Protein 2BYP (pdb70)

Nearest PDB structures (foldseek):
  1g2g-assembly1_A  TM=9.652E-01  e=1.091E+00  unclassified
  7egr-assembly1_K  TM=9.848E-01  e=2.115E+00  Conus regius
  1e75-assembly1_A  TM=7.649E-01  e=1.005E+00  Conus imperialis
  1imi-assembly1_A  TM=6.834E-01  e=6.645E-01  Conus imperialis
  3peo-assembly1_E  TM=9.871E-01  e=4.254E-42  Aplysia californica

Structure (mmCIF, N/CA/C/O backbone):
data_2BYP
#
_entry.id   2BYP
#
_cell.length_a   130.284
_cell.length_b   140.036
_cell.length_c   153.386
_cell.angle_alpha   90.00
_cell.angle_beta   90.00
_cell.angle_gamma   90.00
#
_symmetry.space_group_name_H-M   'I 2 2 2'
#
loop_
_entity.id
_entity.type
_entity.pdbx_description
1 polymer 'SOLUBLE ACETYLCHOLINE RECEPTOR'
2 polymer 'ALPHA-CONOTOXIN IMI'
3 non-polymer 2-acetamido-2-deoxy-beta-D-glucopyranose
4 water water
#
loop_
_atom_site.group_PDB
_atom_site.id
_atom_site.type_symbol
_atom_site.label_atom_id
_atom_site.label_alt_id
_atom_site.label_comp_id
_atom_site.label_asym_id
_atom_site.label_entity_id
_atom_site.label_seq_id
_atom_site.pdbx_PDB_ins_code
_atom_site.Cartn_x
_atom_site.Cartn_y
_atom_site.Cartn_z
_atom_site.occupancy
_atom_site.B_iso_or_equiv
_atom_site.auth_seq_id
_atom_site.auth_comp_id
_atom_site.auth_asym_id
_atom_site.auth_atom_id
_atom_site.pdbx_PDB_model_num
ATOM 1 N N . ASP A 1 2 ? 11.209 2.476 52.188 1.00 102.81 -4 ASP A N 1
ATOM 2 C CA . ASP A 1 2 ? 11.107 3.887 51.682 1.00 101.73 -4 ASP A CA 1
ATOM 3 C C . ASP A 1 2 ? 10.085 4.711 52.462 1.00 102.02 -4 ASP A C 1
ATOM 4 O O . ASP A 1 2 ? 10.363 5.857 52.830 1.00 100.01 -4 ASP A O 1
ATOM 9 N N . ASP A 1 3 ? 8.909 4.120 52.698 1.00 104.28 -3 ASP A N 1
ATOM 10 C CA . ASP A 1 3 ? 7.817 4.772 53.439 1.00 104.93 -3 ASP A CA 1
ATOM 11 C C . ASP A 1 3 ? 8.218 5.214 54.854 1.00 102.35 -3 ASP A C 1
ATOM 12 O O . ASP A 1 3 ? 7.765 6.258 55.325 1.00 101.81 -3 ASP A O 1
ATOM 17 N N . ASP A 1 4 ? 9.045 4.411 55.525 1.00 100.70 -2 ASP A N 1
ATOM 18 C CA . ASP A 1 4 ? 9.475 4.694 56.906 1.00 98.59 -2 ASP A CA 1
ATOM 19 C C . ASP A 1 4 ? 10.589 5.735 57.005 1.00 94.91 -2 ASP A C 1
ATOM 20 O O . ASP A 1 4 ? 10.737 6.387 58.046 1.00 93.65 -2 ASP A O 1
ATOM 25 N N . LYS A 1 5 ? 11.382 5.867 55.939 1.00 93.20 -1 LYS A N 1
ATOM 26 C CA . LYS A 1 5 ? 12.370 6.945 55.833 1.00 89.89 -1 LYS A CA 1
ATOM 27 C C . LYS A 1 5 ? 11.693 8.262 55.447 1.00 89.17 -1 LYS A C 1
ATOM 28 O O . LYS A 1 5 ? 12.159 9.333 55.827 1.00 86.96 -1 LYS A O 1
ATOM 34 N N . LEU A 1 6 ? 10.592 8.161 54.699 1.00 90.58 0 LEU A N 1
ATOM 35 C CA . LEU A 1 6 ? 9.821 9.325 54.244 1.00 90.47 0 LEU A CA 1
ATOM 36 C C . LEU A 1 6 ? 9.006 9.929 55.401 1.00 89.81 0 LEU A C 1
ATOM 37 O O . LEU A 1 6 ? 8.894 11.150 55.518 1.00 88.75 0 LEU A O 1
ATOM 42 N N . HIS A 1 7 ? 8.435 9.064 56.242 1.00 89.94 1 HIS A N 1
ATOM 43 C CA . HIS A 1 7 ? 7.772 9.492 57.475 1.00 89.42 1 HIS A CA 1
ATOM 44 C C . HIS A 1 7 ? 8.774 10.055 58.483 1.00 85.62 1 HIS A C 1
ATOM 45 O O . HIS A 1 7 ? 8.452 10.996 59.203 1.00 85.36 1 HIS A O 1
ATOM 52 N N . SER A 1 8 ? 9.977 9.485 58.542 1.00 82.52 2 SER A N 1
ATOM 53 C CA . SER A 1 8 ? 11.017 9.995 59.450 1.00 78.99 2 SER A CA 1
ATOM 54 C C . SER A 1 8 ? 11.442 11.420 59.061 1.00 76.17 2 SER A C 1
ATOM 55 O O . SER A 1 8 ? 11.638 12.269 59.930 1.00 74.64 2 SER A O 1
ATOM 58 N N . GLN A 1 9 ? 11.581 11.668 57.757 1.00 75.07 3 GLN A N 1
ATOM 59 C CA . GLN A 1 9 ? 11.827 13.016 57.239 1.00 73.22 3 GLN A CA 1
ATOM 60 C C . GLN A 1 9 ? 10.673 13.957 57.563 1.00 73.31 3 GLN A C 1
ATOM 61 O O . GLN A 1 9 ? 10.898 15.088 58.006 1.00 71.39 3 GLN A O 1
ATOM 67 N N . ALA A 1 10 ? 9.445 13.490 57.333 1.00 74.75 4 ALA A N 1
ATOM 68 C CA . ALA A 1 10 ? 8.252 14.281 57.627 1.00 75.68 4 ALA A CA 1
ATOM 69 C C . ALA A 1 10 ? 8.146 14.620 59.118 1.00 74.01 4 ALA A C 1
ATOM 70 O O . ALA A 1 10 ? 7.713 15.714 59.470 1.00 73.96 4 ALA A O 1
ATOM 72 N N . ASN A 1 11 ? 8.556 13.688 59.977 1.00 72.40 5 ASN A N 1
ATOM 73 C CA . ASN A 1 11 ? 8.538 13.896 61.435 1.00 71.40 5 ASN A CA 1
ATOM 74 C C . ASN A 1 11 ? 9.546 14.954 61.919 1.00 68.21 5 ASN A C 1
ATOM 75 O O . ASN A 1 11 ? 9.267 15.715 62.858 1.00 67.82 5 ASN A O 1
ATOM 80 N N . LEU A 1 12 ? 10.715 14.983 61.281 1.00 65.70 6 LEU A N 1
ATOM 81 C CA . LEU A 1 12 ? 11.762 15.982 61.568 1.00 62.98 6 LEU A CA 1
ATOM 82 C C . LEU A 1 12 ? 11.387 17.369 61.030 1.00 62.86 6 LEU A C 1
ATOM 83 O O . LEU A 1 12 ? 11.478 18.372 61.752 1.00 61.76 6 LEU A O 1
ATOM 88 N N . MET A 1 13 ? 10.980 17.413 59.758 1.00 63.92 7 MET A N 1
ATOM 89 C CA . MET A 1 13 ? 10.464 18.637 59.136 1.00 64.95 7 MET A CA 1
ATOM 90 C C . MET A 1 13 ? 9.339 19.255 59.996 1.00 65.98 7 MET A C 1
ATOM 91 O O . MET A 1 13 ? 9.255 20.477 60.120 1.00 65.40 7 MET A O 1
ATOM 96 N N . ARG A 1 14 ? 8.503 18.400 60.603 1.00 67.44 8 ARG A N 1
ATOM 97 C CA . ARG A 1 14 ? 7.358 18.833 61.441 1.00 69.14 8 ARG A CA 1
ATOM 98 C C . ARG A 1 14 ? 7.771 19.338 62.835 1.00 67.32 8 ARG A C 1
ATOM 99 O O . ARG A 1 14 ? 7.215 20.318 63.330 1.00 67.66 8 ARG A O 1
ATOM 107 N N . LEU A 1 15 ? 8.735 18.659 63.458 1.00 65.19 9 LEU A N 1
ATOM 108 C CA . LEU A 1 15 ? 9.347 19.122 64.712 1.00 63.61 9 LEU A CA 1
ATOM 109 C C . LEU A 1 15 ? 9.938 20.528 64.595 1.00 61.94 9 LEU A C 1
ATOM 110 O O . LEU A 1 15 ? 9.660 21.395 65.431 1.00 61.48 9 LEU A O 1
ATOM 115 N N . LYS A 1 16 ? 10.740 20.740 63.553 1.00 60.86 10 LYS A N 1
ATOM 116 C CA . LYS A 1 16 ? 11.463 21.997 63.365 1.00 59.89 10 LYS A CA 1
ATOM 117 C C . LYS A 1 16 ? 10.505 23.134 63.087 1.00 61.55 10 LYS A C 1
ATOM 118 O O . LYS A 1 16 ? 10.698 24.240 63.569 1.00 61.15 10 LYS A O 1
ATOM 124 N N . SER A 1 17 ? 9.488 22.854 62.282 1.00 64.44 11 SER A N 1
ATOM 125 C CA . SER A 1 17 ? 8.418 23.816 61.989 1.00 66.86 11 SER A CA 1
ATOM 126 C C . SER A 1 17 ? 7.667 24.260 63.252 1.00 67.94 11 SER A C 1
ATOM 127 O O . SER A 1 17 ? 7.476 25.456 63.478 1.00 68.15 11 SER A O 1
ATOM 130 N N . ASP A 1 18 ? 7.259 23.291 64.069 1.00 69.07 12 ASP A N 1
ATOM 131 C CA . ASP A 1 18 ? 6.554 23.564 65.329 1.00 70.56 12 ASP A CA 1
ATOM 132 C C . ASP A 1 18 ? 7.390 24.345 66.325 1.00 69.24 12 ASP A C 1
ATOM 133 O O . ASP A 1 18 ? 6.892 25.262 66.980 1.00 70.10 12 ASP A O 1
ATOM 138 N N . LEU A 1 19 ? 8.654 23.949 66.457 1.00 67.54 13 LEU A N 1
ATOM 139 C CA . LEU A 1 19 ? 9.561 24.589 67.388 1.00 66.23 13 LEU A CA 1
ATOM 140 C C . LEU A 1 19 ? 9.857 26.028 66.979 1.00 66.46 13 LEU A C 1
ATOM 141 O O . LEU A 1 19 ? 9.914 26.911 67.835 1.00 65.87 13 LEU A O 1
ATOM 146 N N . PHE A 1 20 ? 10.025 26.260 65.677 1.00 67.76 14 PHE A N 1
ATOM 147 C CA . PHE A 1 20 ? 10.549 27.535 65.163 1.00 68.06 14 PHE A CA 1
ATOM 148 C C . PHE A 1 20 ? 9.496 28.572 64.758 1.00 71.38 14 PHE A C 1
ATOM 149 O O . PHE A 1 20 ? 9.365 29.609 65.418 1.00 71.60 14 PHE A O 1
ATOM 157 N N . ASN A 1 21 ? 8.761 28.308 63.674 1.00 74.53 15 ASN A N 1
ATOM 158 C CA . ASN A 1 21 ? 7.804 29.302 63.135 1.00 77.47 15 ASN A CA 1
ATOM 159 C C . ASN A 1 21 ? 6.476 29.354 63.886 1.00 80.79 15 ASN A C 1
ATOM 160 O O . ASN A 1 21 ? 5.497 29.895 63.374 1.00 83.71 15 ASN A O 1
ATOM 165 N N . ARG A 1 22 ? 6.451 28.813 65.105 1.00 81.30 16 ARG A N 1
ATOM 166 C CA . ARG A 1 22 ? 5.311 28.973 66.012 1.00 84.05 16 ARG A CA 1
ATOM 167 C C . ARG A 1 22 ? 5.811 29.374 67.402 1.00 83.01 16 ARG A C 1
ATOM 168 O O . ARG A 1 22 ? 7.018 29.527 67.616 1.00 80.31 16 ARG A O 1
ATOM 176 N N . TYR A 1 26 ? 12.063 33.570 71.186 1.00 54.25 20 TYR A N 1
ATOM 177 C CA . TYR A 1 26 ? 12.746 33.681 72.478 1.00 52.71 20 TYR A CA 1
ATOM 178 C C . TYR A 1 26 ? 13.537 34.976 72.508 1.00 51.92 20 TYR A C 1
ATOM 179 O O . TYR A 1 26 ? 14.562 35.105 71.808 1.00 51.00 20 TYR A O 1
ATOM 188 N N . PRO A 1 27 ? 13.110 35.928 73.358 1.00 52.24 21 PRO A N 1
ATOM 189 C CA . PRO A 1 27 ? 13.669 37.279 73.313 1.00 51.13 21 PRO A CA 1
ATOM 190 C C . PRO A 1 27 ? 15.061 37.439 73.918 1.00 48.46 21 PRO A C 1
ATOM 191 O O . PRO A 1 27 ? 15.556 38.563 73.990 1.00 49.03 21 PRO A O 1
ATOM 195 N N . GLY A 1 28 ? 15.686 36.352 74.366 1.00 46.32 22 GLY A N 1
ATOM 196 C CA . GLY A 1 28 ? 16.910 36.437 75.156 1.00 44.35 22 GLY A CA 1
ATOM 197 C C . GLY A 1 28 ? 16.598 36.369 76.643 1.00 44.65 22 GLY A C 1
ATOM 198 O O . GLY A 1 28 ? 15.442 36.459 77.036 1.00 46.37 22 GLY A O 1
ATOM 199 N N . PRO A 1 29 ? 17.624 36.171 77.482 1.00 43.36 23 PRO A N 1
ATOM 200 C CA . PRO A 1 29 ? 17.413 36.111 78.937 1.00 44.48 23 PRO A CA 1
ATOM 201 C C . PRO A 1 29 ? 17.096 37.448 79.587 1.00 45.68 23 PRO A C 1
ATOM 202 O O . PRO A 1 29 ? 17.357 38.511 79.003 1.00 45.28 23 PRO A O 1
ATOM 206 N N . THR A 1 30 ? 16.525 37.362 80.787 1.00 47.20 24 THR A N 1
ATOM 207 C CA . THR A 1 30 ? 16.266 38.503 81.650 1.00 48.76 24 THR A CA 1
ATOM 208 C C . THR A 1 30 ? 16.576 38.079 83.081 1.00 49.26 24 THR A C 1
ATOM 209 O O . THR A 1 30 ? 16.890 36.918 83.324 1.00 47.83 24 THR A O 1
ATOM 213 N N . LYS A 1 31 ? 16.473 39.014 84.028 1.00 51.23 25 LYS A N 1
ATOM 214 C CA . LYS A 1 31 ? 16.697 38.694 85.444 1.00 52.33 25 LYS A CA 1
ATOM 215 C C . LYS A 1 31 ? 15.591 37.803 85.987 1.00 53.82 25 LYS A C 1
ATOM 216 O O . LYS A 1 31 ? 15.807 37.092 86.957 1.00 54.07 25 LYS A O 1
ATOM 222 N N . ASP A 1 32 ? 14.419 37.841 85.359 1.00 55.05 26 ASP A N 1
ATOM 223 C CA . ASP A 1 32 ? 13.304 36.972 85.735 1.00 57.18 26 ASP A CA 1
ATOM 224 C C . ASP A 1 32 ? 13.365 35.598 85.076 1.00 55.92 26 ASP A C 1
ATOM 225 O O . ASP A 1 32 ? 12.796 34.643 85.610 1.00 57.22 26 ASP A O 1
ATOM 230 N N . ASP A 1 33 ? 14.032 35.517 83.922 1.00 53.37 27 ASP A N 1
ATOM 231 C CA . ASP A 1 33 ? 14.231 34.266 83.186 1.00 51.79 27 ASP A CA 1
ATOM 232 C C . ASP A 1 33 ? 15.711 34.139 82.775 1.00 48.60 27 ASP A C 1
ATOM 233 O O . ASP A 1 33 ? 16.052 34.258 81.586 1.00 47.27 27 ASP A O 1
ATOM 238 N N . PRO A 1 34 ? 16.597 33.916 83.765 1.00 47.21 28 PRO A N 1
ATOM 239 C CA . PRO A 1 34 ? 18.042 33.869 83.546 1.00 44.95 28 PRO A CA 1
ATOM 240 C C . PRO A 1 34 ? 18.546 32.609 82.823 1.00 43.37 28 PRO A C 1
ATOM 241 O O . PRO A 1 34 ? 17.871 31.584 82.810 1.00 43.24 28 PRO A O 1
ATOM 245 N N . LEU A 1 35 ? 19.719 32.708 82.203 1.00 40.88 29 LEU A N 1
ATOM 246 C CA . LEU A 1 35 ? 20.278 31.594 81.447 1.00 39.83 29 LEU A CA 1
ATOM 247 C C . LEU A 1 35 ? 21.710 31.282 81.888 1.00 38.00 29 LEU A C 1
ATOM 248 O O . LEU A 1 35 ? 22.499 32.190 82.088 1.00 37.76 29 LEU A O 1
ATOM 253 N N . THR A 1 36 ? 22.038 30.001 82.036 1.00 37.45 30 THR A N 1
ATOM 254 C CA . THR A 1 36 ? 23.419 29.577 82.257 1.00 36.03 30 THR A CA 1
ATOM 255 C C . THR A 1 36 ? 24.019 29.099 80.938 1.00 34.52 30 THR A C 1
ATOM 256 O O . THR A 1 36 ? 23.412 28.304 80.204 1.00 33.80 30 THR A O 1
ATOM 260 N N . VAL A 1 37 ? 25.208 29.622 80.627 1.00 33.24 31 VAL A N 1
ATOM 261 C CA . VAL A 1 37 ? 25.942 29.241 79.443 1.00 31.86 31 VAL A CA 1
ATOM 262 C C . VAL A 1 37 ? 27.277 28.665 79.923 1.00 31.49 31 VAL A C 1
ATOM 263 O O . VAL A 1 37 ? 28.012 29.293 80.693 1.00 30.14 31 VAL A O 1
ATOM 267 N N . THR A 1 38 ? 27.567 27.448 79.472 1.00 31.22 32 THR A N 1
ATOM 268 C CA . THR A 1 38 ? 28.793 26.756 79.822 1.00 30.73 32 THR A CA 1
ATOM 269 C C . THR A 1 38 ? 29.739 26.795 78.641 1.00 29.33 32 THR A C 1
ATOM 270 O O . THR A 1 38 ? 29.372 26.380 77.524 1.00 28.60 32 THR A O 1
ATOM 274 N N . LEU A 1 39 ? 30.955 27.293 78.894 1.00 29.03 33 LEU A N 1
ATOM 275 C CA . LEU A 1 39 ? 32.018 27.339 77.907 1.00 28.63 33 LEU A CA 1
ATOM 276 C C . LEU A 1 39 ? 33.147 26.342 78.166 1.00 28.56 33 LEU A C 1
ATOM 277 O O . LEU A 1 39 ? 33.532 26.096 79.295 1.00 27.75 33 LEU A O 1
ATOM 282 N N . GLY A 1 40 ? 33.701 25.836 77.076 1.00 27.77 34 GLY A N 1
ATOM 283 C CA . GLY A 1 40 ? 34.904 25.014 77.084 1.00 28.19 34 GLY A CA 1
ATOM 284 C C . GLY A 1 40 ? 35.733 25.281 75.843 1.00 26.99 34 GLY A C 1
ATOM 285 O O . GLY A 1 40 ? 35.171 25.436 74.774 1.00 27.54 34 GLY A O 1
ATOM 286 N N . PHE A 1 41 ? 37.059 25.334 75.992 1.00 26.43 35 PHE A N 1
ATOM 287 C CA . PHE A 1 41 ? 37.984 25.551 74.873 1.00 25.89 35 PHE A CA 1
ATOM 288 C C . PHE A 1 41 ? 38.809 24.302 74.596 1.00 25.99 35 PHE A C 1
ATOM 289 O O . PHE A 1 41 ? 39.298 23.625 75.535 1.00 25.85 35 PHE A O 1
ATOM 297 N N . THR A 1 42 ? 38.954 24.023 73.300 1.00 24.63 36 THR A N 1
ATOM 298 C CA . THR A 1 42 ? 39.869 22.989 72.767 1.00 25.44 36 THR A CA 1
ATOM 299 C C . THR A 1 42 ? 40.879 23.800 71.970 1.00 24.95 36 THR A C 1
ATOM 300 O O . THR A 1 42 ? 40.570 24.246 70.874 1.00 24.08 36 THR A O 1
ATOM 304 N N . LEU A 1 43 ? 42.056 24.050 72.562 1.00 25.55 37 LEU A N 1
ATOM 305 C CA . LEU A 1 43 ? 43.120 24.826 71.897 1.00 25.20 37 LEU A CA 1
ATOM 306 C C . LEU A 1 43 ? 43.842 23.949 70.874 1.00 25.03 37 LEU A C 1
ATOM 307 O O . LEU A 1 43 ? 44.358 22.905 71.223 1.00 24.29 37 LEU A O 1
ATOM 312 N N . GLN A 1 44 ? 43.846 24.359 69.601 1.00 24.75 38 GLN A N 1
ATOM 313 C CA . GLN A 1 44 ? 44.506 23.605 68.547 1.00 25.25 38 GLN A CA 1
ATOM 314 C C . GLN A 1 44 ? 45.885 24.131 68.207 1.00 25.04 38 GLN A C 1
ATOM 315 O O . GLN A 1 44 ? 46.714 23.356 67.800 1.00 24.85 38 GLN A O 1
ATOM 326 N N . ASP A 1 45 ? 46.099 25.448 68.264 1.00 24.35 39 ASP A N 1
ATOM 327 C CA . ASP A 1 45 ? 47.398 26.028 67.847 1.00 25.42 39 ASP A CA 1
ATOM 328 C C . ASP A 1 45 ? 47.514 27.487 68.295 1.00 25.01 39 ASP A C 1
ATOM 329 O O . ASP A 1 45 ? 46.556 28.245 68.228 1.00 24.35 39 ASP A O 1
ATOM 334 N N . ILE A 1 46 ? 48.697 27.850 68.753 1.00 26.18 40 ILE A N 1
ATOM 335 C CA . ILE A 1 46 ? 49.159 29.220 68.767 1.00 26.50 40 ILE A CA 1
ATOM 336 C C . ILE A 1 46 ? 49.901 29.389 67.429 1.00 26.91 40 ILE A C 1
ATOM 337 O O . ILE A 1 46 ? 51.010 28.834 67.222 1.00 27.65 40 ILE A O 1
ATOM 342 N N . VAL A 1 47 ? 49.269 30.125 66.510 1.00 26.52 41 VAL A N 1
ATOM 343 C CA . VAL A 1 47 ? 49.763 30.202 65.160 1.00 27.99 41 VAL A CA 1
ATOM 344 C C . VAL A 1 47 ? 50.868 31.276 65.021 1.00 30.16 41 VAL A C 1
ATOM 345 O O . VAL A 1 47 ? 51.895 31.030 64.369 1.00 33.28 41 VAL A O 1
ATOM 352 N N . LYS A 1 48 ? 50.719 32.397 65.708 1.00 31.03 42 LYS A N 1
ATOM 353 C CA . LYS A 1 48 ? 51.612 33.531 65.557 1.00 32.36 42 LYS A CA 1
ATOM 354 C C . LYS A 1 48 ? 51.752 34.295 66.879 1.00 32.49 42 LYS A C 1
ATOM 355 O O . LYS A 1 48 ? 50.762 34.498 67.604 1.00 30.64 42 LYS A O 1
ATOM 361 N N . ALA A 1 49 ? 52.974 34.734 67.184 1.00 33.25 43 ALA A N 1
ATOM 362 C CA . ALA A 1 49 ? 53.183 35.661 68.293 1.00 34.12 43 ALA A CA 1
ATOM 363 C C . ALA A 1 49 ? 54.001 36.826 67.774 1.00 35.30 43 ALA A C 1
ATOM 364 O O . ALA A 1 49 ? 55.113 36.629 67.296 1.00 37.72 43 ALA A O 1
ATOM 366 N N . ASP A 1 50 ? 53.437 38.031 67.837 1.00 34.99 44 ASP A N 1
ATOM 367 C CA . ASP A 1 50 ? 54.028 39.211 67.190 1.00 35.12 44 ASP A CA 1
ATOM 368 C C . ASP A 1 50 ? 54.499 40.165 68.277 1.00 35.35 44 ASP A C 1
ATOM 369 O O . ASP A 1 50 ? 53.709 40.875 68.899 1.00 34.01 44 ASP A O 1
ATOM 374 N N . SER A 1 51 ? 55.816 40.169 68.489 1.00 36.93 45 SER A N 1
ATOM 375 C CA . SER A 1 51 ? 56.463 41.048 69.457 1.00 37.79 45 SER A CA 1
ATOM 376 C C . SER A 1 51 ? 56.658 42.468 68.938 1.00 38.13 45 SER A C 1
ATOM 377 O O . SER A 1 51 ? 57.056 43.330 69.712 1.00 39.04 45 SER A O 1
ATOM 380 N N . SER A 1 52 ? 56.390 42.737 67.655 1.00 37.31 46 SER A N 1
ATOM 381 C CA . SER A 1 52 ? 56.392 44.144 67.195 1.00 37.45 46 SER A CA 1
ATOM 382 C C . SER A 1 52 ? 55.099 44.889 67.589 1.00 35.74 46 SER A C 1
ATOM 383 O O . SER A 1 52 ? 55.120 46.102 67.786 1.00 36.74 46 SER A O 1
ATOM 386 N N . THR A 1 53 ? 53.993 44.160 67.748 1.00 33.10 47 THR A N 1
ATOM 387 C CA . THR A 1 53 ? 52.693 44.764 68.075 1.00 31.90 47 THR A CA 1
ATOM 388 C C . THR A 1 53 ? 52.045 44.234 69.351 1.00 29.96 47 THR A C 1
ATOM 389 O O . THR A 1 53 ? 50.989 44.722 69.766 1.00 27.73 47 THR A O 1
ATOM 393 N N . ASN A 1 54 ? 52.666 43.232 69.967 1.00 30.02 48 ASN A N 1
ATOM 394 C CA . ASN A 1 54 ? 52.063 42.486 71.074 1.00 29.38 48 ASN A CA 1
ATOM 395 C C . ASN A 1 54 ? 50.633 42.001 70.748 1.00 27.86 48 ASN A C 1
ATOM 396 O O . ASN A 1 54 ? 49.667 42.336 71.430 1.00 27.50 48 ASN A O 1
ATOM 401 N N . GLU A 1 55 ? 50.553 41.206 69.681 1.00 27.05 49 GLU A N 1
ATOM 402 C CA . GLU A 1 55 ? 49.367 40.455 69.294 1.00 27.02 49 GLU A CA 1
ATOM 403 C C . GLU A 1 55 ? 49.760 38.993 69.142 1.00 26.57 49 GLU A C 1
ATOM 404 O O . GLU A 1 55 ? 50.773 38.685 68.506 1.00 27.62 49 GLU A O 1
ATOM 410 N N . VAL A 1 56 ? 48.974 38.107 69.740 1.00 26.26 50 VAL A N 1
ATOM 411 C CA . VAL A 1 56 ? 49.131 36.652 69.581 1.00 26.11 50 VAL A CA 1
ATOM 412 C C . VAL A 1 56 ? 47.854 36.073 68.945 1.00 24.85 50 VAL A C 1
ATOM 413 O O . VAL A 1 56 ? 46.760 36.516 69.258 1.00 24.14 50 VAL A O 1
ATOM 417 N N . ASP A 1 57 ? 48.022 35.134 68.004 1.00 24.48 51 ASP A N 1
ATOM 418 C CA . ASP A 1 57 ? 46.912 34.496 67.295 1.00 24.10 51 ASP A CA 1
ATOM 419 C C . ASP A 1 57 ? 46.707 33.039 67.772 1.00 23.06 51 ASP A C 1
ATOM 420 O O . ASP A 1 57 ? 47.632 32.217 67.746 1.00 23.19 51 ASP A O 1
ATOM 425 N N . LEU A 1 58 ? 45.504 32.741 68.212 1.00 21.80 52 LEU A N 1
ATOM 426 C CA . LEU A 1 58 ? 45.100 31.386 68.567 1.00 22.45 52 LEU A CA 1
ATOM 427 C C . LEU A 1 58 ? 44.066 30.806 67.598 1.00 22.56 52 LEU A C 1
ATOM 428 O O . LEU A 1 58 ? 43.230 31.547 67.061 1.00 21.48 52 LEU A O 1
ATOM 433 N N . VAL A 1 59 ? 44.121 29.475 67.425 1.00 22.86 53 VAL A N 1
ATOM 434 C CA . VAL A 1 59 ? 43.072 28.693 66.780 1.00 22.36 53 VAL A CA 1
ATOM 435 C C . VAL A 1 59 ? 42.497 27.703 67.809 1.00 22.76 53 VAL A C 1
ATOM 436 O O . VAL A 1 59 ? 43.236 26.930 68.463 1.00 22.00 53 VAL A O 1
ATOM 440 N N . TYR A 1 60 ? 41.166 27.756 67.974 1.00 23.10 54 TYR A N 1
ATOM 441 C CA . TYR A 1 60 ? 40.476 26.931 68.943 1.00 23.23 54 TYR A CA 1
ATOM 442 C C . TYR A 1 60 ? 39.026 26.582 68.523 1.00 23.34 54 TYR A C 1
ATOM 443 O O . TYR A 1 60 ? 38.415 27.248 67.683 1.00 22.66 54 TYR A O 1
ATOM 452 N N . TYR A 1 61 ? 38.509 25.511 69.127 1.00 23.58 55 TYR A N 1
ATOM 453 C CA . TYR A 1 61 ? 37.063 25.215 69.130 1.00 23.83 55 TYR A CA 1
ATOM 454 C C . TYR A 1 61 ? 36.526 25.712 70.454 1.00 23.53 55 TYR A C 1
ATOM 455 O O . TYR A 1 61 ? 37.081 25.410 71.532 1.00 23.55 55 TYR A O 1
ATOM 464 N N . GLU A 1 62 ? 35.471 26.503 70.372 1.00 24.35 56 GLU A N 1
ATOM 465 C CA . GLU A 1 62 ? 34.765 26.999 71.553 1.00 25.33 56 GLU A CA 1
ATOM 466 C C . GLU A 1 62 ? 33.430 26.273 71.719 1.00 25.19 56 GLU A C 1
ATOM 467 O O . GLU A 1 62 ? 32.486 26.532 70.988 1.00 26.21 56 GLU A O 1
ATOM 473 N N . GLN A 1 63 ? 33.338 25.365 72.674 1.00 26.30 57 GLN A N 1
ATOM 474 C CA . GLN A 1 63 ? 32.066 24.702 72.971 1.00 26.90 57 GLN A CA 1
ATOM 475 C C . GLN A 1 63 ? 31.186 25.586 73.861 1.00 27.94 57 GLN A C 1
ATOM 476 O O . GLN A 1 63 ? 31.600 25.995 74.955 1.00 27.45 57 GLN A O 1
ATOM 482 N N . GLN A 1 64 ? 29.987 25.895 73.360 1.00 28.22 58 GLN A N 1
ATOM 483 C CA . GLN A 1 64 ? 28.953 26.617 74.085 1.00 29.37 58 GLN A CA 1
ATOM 484 C C . GLN A 1 64 ? 27.710 25.743 74.299 1.00 30.13 58 GLN A C 1
ATOM 485 O O . GLN A 1 64 ? 27.156 25.171 73.342 1.00 30.55 58 GLN A O 1
ATOM 491 N N . ARG A 1 65 ? 27.273 25.646 75.554 1.00 30.95 59 ARG A N 1
ATOM 492 C CA . ARG A 1 65 ? 26.068 24.874 75.915 1.00 32.24 59 ARG A CA 1
ATOM 493 C C . ARG A 1 65 ? 25.121 25.693 76.762 1.00 32.69 59 ARG A C 1
ATOM 494 O O . ARG A 1 65 ? 25.537 26.367 77.710 1.00 31.46 59 ARG A O 1
ATOM 509 N N . TRP A 1 66 ? 23.834 25.599 76.431 1.00 33.78 60 TRP A N 1
ATOM 510 C CA . TRP A 1 66 ? 22.775 26.173 77.245 1.00 34.59 60 TRP A CA 1
ATOM 511 C C . TRP A 1 66 ? 21.476 25.404 77.023 1.00 36.20 60 TRP A C 1
ATOM 512 O O . TRP A 1 66 ? 21.389 24.566 76.142 1.00 35.04 60 TRP A O 1
ATOM 523 N N . LYS A 1 67 ? 20.471 25.699 77.837 1.00 38.16 61 LYS A N 1
ATOM 524 C CA . LYS A 1 67 ? 19.232 24.936 77.850 1.00 40.49 61 LYS A CA 1
ATOM 525 C C . LYS A 1 67 ? 18.040 25.885 77.904 1.00 42.29 61 LYS A C 1
ATOM 526 O O . LYS A 1 67 ? 18.004 26.770 78.749 1.00 42.25 61 LYS A O 1
ATOM 532 N N . LEU A 1 68 ? 17.082 25.701 76.990 1.00 43.79 62 LEU A N 1
ATOM 533 C CA . LEU A 1 68 ? 15.879 26.540 76.923 1.00 45.65 62 LEU A CA 1
ATOM 534 C C . LEU A 1 68 ? 14.658 25.668 77.028 1.00 48.07 62 LEU A C 1
ATOM 535 O O . LEU A 1 68 ? 14.548 24.680 76.310 1.00 47.97 62 LEU A O 1
ATOM 540 N N . ASN A 1 69 ? 13.717 26.055 77.880 1.00 50.91 63 ASN A N 1
ATOM 541 C CA . ASN A 1 69 ? 12.447 25.354 77.953 1.00 53.52 63 ASN A CA 1
ATOM 542 C C . ASN A 1 69 ? 11.654 25.402 76.651 1.00 54.30 63 ASN A C 1
ATOM 543 O O . ASN A 1 69 ? 11.009 24.429 76.286 1.00 55.28 63 ASN A O 1
ATOM 548 N N . SER A 1 70 ? 11.731 26.519 75.939 1.00 53.86 64 SER A N 1
ATOM 549 C CA . SER A 1 70 ? 11.024 26.668 74.673 1.00 55.13 64 SER A CA 1
ATOM 550 C C . SER A 1 70 ? 11.520 25.743 73.550 1.00 54.34 64 SER A C 1
ATOM 551 O O . SER A 1 70 ? 10.899 25.694 72.491 1.00 55.19 64 SER A O 1
ATOM 554 N N . LEU A 1 71 ? 12.639 25.037 73.768 1.00 53.15 65 LEU A N 1
ATOM 555 C CA . LEU A 1 71 ? 13.172 24.070 72.798 1.00 52.44 65 LEU A CA 1
ATOM 556 C C . LEU A 1 71 ? 12.877 22.608 73.179 1.00 53.65 65 LEU A C 1
ATOM 557 O O . LEU A 1 71 ? 13.305 21.692 72.478 1.00 53.08 65 LEU A O 1
ATOM 562 N N . MET A 1 72 ? 12.132 22.389 74.267 1.00 55.52 66 MET A N 1
ATOM 563 C CA . MET A 1 72 ? 11.790 21.035 74.710 1.00 57.07 66 MET A CA 1
ATOM 564 C C . MET A 1 72 ? 10.681 20.409 73.845 1.00 58.36 66 MET A C 1
ATOM 565 O O . MET A 1 72 ? 9.782 21.112 73.369 1.00 59.06 66 MET A O 1
ATOM 570 N N . TRP A 1 73 ? 10.748 19.088 73.665 1.00 58.04 67 TRP A N 1
ATOM 571 C CA . TRP A 1 73 ? 9.655 18.323 73.074 1.00 59.71 67 TRP A CA 1
ATOM 572 C C . TRP A 1 73 ? 9.659 16.897 73.606 1.00 60.45 67 TRP A C 1
ATOM 573 O O . TRP A 1 73 ? 10.681 16.413 74.100 1.00 58.80 67 TRP A O 1
ATOM 584 N N . ASP A 1 74 ? 8.505 16.238 73.513 1.00 62.83 68 ASP A N 1
ATOM 585 C CA . ASP A 1 74 ? 8.377 14.826 73.852 1.00 64.06 68 ASP A CA 1
ATOM 586 C C . ASP A 1 74 ? 8.675 14.021 72.583 1.00 63.64 68 ASP A C 1
ATOM 587 O O . ASP A 1 74 ? 8.015 14.224 71.559 1.00 64.38 68 ASP A O 1
ATOM 592 N N . PRO A 1 75 ? 9.693 13.133 72.622 1.00 62.29 69 PRO A N 1
ATOM 593 C CA . PRO A 1 75 ? 9.985 12.303 71.448 1.00 62.27 69 PRO A CA 1
ATOM 594 C C . PRO A 1 75 ? 8.793 11.485 70.949 1.00 65.10 69 PRO A C 1
ATOM 595 O O . PRO A 1 75 ? 8.698 11.209 69.759 1.00 65.37 69 PRO A O 1
ATOM 599 N N . ASN A 1 76 ? 7.898 11.106 71.858 1.00 67.68 70 ASN A N 1
ATOM 600 C CA . ASN A 1 76 ? 6.722 10.316 71.501 1.00 70.75 70 ASN A CA 1
ATOM 601 C C . ASN A 1 76 ? 5.777 11.046 70.551 1.00 71.76 70 ASN A C 1
ATOM 602 O O . ASN A 1 76 ? 5.057 10.409 69.779 1.00 73.12 70 ASN A O 1
ATOM 607 N N . GLU A 1 77 ? 5.787 12.377 70.607 1.00 70.62 71 GLU A N 1
ATOM 608 C CA . GLU A 1 77 ? 4.967 13.181 69.704 1.00 71.96 71 GLU A CA 1
ATOM 609 C C . GLU A 1 77 ? 5.553 13.304 68.303 1.00 70.28 71 GLU A C 1
ATOM 610 O O . GLU A 1 77 ? 4.825 13.654 67.373 1.00 71.52 71 GLU A O 1
ATOM 616 N N . TYR A 1 78 ? 6.853 13.017 68.156 1.00 67.54 72 TYR A N 1
ATOM 617 C CA . TYR A 1 78 ? 7.578 13.259 66.907 1.00 65.70 72 TYR A CA 1
ATOM 618 C C . TYR A 1 78 ? 8.433 12.078 66.453 1.00 64.86 72 TYR A C 1
ATOM 619 O O . TYR A 1 78 ? 9.603 12.253 66.110 1.00 62.92 72 TYR A O 1
ATOM 628 N N . GLY A 1 79 ? 7.849 10.886 66.453 1.00 66.80 73 GLY A N 1
ATOM 629 C CA . GLY A 1 79 ? 8.505 9.695 65.917 1.00 66.50 73 GLY A CA 1
ATOM 630 C C . GLY A 1 79 ? 9.728 9.209 66.679 1.00 64.46 73 GLY A C 1
ATOM 631 O O . GLY A 1 79 ? 10.618 8.604 66.084 1.00 63.45 73 GLY A O 1
ATOM 632 N N . ASN A 1 80 ? 9.745 9.441 67.995 1.00 64.23 74 ASN A N 1
ATOM 633 C CA . ASN A 1 80 ? 10.927 9.217 68.868 1.00 62.15 74 ASN A CA 1
ATOM 634 C C . ASN A 1 80 ? 12.202 9.930 68.416 1.00 58.53 74 ASN A C 1
ATOM 635 O O . ASN A 1 80 ? 13.295 9.407 68.589 1.00 56.95 74 ASN A O 1
ATOM 640 N N . ILE A 1 81 ? 12.064 11.124 67.853 1.00 56.93 75 ILE A N 1
ATOM 641 C CA . ILE A 1 81 ? 13.231 11.955 67.584 1.00 54.02 75 ILE A CA 1
ATOM 642 C C . ILE A 1 81 ? 13.718 12.460 68.939 1.00 52.15 75 ILE A C 1
ATOM 643 O O . ILE A 1 81 ? 12.925 12.985 69.728 1.00 52.17 75 ILE A O 1
ATOM 648 N N . THR A 1 82 ? 15.006 12.244 69.220 1.00 49.71 76 THR A N 1
ATOM 649 C CA . THR A 1 82 ? 15.623 12.680 70.493 1.00 48.67 76 THR A CA 1
ATOM 650 C C . THR A 1 82 ? 16.566 13.872 70.330 1.00 45.72 76 THR A C 1
ATOM 651 O O . THR A 1 82 ? 16.915 14.547 71.300 1.00 43.85 76 THR A O 1
ATOM 655 N N . ASP A 1 83 ? 16.955 14.144 69.093 1.00 44.83 77 ASP A N 1
ATOM 656 C CA . ASP A 1 83 ? 17.887 15.219 68.808 1.00 42.95 77 ASP A CA 1
ATOM 657 C C . ASP A 1 83 ? 17.875 15.580 67.321 1.00 42.66 77 ASP A C 1
ATOM 658 O O . ASP A 1 83 ? 17.487 14.769 66.462 1.00 42.82 77 ASP A O 1
ATOM 663 N N . PHE A 1 84 ? 18.284 16.808 67.029 1.00 41.19 78 PHE A N 1
ATOM 664 C CA . PHE A 1 84 ? 18.442 17.240 65.655 1.00 40.74 78 PHE A CA 1
ATOM 665 C C . PHE A 1 84 ? 19.495 18.335 65.493 1.00 38.69 78 PHE A C 1
ATOM 666 O O . PHE A 1 84 ? 19.934 18.986 66.450 1.00 36.86 78 PHE A O 1
ATOM 674 N N . ARG A 1 85 ? 19.887 18.530 64.242 1.00 38.27 79 ARG A N 1
ATOM 675 C CA . ARG A 1 85 ? 20.860 19.535 63.882 1.00 36.90 79 ARG A CA 1
ATOM 676 C C . ARG A 1 85 ? 20.203 20.607 63.057 1.00 37.68 79 ARG A C 1
ATOM 677 O O . ARG A 1 85 ? 19.368 20.318 62.221 1.00 38.59 79 ARG A O 1
ATOM 685 N N . THR A 1 86 ? 20.608 21.849 63.273 1.00 37.67 80 THR A N 1
ATOM 686 C CA . THR A 1 86 ? 20.065 22.940 62.494 1.00 39.63 80 THR A CA 1
ATOM 687 C C . THR A 1 86 ? 21.039 24.113 62.452 1.00 38.02 80 THR A C 1
ATOM 688 O O . THR A 1 86 ? 21.940 24.258 63.305 1.00 36.05 80 THR A O 1
ATOM 692 N N . SER A 1 87 ? 20.866 24.929 61.421 1.00 38.46 81 SER A N 1
ATOM 693 C CA . SER A 1 87 ? 21.656 26.127 61.252 1.00 38.00 81 SER A CA 1
ATOM 694 C C . SER A 1 87 ? 21.538 27.002 62.506 1.00 37.85 81 SER A C 1
ATOM 695 O O . SER A 1 87 ? 20.441 27.168 63.047 1.00 38.15 81 SER A O 1
ATOM 698 N N . ALA A 1 88 ? 22.665 27.551 62.967 1.00 36.96 82 ALA A N 1
ATOM 699 C CA . ALA A 1 88 ? 22.664 28.424 64.139 1.00 37.24 82 ALA A CA 1
ATOM 700 C C . ALA A 1 88 ? 21.765 29.665 64.012 1.00 39.22 82 ALA A C 1
ATOM 701 O O . ALA A 1 88 ? 21.281 30.191 65.016 1.00 40.39 82 ALA A O 1
ATOM 703 N N . ALA A 1 89 ? 21.513 30.096 62.776 1.00 39.97 83 ALA A N 1
ATOM 704 C CA . ALA A 1 89 ? 20.630 31.211 62.464 1.00 40.72 83 ALA A CA 1
ATOM 705 C C . ALA A 1 89 ? 19.156 30.948 62.793 1.00 42.39 83 ALA A C 1
ATOM 706 O O . ALA A 1 89 ? 18.375 31.882 62.923 1.00 43.24 83 ALA A O 1
ATOM 708 N N . ASP A 1 90 ? 18.778 29.677 62.916 1.00 42.20 84 ASP A N 1
ATOM 709 C CA . ASP A 1 90 ? 17.417 29.303 63.214 1.00 43.79 84 ASP A CA 1
ATOM 710 C C . ASP A 1 90 ? 17.040 29.424 64.692 1.00 43.24 84 ASP A C 1
ATOM 711 O O . ASP A 1 90 ? 15.866 29.287 65.025 1.00 44.20 84 ASP A O 1
ATOM 716 N N . ILE A 1 91 ? 18.034 29.631 65.559 1.00 40.63 85 ILE A N 1
ATOM 717 C CA . ILE A 1 91 ? 17.834 29.706 67.002 1.00 40.60 85 ILE A CA 1
ATOM 718 C C . ILE A 1 91 ? 18.543 30.917 67.622 1.00 38.76 85 ILE A C 1
ATOM 719 O O . ILE A 1 91 ? 19.456 31.482 67.016 1.00 37.17 85 ILE A O 1
ATOM 724 N N . TRP A 1 92 ? 18.129 31.300 68.836 1.00 38.62 86 TRP A N 1
ATOM 725 C CA . TRP A 1 92 ? 18.902 32.259 69.653 1.00 37.97 86 TRP A CA 1
ATOM 726 C C . TRP A 1 92 ? 20.282 31.659 70.017 1.00 35.87 86 TRP A C 1
ATOM 727 O O . TRP A 1 92 ? 20.371 30.489 70.356 1.00 35.72 86 TRP A O 1
ATOM 738 N N . THR A 1 93 ? 21.340 32.455 69.922 1.00 35.26 87 THR A N 1
ATOM 739 C CA . THR A 1 93 ? 22.675 32.061 70.408 1.00 34.63 87 THR A CA 1
ATOM 740 C C . THR A 1 93 ? 23.245 33.178 71.284 1.00 34.51 87 THR A C 1
ATOM 741 O O . THR A 1 93 ? 22.846 34.342 71.137 1.00 35.14 87 THR A O 1
ATOM 745 N N . PRO A 1 94 ? 24.114 32.833 72.265 1.00 33.82 88 PRO A N 1
ATOM 746 C CA . PRO A 1 94 ? 24.630 33.894 73.177 1.00 33.94 88 PRO A CA 1
ATOM 747 C C . PRO A 1 94 ? 25.683 34.855 72.584 1.00 33.39 88 PRO A C 1
ATOM 748 O O . PRO A 1 94 ? 26.393 34.480 71.647 1.00 32.83 88 PRO A O 1
ATOM 752 N N . ASP A 1 95 ? 25.787 36.054 73.175 1.00 33.84 89 ASP A N 1
ATOM 753 C CA . ASP A 1 95 ? 26.752 37.112 72.740 1.00 33.97 89 ASP A CA 1
ATOM 754 C C . ASP A 1 95 ? 28.129 37.026 73.407 1.00 32.61 89 ASP A C 1
ATOM 755 O O . ASP A 1 95 ? 28.665 38.044 73.826 1.00 33.84 89 ASP A O 1
ATOM 760 N N . ILE A 1 96 ? 28.716 35.836 73.431 1.00 32.46 90 ILE A N 1
ATOM 761 C CA . ILE A 1 96 ? 29.989 35.581 74.137 1.00 32.02 90 ILE A CA 1
ATOM 762 C C . ILE A 1 96 ? 31.125 36.128 73.300 1.00 31.18 90 ILE A C 1
ATOM 763 O O . ILE A 1 96 ? 31.294 35.733 72.158 1.00 31.22 90 ILE A O 1
ATOM 768 N N . THR A 1 97 ? 31.903 37.034 73.890 1.00 30.85 91 THR A N 1
ATOM 769 C CA . THR A 1 97 ? 32.893 37.837 73.175 1.00 30.02 91 THR A CA 1
ATOM 770 C C . THR A 1 97 ? 34.243 37.848 73.905 1.00 28.97 91 THR A C 1
ATOM 771 O O . THR A 1 97 ? 34.295 37.916 75.129 1.00 28.26 91 THR A O 1
ATOM 775 N N . ALA A 1 98 ? 35.335 37.820 73.144 1.00 28.29 92 ALA A N 1
ATOM 776 C CA . ALA A 1 98 ? 36.675 38.072 73.706 1.00 28.85 92 ALA A CA 1
ATOM 777 C C . ALA A 1 98 ? 36.904 39.570 73.874 1.00 29.77 92 ALA A C 1
ATOM 778 O O . ALA A 1 98 ? 36.698 40.362 72.924 1.00 31.00 92 ALA A O 1
ATOM 780 N N . TYR A 1 99 ? 37.346 39.981 75.063 1.00 28.41 93 TYR A N 1
ATOM 781 C CA . TYR A 1 99 ? 37.299 41.390 75.400 1.00 29.28 93 TYR A CA 1
ATOM 782 C C . TYR A 1 99 ? 38.498 42.215 74.917 1.00 29.72 93 TYR A C 1
ATOM 783 O O . TYR A 1 99 ? 38.397 43.460 74.815 1.00 31.53 93 TYR A O 1
ATOM 800 N N . SER A 1 100 ? 39.582 41.539 74.559 1.00 28.60 94 SER A N 1
ATOM 801 C CA . SER A 1 100 ? 40.823 42.219 74.216 1.00 27.96 94 SER A CA 1
ATOM 802 C C . SER A 1 100 ? 41.327 41.748 72.867 1.00 26.66 94 SER A C 1
ATOM 803 O O . SER A 1 100 ? 42.505 41.686 72.655 1.00 27.29 94 SER A O 1
ATOM 806 N N . SER A 1 101 ? 40.416 41.368 71.978 1.00 24.80 95 SER A N 1
ATOM 807 C CA . SER A 1 101 ? 40.737 41.092 70.594 1.00 24.60 95 SER A CA 1
ATOM 808 C C . SER A 1 101 ? 41.236 42.365 69.867 1.00 24.10 95 SER A C 1
ATOM 809 O O . SER A 1 101 ? 40.900 43.502 70.249 1.00 24.10 95 SER A O 1
ATOM 812 N N . THR A 1 102 ? 42.051 42.167 68.837 1.00 23.88 96 THR A N 1
ATOM 813 C CA . THR A 1 102 ? 42.606 43.279 68.053 1.00 24.81 96 THR A CA 1
ATOM 814 C C . THR A 1 102 ? 42.186 43.260 66.586 1.00 24.62 96 THR A C 1
ATOM 815 O O . THR A 1 102 ? 42.496 44.216 65.840 1.00 24.80 96 THR A O 1
ATOM 819 N N . ARG A 1 103 ? 41.501 42.180 66.180 1.00 24.09 97 ARG A N 1
ATOM 820 C CA . ARG A 1 103 ? 40.846 42.059 64.868 1.00 25.01 97 ARG A CA 1
ATOM 821 C C . ARG A 1 103 ? 39.521 41.284 64.991 1.00 23.20 97 ARG A C 1
ATOM 822 O O . ARG A 1 103 ? 39.365 40.522 65.947 1.00 22.41 97 ARG A O 1
ATOM 837 N N . PRO A 1 104 ? 38.584 41.435 64.023 1.00 23.05 98 PRO A N 1
ATOM 838 C CA . PRO A 1 104 ? 37.382 40.592 64.108 1.00 23.72 98 PRO A CA 1
ATOM 839 C C . PRO A 1 104 ? 37.725 39.082 64.156 1.00 23.35 98 PRO A C 1
ATOM 840 O O . PRO A 1 104 ? 38.620 38.617 63.443 1.00 23.32 98 PRO A O 1
ATOM 844 N N . VAL A 1 105 ? 37.050 38.342 65.013 1.00 23.21 99 VAL A N 1
ATOM 845 C CA . VAL A 1 105 ? 37.267 36.886 65.095 1.00 24.06 99 VAL A CA 1
ATOM 846 C C . VAL A 1 105 ? 36.883 36.261 63.725 1.00 23.85 99 VAL A C 1
ATOM 847 O O . VAL A 1 105 ? 36.002 36.758 63.057 1.00 24.89 99 VAL A O 1
ATOM 851 N N . GLN A 1 106 ? 37.628 35.267 63.262 1.00 24.08 100 GLN A N 1
ATOM 852 C CA . GLN A 1 106 ? 37.349 34.603 61.983 1.00 24.53 100 GLN A CA 1
ATOM 853 C C . GLN A 1 106 ? 36.809 33.206 62.267 1.00 24.42 100 GLN A C 1
ATOM 854 O O . GLN A 1 106 ? 37.419 32.460 63.037 1.00 22.68 100 GLN A O 1
ATOM 860 N N . VAL A 1 107 ? 35.680 32.858 61.651 1.00 24.52 101 VAL A N 1
ATOM 861 C CA . VAL A 1 107 ? 35.039 31.582 61.917 1.00 25.69 101 VAL A CA 1
ATOM 862 C C . VAL A 1 107 ? 35.502 30.578 60.867 1.00 25.12 101 VAL A C 1
ATOM 863 O O . VAL A 1 107 ? 35.553 30.880 59.685 1.00 23.83 101 VAL A O 1
ATOM 867 N N . LEU A 1 108 ? 35.841 29.387 61.334 1.00 24.62 102 LEU A N 1
ATOM 868 C CA . LEU A 1 108 ? 36.509 28.383 60.515 1.00 25.58 102 LEU A CA 1
ATOM 869 C C . LEU A 1 108 ? 35.620 27.161 60.239 1.00 26.86 102 LEU A C 1
ATOM 870 O O . LEU A 1 108 ? 36.022 26.284 59.485 1.00 29.77 102 LEU A O 1
ATOM 875 N N . SER A 1 109 ? 34.434 27.106 60.841 1.00 26.15 103 SER A N 1
ATOM 876 C CA . SER A 1 109 ? 33.568 25.932 60.797 1.00 26.34 103 SER A CA 1
ATOM 877 C C . SER A 1 109 ? 32.147 26.312 60.387 1.00 27.90 103 SER A C 1
ATOM 878 O O . SER A 1 109 ? 31.767 27.485 60.499 1.00 27.04 103 SER A O 1
ATOM 881 N N . PRO A 1 110 ? 31.356 25.313 59.908 1.00 28.84 104 PRO A N 1
ATOM 882 C CA . PRO A 1 110 ? 29.916 25.491 59.684 1.00 30.18 104 PRO A CA 1
ATOM 883 C C . PRO A 1 110 ? 29.179 25.936 60.934 1.00 30.23 104 PRO A C 1
ATOM 884 O O . PRO A 1 110 ? 29.413 25.414 61.986 1.00 31.30 104 PRO A O 1
ATOM 888 N N . GLN A 1 111 ? 28.248 26.857 60.797 1.00 30.76 105 GLN A N 1
ATOM 889 C CA . GLN A 1 111 ? 27.543 27.396 61.951 1.00 30.55 105 GLN A CA 1
ATOM 890 C C . GLN A 1 111 ? 26.249 26.627 62.110 1.00 30.58 105 GLN A C 1
ATOM 891 O O . GLN A 1 111 ? 25.215 27.037 61.657 1.00 31.17 105 GLN A O 1
ATOM 902 N N . ILE A 1 112 ? 26.382 25.453 62.734 1.00 29.59 106 ILE A N 1
ATOM 903 C CA . ILE A 1 112 ? 25.330 24.468 62.893 1.00 30.14 106 ILE A CA 1
ATOM 904 C C . ILE A 1 112 ? 25.399 23.993 64.340 1.00 29.13 106 ILE A C 1
ATOM 905 O O . ILE A 1 112 ? 26.489 23.738 64.858 1.00 27.05 106 ILE A O 1
ATOM 910 N N . ALA A 1 113 ? 24.238 23.970 64.991 1.00 29.70 107 ALA A N 1
ATOM 911 C CA . ALA A 1 113 ? 24.084 23.503 66.366 1.00 30.01 107 ALA A CA 1
ATOM 912 C C . ALA A 1 113 ? 23.294 22.185 66.435 1.00 30.69 107 ALA A C 1
ATOM 913 O O . ALA A 1 113 ? 22.632 21.781 65.470 1.00 30.94 107 ALA A O 1
ATOM 915 N N . VAL A 1 114 ? 23.384 21.537 67.589 1.00 30.07 108 VAL A N 1
ATOM 916 C CA . VAL A 1 114 ? 22.658 20.319 67.900 1.00 31.52 108 VAL A CA 1
ATOM 917 C C . VAL A 1 114 ? 21.746 20.623 69.053 1.00 32.31 108 VAL A C 1
ATOM 918 O O . VAL A 1 114 ? 22.197 21.157 70.066 1.00 30.93 108 VAL A O 1
ATOM 922 N N . VAL A 1 115 ? 20.466 20.287 68.888 1.00 33.93 109 VAL A N 1
ATOM 923 C CA . VAL A 1 115 ? 19.453 20.419 69.918 1.00 35.29 109 VAL A CA 1
ATOM 924 C C . VAL A 1 115 ? 18.977 19.013 70.364 1.00 36.95 109 VAL A C 1
ATOM 925 O O . VAL A 1 115 ? 18.703 18.163 69.523 1.00 36.50 109 VAL A O 1
ATOM 929 N N . THR A 1 116 ? 18.893 18.786 71.681 1.00 37.47 110 THR A N 1
ATOM 930 C CA . THR A 1 116 ? 18.316 17.555 72.250 1.00 40.39 110 THR A CA 1
ATOM 931 C C . THR A 1 116 ? 16.919 17.846 72.828 1.00 41.75 110 THR A C 1
ATOM 932 O O . THR A 1 116 ? 16.585 18.997 73.111 1.00 40.69 110 THR A O 1
ATOM 936 N N . HIS A 1 117 ? 16.111 16.799 72.980 1.00 44.35 111 HIS A N 1
ATOM 937 C CA . HIS A 1 117 ? 14.693 16.943 73.309 1.00 46.98 111 HIS A CA 1
ATOM 938 C C . HIS A 1 117 ? 14.427 17.638 74.654 1.00 47.97 111 HIS A C 1
ATOM 939 O O . HIS A 1 117 ? 13.289 18.077 74.913 1.00 49.38 111 HIS A O 1
ATOM 946 N N . ASP A 1 118 ? 15.459 17.727 75.499 1.00 46.85 112 ASP A N 1
ATOM 947 C CA . ASP A 1 118 ? 15.334 18.375 76.809 1.00 47.63 112 ASP A CA 1
ATOM 948 C C . ASP A 1 118 ? 15.595 19.875 76.738 1.00 46.12 112 ASP A C 1
ATOM 949 O O . ASP A 1 118 ? 15.553 20.554 77.762 1.00 46.72 112 ASP A O 1
ATOM 954 N N . GLY A 1 119 ? 15.822 20.396 75.528 1.00 44.43 113 GLY A N 1
ATOM 955 C CA . GLY A 1 119 ? 16.010 21.825 75.326 1.00 43.18 113 GLY A CA 1
ATOM 956 C C . GLY A 1 119 ? 17.473 22.249 75.315 1.00 40.73 113 GLY A C 1
ATOM 957 O O . GLY A 1 119 ? 17.777 23.417 75.117 1.00 39.20 113 GLY A O 1
ATOM 958 N N . SER A 1 120 ? 18.379 21.301 75.513 1.00 39.96 114 SER A N 1
ATOM 959 C CA . SER A 1 120 ? 19.812 21.609 75.510 1.00 38.47 114 SER A CA 1
ATOM 960 C C . SER A 1 120 ? 20.353 21.849 74.102 1.00 36.79 114 SER A C 1
ATOM 961 O O . SER A 1 120 ? 20.048 21.087 73.180 1.00 37.65 114 SER A O 1
ATOM 964 N N . VAL A 1 121 ? 21.141 22.915 73.966 1.00 34.90 115 VAL A N 1
ATOM 965 C CA . VAL A 1 121 ? 21.813 23.274 72.729 1.00 33.88 115 VAL A CA 1
ATOM 966 C C . VAL A 1 121 ? 23.327 23.157 72.933 1.00 32.57 115 VAL A C 1
ATOM 967 O O . VAL A 1 121 ? 23.869 23.590 73.961 1.00 32.04 115 VAL A O 1
ATOM 971 N N . MET A 1 122 ? 24.009 22.544 71.971 1.00 31.91 116 MET A N 1
ATOM 972 C CA . MET A 1 122 ? 25.463 22.605 71.922 1.00 30.72 116 MET A CA 1
ATOM 973 C C . MET A 1 122 ? 25.846 23.246 70.603 1.00 29.79 116 MET A C 1
ATOM 974 O O . MET A 1 122 ? 25.388 22.822 69.529 1.00 29.60 116 MET A O 1
ATOM 983 N N . PHE A 1 123 ? 26.679 24.281 70.698 1.00 29.07 117 PHE A N 1
ATOM 984 C CA . PHE A 1 123 ? 27.164 24.999 69.526 1.00 27.91 117 PHE A CA 1
ATOM 985 C C . PHE A 1 123 ? 28.669 25.175 69.647 1.00 26.96 117 PHE A C 1
ATOM 986 O O . PHE A 1 123 ? 29.160 25.640 70.696 1.00 26.67 117 PHE A O 1
ATOM 994 N N . ILE A 1 124 ? 29.406 24.738 68.620 1.00 25.25 118 ILE A N 1
ATOM 995 C CA . ILE A 1 124 ? 30.852 24.705 68.676 1.00 25.58 118 ILE A CA 1
ATOM 996 C C . ILE A 1 124 ? 31.476 25.428 67.478 1.00 25.22 118 ILE A C 1
ATOM 997 O O . ILE A 1 124 ? 31.899 24.794 66.513 1.00 25.55 118 ILE A O 1
ATOM 1002 N N . PRO A 1 125 ? 31.522 26.770 67.531 1.00 24.64 119 PRO A N 1
ATOM 1003 C CA . PRO A 1 125 ? 32.303 27.471 66.489 1.00 24.29 119 PRO A CA 1
ATOM 1004 C C . PRO A 1 125 ? 33.845 27.322 66.629 1.00 23.09 119 PRO A C 1
ATOM 1005 O O . PRO A 1 125 ? 34.448 27.632 67.657 1.00 23.50 119 PRO A O 1
ATOM 1009 N N . ALA A 1 126 ? 34.473 26.856 65.565 1.00 23.65 120 ALA A N 1
ATOM 1010 C CA . ALA A 1 126 ? 35.914 26.927 65.394 1.00 23.26 120 ALA A CA 1
ATOM 1011 C C . ALA A 1 126 ? 36.314 28.354 64.974 1.00 23.13 120 ALA A C 1
ATOM 1012 O O . ALA A 1 126 ? 35.685 28.930 64.067 1.00 21.95 120 ALA A O 1
ATOM 1014 N N . GLN A 1 127 ? 37.335 28.916 65.653 1.00 23.07 121 GLN A N 1
ATOM 1015 C CA . GLN A 1 127 ? 37.774 30.322 65.495 1.00 23.15 121 GLN A CA 1
ATOM 1016 C C . GLN A 1 127 ? 39.304 30.577 65.439 1.00 22.64 121 GLN A C 1
ATOM 1017 O O . GLN A 1 127 ? 40.087 29.887 66.094 1.00 20.53 121 GLN A O 1
ATOM 1023 N N . ARG A 1 128 ? 39.693 31.581 64.636 1.00 22.30 122 ARG A N 1
ATOM 1024 C CA . ARG A 1 128 ? 40.993 32.229 64.755 1.00 22.91 122 ARG A CA 1
ATOM 1025 C C . ARG A 1 128 ? 40.819 33.601 65.418 1.00 22.72 122 ARG A C 1
ATOM 1026 O O . ARG A 1 128 ? 40.075 34.457 64.910 1.00 22.74 122 ARG A O 1
ATOM 1034 N N . LEU A 1 129 ? 41.533 33.810 66.522 1.00 22.64 123 LEU A N 1
ATOM 1035 C CA . LEU A 1 129 ? 41.480 35.055 67.317 1.00 22.77 123 LEU A CA 1
ATOM 1036 C C . LEU A 1 129 ? 42.849 35.730 67.418 1.00 22.96 123 LEU A C 1
ATOM 1037 O O . LEU A 1 129 ? 43.796 35.096 67.860 1.00 23.34 123 LEU A O 1
ATOM 1042 N N . SER A 1 130 ? 42.944 37.010 67.045 1.00 23.39 124 SER A N 1
ATOM 1043 C CA . SER A 1 130 ? 44.082 37.872 67.439 1.00 24.56 124 SER A CA 1
ATOM 1044 C C . SER A 1 130 ? 43.705 38.659 68.688 1.00 24.40 124 SER A C 1
ATOM 1045 O O . SER A 1 130 ? 42.677 39.337 68.703 1.00 23.97 124 SER A O 1
ATOM 1048 N N . PHE A 1 131 ? 44.550 38.580 69.715 1.00 24.67 125 PHE A N 1
ATOM 1049 C CA . PHE A 1 131 ? 44.322 39.288 70.965 1.00 25.18 125 PHE A CA 1
ATOM 1050 C C . PHE A 1 131 ? 45.615 39.921 71.519 1.00 25.52 125 PHE A C 1
ATOM 1051 O O . PHE A 1 131 ? 46.713 39.637 71.055 1.00 24.39 125 PHE A O 1
ATOM 1059 N N . MET A 1 132 ? 45.437 40.822 72.485 1.00 26.13 126 MET A N 1
ATOM 1060 C CA . MET A 1 132 ? 46.521 41.586 73.066 1.00 27.41 126 MET A CA 1
ATOM 1061 C C . MET A 1 132 ? 47.324 40.714 73.998 1.00 27.58 126 MET A C 1
ATOM 1062 O O . MET A 1 132 ? 46.784 40.219 74.993 1.00 26.73 126 MET A O 1
ATOM 1067 N N . CYS A 1 133 ? 48.616 40.561 73.675 1.00 29.18 127 CYS A N 1
ATOM 1068 C CA . CYS A 1 133 ? 49.535 39.686 74.393 1.00 29.81 127 CYS A CA 1
ATOM 1069 C C . CYS A 1 133 ? 51.000 40.051 74.088 1.00 30.71 127 CYS A C 1
ATOM 1070 O O . CYS A 1 133 ? 51.393 40.148 72.937 1.00 30.21 127 CYS A O 1
ATOM 1075 N N . ASP A 1 134 ? 51.778 40.260 75.143 1.00 31.54 128 ASP A N 1
ATOM 1076 C CA . ASP A 1 134 ? 53.231 40.474 75.054 1.00 33.40 128 ASP A CA 1
ATOM 1077 C C . ASP A 1 134 ? 53.935 39.125 75.166 1.00 33.77 128 ASP A C 1
ATOM 1078 O O . ASP A 1 134 ? 53.928 38.492 76.235 1.00 33.63 128 ASP A O 1
ATOM 1083 N N . PRO A 1 135 ? 54.522 38.661 74.060 1.00 33.74 129 PRO A N 1
ATOM 1084 C CA . PRO A 1 135 ? 55.170 37.358 74.106 1.00 34.71 129 PRO A CA 1
ATOM 1085 C C . PRO A 1 135 ? 56.598 37.371 74.665 1.00 36.22 129 PRO A C 1
ATOM 1086 O O . PRO A 1 135 ? 57.305 36.415 74.465 1.00 37.23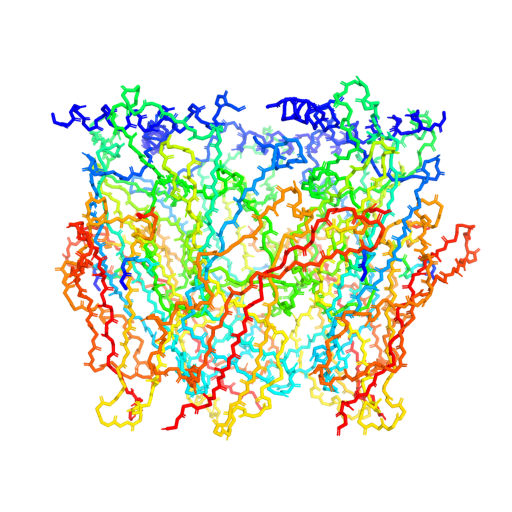 129 PRO A O 1
ATOM 1090 N N . THR A 1 136 ? 57.019 38.427 75.354 1.00 37.83 130 THR A N 1
ATOM 1091 C CA . THR A 1 136 ? 58.381 38.485 75.897 1.00 39.96 130 THR A CA 1
ATOM 1092 C C . THR A 1 136 ? 58.616 37.302 76.828 1.00 40.59 130 THR A C 1
ATOM 1093 O O . THR A 1 136 ? 57.794 36.997 77.690 1.00 40.60 130 THR A O 1
ATOM 1097 N N . GLY A 1 137 ? 59.740 36.626 76.638 1.00 42.44 131 GLY A N 1
ATOM 1098 C CA . GLY A 1 137 ? 60.097 35.485 77.469 1.00 43.01 131 GLY A CA 1
ATOM 1099 C C . GLY A 1 137 ? 59.679 34.178 76.839 1.00 41.72 131 GLY A C 1
ATOM 1100 O O . GLY A 1 137 ? 59.887 33.111 77.410 1.00 42.68 131 GLY A O 1
ATOM 1101 N N . VAL A 1 138 ? 59.109 34.248 75.642 1.00 39.94 132 VAL A N 1
ATOM 1102 C CA . VAL A 1 138 ? 58.647 33.043 74.962 1.00 38.96 132 VAL A CA 1
ATOM 1103 C C . VAL A 1 138 ? 59.811 32.099 74.630 1.00 40.29 132 VAL A C 1
ATOM 1104 O O . VAL A 1 138 ? 59.643 30.890 74.605 1.00 40.70 132 VAL A O 1
ATOM 1108 N N . ASP A 1 139 ? 60.987 32.650 74.378 1.00 42.02 133 ASP A N 1
ATOM 1109 C CA . ASP A 1 139 ? 62.188 31.849 74.150 1.00 44.65 133 ASP A CA 1
ATOM 1110 C C . ASP A 1 139 ? 62.937 31.374 75.439 1.00 46.65 133 ASP A C 1
ATOM 1111 O O . ASP A 1 139 ? 64.092 30.951 75.347 1.00 49.05 133 ASP A O 1
ATOM 1116 N N . SER A 1 140 ? 62.309 31.454 76.616 1.00 45.63 134 SER A N 1
ATOM 1117 C CA . SER A 1 140 ? 62.942 31.009 77.868 1.00 47.77 134 SER A CA 1
ATOM 1118 C C . SER A 1 140 ? 62.289 29.737 78.391 1.00 47.27 134 SER A C 1
ATOM 1119 O O . SER A 1 140 ? 61.296 29.270 77.847 1.00 44.17 134 SER A O 1
ATOM 1122 N N . GLU A 1 141 ? 62.886 29.158 79.429 1.00 49.66 135 GLU A N 1
ATOM 1123 C CA . GLU A 1 141 ? 62.345 27.980 80.101 1.00 50.42 135 GLU A CA 1
ATOM 1124 C C . GLU A 1 141 ? 60.964 28.237 80.694 1.00 48.51 135 GLU A C 1
ATOM 1125 O O . GLU A 1 141 ? 60.067 27.399 80.576 1.00 47.14 135 GLU A O 1
ATOM 1131 N N . GLU A 1 142 ? 60.764 29.404 81.292 1.00 49.10 136 GLU A N 1
ATOM 1132 C CA . GLU A 1 142 ? 59.458 29.710 81.899 1.00 48.64 136 GLU A CA 1
ATOM 1133 C C . GLU A 1 142 ? 58.397 30.187 80.916 1.00 45.76 136 GLU A C 1
ATOM 1134 O O . GLU A 1 142 ? 57.219 30.173 81.239 1.00 44.85 136 GLU A O 1
ATOM 1140 N N . GLY A 1 143 ? 58.822 30.607 79.729 1.00 45.14 137 GLY A N 1
ATOM 1141 C CA . GLY A 1 143 ? 57.920 30.984 78.661 1.00 42.66 137 GLY A CA 1
ATOM 1142 C C . GLY A 1 143 ? 57.213 32.319 78.849 1.00 41.57 137 GLY A C 1
ATOM 1143 O O . GLY A 1 143 ? 57.589 33.127 79.690 1.00 42.32 137 GLY A O 1
ATOM 1144 N N . ALA A 1 144 ? 56.188 32.536 78.026 1.00 39.59 138 ALA A N 1
ATOM 1145 C CA . ALA A 1 144 ? 55.327 33.718 78.096 1.00 38.58 138 ALA A CA 1
ATOM 1146 C C . ALA A 1 144 ? 53.986 33.310 78.674 1.00 37.67 138 ALA A C 1
ATOM 1147 O O . ALA A 1 144 ? 53.564 32.156 78.561 1.00 37.93 138 ALA A O 1
ATOM 1149 N N . THR A 1 145 ? 53.294 34.265 79.260 1.00 37.38 139 THR A N 1
ATOM 1150 C CA . THR A 1 145 ? 51.949 34.036 79.734 1.00 36.54 139 THR A CA 1
ATOM 1151 C C . THR A 1 145 ? 51.068 35.097 79.120 1.00 35.45 139 THR A C 1
ATOM 1152 O O . THR A 1 145 ? 51.422 36.293 79.144 1.00 35.90 139 THR A O 1
ATOM 1156 N N . CYS A 1 146 ? 49.948 34.695 78.524 1.00 34.56 140 CYS A N 1
ATOM 1157 C CA . CYS A 1 146 ? 48.912 35.669 78.214 1.00 33.50 140 CYS A CA 1
ATOM 1158 C C . CYS A 1 146 ? 47.549 35.224 78.679 1.00 33.33 140 CYS A C 1
ATOM 1159 O O . CYS A 1 146 ? 47.346 34.060 78.972 1.00 33.38 140 CYS A O 1
ATOM 1164 N N . ALA A 1 147 ? 46.621 36.180 78.658 1.00 32.80 141 ALA A N 1
ATOM 1165 C CA . ALA A 1 147 ? 45.287 36.002 79.164 1.00 32.64 141 ALA A CA 1
ATOM 1166 C C . ALA A 1 147 ? 44.290 36.767 78.309 1.00 31.89 141 ALA A C 1
ATOM 1167 O O . ALA A 1 147 ? 44.550 37.903 77.878 1.00 32.01 141 ALA A O 1
ATOM 1169 N N . VAL A 1 148 ? 43.155 36.128 78.057 1.00 31.24 142 VAL A N 1
ATOM 1170 C CA . VAL A 1 148 ? 42.016 36.800 77.428 1.00 30.50 142 VAL A CA 1
ATOM 1171 C C . VAL A 1 148 ? 40.711 36.427 78.155 1.00 29.83 142 VAL A C 1
ATOM 1172 O O . VAL A 1 148 ? 40.492 35.299 78.531 1.00 29.50 142 VAL A O 1
ATOM 1176 N N . LYS A 1 149 ? 39.904 37.446 78.393 1.00 30.03 143 LYS A N 1
ATOM 1177 C CA . LYS A 1 149 ? 38.654 37.380 79.110 1.00 30.03 143 LYS A CA 1
ATOM 1178 C C . LYS A 1 149 ? 37.532 37.251 78.077 1.00 28.21 143 LYS A C 1
ATOM 1179 O O . LYS A 1 149 ? 37.528 37.955 77.048 1.00 26.43 143 LYS A O 1
ATOM 1185 N N . PHE A 1 150 ? 36.635 36.302 78.337 1.00 27.12 144 PHE A N 1
ATOM 1186 C CA . PHE A 1 150 ? 35.411 36.088 77.570 1.00 26.49 144 PHE A CA 1
ATOM 1187 C C . PHE A 1 150 ? 34.219 36.381 78.463 1.00 26.80 144 PHE A C 1
ATOM 1188 O O . PHE A 1 150 ? 34.204 36.049 79.673 1.00 27.15 144 PHE A O 1
ATOM 1196 N N . GLY A 1 151 ? 33.245 37.074 77.899 1.00 26.36 145 GLY A N 1
ATOM 1197 C CA . GLY A 1 151 ? 31.977 37.299 78.594 1.00 27.19 145 GLY A CA 1
ATOM 1198 C C . GLY A 1 151 ? 30.927 37.822 77.648 1.00 26.40 145 GLY A C 1
ATOM 1199 O O . GLY A 1 151 ? 31.198 38.100 76.485 1.00 26.25 145 GLY A O 1
ATOM 1200 N N . SER A 1 152 ? 29.724 37.982 78.153 1.00 27.66 146 SER A N 1
ATOM 1201 C CA . SER A 1 152 ? 28.659 38.644 77.401 1.00 28.40 146 SER A CA 1
ATOM 1202 C C . SER A 1 152 ? 28.998 40.129 77.106 1.00 28.26 146 SER A C 1
ATOM 1203 O O . SER A 1 152 ? 29.748 40.775 77.847 1.00 29.88 146 SER A O 1
ATOM 1206 N N . TRP A 1 153 ? 28.430 40.703 76.055 1.00 28.01 147 TRP A N 1
ATOM 1207 C CA . TRP A 1 153 ? 28.614 42.129 75.817 1.00 28.38 147 TRP A CA 1
ATOM 1208 C C . TRP A 1 153 ? 27.621 43.009 76.557 1.00 29.81 147 TRP A C 1
ATOM 1209 O O . TRP A 1 153 ? 27.950 44.140 76.939 1.00 29.74 147 TRP A O 1
ATOM 1220 N N . VAL A 1 154 ? 26.405 42.500 76.754 1.00 31.08 148 VAL A N 1
ATOM 1221 C CA . VAL A 1 154 ? 25.314 43.295 77.348 1.00 31.97 148 VAL A CA 1
ATOM 1222 C C . VAL A 1 154 ? 24.661 42.722 78.618 1.00 32.63 148 VAL A C 1
ATOM 1223 O O . VAL A 1 154 ? 23.865 43.418 79.269 1.00 33.09 148 VAL A O 1
ATOM 1227 N N . TYR A 1 155 ? 24.930 41.469 78.963 1.00 31.53 149 TYR A N 1
ATOM 1228 C CA . TYR A 1 155 ? 24.186 40.844 80.080 1.00 32.84 149 TYR A CA 1
ATOM 1229 C C . TYR A 1 155 ? 25.008 40.691 81.356 1.00 32.82 149 TYR A C 1
ATOM 1230 O O . TYR A 1 155 ? 26.125 40.186 81.301 1.00 33.06 149 TYR A O 1
ATOM 1239 N N . SER A 1 156 ? 24.442 41.068 82.503 1.00 33.72 150 SER A N 1
ATOM 1240 C CA . SER A 1 156 ? 25.079 40.765 83.778 1.00 34.06 150 SER A CA 1
ATOM 1241 C C . SER A 1 156 ? 24.884 39.301 84.169 1.00 33.48 150 SER A C 1
ATOM 1242 O O . SER A 1 156 ? 24.202 38.554 83.494 1.00 32.38 150 SER A O 1
ATOM 1245 N N . GLY A 1 157 ? 25.494 38.923 85.290 1.00 34.28 151 GLY A N 1
ATOM 1246 C CA . GLY A 1 157 ? 25.400 37.589 85.823 1.00 34.84 151 GLY A CA 1
ATOM 1247 C C . GLY A 1 157 ? 24.032 37.251 86.390 1.00 36.46 151 GLY A C 1
ATOM 1248 O O . GLY A 1 157 ? 23.806 36.124 86.759 1.00 37.45 151 GLY A O 1
ATOM 1249 N N . PHE A 1 158 ? 23.136 38.234 86.494 1.00 38.25 152 PHE A N 1
ATOM 1250 C CA . PHE A 1 158 ? 21.728 37.978 86.814 1.00 40.07 152 PHE A CA 1
ATOM 1251 C C . PHE A 1 158 ? 20.945 37.559 85.569 1.00 39.93 152 PHE A C 1
ATOM 1252 O O . PHE A 1 158 ? 19.809 37.079 85.687 1.00 40.17 152 PHE A O 1
ATOM 1260 N N . GLU A 1 159 ? 21.548 37.752 84.384 1.00 38.23 153 GLU A N 1
ATOM 1261 C CA . GLU A 1 159 ? 20.883 37.474 83.108 1.00 38.36 153 GLU A CA 1
ATOM 1262 C C . GLU A 1 159 ? 21.550 36.300 82.387 1.00 36.63 153 GLU A C 1
ATOM 1263 O O . GLU A 1 159 ? 20.883 35.338 82.018 1.00 36.76 153 GLU A O 1
ATOM 1269 N N . ILE A 1 160 ? 22.858 36.382 82.195 1.00 34.94 154 ILE A N 1
ATOM 1270 C CA . ILE A 1 160 ? 23.626 35.224 81.749 1.00 34.59 154 ILE A CA 1
ATOM 1271 C C . ILE A 1 160 ? 24.664 34.870 82.813 1.00 34.65 154 ILE A C 1
ATOM 1272 O O . ILE A 1 160 ? 25.557 35.652 83.109 1.00 34.32 154 ILE A O 1
ATOM 1277 N N . ASP A 1 161 ? 24.531 33.693 83.405 1.00 36.75 155 ASP A N 1
ATOM 1278 C CA . ASP A 1 161 ? 25.566 33.182 84.299 1.00 37.14 155 ASP A CA 1
ATOM 1279 C C . ASP A 1 161 ? 26.525 32.332 83.464 1.00 36.17 155 ASP A C 1
ATOM 1280 O O . ASP A 1 161 ? 26.094 31.461 82.715 1.00 36.07 155 ASP A O 1
ATOM 1285 N N . LEU A 1 162 ? 27.819 32.575 83.582 1.00 35.54 156 LEU A N 1
ATOM 1286 C CA . LEU A 1 162 ? 28.784 31.822 82.786 1.00 35.41 156 LEU A CA 1
ATOM 1287 C C . LEU A 1 162 ? 29.496 30.822 83.636 1.00 35.79 156 LEU A C 1
ATOM 1288 O O . LEU A 1 162 ? 29.896 31.150 84.742 1.00 36.82 156 LEU A O 1
ATOM 1293 N N . LYS A 1 163 ? 29.683 29.620 83.097 1.00 35.55 157 LYS A N 1
ATOM 1294 C CA . LYS A 1 163 ? 30.416 28.551 83.764 1.00 36.03 157 LYS A CA 1
ATOM 1295 C C . LYS A 1 163 ? 31.361 27.877 82.781 1.00 34.58 157 LYS A C 1
ATOM 1296 O O . LYS A 1 163 ? 31.201 28.001 81.570 1.00 32.87 157 LYS A O 1
ATOM 1302 N N A THR A 1 164 ? 32.360 27.162 83.286 0.60 34.60 158 THR A N 1
ATOM 1303 N N B THR A 1 164 ? 32.339 27.177 83.355 0.40 34.62 158 THR A N 1
ATOM 1304 C CA A THR A 1 164 ? 33.359 26.524 82.413 0.60 33.42 158 THR A CA 1
ATOM 1305 C CA B THR A 1 164 ? 33.054 26.080 82.705 0.40 33.88 158 THR A CA 1
ATOM 1306 C C A THR A 1 164 ? 33.265 25.010 82.465 0.60 33.45 158 THR A C 1
ATOM 1307 C C B THR A 1 164 ? 32.811 24.835 83.558 0.40 34.75 158 THR A C 1
ATOM 1308 O O A THR A 1 164 ? 32.845 24.462 83.480 0.60 33.63 158 THR A O 1
ATOM 1309 O O B THR A 1 164 ? 32.616 24.937 84.768 0.40 36.26 158 THR A O 1
ATOM 1316 N N A ASP A 1 165 ? 33.675 24.344 81.377 0.60 32.25 159 ASP A N 1
ATOM 1317 N N B ASP A 1 165 ? 32.809 23.661 82.941 0.40 34.61 159 ASP A N 1
ATOM 1318 C CA A ASP A 1 165 ? 33.698 22.880 81.339 0.60 33.17 159 ASP A CA 1
ATOM 1319 C CA B ASP A 1 165 ? 32.606 22.421 83.690 0.40 35.69 159 ASP A CA 1
ATOM 1320 C C A ASP A 1 165 ? 35.013 22.326 81.958 0.60 33.83 159 ASP A C 1
ATOM 1321 C C B ASP A 1 165 ? 33.923 21.956 84.308 0.40 36.11 159 ASP A C 1
ATOM 1322 O O A ASP A 1 165 ? 35.927 21.921 81.244 0.60 33.70 159 ASP A O 1
ATOM 1323 O O B ASP A 1 165 ? 33.936 21.236 85.307 0.40 37.09 159 ASP A O 1
ATOM 1332 N N A THR A 1 166 ? 35.074 22.306 83.299 0.60 34.97 160 THR A N 1
ATOM 1333 N N B THR A 1 166 ? 35.021 22.401 83.708 0.40 34.97 160 THR A N 1
ATOM 1334 C CA A THR A 1 166 ? 36.331 22.170 84.083 0.60 35.22 160 THR A CA 1
ATOM 1335 C CA B THR A 1 166 ? 36.366 22.139 84.206 0.40 35.28 160 THR A CA 1
ATOM 1336 C C A THR A 1 166 ? 37.244 23.396 83.878 0.60 34.35 160 THR A C 1
ATOM 1337 C C B THR A 1 166 ? 37.240 23.361 83.905 0.40 34.30 160 THR A C 1
ATOM 1338 O O A THR A 1 166 ? 37.019 24.183 82.962 0.60 32.31 160 THR A O 1
ATOM 1339 O O B THR A 1 166 ? 36.994 24.089 82.944 0.40 32.50 160 THR A O 1
ATOM 1346 N N . ASP A 1 167 ? 38.248 23.577 84.740 1.00 34.57 161 ASP A N 1
ATOM 1347 C CA . ASP A 1 167 ? 39.148 24.722 84.622 1.00 34.60 161 ASP A CA 1
ATOM 1348 C C . ASP A 1 167 ? 40.363 24.438 83.755 1.00 34.17 161 ASP A C 1
ATOM 1349 O O . ASP A 1 167 ? 41.204 25.316 83.582 1.00 34.23 161 ASP A O 1
ATOM 1358 N N . GLN A 1 168 ? 40.464 23.212 83.244 1.00 34.64 162 GLN A N 1
ATOM 1359 C CA . GLN A 1 168 ? 41.560 22.793 82.363 1.00 34.28 162 GLN A CA 1
ATOM 1360 C C . GLN A 1 168 ? 41.125 22.860 80.895 1.00 32.18 162 GLN A C 1
ATOM 1361 O O . GLN A 1 168 ? 40.137 22.243 80.502 1.00 31.07 162 GLN A O 1
ATOM 1367 N N . VAL A 1 169 ? 41.842 23.648 80.105 1.00 31.05 163 VAL A N 1
ATOM 1368 C CA . VAL A 1 169 ? 41.594 23.745 78.666 1.00 29.52 163 VAL A CA 1
ATOM 1369 C C . VAL A 1 169 ? 41.866 22.377 78.084 1.00 29.23 163 VAL A C 1
ATOM 1370 O O . VAL A 1 169 ? 42.784 21.680 78.521 1.00 28.75 163 VAL A O 1
ATOM 1374 N N . ASP A 1 170 ? 41.073 21.978 77.107 1.00 29.15 164 ASP A N 1
ATOM 1375 C CA . ASP A 1 170 ? 41.305 20.695 76.443 1.00 29.20 164 ASP A CA 1
ATOM 1376 C C . ASP A 1 170 ? 42.476 20.837 75.468 1.00 28.29 164 ASP A C 1
ATOM 1377 O O . ASP A 1 170 ? 42.378 21.551 74.460 1.00 28.27 164 ASP A O 1
ATOM 1382 N N . LEU A 1 171 ? 43.587 20.162 75.778 1.00 28.21 165 LEU A N 1
ATOM 1383 C CA . LEU A 1 171 ? 44.782 20.161 74.919 1.00 28.91 165 LEU A CA 1
ATOM 1384 C C . LEU A 1 171 ? 44.980 18.885 74.083 1.00 29.06 165 LEU A C 1
ATOM 1385 O O . LEU A 1 171 ? 46.012 18.722 73.438 1.00 29.97 165 LEU A O 1
ATOM 1390 N N . SER A 1 172 ? 43.996 17.989 74.085 1.00 29.88 166 SER A N 1
ATOM 1391 C CA . SER A 1 172 ? 44.119 16.717 73.384 1.00 30.29 166 SER A CA 1
ATOM 1392 C C . SER A 1 172 ? 44.236 16.827 71.858 1.00 29.53 166 SER A C 1
ATOM 1393 O O . SER A 1 172 ? 44.683 15.888 71.225 1.00 29.14 166 SER A O 1
ATOM 1396 N N . SER A 1 173 ? 43.797 17.936 71.260 1.00 29.04 167 SER A N 1
ATOM 1397 C CA . SER A 1 173 ? 43.971 18.158 69.817 1.00 28.54 167 SER A CA 1
ATOM 1398 C C . SER A 1 173 ? 45.030 19.221 69.487 1.00 28.22 167 SER A C 1
ATOM 1399 O O . SER A 1 173 ? 45.071 19.686 68.361 1.00 27.87 167 SER A O 1
ATOM 1402 N N . TYR A 1 174 ? 45.872 19.615 70.455 1.00 27.81 168 TYR A N 1
ATOM 1403 C CA . TYR A 1 174 ? 46.873 20.659 70.200 1.00 27.69 168 TYR A CA 1
ATOM 1404 C C . TYR A 1 174 ? 47.880 20.169 69.162 1.00 28.32 168 TYR A C 1
ATOM 1405 O O . TYR A 1 174 ? 48.412 19.074 69.279 1.00 28.71 168 TYR A O 1
ATOM 1414 N N . TYR A 1 175 ? 48.120 20.977 68.131 1.00 28.13 169 TYR A N 1
ATOM 1415 C CA . TYR A 1 175 ? 48.960 20.580 67.014 1.00 28.96 169 TYR A CA 1
ATOM 1416 C C . TYR A 1 175 ? 50.394 20.201 67.489 1.00 30.49 169 TYR A C 1
ATOM 1417 O O . TYR A 1 175 ? 51.121 21.023 68.029 1.00 30.55 169 TYR A O 1
ATOM 1426 N N . ALA A 1 176 ? 50.779 18.948 67.258 1.00 32.56 170 ALA A N 1
ATOM 1427 C CA . ALA A 1 176 ? 52.039 18.396 67.742 1.00 34.49 170 ALA A CA 1
ATOM 1428 C C . ALA A 1 176 ? 53.309 19.044 67.146 1.00 35.91 170 ALA A C 1
ATOM 1429 O O . ALA A 1 176 ? 54.395 18.896 67.715 1.00 36.58 170 ALA A O 1
ATOM 1431 N N . SER A 1 177 ? 53.187 19.731 66.005 1.00 34.95 171 SER A N 1
ATOM 1432 C CA . SER A 1 177 ? 54.332 20.391 65.401 1.00 35.44 171 SER A CA 1
ATOM 1433 C C . SER A 1 177 ? 54.137 21.894 65.366 1.00 34.66 171 SER A C 1
ATOM 1434 O O . SER A 1 177 ? 54.723 22.571 64.509 1.00 35.15 171 SER A O 1
ATOM 1437 N N . SER A 1 178 ? 53.373 22.432 66.321 1.00 33.52 172 SER A N 1
ATOM 1438 C CA . SER A 1 178 ? 53.300 23.889 66.514 1.00 33.80 172 SER A CA 1
ATOM 1439 C C . SER A 1 178 ? 54.676 24.522 66.781 1.00 34.87 172 SER A C 1
ATOM 1440 O O . SER A 1 178 ? 55.561 23.882 67.317 1.00 35.77 172 SER A O 1
ATOM 1443 N N . LYS A 1 179 ? 54.841 25.795 66.425 1.00 35.79 173 LYS A N 1
ATOM 1444 C CA . LYS A 1 179 ? 56.063 26.523 66.767 1.00 37.51 173 LYS A CA 1
ATOM 1445 C C . LYS A 1 179 ? 56.196 26.715 68.289 1.00 38.16 173 LYS A C 1
ATOM 1446 O O . LYS A 1 179 ? 57.284 27.008 68.765 1.00 39.15 173 LYS A O 1
ATOM 1452 N N . TYR A 1 180 ? 55.094 26.522 69.030 1.00 37.21 174 TYR A N 1
ATOM 1453 C CA . TYR A 1 180 ? 55.011 26.774 70.482 1.00 38.03 174 TYR A CA 1
ATOM 1454 C C . TYR A 1 180 ? 54.471 25.575 71.241 1.00 38.50 174 TYR A C 1
ATOM 1455 O O . TYR A 1 180 ? 53.471 25.004 70.842 1.00 39.14 174 TYR A O 1
ATOM 1464 N N . GLU A 1 181 ? 55.105 25.212 72.343 1.00 40.24 175 GLU A N 1
ATOM 1465 C CA . GLU A 1 181 ? 54.560 24.187 73.218 1.00 40.73 175 GLU A CA 1
ATOM 1466 C C . GLU A 1 181 ? 53.793 24.811 74.399 1.00 39.80 175 GLU A C 1
ATOM 1467 O O . GLU A 1 181 ? 54.157 25.881 74.882 1.00 40.73 175 GLU A O 1
ATOM 1473 N N . ILE A 1 182 ? 52.726 24.142 74.841 1.00 37.60 176 ILE A N 1
ATOM 1474 C CA . ILE A 1 182 ? 51.885 24.647 75.933 1.00 36.51 176 ILE A CA 1
ATOM 1475 C C . ILE A 1 182 ? 52.391 24.134 77.284 1.00 36.88 176 ILE A C 1
ATOM 1476 O O . ILE A 1 182 ? 52.466 22.930 77.507 1.00 36.81 176 ILE A O 1
ATOM 1481 N N . LEU A 1 183 ? 52.755 25.059 78.172 1.00 36.85 177 LEU A N 1
ATOM 1482 C CA . LEU A 1 183 ? 53.158 24.725 79.522 1.00 37.91 177 LEU A CA 1
ATOM 1483 C C . LEU A 1 183 ? 51.916 24.514 80.376 1.00 37.08 177 LEU A C 1
ATOM 1484 O O . LEU A 1 183 ? 51.850 23.569 81.157 1.00 37.26 177 LEU A O 1
ATOM 1489 N N . SER A 1 184 ? 50.944 25.415 80.239 1.00 35.05 178 SER A N 1
ATOM 1490 C CA . SER A 1 184 ? 49.625 25.228 80.814 1.00 34.23 178 SER A CA 1
ATOM 1491 C C . SER A 1 184 ? 48.582 26.097 80.112 1.00 32.45 178 SER A C 1
ATOM 1492 O O . SER A 1 184 ? 48.906 27.081 79.416 1.00 30.52 178 SER A O 1
ATOM 1495 N N . ALA A 1 185 ? 47.322 25.707 80.310 1.00 30.86 179 ALA A N 1
ATOM 1496 C CA . ALA A 1 185 ? 46.184 26.381 79.740 1.00 29.46 179 ALA A CA 1
ATOM 1497 C C . ALA A 1 185 ? 44.947 26.141 80.632 1.00 28.94 179 ALA A C 1
ATOM 1498 O O . ALA A 1 185 ? 44.492 25.020 80.823 1.00 27.79 179 ALA A O 1
ATOM 1500 N N . THR A 1 186 ? 44.433 27.229 81.190 1.00 29.18 180 THR A N 1
ATOM 1501 C CA . THR A 1 186 ? 43.283 27.181 82.090 1.00 29.97 180 THR A CA 1
ATOM 1502 C C . THR A 1 186 ? 42.150 28.085 81.617 1.00 28.81 180 THR A C 1
ATOM 1503 O O . THR A 1 186 ? 42.391 29.105 80.982 1.00 28.53 180 THR A O 1
ATOM 1507 N N . GLN A 1 187 ? 40.925 27.701 81.980 1.00 28.79 181 GLN A N 1
ATOM 1508 C CA . GLN A 1 187 ? 39.697 28.416 81.645 1.00 27.86 181 GLN A CA 1
ATOM 1509 C C . GLN A 1 187 ? 38.843 28.572 82.929 1.00 29.14 181 GLN A C 1
ATOM 1510 O O . GLN A 1 187 ? 38.210 27.603 83.390 1.00 29.84 181 GLN A O 1
ATOM 1516 N N . THR A 1 188 ? 38.853 29.771 83.516 1.00 29.69 182 THR A N 1
ATOM 1517 C CA . THR A 1 188 ? 38.397 29.951 84.918 1.00 31.49 182 THR A CA 1
ATOM 1518 C C . THR A 1 188 ? 37.334 31.020 85.020 1.00 31.89 182 THR A C 1
ATOM 1519 O O . THR A 1 188 ? 37.511 32.121 84.520 1.00 31.20 182 THR A O 1
ATOM 1523 N N . ARG A 1 189 ? 36.228 30.665 85.668 1.00 33.09 183 ARG A N 1
ATOM 1524 C CA . ARG A 1 189 ? 35.107 31.578 85.904 1.00 33.89 183 ARG A CA 1
ATOM 1525 C C . ARG A 1 189 ? 35.524 32.579 86.985 1.00 35.29 183 ARG A C 1
ATOM 1526 O O . ARG A 1 189 ? 36.128 32.191 88.009 1.00 35.02 183 ARG A O 1
ATOM 1534 N N . GLN A 1 190 ? 35.239 33.855 86.743 1.00 35.01 184 GLN A N 1
ATOM 1535 C CA . GLN A 1 190 ? 35.578 34.921 87.682 1.00 36.98 184 GLN A CA 1
ATOM 1536 C C . GLN A 1 190 ? 34.387 35.822 87.903 1.00 37.32 184 GLN A C 1
ATOM 1537 O O . GLN A 1 190 ? 33.849 36.335 86.946 1.00 35.68 184 GLN A O 1
ATOM 1548 N N . VAL A 1 191 ? 34.004 36.045 89.161 1.00 39.36 185 VAL A N 1
ATOM 1549 C CA . VAL A 1 191 ? 32.936 36.982 89.503 1.00 40.60 185 VAL A CA 1
ATOM 1550 C C . VAL A 1 191 ? 33.532 38.336 89.875 1.00 41.36 185 VAL A C 1
ATOM 1551 O O . VAL A 1 191 ? 34.387 38.435 90.745 1.00 43.00 185 VAL A O 1
ATOM 1555 N N . GLN A 1 192 ? 33.062 39.383 89.220 1.00 41.36 186 GLN A N 1
ATOM 1556 C CA . GLN A 1 192 ? 33.492 40.736 89.521 1.00 41.52 186 GLN A CA 1
ATOM 1557 C C . GLN A 1 192 ? 32.270 41.532 89.980 1.00 41.78 186 GLN A C 1
ATOM 1558 O O . GLN A 1 192 ? 31.146 41.328 89.475 1.00 41.04 186 GLN A O 1
ATOM 1564 N N . HIS A 1 193 ? 32.483 42.403 90.968 1.00 41.74 187 HIS A N 1
ATOM 1565 C CA . HIS A 1 193 ? 31.511 43.405 91.344 1.00 42.19 187 HIS A CA 1
ATOM 1566 C C . HIS A 1 193 ? 32.166 44.784 91.227 1.00 42.29 187 HIS A C 1
ATOM 1567 O O . HIS A 1 193 ? 33.378 44.935 91.446 1.00 42.42 187 HIS A O 1
ATOM 1574 N N . TYR A 1 194 ? 31.367 45.780 90.877 1.00 41.83 188 TYR A N 1
ATOM 1575 C CA . TYR A 1 194 ? 31.825 47.163 90.865 1.00 42.13 188 TYR A CA 1
ATOM 1576 C C . TYR A 1 194 ? 31.256 47.863 92.090 1.00 44.18 188 TYR A C 1
ATOM 1577 O O . TYR A 1 194 ? 30.130 47.554 92.546 1.00 43.77 188 TYR A O 1
ATOM 1586 N N . SER A 1 195 ? 32.042 48.796 92.639 1.00 45.07 189 SER A N 1
ATOM 1587 C CA . SER A 1 195 ? 31.721 49.429 93.922 1.00 47.51 189 SER A CA 1
ATOM 1588 C C . SER A 1 195 ? 30.321 50.014 93.953 1.00 48.08 189 SER A C 1
ATOM 1589 O O . SER A 1 195 ? 29.634 49.922 94.958 1.00 48.74 189 SER A O 1
ATOM 1592 N N . CYS A 1 196 ? 29.921 50.615 92.838 1.00 47.21 190 CYS A N 1
ATOM 1593 C CA . CYS A 1 196 ? 28.603 51.210 92.663 1.00 48.60 190 CYS A CA 1
ATOM 1594 C C . CYS A 1 196 ? 27.462 50.234 92.865 1.00 48.67 190 CYS A C 1
ATOM 1595 O O . CYS A 1 196 ? 26.421 50.604 93.372 1.00 50.46 190 CYS A O 1
ATOM 1598 N N . CYS A 1 197 ? 27.660 48.990 92.453 1.00 47.04 191 CYS A N 1
ATOM 1599 C CA . CYS A 1 197 ? 26.536 48.178 92.017 1.00 47.42 191 CYS A CA 1
ATOM 1600 C C . CYS A 1 197 ? 26.479 46.767 92.631 1.00 46.93 191 CYS A C 1
ATOM 1601 O O . CYS A 1 197 ? 27.515 46.150 92.841 1.00 45.88 191 CYS A O 1
ATOM 1604 N N . PRO A 1 198 ? 25.261 46.285 92.975 1.00 47.98 192 PRO A N 1
ATOM 1605 C CA . PRO A 1 198 ? 25.049 44.928 93.484 1.00 47.68 192 PRO A CA 1
ATOM 1606 C C . PRO A 1 198 ? 25.228 43.757 92.493 1.00 45.54 192 PRO A C 1
ATOM 1607 O O . PRO A 1 198 ? 25.624 42.696 92.934 1.00 45.28 192 PRO A O 1
ATOM 1611 N N . GLU A 1 199 ? 24.952 43.939 91.201 1.00 44.27 193 GLU A N 1
ATOM 1612 C CA . GLU A 1 199 ? 24.984 42.820 90.216 1.00 42.65 193 GLU A CA 1
ATOM 1613 C C . GLU A 1 199 ? 26.367 42.198 90.092 1.00 40.49 193 GLU A C 1
ATOM 1614 O O . GLU A 1 199 ? 27.368 42.922 90.048 1.00 39.98 193 GLU A O 1
ATOM 1620 N N . PRO A 1 200 ? 26.421 40.871 89.940 1.00 39.42 194 PRO A N 1
ATOM 1621 C CA . PRO A 1 200 ? 27.683 40.225 89.560 1.00 37.63 194 PRO A CA 1
ATOM 1622 C C . PRO A 1 200 ? 27.937 40.404 88.067 1.00 35.50 194 PRO A C 1
ATOM 1623 O O . PRO A 1 200 ? 26.986 40.461 87.296 1.00 34.90 194 PRO A O 1
ATOM 1627 N N . TYR A 1 201 ? 29.201 40.517 87.684 1.00 34.43 195 TYR A N 1
ATOM 1628 C CA . TYR A 1 201 ? 29.595 40.460 86.288 1.00 33.70 195 TYR A CA 1
ATOM 1629 C C . TYR A 1 201 ? 30.542 39.263 86.124 1.00 33.27 195 TYR A C 1
ATOM 1630 O O . TYR A 1 201 ? 31.567 39.185 86.789 1.00 34.01 195 TYR A O 1
ATOM 1639 N N . ILE A 1 202 ? 30.168 38.323 85.253 1.00 32.46 196 ILE A N 1
ATOM 1640 C CA . ILE A 1 202 ? 30.877 37.037 85.151 1.00 32.56 196 ILE A CA 1
ATOM 1641 C C . ILE A 1 202 ? 31.801 36.953 83.932 1.00 31.09 196 ILE A C 1
ATOM 1642 O O . ILE A 1 202 ? 31.356 37.074 82.803 1.00 29.84 196 ILE A O 1
ATOM 1647 N N . ASP A 1 203 ? 33.086 36.726 84.175 1.00 31.68 197 ASP A N 1
ATOM 1648 C CA . ASP A 1 203 ? 34.050 36.493 83.090 1.00 31.14 197 ASP A CA 1
ATOM 1649 C C . ASP A 1 203 ? 34.530 35.046 83.090 1.00 30.31 197 ASP A C 1
ATOM 1650 O O . ASP A 1 203 ? 34.572 34.399 84.144 1.00 30.66 197 ASP A O 1
ATOM 1655 N N . VAL A 1 204 ? 34.918 34.556 81.908 1.00 28.63 198 VAL A N 1
ATOM 1656 C CA . VAL A 1 204 ? 35.767 33.361 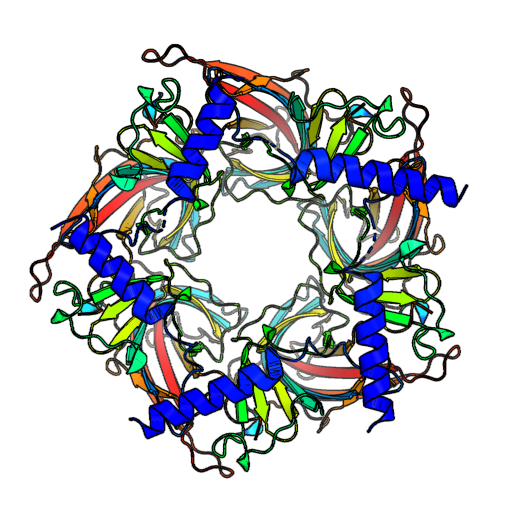81.796 1.00 28.92 198 VAL A CA 1
ATOM 1657 C C . VAL A 1 204 ? 37.168 33.767 81.324 1.00 28.13 198 VAL A C 1
ATOM 1658 O O . VAL A 1 204 ? 37.318 34.345 80.258 1.00 27.22 198 VAL A O 1
ATOM 1662 N N . ASN A 1 205 ? 38.180 33.492 82.153 1.00 28.78 199 ASN A N 1
ATOM 1663 C CA . ASN A 1 205 ? 39.540 33.914 81.870 1.00 29.26 199 ASN A CA 1
ATOM 1664 C C . ASN A 1 205 ? 40.306 32.727 81.299 1.00 28.80 199 ASN A C 1
ATOM 1665 O O . ASN A 1 205 ? 40.470 31.704 81.968 1.00 29.09 199 ASN A O 1
ATOM 1674 N N . LEU A 1 206 ? 40.734 32.871 80.047 1.00 28.13 200 LEU A N 1
ATOM 1675 C CA . LEU A 1 206 ? 41.558 31.869 79.364 1.00 28.47 200 LEU A CA 1
ATOM 1676 C C . LEU A 1 206 ? 43.043 32.252 79.538 1.00 29.13 200 LEU A C 1
ATOM 1677 O O . LEU A 1 206 ? 43.492 33.270 79.027 1.00 29.25 200 LEU A O 1
ATOM 1682 N N . VAL A 1 207 ? 43.800 31.451 80.268 1.00 30.08 201 VAL A N 1
ATOM 1683 C CA . VAL A 1 207 ? 45.177 31.822 80.560 1.00 30.81 201 VAL A CA 1
ATOM 1684 C C . VAL A 1 207 ? 46.102 30.735 79.995 1.00 31.24 201 VAL A C 1
ATOM 1685 O O . VAL A 1 207 ? 45.978 29.545 80.347 1.00 30.36 201 VAL A O 1
ATOM 1689 N N . VAL A 1 208 ? 47.015 31.155 79.115 1.00 31.24 202 VAL A N 1
ATOM 1690 C CA . VAL A 1 208 ? 47.912 30.235 78.403 1.00 31.61 202 VAL A CA 1
ATOM 1691 C C . VAL A 1 208 ? 49.385 30.604 78.628 1.00 32.80 202 VAL A C 1
ATOM 1692 O O . VAL A 1 208 ? 49.803 31.742 78.360 1.00 33.31 202 VAL A O 1
ATOM 1696 N N . LYS A 1 209 ? 50.142 29.634 79.147 1.00 33.60 203 LYS A N 1
ATOM 1697 C CA . LYS A 1 209 ? 51.584 29.727 79.336 1.00 34.75 203 LYS A CA 1
ATOM 1698 C C . LYS A 1 209 ? 52.236 28.823 78.293 1.00 34.72 203 LYS A C 1
ATOM 1699 O O . LYS A 1 209 ? 51.873 27.654 78.134 1.00 34.05 203 LYS A O 1
ATOM 1710 N N . PHE A 1 210 ? 53.165 29.394 77.537 1.00 34.54 204 PHE A N 1
ATOM 1711 C CA . PHE A 1 210 ? 53.696 28.747 76.348 1.00 34.17 204 PHE A CA 1
ATOM 1712 C C . PHE A 1 210 ? 55.115 29.216 76.107 1.00 35.52 204 PHE A C 1
ATOM 1713 O O . PHE A 1 210 ? 55.506 30.279 76.592 1.00 35.47 204 PHE A O 1
ATOM 1721 N N . ARG A 1 211 ? 55.870 28.403 75.372 1.00 36.70 205 ARG A N 1
ATOM 1722 C CA . ARG A 1 211 ? 57.236 28.738 74.954 1.00 39.07 205 ARG A CA 1
ATOM 1723 C C . ARG A 1 211 ? 57.585 28.126 73.601 1.00 39.07 205 ARG A C 1
ATOM 1724 O O . ARG A 1 211 ? 56.939 27.195 73.134 1.00 36.03 205 ARG A O 1
ATOM 1732 N N . GLU A 1 212 ? 58.659 28.640 73.013 1.00 41.48 206 GLU A N 1
ATOM 1733 C CA . GLU A 1 212 ? 59.154 28.146 71.743 1.00 42.99 206 GLU A CA 1
ATOM 1734 C C . GLU A 1 212 ? 59.589 26.698 71.906 1.00 45.01 206 GLU A C 1
ATOM 1735 O O . GLU A 1 212 ? 60.238 26.323 72.899 1.00 45.16 206 GLU A O 1
ATOM 1741 N N . ARG A 1 213 ? 59.174 25.895 70.924 1.00 46.19 207 ARG A N 1
ATOM 1742 C CA . ARG A 1 213 ? 59.511 24.476 70.833 1.00 48.26 207 ARG A CA 1
ATOM 1743 C C . ARG A 1 213 ? 61.026 24.308 70.759 1.00 51.67 207 ARG A C 1
ATOM 1744 O O . ARG A 1 213 ? 61.705 24.971 69.975 1.00 52.77 207 ARG A O 1
ATOM 1759 N N . ARG A 1 214 ? 61.569 23.433 71.584 1.00 54.82 208 ARG A N 1
ATOM 1760 C CA . ARG A 1 214 ? 63.013 23.326 71.704 1.00 58.23 208 ARG A CA 1
ATOM 1761 C C . ARG A 1 214 ? 63.546 22.175 70.858 1.00 59.81 208 ARG A C 1
ATOM 1762 O O . ARG A 1 214 ? 62.970 21.873 69.801 1.00 59.10 208 ARG A O 1
ATOM 1770 N N . ASP B 1 2 ? 12.652 26.765 17.906 1.00 94.44 -4 ASP B N 1
ATOM 1771 C CA . ASP B 1 2 ? 12.407 28.067 18.624 1.00 94.18 -4 ASP B CA 1
ATOM 1772 C C . ASP B 1 2 ? 11.242 27.905 19.601 1.00 94.43 -4 ASP B C 1
ATOM 1773 O O . ASP B 1 2 ? 11.313 28.361 20.742 1.00 93.25 -4 ASP B O 1
ATOM 1778 N N . ASP B 1 3 ? 10.165 27.276 19.129 1.00 95.86 -3 ASP B N 1
ATOM 1779 C CA . ASP B 1 3 ? 9.025 26.934 19.978 1.00 96.01 -3 ASP B CA 1
ATOM 1780 C C . ASP B 1 3 ? 9.270 25.608 20.705 1.00 93.76 -3 ASP B C 1
ATOM 1781 O O . ASP B 1 3 ? 8.691 25.358 21.766 1.00 93.44 -3 ASP B O 1
ATOM 1786 N N . ASP B 1 4 ? 10.113 24.763 20.109 1.00 91.98 -2 ASP B N 1
ATOM 1787 C CA . ASP B 1 4 ? 10.652 23.574 20.779 1.00 89.45 -2 ASP B CA 1
ATOM 1788 C C . ASP B 1 4 ? 11.687 23.966 21.832 1.00 85.85 -2 ASP B C 1
ATOM 1789 O O . ASP B 1 4 ? 11.804 23.307 22.868 1.00 84.37 -2 ASP B O 1
ATOM 1794 N N . LYS B 1 5 ? 12.447 25.023 21.547 1.00 84.15 -1 LYS B N 1
ATOM 1795 C CA . LYS B 1 5 ? 13.401 25.586 22.516 1.00 81.01 -1 LYS B CA 1
ATOM 1796 C C . LYS B 1 5 ? 12.659 26.289 23.656 1.00 79.95 -1 LYS B C 1
ATOM 1797 O O . LYS B 1 5 ? 13.081 26.235 24.818 1.00 77.83 -1 LYS B O 1
ATOM 1803 N N . LEU B 1 6 ? 11.546 26.935 23.304 1.00 80.65 0 LEU B N 1
ATOM 1804 C CA . LEU B 1 6 ? 10.633 27.550 24.271 1.00 80.33 0 LEU B CA 1
ATOM 1805 C C . LEU B 1 6 ? 10.020 26.510 25.218 1.00 78.89 0 LEU B C 1
ATOM 1806 O O . LEU B 1 6 ? 9.963 26.733 26.433 1.00 77.67 0 LEU B O 1
ATOM 1811 N N . HIS B 1 7 ? 9.564 25.385 24.657 1.00 78.19 1 HIS B N 1
ATOM 1812 C CA . HIS B 1 7 ? 8.999 24.285 25.465 1.00 77.15 1 HIS B CA 1
ATOM 1813 C C . HIS B 1 7 ? 10.042 23.547 26.314 1.00 73.02 1 HIS B C 1
ATOM 1814 O O . HIS B 1 7 ? 9.736 23.135 27.426 1.00 71.64 1 HIS B O 1
ATOM 1821 N N . SER B 1 8 ? 11.256 23.379 25.784 1.00 70.26 2 SER B N 1
ATOM 1822 C CA . SER B 1 8 ? 12.373 22.795 26.553 1.00 67.07 2 SER B CA 1
ATOM 1823 C C . SER B 1 8 ? 12.665 23.614 27.818 1.00 64.42 2 SER B C 1
ATOM 1824 O O . SER B 1 8 ? 12.843 23.050 28.900 1.00 63.28 2 SER B O 1
ATOM 1827 N N . GLN B 1 9 ? 12.705 24.940 27.657 1.00 63.32 3 GLN B N 1
ATOM 1828 C CA . GLN B 1 9 ? 12.837 25.888 28.762 1.00 61.60 3 GLN B CA 1
ATOM 1829 C C . GLN B 1 9 ? 11.717 25.737 29.777 1.00 60.98 3 GLN B C 1
ATOM 1830 O O . GLN B 1 9 ? 11.974 25.629 30.967 1.00 59.43 3 GLN B O 1
ATOM 1836 N N . ALA B 1 10 ? 10.476 25.764 29.295 1.00 61.98 4 ALA B N 1
ATOM 1837 C CA . ALA B 1 10 ? 9.294 25.519 30.123 1.00 62.52 4 ALA B CA 1
ATOM 1838 C C . ALA B 1 10 ? 9.440 24.242 30.953 1.00 60.33 4 ALA B C 1
ATOM 1839 O O . ALA B 1 10 ? 9.279 24.271 32.163 1.00 59.31 4 ALA B O 1
ATOM 1841 N N . ASN B 1 11 ? 9.737 23.129 30.283 1.00 59.16 5 ASN B N 1
ATOM 1842 C CA . ASN B 1 11 ? 9.897 21.833 30.945 1.00 58.05 5 ASN B CA 1
ATOM 1843 C C . ASN B 1 11 ? 10.924 21.894 32.082 1.00 55.24 5 ASN B C 1
ATOM 1844 O O . ASN B 1 11 ? 10.685 21.377 33.175 1.00 54.88 5 ASN B O 1
ATOM 1849 N N . LEU B 1 12 ? 12.055 22.549 31.827 1.00 53.47 6 LEU B N 1
ATOM 1850 C CA . LEU B 1 12 ? 13.107 22.682 32.836 1.00 51.14 6 LEU B CA 1
ATOM 1851 C C . LEU B 1 12 ? 12.691 23.578 34.011 1.00 50.76 6 LEU B C 1
ATOM 1852 O O . LEU B 1 12 ? 12.994 23.274 35.160 1.00 48.78 6 LEU B O 1
ATOM 1857 N N . MET B 1 13 ? 11.994 24.674 33.723 1.00 51.92 7 MET B N 1
ATOM 1858 C CA . MET B 1 13 ? 11.458 25.530 34.787 1.00 53.01 7 MET B CA 1
ATOM 1859 C C . MET B 1 13 ? 10.435 24.769 35.643 1.00 52.84 7 MET B C 1
ATOM 1860 O O . MET B 1 13 ? 10.408 24.927 36.861 1.00 51.77 7 MET B O 1
ATOM 1865 N N . ARG B 1 14 ? 9.630 23.916 35.007 1.00 53.83 8 ARG B N 1
ATOM 1866 C CA . ARG B 1 14 ? 8.625 23.107 35.713 1.00 55.14 8 ARG B CA 1
ATOM 1867 C C . ARG B 1 14 ? 9.298 22.095 36.651 1.00 53.24 8 ARG B C 1
ATOM 1868 O O . ARG B 1 14 ? 8.944 21.993 37.836 1.00 52.77 8 ARG B O 1
ATOM 1876 N N . LEU B 1 15 ? 10.294 21.380 36.126 1.00 51.17 9 LEU B N 1
ATOM 1877 C CA . LEU B 1 15 ? 11.066 20.423 36.928 1.00 49.37 9 LEU B CA 1
ATOM 1878 C C . LEU B 1 15 ? 11.632 21.103 38.158 1.00 48.02 9 LEU B C 1
ATOM 1879 O O . LEU B 1 15 ? 11.416 20.636 39.271 1.00 47.11 9 LEU B O 1
ATOM 1884 N N . LYS B 1 16 ? 12.341 22.212 37.944 1.00 47.73 10 LYS B N 1
ATOM 1885 C CA . LYS B 1 16 ? 12.997 22.927 39.026 1.00 47.63 10 LYS B CA 1
ATOM 1886 C C . LYS B 1 16 ? 11.981 23.436 40.050 1.00 49.09 10 LYS B C 1
ATOM 1887 O O . LYS B 1 16 ? 12.176 23.287 41.256 1.00 48.45 10 LYS B O 1
ATOM 1893 N N . SER B 1 17 ? 10.901 24.016 39.552 1.00 51.61 11 SER B N 1
ATOM 1894 C CA . SER B 1 17 ? 9.762 24.415 40.377 1.00 54.03 11 SER B CA 1
ATOM 1895 C C . SER B 1 17 ? 9.199 23.243 41.222 1.00 54.87 11 SER B C 1
ATOM 1896 O O . SER B 1 17 ? 9.002 23.369 42.433 1.00 54.72 11 SER B O 1
ATOM 1899 N N . ASP B 1 18 ? 8.966 22.104 40.575 1.00 55.79 12 ASP B N 1
ATOM 1900 C CA . ASP B 1 18 ? 8.460 20.906 41.251 1.00 57.06 12 ASP B CA 1
ATOM 1901 C C . ASP B 1 18 ? 9.339 20.409 42.385 1.00 56.31 12 ASP B C 1
ATOM 1902 O O . ASP B 1 18 ? 8.826 20.043 43.445 1.00 57.01 12 ASP B O 1
ATOM 1907 N N . LEU B 1 19 ? 10.658 20.412 42.162 1.00 55.11 13 LEU B N 1
ATOM 1908 C CA . LEU B 1 19 ? 11.630 19.933 43.150 1.00 54.27 13 LEU B CA 1
ATOM 1909 C C . LEU B 1 19 ? 11.914 20.964 44.239 1.00 54.47 13 LEU B C 1
ATOM 1910 O O . LEU B 1 19 ? 12.078 20.593 45.393 1.00 54.10 13 LEU B O 1
ATOM 1915 N N . PHE B 1 20 ? 11.977 22.246 43.884 1.00 55.98 14 PHE B N 1
ATOM 1916 C CA . PHE B 1 20 ? 12.440 23.280 44.825 1.00 56.80 14 PHE B CA 1
ATOM 1917 C C . PHE B 1 20 ? 11.325 24.122 45.461 1.00 59.81 14 PHE B C 1
ATOM 1918 O O . PHE B 1 20 ? 11.426 24.470 46.637 1.00 59.80 14 PHE B O 1
ATOM 1926 N N . ASN B 1 21 ? 10.267 24.436 44.708 1.00 62.99 15 ASN B N 1
ATOM 1927 C CA . ASN B 1 21 ? 9.241 25.397 45.181 1.00 65.85 15 ASN B CA 1
ATOM 1928 C C . ASN B 1 21 ? 7.987 24.737 45.773 1.00 68.44 15 ASN B C 1
ATOM 1929 O O . ASN B 1 21 ? 7.167 25.407 46.390 1.00 69.94 15 ASN B O 1
ATOM 1934 N N . ARG B 1 22 ? 7.873 23.423 45.615 1.00 69.66 16 ARG B N 1
ATOM 1935 C CA . ARG B 1 22 ? 6.700 22.675 46.064 1.00 72.92 16 ARG B CA 1
ATOM 1936 C C . ARG B 1 22 ? 7.019 21.672 47.172 1.00 73.05 16 ARG B C 1
ATOM 1937 O O . ARG B 1 22 ? 6.178 20.840 47.537 1.00 74.79 16 ARG B O 1
ATOM 1945 N N . SER B 1 23 ? 8.235 21.767 47.699 1.00 71.66 17 SER B N 1
ATOM 1946 C CA . SER B 1 23 ? 8.715 20.895 48.764 1.00 71.27 17 SER B CA 1
ATOM 1947 C C . SER B 1 23 ? 9.762 21.678 49.550 1.00 69.88 17 SER B C 1
ATOM 1948 O O . SER B 1 23 ? 10.846 21.924 49.021 1.00 68.58 17 SER B O 1
ATOM 1951 N N . PRO B 1 24 ? 9.432 22.132 50.781 1.00 71.01 18 PRO B N 1
ATOM 1952 C CA . PRO B 1 24 ? 10.475 22.730 51.644 1.00 69.33 18 PRO B CA 1
ATOM 1953 C C . PRO B 1 24 ? 11.681 21.816 51.789 1.00 67.17 18 PRO B C 1
ATOM 1954 O O . PRO B 1 24 ? 11.533 20.582 51.739 1.00 67.97 18 PRO B O 1
ATOM 1958 N N . MET B 1 25 ? 12.855 22.421 51.976 1.00 64.67 19 MET B N 1
ATOM 1959 C CA . MET B 1 25 ? 14.119 21.707 51.790 1.00 61.61 19 MET B CA 1
ATOM 1960 C C . MET B 1 25 ? 14.253 20.453 52.664 1.00 59.76 19 MET B C 1
ATOM 1961 O O . MET B 1 25 ? 13.619 20.307 53.716 1.00 60.94 19 MET B O 1
ATOM 1966 N N . TYR B 1 26 ? 15.067 19.540 52.152 1.00 55.88 20 TYR B N 1
ATOM 1967 C CA . TYR B 1 26 ? 15.615 18.409 52.891 1.00 54.14 20 TYR B CA 1
ATOM 1968 C C . TYR B 1 26 ? 16.287 18.855 54.205 1.00 51.73 20 TYR B C 1
ATOM 1969 O O . TYR B 1 26 ? 17.218 19.673 54.180 1.00 50.47 20 TYR B O 1
ATOM 1978 N N . PRO B 1 27 ? 15.819 18.314 55.348 1.00 50.43 21 PRO B N 1
ATOM 1979 C CA . PRO B 1 27 ? 16.367 18.680 56.648 1.00 48.91 21 PRO B CA 1
ATOM 1980 C C . PRO B 1 27 ? 17.699 18.010 56.991 1.00 45.46 21 PRO B C 1
ATOM 1981 O O . PRO B 1 27 ? 18.112 18.068 58.136 1.00 45.81 21 PRO B O 1
ATOM 1985 N N . GLY B 1 28 ? 18.345 17.354 56.037 1.00 42.54 22 GLY B N 1
ATOM 1986 C CA . GLY B 1 28 ? 19.583 16.638 56.317 1.00 40.77 22 GLY B CA 1
ATOM 1987 C C . GLY B 1 28 ? 19.363 15.201 56.739 1.00 40.50 22 GLY B C 1
ATOM 1988 O O . GLY B 1 28 ? 18.224 14.782 56.998 1.00 40.17 22 GLY B O 1
ATOM 1989 N N . PRO B 1 29 ? 20.452 14.419 56.784 1.00 38.97 23 PRO B N 1
ATOM 1990 C CA . PRO B 1 29 ? 20.328 12.998 57.117 1.00 40.22 23 PRO B CA 1
ATOM 1991 C C . PRO B 1 29 ? 20.061 12.755 58.583 1.00 41.46 23 PRO B C 1
ATOM 1992 O O . PRO B 1 29 ? 20.269 13.652 59.415 1.00 40.57 23 PRO B O 1
ATOM 1996 N N . THR B 1 30 ? 19.598 11.543 58.882 1.00 43.26 24 THR B N 1
ATOM 1997 C CA . THR B 1 30 ? 19.391 11.067 60.254 1.00 45.31 24 THR B CA 1
ATOM 1998 C C . THR B 1 30 ? 19.873 9.623 60.354 1.00 45.95 24 THR B C 1
ATOM 1999 O O . THR B 1 30 ? 20.204 9.001 59.350 1.00 44.16 24 THR B O 1
ATOM 2003 N N . LYS B 1 31 ? 19.902 9.088 61.566 1.00 48.27 25 LYS B N 1
ATOM 2004 C CA . LYS B 1 31 ? 20.286 7.686 61.764 1.00 50.47 25 LYS B CA 1
ATOM 2005 C C . LYS B 1 31 ? 19.323 6.714 61.059 1.00 52.23 25 LYS B C 1
ATOM 2006 O O . LYS B 1 31 ? 19.724 5.633 60.609 1.00 51.67 25 LYS B O 1
ATOM 2012 N N . ASP B 1 32 ? 18.063 7.123 60.936 1.00 54.49 26 ASP B N 1
ATOM 2013 C CA . ASP B 1 32 ? 17.046 6.306 60.269 1.00 56.80 26 ASP B CA 1
ATOM 2014 C C . ASP B 1 32 ? 17.148 6.428 58.756 1.00 55.99 26 ASP B C 1
ATOM 2015 O O . ASP B 1 32 ? 16.634 5.588 58.022 1.00 57.60 26 ASP B O 1
ATOM 2020 N N . ASP B 1 33 ? 17.822 7.478 58.308 1.00 54.60 27 ASP B N 1
ATOM 2021 C CA . ASP B 1 33 ? 17.878 7.870 56.904 1.00 52.83 27 ASP B CA 1
ATOM 2022 C C . ASP B 1 33 ? 19.296 8.404 56.608 1.00 49.73 27 ASP B C 1
ATOM 2023 O O . ASP B 1 33 ? 19.486 9.619 56.375 1.00 48.11 27 ASP B O 1
ATOM 2028 N N . PRO B 1 34 ? 20.298 7.489 56.646 1.00 47.86 28 PRO B N 1
ATOM 2029 C CA . PRO B 1 34 ? 21.710 7.860 56.494 1.00 45.45 28 PRO B CA 1
ATOM 2030 C C . PRO B 1 34 ? 22.067 8.224 55.041 1.00 43.29 28 PRO B C 1
ATOM 2031 O O . PRO B 1 34 ? 21.423 7.754 54.098 1.00 44.73 28 PRO B O 1
ATOM 2035 N N . LEU B 1 35 ? 23.073 9.065 54.880 1.00 39.72 29 LEU B N 1
ATOM 2036 C CA . LEU B 1 35 ? 23.472 9.545 53.565 1.00 37.65 29 LEU B CA 1
ATOM 2037 C C . LEU B 1 35 ? 24.935 9.214 53.326 1.00 35.63 29 LEU B C 1
ATOM 2038 O O . LEU B 1 35 ? 25.770 9.450 54.204 1.00 34.03 29 LEU B O 1
ATOM 2043 N N . THR B 1 36 ? 25.245 8.662 52.151 1.00 34.12 30 THR B N 1
ATOM 2044 C CA . THR B 1 36 ? 26.624 8.512 51.728 1.00 32.87 30 THR B CA 1
ATOM 2045 C C . THR B 1 36 ? 27.078 9.753 50.984 1.00 31.30 30 THR B C 1
ATOM 2046 O O . THR B 1 36 ? 26.399 10.217 50.044 1.00 30.55 30 THR B O 1
ATOM 2050 N N . VAL B 1 37 ? 28.223 10.287 51.417 1.00 29.38 31 VAL B N 1
ATOM 2051 C CA . VAL B 1 37 ? 28.861 11.391 50.742 1.00 28.71 31 VAL B CA 1
ATOM 2052 C C . VAL B 1 37 ? 30.242 10.941 50.308 1.00 28.03 31 VAL B C 1
ATOM 2053 O O . VAL B 1 37 ? 31.031 10.499 51.145 1.00 28.15 31 VAL B O 1
ATOM 2057 N N . THR B 1 38 ? 30.535 11.062 49.003 1.00 26.97 32 THR B N 1
ATOM 2058 C CA . THR B 1 38 ? 31.840 10.695 48.479 1.00 26.81 32 THR B CA 1
ATOM 2059 C C . THR B 1 38 ? 32.691 11.938 48.095 1.00 25.56 32 THR B C 1
ATOM 2060 O O . THR B 1 38 ? 32.250 12.830 47.364 1.00 24.31 32 THR B O 1
ATOM 2064 N N . LEU B 1 39 ? 33.941 11.906 48.547 1.00 25.87 33 LEU B N 1
ATOM 2065 C CA . LEU B 1 39 ? 34.925 12.988 48.475 1.00 26.07 33 LEU B CA 1
ATOM 2066 C C . LEU B 1 39 ? 36.104 12.663 47.543 1.00 25.94 33 LEU B C 1
ATOM 2067 O O . LEU B 1 39 ? 36.644 11.582 47.591 1.00 27.34 33 LEU B O 1
ATOM 2076 N N . GLY B 1 40 ? 36.535 13.636 46.749 1.00 25.79 34 GLY B N 1
ATOM 2077 C CA . GLY B 1 40 ? 37.670 13.466 45.840 1.00 25.59 34 GLY B CA 1
ATOM 2078 C C . GLY B 1 40 ? 38.380 14.791 45.744 1.00 24.92 34 GLY B C 1
ATOM 2079 O O . GLY B 1 40 ? 37.729 15.812 45.572 1.00 25.19 34 GLY B O 1
ATOM 2080 N N . PHE B 1 41 ? 39.705 14.787 45.894 1.00 25.09 35 PHE B N 1
ATOM 2081 C CA . PHE B 1 41 ? 40.506 15.995 45.730 1.00 24.20 35 PHE B CA 1
ATOM 2082 C C . PHE B 1 41 ? 41.291 15.982 44.424 1.00 24.65 35 PHE B C 1
ATOM 2083 O O . PHE B 1 41 ? 41.908 14.989 44.068 1.00 24.56 35 PHE B O 1
ATOM 2091 N N . THR B 1 42 ? 41.229 17.121 43.723 1.00 24.61 36 THR B N 1
ATOM 2092 C CA . THR B 1 42 ? 42.090 17.454 42.605 1.00 24.60 36 THR B CA 1
ATOM 2093 C C . THR B 1 42 ? 43.017 18.587 43.072 1.00 24.41 36 THR B C 1
ATOM 2094 O O . THR B 1 42 ? 42.609 19.740 43.133 1.00 24.64 36 THR B O 1
ATOM 2098 N N . LEU B 1 43 ? 44.268 18.259 43.378 1.00 24.33 37 LEU B N 1
ATOM 2099 C CA . LEU B 1 43 ? 45.217 19.231 43.898 1.00 24.50 37 LEU B CA 1
ATOM 2100 C C . LEU B 1 43 ? 45.890 20.012 42.778 1.00 25.01 37 LEU B C 1
ATOM 2101 O O . LEU B 1 43 ? 46.535 19.440 41.911 1.00 24.76 37 LEU B O 1
ATOM 2106 N N . GLN B 1 44 ? 45.745 21.326 42.811 1.00 25.02 38 GLN B N 1
ATOM 2107 C CA . GLN B 1 44 ? 46.284 22.195 41.766 1.00 25.50 38 GLN B CA 1
ATOM 2108 C C . GLN B 1 44 ? 47.640 22.782 42.120 1.00 25.93 38 GLN B C 1
ATOM 2109 O O . GLN B 1 44 ? 48.499 22.952 41.240 1.00 26.40 38 GLN B O 1
ATOM 2120 N N . ASP B 1 45 ? 47.833 23.156 43.383 1.00 24.98 39 ASP B N 1
ATOM 2121 C CA . ASP B 1 45 ? 49.059 23.863 43.722 1.00 25.89 39 ASP B CA 1
ATOM 2122 C C . ASP B 1 45 ? 49.246 23.903 45.228 1.00 25.07 39 ASP B C 1
ATOM 2123 O O . ASP B 1 45 ? 48.264 24.060 45.963 1.00 23.71 39 ASP B O 1
ATOM 2128 N N . ILE B 1 46 ? 50.497 23.739 45.668 1.00 25.71 40 ILE B N 1
ATOM 2129 C CA . ILE B 1 46 ? 50.948 24.216 46.983 1.00 26.03 40 ILE B CA 1
ATOM 2130 C C . ILE B 1 46 ? 51.499 25.624 46.719 1.00 26.42 40 ILE B C 1
ATOM 2131 O O . ILE B 1 46 ? 52.547 25.809 46.083 1.00 26.64 40 ILE B O 1
ATOM 2136 N N . VAL B 1 47 ? 50.752 26.616 47.180 1.00 26.56 41 VAL B N 1
ATOM 2137 C CA . VAL B 1 47 ? 51.032 27.996 46.839 1.00 28.16 41 VAL B CA 1
ATOM 2138 C C . VAL B 1 47 ? 52.139 28.528 47.731 1.00 29.61 41 VAL B C 1
ATOM 2139 O O . VAL B 1 47 ? 53.082 29.171 47.231 1.00 32.89 41 VAL B O 1
ATOM 2143 N N . LYS B 1 48 ? 52.058 28.201 49.023 1.00 29.20 42 LYS B N 1
ATOM 2144 C CA . LYS B 1 48 ? 52.883 28.823 50.055 1.00 30.44 42 LYS B CA 1
ATOM 2145 C C . LYS B 1 48 ? 53.141 27.840 51.196 1.00 29.69 42 LYS B C 1
ATOM 2146 O O . LYS B 1 48 ? 52.221 27.149 51.627 1.00 27.07 42 LYS B O 1
ATOM 2157 N N . ALA B 1 49 ? 54.379 27.816 51.689 1.00 30.69 43 ALA B N 1
ATOM 2158 C CA . ALA B 1 49 ? 54.721 27.132 52.957 1.00 31.37 43 ALA B CA 1
ATOM 2159 C C . ALA B 1 49 ? 55.474 28.080 53.873 1.00 32.91 43 ALA B C 1
ATOM 2160 O O . ALA B 1 49 ? 56.550 28.560 53.521 1.00 35.06 43 ALA B O 1
ATOM 2162 N N . ASP B 1 50 ? 54.908 28.362 55.043 1.00 32.22 44 ASP B N 1
ATOM 2163 C CA . ASP B 1 50 ? 55.421 29.392 55.925 1.00 32.09 44 ASP B CA 1
ATOM 2164 C C . ASP B 1 50 ? 56.015 28.689 57.147 1.00 32.63 44 ASP B C 1
ATOM 2165 O O . ASP B 1 50 ? 55.292 28.207 58.029 1.00 31.11 44 ASP B O 1
ATOM 2170 N N . SER B 1 51 ? 57.339 28.607 57.163 1.00 33.10 45 SER B N 1
ATOM 2171 C CA . SER B 1 51 ? 58.067 27.993 58.274 1.00 34.07 45 SER B CA 1
ATOM 2172 C C . SER B 1 51 ? 58.167 28.859 59.533 1.00 33.64 45 SER B C 1
ATOM 2173 O O . SER B 1 51 ? 58.586 28.343 60.551 1.00 34.05 45 SER B O 1
ATOM 2176 N N . SER B 1 52 ? 57.805 30.150 59.470 1.00 32.77 46 SER B N 1
ATOM 2177 C CA . SER B 1 52 ? 57.748 30.981 60.676 1.00 33.26 46 SER B CA 1
ATOM 2178 C C . SER B 1 52 ? 56.476 30.732 61.492 1.00 31.42 46 SER B C 1
ATOM 2179 O O . SER B 1 52 ? 56.456 31.008 62.695 1.00 30.48 46 SER B O 1
ATOM 2182 N N . THR B 1 53 ? 55.425 30.233 60.832 1.00 29.09 47 THR B N 1
ATOM 2183 C CA . THR B 1 53 ? 54.124 29.983 61.476 1.00 27.87 47 THR B CA 1
ATOM 2184 C C . THR B 1 53 ? 53.601 28.542 61.351 1.00 26.52 47 THR B C 1
ATOM 2185 O O . THR B 1 53 ? 52.580 28.212 61.951 1.00 25.28 47 THR B O 1
ATOM 2189 N N . ASN B 1 54 ? 54.308 27.686 60.614 1.00 25.99 48 ASN B N 1
ATOM 2190 C CA . ASN B 1 54 ? 53.841 26.337 60.311 1.00 26.01 48 ASN B CA 1
ATOM 2191 C C . ASN B 1 54 ? 52.409 26.305 59.731 1.00 24.97 48 ASN B C 1
ATOM 2192 O O . ASN B 1 54 ? 51.493 25.617 60.227 1.00 23.93 48 ASN B O 1
ATOM 2197 N N . GLU B 1 55 ? 52.277 27.046 58.631 1.00 24.97 49 GLU B N 1
ATOM 2198 C CA . GLU B 1 55 ? 51.063 27.109 57.831 1.00 24.58 49 GLU B CA 1
ATOM 2199 C C . GLU B 1 55 ? 51.423 26.861 56.370 1.00 24.73 49 GLU B C 1
ATOM 2200 O O . GLU B 1 55 ? 52.361 27.489 55.841 1.00 25.71 49 GLU B O 1
ATOM 2211 N N . VAL B 1 56 ? 50.680 25.959 55.717 1.00 24.53 50 VAL B N 1
ATOM 2212 C CA . VAL B 1 56 ? 50.833 25.704 54.293 1.00 24.13 50 VAL B CA 1
ATOM 2213 C C . VAL B 1 56 ? 49.502 26.004 53.580 1.00 23.59 50 VAL B C 1
ATOM 2214 O O . VAL B 1 56 ? 48.417 25.786 54.139 1.00 22.16 50 VAL B O 1
ATOM 2218 N N . ASP B 1 57 ? 49.594 26.559 52.369 1.00 23.06 51 ASP B N 1
ATOM 2219 C CA . ASP B 1 57 ? 48.409 26.957 51.625 1.00 23.46 51 ASP B CA 1
ATOM 2220 C C . ASP B 1 57 ? 48.269 26.082 50.385 1.00 23.50 51 ASP B C 1
ATOM 2221 O O . ASP B 1 57 ? 49.210 25.987 49.581 1.00 22.99 51 ASP B O 1
ATOM 2226 N N . LEU B 1 58 ? 47.094 25.480 50.232 1.00 23.11 52 LEU B N 1
ATOM 2227 C CA . LEU B 1 58 ? 46.783 24.619 49.088 1.00 23.67 52 LEU B CA 1
ATOM 2228 C C . LEU B 1 58 ? 45.675 25.219 48.250 1.00 22.83 52 LEU B C 1
ATOM 2229 O O . LEU B 1 58 ? 44.795 25.855 48.791 1.00 21.95 52 LEU B O 1
ATOM 2234 N N . VAL B 1 59 ? 45.735 24.992 46.943 1.00 23.19 53 VAL B N 1
ATOM 2235 C CA . VAL B 1 59 ? 44.614 25.228 46.028 1.00 22.98 53 VAL B CA 1
ATOM 2236 C C . VAL B 1 59 ? 44.210 23.879 45.415 1.00 23.42 53 VAL B C 1
ATOM 2237 O O . VAL B 1 59 ? 45.056 23.134 44.871 1.00 22.80 53 VAL B O 1
ATOM 2241 N N . TYR B 1 60 ? 42.912 23.567 45.531 1.00 23.11 54 TYR B N 1
ATOM 2242 C CA . TYR B 1 60 ? 42.358 22.311 45.050 1.00 23.41 54 TYR B CA 1
ATOM 2243 C C . TYR B 1 60 ? 40.894 22.478 44.632 1.00 23.02 54 TYR B C 1
ATOM 2244 O O . TYR B 1 60 ? 40.236 23.461 44.981 1.00 22.07 54 TYR B O 1
ATOM 2253 N N . TYR B 1 61 ? 40.424 21.511 43.856 1.00 24.04 55 TYR B N 1
ATOM 2254 C CA . TYR B 1 61 ? 38.995 21.304 43.623 1.00 23.88 55 TYR B CA 1
ATOM 2255 C C . TYR B 1 61 ? 38.574 20.136 44.488 1.00 23.67 55 TYR B C 1
ATOM 2256 O O . TYR B 1 61 ? 39.222 19.095 44.500 1.00 23.83 55 TYR B O 1
ATOM 2265 N N . GLU B 1 62 ? 37.509 20.330 45.245 1.00 23.59 56 GLU B N 1
ATOM 2266 C CA . GLU B 1 62 ? 36.987 19.295 46.115 1.00 23.16 56 GLU B CA 1
ATOM 2267 C C . GLU B 1 62 ? 35.678 18.794 45.479 1.00 23.24 56 GLU B C 1
ATOM 2268 O O . GLU B 1 62 ? 34.694 19.535 45.430 1.00 23.55 56 GLU B O 1
ATOM 2274 N N . GLN B 1 63 ? 35.674 17.559 44.977 1.00 23.34 57 GLN B N 1
ATOM 2275 C CA . GLN B 1 63 ? 34.449 16.891 44.505 1.00 23.25 57 GLN B CA 1
ATOM 2276 C C . GLN B 1 63 ? 33.650 16.239 45.639 1.00 23.31 57 GLN B C 1
ATOM 2277 O O . GLN B 1 63 ? 34.184 15.472 46.441 1.00 24.44 57 GLN B O 1
ATOM 2283 N N . GLN B 1 64 ? 32.370 16.590 45.712 1.00 23.42 58 GLN B N 1
ATOM 2284 C CA . GLN B 1 64 ? 31.418 16.066 46.694 1.00 23.98 58 GLN B CA 1
ATOM 2285 C C . GLN B 1 64 ? 30.237 15.487 45.941 1.00 23.87 58 GLN B C 1
ATOM 2286 O O . GLN B 1 64 ? 29.619 16.183 45.113 1.00 22.85 58 GLN B O 1
ATOM 2292 N N . ARG B 1 65 ? 29.952 14.217 46.197 1.00 24.74 59 ARG B N 1
ATOM 2293 C CA . ARG B 1 65 ? 28.848 13.521 45.542 1.00 26.28 59 ARG B CA 1
ATOM 2294 C C . ARG B 1 65 ? 27.919 12.814 46.534 1.00 26.34 59 ARG B C 1
ATOM 2295 O O . ARG B 1 65 ? 28.361 12.141 47.461 1.00 25.77 59 ARG B O 1
ATOM 2303 N N . TRP B 1 66 ? 26.623 13.003 46.351 1.00 26.89 60 TRP B N 1
ATOM 2304 C CA . TRP B 1 66 ? 25.629 12.322 47.175 1.00 28.20 60 TRP B CA 1
ATOM 2305 C C . TRP B 1 66 ? 24.337 12.168 46.359 1.00 30.04 60 TRP B C 1
ATOM 2306 O O . TRP B 1 66 ? 24.207 12.775 45.304 1.00 27.71 60 TRP B O 1
ATOM 2317 N N . LYS B 1 67 ? 23.413 11.348 46.866 1.00 32.26 61 LYS B N 1
ATOM 2318 C CA . LYS B 1 67 ? 22.133 11.071 46.223 1.00 34.72 61 LYS B CA 1
ATOM 2319 C C . LYS B 1 67 ? 20.969 11.235 47.206 1.00 36.38 61 LYS B C 1
ATOM 2320 O O . LYS B 1 67 ? 21.032 10.737 48.324 1.00 36.72 61 LYS B O 1
ATOM 2326 N N . LEU B 1 68 ? 19.916 11.935 46.779 1.00 37.67 62 LEU B N 1
ATOM 2327 C CA . LEU B 1 68 ? 18.674 12.061 47.556 1.00 39.10 62 LEU B CA 1
ATOM 2328 C C . LEU B 1 68 ? 17.486 11.557 46.763 1.00 40.85 62 LEU B C 1
ATOM 2329 O O . LEU B 1 68 ? 17.323 11.922 45.605 1.00 41.00 62 LEU B O 1
ATOM 2334 N N . ASN B 1 69 ? 16.644 10.744 47.400 1.00 42.17 63 ASN B N 1
ATOM 2335 C CA . ASN B 1 69 ? 15.382 10.326 46.807 1.00 44.73 63 ASN B CA 1
ATOM 2336 C C . ASN B 1 69 ? 14.461 11.497 46.480 1.00 45.11 63 ASN B C 1
ATOM 2337 O O . ASN B 1 69 ? 13.751 11.457 45.484 1.00 45.13 63 ASN B O 1
ATOM 2342 N N . SER B 1 70 ? 14.495 12.543 47.302 1.00 44.95 64 SER B N 1
ATOM 2343 C CA . SER B 1 70 ? 13.718 13.759 47.043 1.00 45.82 64 SER B CA 1
ATOM 2344 C C . SER B 1 70 ? 14.128 14.527 45.765 1.00 44.71 64 SER B C 1
ATOM 2345 O O . SER B 1 70 ? 13.389 15.396 45.307 1.00 44.53 64 SER B O 1
ATOM 2348 N N . LEU B 1 71 ? 15.297 14.218 45.197 1.00 43.27 65 LEU B N 1
ATOM 2349 C CA . LEU B 1 71 ? 15.721 14.850 43.941 1.00 42.79 65 LEU B CA 1
ATOM 2350 C C . LEU B 1 71 ? 15.610 13.949 42.683 1.00 43.49 65 LEU B C 1
ATOM 2351 O O . LEU B 1 71 ? 16.150 14.301 41.621 1.00 42.99 65 LEU B O 1
ATOM 2356 N N . MET B 1 72 ? 14.940 12.801 42.799 1.00 44.20 66 MET B N 1
ATOM 2357 C CA . MET B 1 72 ? 14.693 11.920 41.654 1.00 45.68 66 MET B CA 1
ATOM 2358 C C . MET B 1 72 ? 13.522 12.421 40.820 1.00 45.38 66 MET B C 1
ATOM 2359 O O . MET B 1 72 ? 12.579 12.989 41.367 1.00 45.15 66 MET B O 1
ATOM 2364 N N . TRP B 1 73 ? 13.584 12.180 39.510 1.00 44.28 67 TRP B N 1
ATOM 2365 C CA . TRP B 1 73 ? 12.429 12.378 38.634 1.00 46.14 67 TRP B CA 1
ATOM 2366 C C . TRP B 1 73 ? 12.466 11.460 37.414 1.00 46.45 67 TRP B C 1
ATOM 2367 O O . TRP B 1 73 ? 13.505 10.904 37.053 1.00 45.15 67 TRP B O 1
ATOM 2378 N N . ASP B 1 74 ? 11.311 11.336 36.779 1.00 49.03 68 ASP B N 1
ATOM 2379 C CA . ASP B 1 74 ? 11.162 10.600 35.536 1.00 50.25 68 ASP B CA 1
ATOM 2380 C C . ASP B 1 74 ? 11.370 11.566 34.364 1.00 49.83 68 ASP B C 1
ATOM 2381 O O . ASP B 1 74 ? 10.571 12.483 34.178 1.00 50.17 68 ASP B O 1
ATOM 2386 N N . PRO B 1 75 ? 12.457 11.384 33.583 1.00 49.27 69 PRO B N 1
ATOM 2387 C CA . PRO B 1 75 ? 12.673 12.228 32.398 1.00 49.72 69 PRO B CA 1
ATOM 2388 C C . PRO B 1 75 ? 11.487 12.252 31.440 1.00 52.08 69 PRO B C 1
ATOM 2389 O O . PRO B 1 75 ? 11.207 13.276 30.818 1.00 52.22 69 PRO B O 1
ATOM 2393 N N . ASN B 1 76 ? 10.782 11.132 31.345 1.00 54.31 70 ASN B N 1
ATOM 2394 C CA . ASN B 1 76 ? 9.589 11.031 30.504 1.00 56.68 70 ASN B CA 1
ATOM 2395 C C . ASN B 1 76 ? 8.490 12.039 30.866 1.00 57.45 70 ASN B C 1
ATOM 2396 O O . ASN B 1 76 ? 7.741 12.490 29.997 1.00 58.70 70 ASN B O 1
ATOM 2401 N N . GLU B 1 77 ? 8.419 12.389 32.151 1.00 56.53 71 GLU B N 1
ATOM 2402 C CA . GLU B 1 77 ? 7.460 13.374 32.656 1.00 57.79 71 GLU B CA 1
ATOM 2403 C C . GLU B 1 77 ? 7.909 14.821 32.477 1.00 56.05 71 GLU B C 1
ATOM 2404 O O . GLU B 1 77 ? 7.108 15.730 32.677 1.00 56.56 71 GLU B O 1
ATOM 2410 N N . TYR B 1 78 ? 9.183 15.027 32.121 1.00 53.74 72 TYR B N 1
ATOM 2411 C CA . TYR B 1 78 ? 9.760 16.366 31.978 1.00 52.14 72 TYR B CA 1
ATOM 2412 C C . TYR B 1 78 ? 10.559 16.574 30.690 1.00 51.57 72 TYR B C 1
ATOM 2413 O O . TYR B 1 78 ? 11.682 17.064 30.731 1.00 49.78 72 TYR B O 1
ATOM 2422 N N . GLY B 1 79 ? 9.981 16.199 29.554 1.00 53.16 73 GLY B N 1
ATOM 2423 C CA . GLY B 1 79 ? 10.570 16.483 28.245 1.00 53.22 73 GLY B CA 1
ATOM 2424 C C . GLY B 1 79 ? 11.908 15.819 28.003 1.00 51.62 73 GLY B C 1
ATOM 2425 O O . GLY B 1 79 ? 12.758 16.358 27.296 1.00 50.93 73 GLY B O 1
ATOM 2426 N N . ASN B 1 80 ? 12.092 14.642 28.588 1.00 51.11 74 ASN B N 1
ATOM 2427 C CA . ASN B 1 80 ? 13.339 13.882 28.462 1.00 49.68 74 ASN B CA 1
ATOM 2428 C C . ASN B 1 80 ? 14.562 14.480 29.157 1.00 46.40 74 ASN B C 1
ATOM 2429 O O . ASN B 1 80 ? 15.674 14.037 28.903 1.00 44.42 74 ASN B O 1
ATOM 2434 N N . ILE B 1 81 ? 14.353 15.458 30.034 1.00 45.01 75 ILE B N 1
ATOM 2435 C CA . ILE B 1 81 ? 15.452 16.071 30.744 1.00 43.10 75 ILE B CA 1
ATOM 2436 C C . ILE B 1 81 ? 16.061 15.019 31.674 1.00 41.52 75 ILE B C 1
ATOM 2437 O O . ILE B 1 81 ? 15.336 14.357 32.409 1.00 41.70 75 ILE B O 1
ATOM 2442 N N . THR B 1 82 ? 17.377 14.843 31.594 1.00 39.79 76 THR B N 1
ATOM 2443 C CA . THR B 1 82 ? 18.080 13.863 32.439 1.00 39.37 76 THR B CA 1
ATOM 2444 C C . THR B 1 82 ? 19.026 14.473 33.476 1.00 37.07 76 THR B C 1
ATOM 2445 O O . THR B 1 82 ? 19.521 13.767 34.337 1.00 35.65 76 THR B O 1
ATOM 2449 N N . ASP B 1 83 ? 19.268 15.782 33.395 1.00 36.46 77 ASP B N 1
ATOM 2450 C CA . ASP B 1 83 ? 20.163 16.455 34.324 1.00 34.72 77 ASP B CA 1
ATOM 2451 C C . ASP B 1 83 ? 19.902 17.948 34.274 1.00 34.62 77 ASP B C 1
ATOM 2452 O O . ASP B 1 83 ? 19.371 18.431 33.288 1.00 35.32 77 ASP B O 1
ATOM 2457 N N . PHE B 1 84 ? 20.244 18.670 35.337 1.00 33.36 78 PHE B N 1
ATOM 2458 C CA . PHE B 1 84 ? 20.207 20.138 35.302 1.00 33.75 78 PHE B CA 1
ATOM 2459 C C . PHE B 1 84 ? 21.232 20.749 36.249 1.00 32.42 78 PHE B C 1
ATOM 2460 O O . PHE B 1 84 ? 21.746 20.074 37.134 1.00 30.38 78 PHE B O 1
ATOM 2468 N N . ARG B 1 85 ? 21.540 22.025 36.027 1.00 33.13 79 ARG B N 1
ATOM 2469 C CA . ARG B 1 85 ? 22.463 22.771 36.880 1.00 32.37 79 ARG B CA 1
ATOM 2470 C C . ARG B 1 85 ? 21.713 23.761 37.725 1.00 32.95 79 ARG B C 1
ATOM 2471 O O . ARG B 1 85 ? 20.768 24.399 37.255 1.00 33.78 79 ARG B O 1
ATOM 2479 N N . THR B 1 86 ? 22.134 23.922 38.968 1.00 32.53 80 THR B N 1
ATOM 2480 C CA . THR B 1 86 ? 21.459 24.892 39.836 1.00 34.15 80 THR B CA 1
ATOM 2481 C C . THR B 1 86 ? 22.408 25.497 40.882 1.00 32.97 80 THR B C 1
ATOM 2482 O O . THR B 1 86 ? 23.373 24.878 41.286 1.00 29.32 80 THR B O 1
ATOM 2486 N N . SER B 1 87 ? 22.116 26.724 41.298 1.00 33.84 81 SER B N 1
ATOM 2487 C CA . SER B 1 87 ? 22.804 27.349 42.414 1.00 33.92 81 SER B CA 1
ATOM 2488 C C . SER B 1 87 ? 22.843 26.416 43.626 1.00 34.05 81 SER B C 1
ATOM 2489 O O . SER B 1 87 ? 21.827 25.837 43.988 1.00 34.50 81 SER B O 1
ATOM 2492 N N . ALA B 1 88 ? 24.021 26.264 44.225 1.00 33.97 82 ALA B N 1
ATOM 2493 C CA . ALA B 1 88 ? 24.201 25.445 45.425 1.00 35.41 82 ALA B CA 1
ATOM 2494 C C . ALA B 1 88 ? 23.327 25.923 46.619 1.00 38.02 82 ALA B C 1
ATOM 2495 O O . ALA B 1 88 ? 22.912 25.125 47.474 1.00 39.25 82 ALA B O 1
ATOM 2497 N N . ALA B 1 89 ? 23.030 27.225 46.647 1.00 39.76 83 ALA B N 1
ATOM 2498 C CA . ALA B 1 89 ? 22.030 27.813 47.561 1.00 40.42 83 ALA B CA 1
ATOM 2499 C C . ALA B 1 89 ? 20.625 27.190 47.467 1.00 42.40 83 ALA B C 1
ATOM 2500 O O . ALA B 1 89 ? 19.901 27.091 48.452 1.00 43.97 83 ALA B O 1
ATOM 2502 N N . ASP B 1 90 ? 20.231 26.767 46.277 1.00 42.81 84 ASP B N 1
ATOM 2503 C CA . ASP B 1 90 ? 18.922 26.167 46.073 1.00 43.04 84 ASP B CA 1
ATOM 2504 C C . ASP B 1 90 ? 18.737 24.768 46.713 1.00 42.70 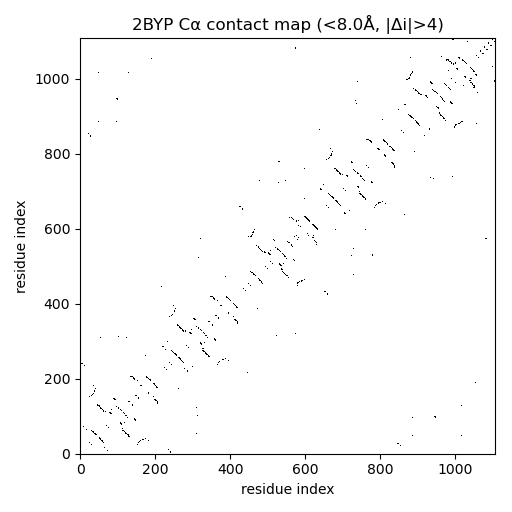84 ASP B C 1
ATOM 2505 O O . ASP B 1 90 ? 17.613 24.219 46.692 1.00 43.43 84 ASP B O 1
ATOM 2510 N N . ILE B 1 91 ? 19.828 24.161 47.204 1.00 39.78 85 ILE B N 1
ATOM 2511 C CA . ILE B 1 91 ? 19.782 22.788 47.695 1.00 38.58 85 ILE B CA 1
ATOM 2512 C C . ILE B 1 91 ? 20.579 22.607 48.983 1.00 36.38 85 ILE B C 1
ATOM 2513 O O . ILE B 1 91 ? 21.416 23.434 49.327 1.00 34.93 85 ILE B O 1
ATOM 2518 N N . TRP B 1 92 ? 20.304 21.504 49.674 1.00 35.02 86 TRP B N 1
ATOM 2519 C CA . TRP B 1 92 ? 21.108 21.075 50.804 1.00 34.23 86 TRP B CA 1
ATOM 2520 C C . TRP B 1 92 ? 22.482 20.639 50.303 1.00 31.56 86 TRP B C 1
ATOM 2521 O O . TRP B 1 92 ? 22.594 19.971 49.266 1.00 28.82 86 TRP B O 1
ATOM 2532 N N . THR B 1 93 ? 23.529 21.035 51.025 1.00 30.67 87 THR B N 1
ATOM 2533 C CA . THR B 1 93 ? 24.891 20.528 50.763 1.00 29.54 87 THR B CA 1
ATOM 2534 C C . THR B 1 93 ? 25.510 20.070 52.095 1.00 29.28 87 THR B C 1
ATOM 2535 O O . THR B 1 93 ? 25.142 20.592 53.154 1.00 30.28 87 THR B O 1
ATOM 2539 N N . PRO B 1 94 ? 26.410 19.078 52.055 1.00 27.87 88 PRO B N 1
ATOM 2540 C CA . PRO B 1 94 ? 27.023 18.548 53.292 1.00 28.63 88 PRO B CA 1
ATOM 2541 C C . PRO B 1 94 ? 28.049 19.506 53.984 1.00 27.48 88 PRO B C 1
ATOM 2542 O O . PRO B 1 94 ? 28.703 20.290 53.311 1.00 26.16 88 PRO B O 1
ATOM 2546 N N . ASP B 1 95 ? 28.161 19.397 55.311 1.00 28.49 89 ASP B N 1
ATOM 2547 C CA . ASP B 1 95 ? 29.030 20.298 56.147 1.00 28.60 89 ASP B CA 1
ATOM 2548 C C . ASP B 1 95 ? 30.457 19.780 56.298 1.00 27.12 89 ASP B C 1
ATOM 2549 O O . ASP B 1 95 ? 31.034 19.784 57.392 1.00 27.08 89 ASP B O 1
ATOM 2554 N N . ILE B 1 96 ? 31.027 19.346 55.188 1.00 26.69 90 ILE B N 1
ATOM 2555 C CA . ILE B 1 96 ? 32.363 18.782 55.194 1.00 27.07 90 ILE B CA 1
ATOM 2556 C C . ILE B 1 96 ? 33.365 19.905 55.399 1.00 25.67 90 ILE B C 1
ATOM 2557 O O . ILE B 1 96 ? 33.387 20.877 54.657 1.00 25.45 90 ILE B O 1
ATOM 2562 N N . THR B 1 97 ? 34.197 19.724 56.413 1.00 25.77 91 THR B N 1
ATOM 2563 C CA . THR B 1 97 ? 35.099 20.741 56.933 1.00 25.41 91 THR B CA 1
ATOM 2564 C C . THR B 1 97 ? 36.508 20.171 57.139 1.00 23.79 91 THR B C 1
ATOM 2565 O O . THR B 1 97 ? 36.674 19.072 57.657 1.00 24.08 91 THR B O 1
ATOM 2569 N N . ALA B 1 98 ? 37.528 20.954 56.793 1.00 23.08 92 ALA B N 1
ATOM 2570 C CA . ALA B 1 98 ? 38.931 20.668 57.208 1.00 23.17 92 ALA B CA 1
ATOM 2571 C C . ALA B 1 98 ? 39.081 20.935 58.718 1.00 22.48 92 ALA B C 1
ATOM 2572 O O . ALA B 1 98 ? 38.706 21.983 59.200 1.00 23.48 92 ALA B O 1
ATOM 2574 N N . TYR B 1 99 ? 39.607 19.987 59.470 1.00 23.05 93 TYR B N 1
ATOM 2575 C CA . TYR B 1 99 ? 39.592 20.120 60.940 1.00 23.29 93 TYR B CA 1
ATOM 2576 C C . TYR B 1 99 ? 40.766 20.965 61.507 1.00 22.81 93 TYR B C 1
ATOM 2577 O O . TYR B 1 99 ? 40.727 21.389 62.679 1.00 23.36 93 TYR B O 1
ATOM 2594 N N . SER B 1 100 ? 41.788 21.230 60.694 1.00 22.42 94 SER B N 1
ATOM 2595 C CA . SER B 1 100 ? 42.963 21.995 61.160 1.00 22.45 94 SER B CA 1
ATOM 2596 C C . SER B 1 100 ? 43.361 23.187 60.260 1.00 21.98 94 SER B C 1
ATOM 2597 O O . SER B 1 100 ? 44.556 23.504 60.089 1.00 20.86 94 SER B O 1
ATOM 2600 N N . SER B 1 101 ? 42.357 23.831 59.674 1.00 21.96 95 SER B N 1
ATOM 2601 C CA . SER B 1 101 ? 42.527 25.111 58.976 1.00 22.04 95 SER B CA 1
ATOM 2602 C C . SER B 1 101 ? 42.912 26.213 59.958 1.00 21.87 95 SER B C 1
ATOM 2603 O O . SER B 1 101 ? 42.606 26.132 61.139 1.00 22.75 95 SER B O 1
ATOM 2606 N N . THR B 1 102 ? 43.626 27.211 59.459 1.00 21.22 96 THR B N 1
ATOM 2607 C CA . THR B 1 102 ? 44.069 28.317 60.265 1.00 22.62 96 THR B CA 1
ATOM 2608 C C . THR B 1 102 ? 43.431 29.637 59.845 1.00 22.01 96 THR B C 1
ATOM 2609 O O . THR B 1 102 ? 43.618 30.650 60.513 1.00 22.01 96 THR B O 1
ATOM 2613 N N . ARG B 1 103 ? 42.683 29.608 58.742 1.00 22.20 97 ARG B N 1
ATOM 2614 C CA . ARG B 1 103 ? 41.983 30.769 58.195 1.00 23.29 97 ARG B CA 1
ATOM 2615 C C . ARG B 1 103 ? 40.713 30.276 57.509 1.00 22.27 97 ARG B C 1
ATOM 2616 O O . ARG B 1 103 ? 40.690 29.168 57.056 1.00 21.21 97 ARG B O 1
ATOM 2631 N N . PRO B 1 104 ? 39.680 31.134 57.361 1.00 22.80 98 PRO B N 1
ATOM 2632 C CA . PRO B 1 104 ? 38.518 30.687 56.577 1.00 22.37 98 PRO B CA 1
ATOM 2633 C C . PRO B 1 104 ? 38.900 30.289 55.147 1.00 22.05 98 PRO B C 1
ATOM 2634 O O . PRO B 1 104 ? 39.731 30.985 54.522 1.00 21.27 98 PRO B O 1
ATOM 2638 N N . VAL B 1 105 ? 38.345 29.175 54.652 1.00 22.14 99 VAL B N 1
ATOM 2639 C CA . VAL B 1 105 ? 38.601 28.725 53.274 1.00 22.29 99 VAL B CA 1
ATOM 2640 C C . VAL B 1 105 ? 38.069 29.793 52.309 1.00 22.18 99 VAL B C 1
ATOM 2641 O O . VAL B 1 105 ? 37.117 30.502 52.622 1.00 21.45 99 VAL B O 1
ATOM 2648 N N . GLN B 1 106 ? 38.769 29.965 51.190 1.00 21.80 100 GLN B N 1
ATOM 2649 C CA . GLN B 1 106 ? 38.414 30.948 50.175 1.00 23.17 100 GLN B CA 1
ATOM 2650 C C . GLN B 1 106 ? 37.932 30.206 48.939 1.00 22.65 100 GLN B C 1
ATOM 2651 O O . GLN B 1 106 ? 38.585 29.272 48.465 1.00 18.52 100 GLN B O 1
ATOM 2657 N N . VAL B 1 107 ? 36.780 30.637 48.451 1.00 23.08 101 VAL B N 1
ATOM 2658 C CA . VAL B 1 107 ? 36.107 29.973 47.348 1.00 24.79 101 VAL B CA 1
ATOM 2659 C C . VAL B 1 107 ? 36.528 30.632 46.048 1.00 23.58 101 VAL B C 1
ATOM 2660 O O . VAL B 1 107 ? 36.451 31.812 45.915 1.00 23.89 101 VAL B O 1
ATOM 2664 N N . LEU B 1 108 ? 37.015 29.816 45.120 1.00 23.81 102 LEU B N 1
ATOM 2665 C CA . LEU B 1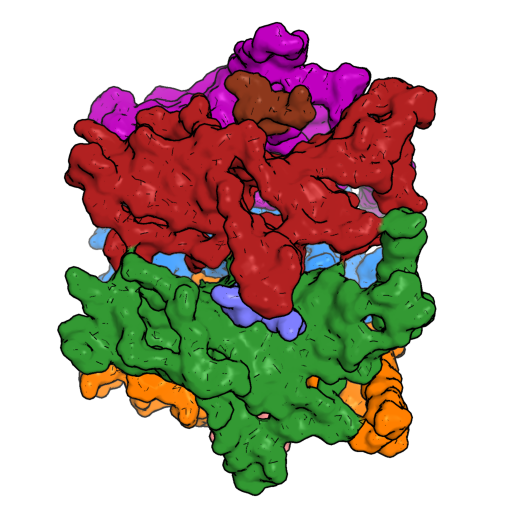 108 ? 37.641 30.297 43.904 1.00 24.39 102 LEU B CA 1
ATOM 2666 C C . LEU B 1 108 ? 36.733 30.113 42.662 1.00 25.40 102 LEU B C 1
ATOM 2667 O O . LEU B 1 108 ? 37.027 30.683 41.634 1.00 27.98 102 LEU B O 1
ATOM 2672 N N . SER B 1 109 ? 35.643 29.364 42.781 1.00 25.26 103 SER B N 1
ATOM 2673 C CA . SER B 1 109 ? 34.772 29.049 41.649 1.00 25.52 103 SER B CA 1
ATOM 2674 C C . SER B 1 109 ? 33.318 29.440 41.921 1.00 26.06 103 SER B C 1
ATOM 2675 O O . SER B 1 109 ? 32.954 29.712 43.043 1.00 24.63 103 SER B O 1
ATOM 2678 N N . PRO B 1 110 ? 32.468 29.437 40.878 1.00 27.64 104 PRO B N 1
ATOM 2679 C CA . PRO B 1 110 ? 31.007 29.558 41.080 1.00 29.17 104 PRO B CA 1
ATOM 2680 C C . PRO B 1 110 ? 30.435 28.415 41.934 1.00 29.67 104 PRO B C 1
ATOM 2681 O O . PRO B 1 110 ? 30.942 27.331 41.878 1.00 31.36 104 PRO B O 1
ATOM 2685 N N . GLN B 1 111 ? 29.401 28.673 42.721 1.00 31.26 105 GLN B N 1
ATOM 2686 C CA . GLN B 1 111 ? 28.763 27.632 43.554 1.00 30.98 105 GLN B CA 1
ATOM 2687 C C . GLN B 1 111 ? 27.536 27.088 42.866 1.00 29.84 105 GLN B C 1
ATOM 2688 O O . GLN B 1 111 ? 26.433 27.511 43.126 1.00 30.06 105 GLN B O 1
ATOM 2694 N N . ILE B 1 112 ? 27.753 26.159 41.953 1.00 29.28 106 ILE B N 1
ATOM 2695 C CA . ILE B 1 112 ? 26.716 25.581 41.127 1.00 29.41 106 ILE B CA 1
ATOM 2696 C C . ILE B 1 112 ? 26.856 24.057 41.176 1.00 28.18 106 ILE B C 1
ATOM 2697 O O . ILE B 1 112 ? 27.968 23.530 41.106 1.00 27.17 106 ILE B O 1
ATOM 2702 N N . ALA B 1 113 ? 25.731 23.368 41.339 1.00 27.49 107 ALA B N 1
ATOM 2703 C CA . ALA B 1 113 ? 25.690 21.906 41.420 1.00 27.11 107 ALA B CA 1
ATOM 2704 C C . ALA B 1 113 ? 24.992 21.306 40.185 1.00 26.87 107 ALA B C 1
ATOM 2705 O O . ALA B 1 113 ? 24.204 21.970 39.514 1.00 26.48 107 ALA B O 1
ATOM 2707 N N . VAL B 1 114 ? 25.332 20.061 39.864 1.00 25.92 108 VAL B N 1
ATOM 2708 C CA . VAL B 1 114 ? 24.713 19.326 38.772 1.00 27.05 108 VAL B CA 1
ATOM 2709 C C . VAL B 1 114 ? 23.930 18.197 39.410 1.00 26.91 108 VAL B C 1
ATOM 2710 O O . VAL B 1 114 ? 24.486 17.452 40.200 1.00 26.24 108 VAL B O 1
ATOM 2714 N N . VAL B 1 115 ? 22.641 18.133 39.094 1.00 27.52 109 VAL B N 1
ATOM 2715 C CA . VAL B 1 115 ? 21.700 17.131 39.611 1.00 28.76 109 VAL B CA 1
ATOM 2716 C C . VAL B 1 115 ? 21.292 16.201 38.467 1.00 28.85 109 VAL B C 1
ATOM 2717 O O . VAL B 1 115 ? 20.976 16.687 37.397 1.00 28.74 109 VAL B O 1
ATOM 2721 N N . THR B 1 116 ? 21.360 14.886 38.672 1.00 28.97 110 THR B N 1
ATOM 2722 C CA . THR B 1 116 ? 20.881 13.922 37.655 1.00 31.63 110 THR B CA 1
ATOM 2723 C C . THR B 1 116 ? 19.567 13.276 38.114 1.00 32.91 110 THR B C 1
ATOM 2724 O O . THR B 1 116 ? 19.216 13.348 39.286 1.00 32.93 110 THR B O 1
ATOM 2731 N N . HIS B 1 117 ? 18.831 12.686 37.182 1.00 35.26 111 HIS B N 1
ATOM 2732 C CA . HIS B 1 117 ? 17.460 12.267 37.431 1.00 37.97 111 HIS B CA 1
ATOM 2733 C C . HIS B 1 117 ? 17.311 11.118 38.442 1.00 38.90 111 HIS B C 1
ATOM 2734 O O . HIS B 1 117 ? 16.226 10.881 38.937 1.00 39.14 111 HIS B O 1
ATOM 2741 N N . ASP B 1 118 ? 18.400 10.403 38.713 1.00 38.86 112 ASP B N 1
ATOM 2742 C CA . ASP B 1 118 ? 18.422 9.413 39.795 1.00 39.82 112 ASP B CA 1
ATOM 2743 C C . ASP B 1 118 ? 18.553 10.080 41.173 1.00 39.07 112 ASP B C 1
ATOM 2744 O O . ASP B 1 118 ? 18.604 9.379 42.193 1.00 39.45 112 ASP B O 1
ATOM 2749 N N . GLY B 1 119 ? 18.634 11.416 41.197 1.00 37.18 113 GLY B N 1
ATOM 2750 C CA . GLY B 1 119 ? 18.748 12.181 42.429 1.00 36.53 113 GLY B CA 1
ATOM 2751 C C . GLY B 1 119 ? 20.171 12.392 42.916 1.00 34.31 113 GLY B C 1
ATOM 2752 O O . GLY B 1 119 ? 20.376 12.915 44.012 1.00 33.13 113 GLY B O 1
ATOM 2753 N N . SER B 1 120 ? 21.156 11.997 42.112 1.00 33.18 114 SER B N 1
ATOM 2754 C CA . SER B 1 120 ? 22.550 12.265 42.454 1.00 32.29 114 SER B CA 1
ATOM 2755 C C . SER B 1 120 ? 22.928 13.728 42.226 1.00 30.35 114 SER B C 1
ATOM 2756 O O . SER B 1 120 ? 22.523 14.350 41.227 1.00 29.53 114 SER B O 1
ATOM 2759 N N . VAL B 1 121 ? 23.707 14.260 43.162 1.00 28.66 115 VAL B N 1
ATOM 2760 C CA . VAL B 1 121 ? 24.197 15.634 43.106 1.00 28.08 115 VAL B CA 1
ATOM 2761 C C . VAL B 1 121 ? 25.725 15.594 43.070 1.00 26.89 115 VAL B C 1
ATOM 2762 O O . VAL B 1 121 ? 26.328 14.875 43.856 1.00 25.99 115 VAL B O 1
ATOM 2766 N N . MET B 1 122 ? 26.333 16.358 42.156 1.00 26.31 116 MET B N 1
ATOM 2767 C CA . MET B 1 122 ? 27.778 16.578 42.135 1.00 25.24 116 MET B CA 1
ATOM 2768 C C . MET B 1 122 ? 28.048 18.073 42.298 1.00 24.04 116 MET B C 1
ATOM 2769 O O . MET B 1 122 ? 27.527 18.921 41.547 1.00 22.85 116 MET B O 1
ATOM 2774 N N . PHE B 1 123 ? 28.852 18.398 43.295 1.00 23.40 117 PHE B N 1
ATOM 2775 C CA . PHE B 1 123 ? 29.174 19.788 43.634 1.00 23.21 117 PHE B CA 1
ATOM 2776 C C . PHE B 1 123 ? 30.686 19.870 43.802 1.00 22.06 117 PHE B C 1
ATOM 2777 O O . PHE B 1 123 ? 31.240 19.115 44.577 1.00 21.06 117 PHE B O 1
ATOM 2785 N N . ILE B 1 124 ? 31.325 20.792 43.075 1.00 21.93 118 ILE B N 1
ATOM 2786 C CA . ILE B 1 124 ? 32.810 20.898 42.984 1.00 21.98 118 ILE B CA 1
ATOM 2787 C C . ILE B 1 124 ? 33.306 22.345 43.277 1.00 21.72 118 ILE B C 1
ATOM 2788 O O . ILE B 1 124 ? 33.613 23.119 42.364 1.00 22.10 118 ILE B O 1
ATOM 2793 N N . PRO B 1 125 ? 33.378 22.711 44.570 1.00 22.28 119 PRO B N 1
ATOM 2794 C CA . PRO B 1 125 ? 33.997 23.995 44.906 1.00 22.53 119 PRO B CA 1
ATOM 2795 C C . PRO B 1 125 ? 35.527 23.962 44.774 1.00 22.46 119 PRO B C 1
ATOM 2796 O O . PRO B 1 125 ? 36.172 23.090 45.361 1.00 23.52 119 PRO B O 1
ATOM 2800 N N . ALA B 1 126 ? 36.076 24.904 44.004 1.00 22.44 120 ALA B N 1
ATOM 2801 C CA . ALA B 1 126 ? 37.509 25.244 44.044 1.00 21.59 120 ALA B CA 1
ATOM 2802 C C . ALA B 1 126 ? 37.798 26.138 45.256 1.00 21.48 120 ALA B C 1
ATOM 2803 O O . ALA B 1 126 ? 37.035 27.082 45.538 1.00 21.11 120 ALA B O 1
ATOM 2805 N N . GLN B 1 127 ? 38.885 25.829 45.979 1.00 20.16 121 GLN B N 1
ATOM 2806 C CA . GLN B 1 127 ? 39.142 26.386 47.289 1.00 20.49 121 GLN B CA 1
ATOM 2807 C C . GLN B 1 127 ? 40.646 26.659 47.497 1.00 19.95 121 GLN B C 1
ATOM 2808 O O . GLN B 1 127 ? 41.489 25.931 46.962 1.00 19.89 121 GLN B O 1
ATOM 2819 N N . ARG B 1 128 ? 40.970 27.715 48.246 1.00 19.58 122 ARG B N 1
ATOM 2820 C CA . ARG B 1 128 ? 42.305 27.930 48.807 1.00 20.54 122 ARG B CA 1
ATOM 2821 C C . ARG B 1 128 ? 42.188 27.775 50.321 1.00 20.71 122 ARG B C 1
ATOM 2822 O O . ARG B 1 128 ? 41.355 28.438 50.931 1.00 20.75 122 ARG B O 1
ATOM 2830 N N . LEU B 1 129 ? 42.986 26.854 50.864 1.00 20.21 123 LEU B N 1
ATOM 2831 C CA . LEU B 1 129 ? 42.995 26.444 52.281 1.00 20.94 123 LEU B CA 1
ATOM 2832 C C . LEU B 1 129 ? 44.371 26.715 52.912 1.00 20.95 123 LEU B C 1
ATOM 2833 O O . LEU B 1 129 ? 45.352 26.272 52.363 1.00 20.96 123 LEU B O 1
ATOM 2838 N N . SER B 1 130 ? 44.430 27.445 54.024 1.00 20.63 124 SER B N 1
ATOM 2839 C CA . SER B 1 130 ? 45.614 27.501 54.888 1.00 21.89 124 SER B CA 1
ATOM 2840 C C . SER B 1 130 ? 45.385 26.507 56.049 1.00 22.22 124 SER B C 1
ATOM 2841 O O . SER B 1 130 ? 44.325 26.544 56.690 1.00 22.80 124 SER B O 1
ATOM 2844 N N . PHE B 1 131 ? 46.358 25.627 56.300 1.00 22.02 125 PHE B N 1
ATOM 2845 C CA . PHE B 1 131 ? 46.253 24.643 57.366 1.00 22.27 125 PHE B CA 1
ATOM 2846 C C . PHE B 1 131 ? 47.584 24.414 58.114 1.00 22.97 125 PHE B C 1
ATOM 2847 O O . PHE B 1 131 ? 48.649 24.795 57.629 1.00 22.16 125 PHE B O 1
ATOM 2855 N N . MET B 1 132 ? 47.503 23.715 59.256 1.00 22.79 126 MET B N 1
ATOM 2856 C CA . MET B 1 132 ? 48.647 23.524 60.143 1.00 24.29 126 MET B CA 1
ATOM 2857 C C . MET B 1 132 ? 49.614 22.528 59.539 1.00 24.67 126 MET B C 1
ATOM 2858 O O . MET B 1 132 ? 49.254 21.375 59.299 1.00 24.38 126 MET B O 1
ATOM 2863 N N . CYS B 1 133 ? 50.834 22.983 59.271 1.00 26.39 127 CYS B N 1
ATOM 2864 C CA . CYS B 1 133 ? 51.830 22.166 58.616 1.00 26.73 127 CYS B CA 1
ATOM 2865 C C . CYS B 1 133 ? 53.248 22.713 58.810 1.00 27.92 127 CYS B C 1
ATOM 2866 O O . CYS B 1 133 ? 53.534 23.878 58.480 1.00 26.81 127 CYS B O 1
ATOM 2871 N N . ASP B 1 134 ? 54.117 21.851 59.349 1.00 28.72 128 ASP B N 1
ATOM 2872 C CA . ASP B 1 134 ? 55.541 22.147 59.512 1.00 30.45 128 ASP B CA 1
ATOM 2873 C C . ASP B 1 134 ? 56.247 21.755 58.237 1.00 30.81 128 ASP B C 1
ATOM 2874 O O . ASP B 1 134 ? 56.384 20.570 57.960 1.00 31.48 128 ASP B O 1
ATOM 2879 N N . PRO B 1 135 ? 56.687 22.738 57.447 1.00 31.27 129 PRO B N 1
ATOM 2880 C CA . PRO B 1 135 ? 57.392 22.407 56.197 1.00 32.17 129 PRO B CA 1
ATOM 2881 C C . PRO B 1 135 ? 58.892 22.066 56.341 1.00 34.57 129 PRO B C 1
ATOM 2882 O O . PRO B 1 135 ? 59.631 22.073 55.342 1.00 35.50 129 PRO B O 1
ATOM 2886 N N . THR B 1 136 ? 59.356 21.756 57.555 1.00 36.03 130 THR B N 1
ATOM 2887 C CA . THR B 1 136 ? 60.762 21.367 57.739 1.00 37.43 130 THR B CA 1
ATOM 2888 C C . THR B 1 136 ? 61.142 20.224 56.790 1.00 37.79 130 THR B C 1
ATOM 2889 O O . THR B 1 136 ? 60.423 19.231 56.691 1.00 37.39 130 THR B O 1
ATOM 2893 N N . GLY B 1 137 ? 62.256 20.412 56.074 1.00 38.74 131 GLY B N 1
ATOM 2894 C CA . GLY B 1 137 ? 62.823 19.404 55.179 1.00 39.57 131 GLY B CA 1
ATOM 2895 C C . GLY B 1 137 ? 62.345 19.517 53.747 1.00 38.50 131 GLY B C 1
ATOM 2896 O O . GLY B 1 137 ? 62.721 18.713 52.908 1.00 38.54 131 GLY B O 1
ATOM 2897 N N . VAL B 1 138 ? 61.512 20.512 53.465 1.00 37.12 132 VAL B N 1
ATOM 2898 C CA . VAL B 1 138 ? 60.928 20.692 52.135 1.00 36.65 132 VAL B CA 1
ATOM 2899 C C . VAL B 1 138 ? 62.015 20.911 51.072 1.00 38.02 132 VAL B C 1
ATOM 2900 O O . VAL B 1 138 ? 61.860 20.587 49.909 1.00 36.37 132 VAL B O 1
ATOM 2904 N N . ASP B 1 139 ? 63.133 21.436 51.545 1.00 40.69 133 ASP B N 1
ATOM 2905 C CA . ASP B 1 139 ? 64.270 21.881 50.755 1.00 43.81 133 ASP B CA 1
ATOM 2906 C C . ASP B 1 139 ? 65.346 20.804 50.646 1.00 45.74 133 ASP B C 1
ATOM 2907 O O . ASP B 1 139 ? 66.535 21.098 50.825 1.00 49.00 133 ASP B O 1
ATOM 2912 N N . SER B 1 140 ? 64.939 19.577 50.350 1.00 45.03 134 SER B N 1
ATOM 2913 C CA . SER B 1 140 ? 65.819 18.403 50.408 1.00 47.16 134 SER B CA 1
ATOM 2914 C C . SER B 1 140 ? 65.245 17.256 49.590 1.00 46.91 134 SER B C 1
ATOM 2915 O O . SER B 1 140 ? 64.077 17.295 49.188 1.00 45.00 134 SER B O 1
ATOM 2918 N N . GLU B 1 141 ? 66.054 16.221 49.365 1.00 48.34 135 GLU B N 1
ATOM 2919 C CA . GLU B 1 141 ? 65.595 15.051 48.604 1.00 48.24 135 GLU B CA 1
ATOM 2920 C C . GLU B 1 141 ? 64.349 14.393 49.222 1.00 46.08 135 GLU B C 1
ATOM 2921 O O . GLU B 1 141 ? 63.461 13.979 48.497 1.00 43.71 135 GLU B O 1
ATOM 2927 N N . GLU B 1 142 ? 64.314 14.290 50.550 1.00 45.67 136 GLU B N 1
ATOM 2928 C CA . GLU B 1 142 ? 63.217 13.607 51.253 1.00 44.88 136 GLU B CA 1
ATOM 2929 C C . GLU B 1 142 ? 61.922 14.456 51.313 1.00 42.43 136 GLU B C 1
ATOM 2930 O O . GLU B 1 142 ? 60.797 13.915 51.349 1.00 42.22 136 GLU B O 1
ATOM 2936 N N . GLY B 1 143 ? 62.076 15.777 51.315 1.00 40.88 137 GLY B N 1
ATOM 2937 C CA . GLY B 1 143 ? 60.938 16.681 51.369 1.00 38.87 137 GLY B CA 1
ATOM 2938 C C . GLY B 1 143 ? 60.225 16.747 52.725 1.00 37.48 137 GLY B C 1
ATOM 2939 O O . GLY B 1 143 ? 60.722 16.284 53.745 1.00 37.48 137 GLY B O 1
ATOM 2940 N N . ALA B 1 144 ? 59.035 17.329 52.711 1.00 35.54 138 ALA B N 1
ATOM 2941 C CA . ALA B 1 144 ? 58.229 17.543 53.901 1.00 34.75 138 ALA B CA 1
ATOM 2942 C C . ALA B 1 144 ? 56.931 16.737 53.766 1.00 34.11 138 ALA B C 1
ATOM 2943 O O . ALA B 1 144 ? 56.505 16.426 52.662 1.00 33.59 138 ALA B O 1
ATOM 2945 N N . THR B 1 145 ? 56.299 16.436 54.895 1.00 33.95 139 THR B N 1
ATOM 2946 C CA . THR B 1 145 ? 55.038 15.715 54.911 1.00 33.12 139 THR B CA 1
ATOM 2947 C C . THR B 1 145 ? 54.028 16.461 55.763 1.00 32.34 139 THR B C 1
ATOM 2948 O O . THR B 1 145 ? 54.319 16.794 56.919 1.00 32.34 139 THR B O 1
ATOM 2952 N N . CYS B 1 146 ? 52.859 16.752 55.187 1.00 31.17 140 CYS B N 1
ATOM 2953 C CA . CYS B 1 146 ? 51.752 17.287 55.963 1.00 30.29 140 CYS B CA 1
ATOM 2954 C C . CYS B 1 146 ? 50.438 16.517 55.771 1.00 29.39 140 CYS B C 1
ATOM 2955 O O . CYS B 1 146 ? 50.263 15.783 54.806 1.00 28.61 140 CYS B O 1
ATOM 2960 N N . ALA B 1 147 ? 49.513 16.757 56.687 1.00 27.93 141 ALA B N 1
ATOM 2961 C CA . ALA B 1 147 ? 48.242 16.049 56.710 1.00 27.70 141 ALA B CA 1
ATOM 2962 C C . ALA B 1 147 ? 47.162 16.947 57.253 1.00 26.25 141 ALA B C 1
ATOM 2963 O O . ALA B 1 147 ? 47.402 17.778 58.158 1.00 24.80 141 ALA B O 1
ATOM 2965 N N . VAL B 1 148 ? 45.959 16.760 56.714 1.00 26.06 142 VAL B N 1
ATOM 2966 C CA . VAL B 1 148 ? 44.776 17.461 57.196 1.00 25.60 142 VAL B CA 1
ATOM 2967 C C . VAL B 1 148 ? 43.576 16.527 57.001 1.00 26.37 142 VAL B C 1
ATOM 2968 O O . VAL B 1 148 ? 43.430 15.886 55.939 1.00 25.79 142 VAL B O 1
ATOM 2972 N N . LYS B 1 149 ? 42.777 16.404 58.065 1.00 26.75 143 LYS B N 1
ATOM 2973 C CA . LYS B 1 149 ? 41.556 15.603 58.069 1.00 27.40 143 LYS B CA 1
ATOM 2974 C C . LYS B 1 149 ? 40.342 16.440 57.671 1.00 25.54 143 LYS B C 1
ATOM 2975 O O . LYS B 1 149 ? 40.192 17.594 58.092 1.00 24.35 143 LYS B O 1
ATOM 2981 N N . PHE B 1 150 ? 39.466 15.817 56.880 1.00 25.04 144 PHE B N 1
ATOM 2982 C CA . PHE B 1 150 ? 38.176 16.367 56.509 1.00 24.24 144 PHE B CA 1
ATOM 2983 C C . PHE B 1 150 ? 37.057 15.507 57.073 1.00 24.97 144 PHE B C 1
ATOM 2984 O O . PHE B 1 150 ? 37.151 14.285 57.109 1.00 25.42 144 PHE B O 1
ATOM 2992 N N . GLY B 1 151 ? 35.976 16.159 57.484 1.00 24.58 145 GLY B N 1
ATOM 2993 C CA . GLY B 1 151 ? 34.806 15.442 57.958 1.00 25.04 145 GLY B CA 1
ATOM 2994 C C . GLY B 1 151 ? 33.631 16.370 58.153 1.00 24.41 145 GLY B C 1
ATOM 2995 O O . GLY B 1 151 ? 33.775 17.580 58.068 1.00 24.05 145 GLY B O 1
ATOM 2996 N N . SER B 1 152 ? 32.470 15.789 58.403 1.00 24.91 146 SER B N 1
ATOM 2997 C CA . SER B 1 152 ? 31.312 16.539 58.829 1.00 24.99 146 SER B CA 1
ATOM 2998 C C . SER B 1 152 ? 31.641 17.266 60.138 1.00 25.87 146 SER B C 1
ATOM 2999 O O . SER B 1 152 ? 32.510 16.819 60.929 1.00 25.24 146 SER B O 1
ATOM 3002 N N . TRP B 1 153 ? 30.965 18.394 60.356 1.00 25.53 147 TRP B N 1
ATOM 3003 C CA . TRP B 1 153 ? 31.059 19.122 61.631 1.00 25.81 147 TRP B CA 1
ATOM 3004 C C . TRP B 1 153 ? 30.134 18.589 62.715 1.00 26.71 147 TRP B C 1
ATOM 3005 O O . TRP B 1 153 ? 30.470 18.599 63.891 1.00 28.11 147 TRP B O 1
ATOM 3016 N N . VAL B 1 154 ? 28.961 18.112 62.333 1.00 28.18 148 VAL B N 1
ATOM 3017 C CA . VAL B 1 154 ? 27.926 17.693 63.299 1.00 29.31 148 VAL B CA 1
ATOM 3018 C C . VAL B 1 154 ? 27.368 16.275 63.133 1.00 30.34 148 VAL B C 1
ATOM 3019 O O . VAL B 1 154 ? 26.623 15.830 63.988 1.00 31.10 148 VAL B O 1
ATOM 3023 N N . TYR B 1 155 ? 27.685 15.580 62.043 1.00 28.83 149 TYR B N 1
ATOM 3024 C CA . TYR B 1 155 ? 27.081 14.263 61.790 1.00 30.01 149 TYR B CA 1
ATOM 3025 C C . TYR B 1 155 ? 28.070 13.106 62.016 1.00 29.87 149 TYR B C 1
ATOM 3026 O O . TYR B 1 155 ? 29.185 13.133 61.487 1.00 30.64 149 TYR B O 1
ATOM 3035 N N . SER B 1 156 ? 27.662 12.105 62.802 1.00 31.66 150 SER B N 1
ATOM 3036 C CA . SER B 1 156 ? 28.412 10.843 62.935 1.00 32.52 150 SER B CA 1
ATOM 3037 C C . SER B 1 156 ? 28.340 9.983 61.662 1.00 32.95 150 SER B C 1
ATOM 3038 O O . SER B 1 156 ? 27.605 10.285 60.714 1.00 31.48 150 SER B O 1
ATOM 3041 N N . GLY B 1 157 ? 29.103 8.896 61.671 1.00 33.61 151 GLY B N 1
ATOM 3042 C CA . GLY B 1 157 ? 29.095 7.936 60.590 1.00 34.13 151 GLY B CA 1
ATOM 3043 C C . GLY B 1 157 ? 27.803 7.164 60.394 1.00 36.13 151 GLY B C 1
ATOM 3044 O O . GLY B 1 157 ? 27.631 6.525 59.368 1.00 36.77 151 GLY B O 1
ATOM 3045 N N . PHE B 1 158 ? 26.890 7.196 61.359 1.00 37.84 152 PHE B N 1
ATOM 3046 C CA . PHE B 1 158 ? 25.561 6.645 61.109 1.00 39.61 152 PHE B CA 1
ATOM 3047 C C . PHE B 1 158 ? 24.621 7.649 60.441 1.00 38.97 152 PHE B C 1
ATOM 3048 O O . PHE B 1 158 ? 23.480 7.296 60.131 1.00 40.42 152 PHE B O 1
ATOM 3056 N N . GLU B 1 159 ? 25.058 8.890 60.247 1.00 36.51 153 GLU B N 1
ATOM 3057 C CA . GLU B 1 159 ? 24.220 9.887 59.587 1.00 36.50 153 GLU B CA 1
ATOM 3058 C C . GLU B 1 159 ? 24.819 10.297 58.241 1.00 34.58 153 GLU B C 1
ATOM 3059 O O . GLU B 1 159 ? 24.113 10.366 57.235 1.00 33.80 153 GLU B O 1
ATOM 3065 N N . ILE B 1 160 ? 26.118 10.606 58.233 1.00 33.95 154 ILE B N 1
ATOM 3066 C CA . ILE B 1 160 ? 26.871 10.767 56.970 1.00 32.70 154 ILE B CA 1
ATOM 3067 C C . ILE B 1 160 ? 27.976 9.708 56.897 1.00 32.98 154 ILE B C 1
ATOM 3068 O O . ILE B 1 160 ? 28.952 9.745 57.652 1.00 31.59 154 ILE B O 1
ATOM 3073 N N . ASP B 1 161 ? 27.794 8.756 55.986 1.00 34.41 155 ASP B N 1
ATOM 3074 C CA . ASP B 1 161 ? 28.821 7.791 55.666 1.00 34.65 155 ASP B CA 1
ATOM 3075 C C . ASP B 1 161 ? 29.770 8.438 54.658 1.00 33.70 155 ASP B C 1
ATOM 3076 O O . ASP B 1 161 ? 29.474 8.502 53.459 1.00 33.90 155 ASP B O 1
ATOM 3081 N N . LEU B 1 162 ? 30.912 8.893 55.153 1.00 32.25 156 LEU B N 1
ATOM 3082 C CA . LEU B 1 162 ? 31.890 9.593 54.330 1.00 31.73 156 LEU B CA 1
ATOM 3083 C C . LEU B 1 162 ? 32.856 8.604 53.663 1.00 31.58 156 LEU B C 1
ATOM 3084 O O . LEU B 1 162 ? 33.442 7.775 54.356 1.00 32.99 156 LEU B O 1
ATOM 3089 N N . LYS B 1 163 ? 33.004 8.707 52.338 1.00 31.70 157 LYS B N 1
ATOM 3090 C CA . LYS B 1 163 ? 33.831 7.811 51.485 1.00 32.44 157 LYS B CA 1
ATOM 3091 C C . LYS B 1 163 ? 34.713 8.567 50.475 1.00 30.98 157 LYS B C 1
ATOM 3092 O O . LYS B 1 163 ? 34.500 9.745 50.230 1.00 29.79 157 LYS B O 1
ATOM 3098 N N A THR B 1 164 ? 35.706 7.844 49.955 0.50 31.07 158 THR B N 1
ATOM 3099 N N B THR B 1 164 ? 35.718 7.888 49.910 0.50 30.97 158 THR B N 1
ATOM 3100 C CA A THR B 1 164 ? 36.432 8.186 48.730 0.50 30.75 158 THR B CA 1
ATOM 3101 C CA B THR B 1 164 ? 36.705 8.509 48.987 0.50 30.42 158 THR B CA 1
ATOM 3102 C C A THR B 1 164 ? 36.257 7.015 47.742 0.50 31.04 158 THR B C 1
ATOM 3103 C C B THR B 1 164 ? 36.584 8.008 47.528 0.50 30.32 158 THR B C 1
ATOM 3104 O O A THR B 1 164 ? 36.078 5.868 48.161 0.50 32.30 158 THR B O 1
ATOM 3105 O O B THR B 1 164 ? 36.214 6.869 47.307 0.50 30.80 158 THR B O 1
ATOM 3112 N N A ASP B 1 165 ? 36.262 7.294 46.440 0.50 30.83 159 ASP B N 1
ATOM 3113 N N B ASP B 1 165 ? 36.892 8.881 46.561 0.50 29.89 159 ASP B N 1
ATOM 3114 C CA A ASP B 1 165 ? 36.187 6.210 45.425 0.50 31.41 159 ASP B CA 1
ATOM 3115 C CA B ASP B 1 165 ? 37.019 8.509 45.135 0.50 30.10 159 ASP B CA 1
ATOM 3116 C C A ASP B 1 165 ? 37.570 5.581 45.252 0.50 31.80 159 ASP B C 1
ATOM 3117 C C B ASP B 1 165 ? 38.441 7.982 44.913 0.50 30.08 159 ASP B C 1
ATOM 3118 O O A ASP B 1 165 ? 37.707 4.443 44.801 0.50 33.21 159 ASP B O 1
ATOM 3119 O O B ASP B 1 165 ? 39.309 8.703 44.415 0.50 29.59 159 ASP B O 1
ATOM 3128 N N A THR B 1 166 ? 38.591 6.359 45.591 0.50 30.69 160 THR B N 1
ATOM 3129 N N B THR B 1 166 ? 38.652 6.713 45.297 0.50 30.65 160 THR B N 1
ATOM 3130 C CA A THR B 1 166 ? 39.984 5.941 45.513 0.50 30.89 160 THR B CA 1
ATOM 3131 C CA B THR B 1 166 ? 39.980 6.075 45.429 0.50 30.97 160 THR B CA 1
ATOM 3132 C C A THR B 1 166 ? 40.798 6.677 46.564 0.50 29.85 160 THR B C 1
ATOM 3133 C C B THR B 1 166 ? 40.844 6.745 46.506 0.50 29.93 160 THR B C 1
ATOM 3134 O O A THR B 1 166 ? 40.428 7.767 47.000 0.50 28.92 160 THR B O 1
ATOM 3135 O O B THR B 1 166 ? 40.537 7.862 46.926 0.50 29.05 160 THR B O 1
ATOM 3142 N N . ASP B 1 167 ? 41.902 6.069 46.968 1.00 30.25 161 ASP B N 1
ATOM 3143 C CA . ASP B 1 167 ? 42.832 6.669 47.966 1.00 30.28 161 ASP B CA 1
ATOM 3144 C C . ASP B 1 167 ? 43.963 7.481 47.327 1.00 29.57 161 ASP B C 1
ATOM 3145 O O . ASP B 1 167 ? 44.836 7.985 48.020 1.00 29.08 161 ASP B O 1
ATOM 3154 N N . GLN B 1 168 ? 43.947 7.615 46.009 1.00 30.06 162 GLN B N 1
ATOM 3155 C CA . GLN B 1 168 ? 44.951 8.404 45.325 1.00 30.12 162 GLN B CA 1
ATOM 3156 C C . GLN B 1 168 ? 44.357 9.757 44.980 1.00 28.52 162 GLN B C 1
ATOM 3157 O O . GLN B 1 168 ? 43.341 9.830 44.319 1.00 27.59 162 GLN B O 1
ATOM 3163 N N . VAL B 1 169 ? 44.991 10.828 45.447 1.00 27.57 163 VAL B N 1
ATOM 3164 C CA . VAL B 1 169 ? 44.594 12.182 45.065 1.00 26.13 163 VAL B CA 1
ATOM 3165 C C . VAL B 1 169 ? 44.803 12.377 43.569 1.00 26.26 163 VAL B C 1
ATOM 3166 O O . VAL B 1 169 ? 45.747 11.864 43.007 1.00 25.71 163 VAL B O 1
ATOM 3170 N N . ASP B 1 170 ? 43.910 13.124 42.926 1.00 26.14 164 ASP B N 1
ATOM 3171 C CA . ASP B 1 170 ? 44.028 13.413 41.513 1.00 26.15 164 ASP B CA 1
ATOM 3172 C C . ASP B 1 170 ? 45.084 14.513 41.328 1.00 26.06 164 ASP B C 1
ATOM 3173 O O . ASP B 1 170 ? 44.897 15.663 41.759 1.00 24.49 164 ASP B O 1
ATOM 3178 N N . LEU B 1 171 ? 46.210 14.134 40.713 1.00 26.16 165 LEU B N 1
ATOM 3179 C CA . LEU B 1 171 ? 47.307 15.065 40.481 1.00 27.11 165 LEU B CA 1
ATOM 3180 C C . LEU B 1 171 ? 47.461 15.466 39.008 1.00 27.47 165 LEU B C 1
ATOM 3181 O O . LEU B 1 171 ? 48.440 16.117 38.655 1.00 26.49 165 LEU B O 1
ATOM 3186 N N . SER B 1 172 ? 46.475 15.099 38.175 1.00 28.36 166 SER B N 1
ATOM 3187 C CA . SER B 1 172 ? 46.536 15.311 36.726 1.00 29.70 166 SER B CA 1
ATOM 3188 C C . SER B 1 172 ? 46.496 16.788 36.304 1.00 29.46 166 SER B C 1
ATOM 3189 O O . SER B 1 172 ? 46.904 17.101 35.226 1.00 30.00 166 SER B O 1
ATOM 3192 N N . SER B 1 173 ? 45.985 17.672 37.147 1.00 28.58 167 SER B N 1
ATOM 3193 C CA . SER B 1 173 ? 45.957 19.088 36.891 1.00 29.15 167 SER B CA 1
ATOM 3194 C C . SER B 1 173 ? 46.946 19.860 37.795 1.00 28.64 167 SER B C 1
ATOM 3195 O O . SER B 1 173 ? 46.816 21.086 37.953 1.00 28.23 167 SER B O 1
ATOM 3198 N N . TYR B 1 174 ? 47.898 19.169 38.418 1.00 27.28 168 TYR B N 1
ATOM 3199 C CA . TYR B 1 174 ? 48.791 19.852 39.340 1.00 27.53 168 TYR B CA 1
ATOM 3200 C C . TYR B 1 174 ? 49.692 20.798 38.528 1.00 27.59 168 TYR B C 1
ATOM 3201 O O . TYR B 1 174 ? 50.190 20.416 37.506 1.00 28.60 168 TYR B O 1
ATOM 3210 N N . TYR B 1 175 ? 49.858 22.040 39.004 1.00 27.24 169 TYR B N 1
ATOM 3211 C CA . TYR B 1 175 ? 50.631 23.082 38.307 1.00 28.37 169 TYR B CA 1
ATOM 3212 C C . TYR B 1 175 ? 52.110 22.690 38.137 1.00 29.14 169 TYR B C 1
ATOM 3213 O O . TYR B 1 175 ? 52.824 22.516 39.118 1.00 28.66 169 TYR B O 1
ATOM 3222 N N . ALA B 1 176 ? 52.560 22.600 36.889 1.00 31.09 170 ALA B N 1
ATOM 3223 C CA . ALA B 1 176 ? 53.863 22.044 36.570 1.00 32.62 170 ALA B CA 1
ATOM 3224 C C . ALA B 1 176 ? 55.026 22.978 36.919 1.00 33.68 170 ALA B C 1
ATOM 3225 O O . ALA B 1 176 ? 56.172 22.529 37.013 1.00 33.02 170 ALA B O 1
ATOM 3227 N N . SER B 1 177 ? 54.730 24.267 37.110 1.00 33.10 171 SER B N 1
ATOM 3228 C CA . SER B 1 177 ? 55.753 25.229 37.506 1.00 33.97 171 SER B CA 1
ATOM 3229 C C . SER B 1 177 ? 55.584 25.762 38.929 1.00 32.98 171 SER B C 1
ATOM 3230 O O . SER B 1 177 ? 56.023 26.875 39.247 1.00 33.79 171 SER B O 1
ATOM 3233 N N . SER B 1 178 ? 54.985 24.938 39.787 1.00 32.13 172 SER B N 1
ATOM 3234 C CA . SER B 1 178 ? 54.797 25.249 41.206 1.00 31.65 172 SER B CA 1
ATOM 3235 C C . SER B 1 178 ? 56.160 25.384 41.876 1.00 32.52 172 SER B C 1
ATOM 3236 O O . SER B 1 178 ? 57.090 24.767 41.439 1.00 32.83 172 SER B O 1
ATOM 3239 N N . LYS B 1 179 ? 56.276 26.184 42.934 1.00 32.93 173 LYS B N 1
ATOM 3240 C CA . LYS B 1 179 ? 57.520 26.201 43.723 1.00 34.62 173 LYS B CA 1
ATOM 3241 C C . LYS B 1 179 ? 57.793 24.813 44.321 1.00 34.72 173 LYS B C 1
ATOM 3242 O O . LYS B 1 179 ? 58.939 24.484 44.576 1.00 35.40 173 LYS B O 1
ATOM 3248 N N . TYR B 1 180 ? 56.727 24.015 44.503 1.00 33.54 174 TYR B N 1
ATOM 3249 C CA . TYR B 1 180 ? 56.783 22.684 45.111 1.00 33.65 174 TYR B CA 1
ATOM 3250 C C . TYR B 1 180 ? 56.303 21.551 44.214 1.00 33.83 174 TYR B C 1
ATOM 3251 O O . TYR B 1 180 ? 55.207 21.614 43.664 1.00 34.17 174 TYR B O 1
ATOM 3260 N N . GLU B 1 181 ? 57.123 20.513 44.098 1.00 35.65 175 GLU B N 1
ATOM 3261 C CA . GLU B 1 181 ? 56.744 19.278 43.427 1.00 36.71 175 GLU B CA 1
ATOM 3262 C C . GLU B 1 181 ? 56.128 18.280 44.422 1.00 35.69 175 GLU B C 1
ATOM 3263 O O . GLU B 1 181 ? 56.453 18.272 45.622 1.00 34.35 175 GLU B O 1
ATOM 3269 N N . ILE B 1 182 ? 55.187 17.485 43.910 1.00 34.80 176 ILE B N 1
ATOM 3270 C CA . ILE B 1 182 ? 54.471 16.500 44.733 1.00 33.61 176 ILE B CA 1
ATOM 3271 C C . ILE B 1 182 ? 55.174 15.145 44.674 1.00 34.10 176 ILE B C 1
ATOM 3272 O O . ILE B 1 182 ? 55.327 14.556 43.600 1.00 35.36 176 ILE B O 1
ATOM 3277 N N . LEU B 1 183 ? 55.599 14.642 45.828 1.00 33.82 177 LEU B N 1
ATOM 3278 C CA . LEU B 1 183 ? 56.195 13.303 45.889 1.00 34.43 177 LEU B CA 1
ATOM 3279 C C . LEU B 1 183 ? 55.094 12.230 46.041 1.00 33.32 177 LEU B C 1
ATOM 3280 O O . LEU B 1 183 ? 55.169 11.162 45.438 1.00 33.13 177 LEU B O 1
ATOM 3285 N N . SER B 1 184 ? 54.076 12.527 46.842 1.00 31.47 178 SER B N 1
ATOM 3286 C CA . SER B 1 184 ? 52.853 11.724 46.867 1.00 30.66 178 SER B CA 1
ATOM 3287 C C . SER B 1 184 ? 51.693 12.475 47.535 1.00 28.97 178 SER B C 1
ATOM 3288 O O . SER B 1 184 ? 51.896 13.401 48.340 1.00 26.84 178 SER B O 1
ATOM 3291 N N . ALA B 1 185 ? 50.477 12.080 47.163 1.00 28.17 179 ALA B N 1
ATOM 3292 C CA . ALA B 1 185 ? 49.269 12.639 47.725 1.00 27.20 179 ALA B CA 1
ATOM 3293 C C . ALA B 1 185 ? 48.176 11.580 47.819 1.00 26.94 179 ALA B C 1
ATOM 3294 O O . ALA B 1 185 ? 47.783 10.982 46.807 1.00 26.75 179 ALA B O 1
ATOM 3296 N N . THR B 1 186 ? 47.707 11.341 49.043 1.00 26.78 180 THR B N 1
ATOM 3297 C CA . THR B 1 186 ? 46.670 10.334 49.312 1.00 27.57 180 THR B CA 1
ATOM 3298 C C . THR B 1 186 ? 45.492 10.911 50.104 1.00 26.60 180 THR B C 1
ATOM 3299 O O . THR B 1 186 ? 45.642 11.888 50.832 1.00 26.59 180 THR B O 1
ATOM 3303 N N . GLN B 1 187 ? 44.339 10.260 49.952 1.00 26.45 181 GLN B N 1
ATOM 3304 C CA . GLN B 1 187 ? 43.086 10.674 50.535 1.00 25.80 181 GLN B CA 1
ATOM 3305 C C . GLN B 1 187 ? 42.420 9.410 51.100 1.00 26.78 181 GLN B C 1
ATOM 3306 O O . GLN B 1 187 ? 41.899 8.598 50.367 1.00 27.58 181 GLN B O 1
ATOM 3312 N N . THR B 1 188 ? 42.514 9.218 52.412 1.00 27.29 182 THR B N 1
ATOM 3313 C CA . THR B 1 188 ? 42.246 7.909 53.005 1.00 28.10 182 THR B CA 1
ATOM 3314 C C . THR B 1 188 ? 41.163 8.011 54.058 1.00 27.95 182 THR B C 1
ATOM 3315 O O . THR B 1 188 ? 41.288 8.757 55.021 1.00 25.28 182 THR B O 1
ATOM 3319 N N . ARG B 1 189 ? 40.116 7.221 53.867 1.00 29.46 183 ARG B N 1
ATOM 3320 C CA . ARG B 1 189 ? 39.034 7.098 54.815 1.00 31.31 183 ARG B CA 1
ATOM 3321 C C . ARG B 1 189 ? 39.525 6.407 56.095 1.00 32.67 183 ARG B C 1
ATOM 3322 O O . ARG B 1 189 ? 40.137 5.338 56.032 1.00 33.22 183 ARG B O 1
ATOM 3330 N N . GLN B 1 190 ? 39.241 7.019 57.239 1.00 32.86 184 GLN B N 1
ATOM 3331 C CA . GLN B 1 190 ? 39.619 6.467 58.538 1.00 35.82 184 GLN B CA 1
ATOM 3332 C C . GLN B 1 190 ? 38.400 6.421 59.440 1.00 36.06 184 GLN B C 1
ATOM 3333 O O . GLN B 1 190 ? 37.641 7.380 59.513 1.00 35.23 184 GLN B O 1
ATOM 3339 N N . VAL B 1 191 ? 38.232 5.318 60.141 1.00 37.46 185 VAL B N 1
ATOM 3340 C CA . VAL B 1 191 ? 37.115 5.137 61.042 1.00 39.02 185 VAL B CA 1
ATOM 3341 C C . VAL B 1 191 ? 37.616 4.989 62.471 1.00 40.00 185 VAL B C 1
ATOM 3342 O O . VAL B 1 191 ? 38.576 4.278 62.722 1.00 40.44 185 VAL B O 1
ATOM 3346 N N . GLN B 1 192 ? 36.919 5.644 63.387 1.00 40.50 186 GLN B N 1
ATOM 3347 C CA . GLN B 1 192 ? 37.210 5.630 64.808 1.00 41.93 186 GLN B CA 1
ATOM 3348 C C . GLN B 1 192 ? 35.972 5.273 65.602 1.00 42.51 186 GLN B C 1
ATOM 3349 O O . GLN B 1 192 ? 34.871 5.649 65.237 1.00 41.71 186 GLN B O 1
ATOM 3355 N N . HIS B 1 193 ? 36.159 4.593 66.724 1.00 43.65 187 HIS B N 1
ATOM 3356 C CA . HIS B 1 193 ? 35.085 4.419 67.692 1.00 44.21 187 HIS B CA 1
ATOM 3357 C C . HIS B 1 193 ? 35.509 4.965 69.044 1.00 44.20 187 HIS B C 1
ATOM 3358 O O . HIS B 1 193 ? 36.676 4.880 69.433 1.00 44.19 187 HIS B O 1
ATOM 3365 N N . TYR B 1 194 ? 34.561 5.573 69.744 1.00 44.01 188 TYR B N 1
ATOM 3366 C CA . TYR B 1 194 ? 34.801 6.040 71.097 1.00 44.24 188 TYR B CA 1
ATOM 3367 C C . TYR B 1 194 ? 34.127 5.048 72.063 1.00 46.10 188 TYR B C 1
ATOM 3368 O O . TYR B 1 194 ? 33.064 4.514 71.766 1.00 46.00 188 TYR B O 1
ATOM 3377 N N . SER B 1 195 ? 34.739 4.810 73.219 1.00 47.69 189 SER B N 1
ATOM 3378 C CA . SER B 1 195 ? 34.244 3.750 74.119 1.00 50.40 189 SER B CA 1
ATOM 3379 C C . SER B 1 195 ? 32.824 3.993 74.671 1.00 51.54 189 SER B C 1
ATOM 3380 O O . SER B 1 195 ? 32.122 3.035 75.007 1.00 53.14 189 SER B O 1
ATOM 3383 N N . CYS B 1 196 ? 32.390 5.257 74.716 1.00 50.50 190 CYS B N 1
ATOM 3384 C CA . CYS B 1 196 ? 31.030 5.620 75.142 1.00 51.45 190 CYS B CA 1
ATOM 3385 C C . CYS B 1 196 ? 29.909 5.136 74.214 1.00 51.91 190 CYS B C 1
ATOM 3386 O O . CYS B 1 196 ? 28.755 4.971 74.634 1.00 53.21 190 CYS B O 1
ATOM 3389 N N . CYS B 1 197 ? 30.241 4.923 72.947 1.00 50.60 191 CYS B N 1
ATOM 3390 C CA . CYS B 1 197 ? 29.265 5.110 71.895 1.00 50.28 191 CYS B CA 1
ATOM 3391 C C . CYS B 1 197 ? 29.450 4.124 70.748 1.00 49.74 191 CYS B C 1
ATOM 3392 O O . CYS B 1 197 ? 30.578 3.867 70.343 1.00 48.92 191 CYS B O 1
ATOM 3395 N N . PRO B 1 198 ? 28.336 3.555 70.234 1.00 50.62 192 PRO B N 1
ATOM 3396 C CA . PRO B 1 198 ? 28.348 2.614 69.108 1.00 49.70 192 PRO B CA 1
ATOM 3397 C C . PRO B 1 198 ? 28.752 3.200 67.775 1.00 47.04 192 PRO B C 1
ATOM 3398 O O . PRO B 1 198 ? 29.427 2.525 67.010 1.00 46.62 192 PRO B O 1
ATOM 3402 N N . GLU B 1 199 ? 28.295 4.416 67.478 1.00 45.17 193 GLU B N 1
ATOM 3403 C CA . GLU B 1 199 ? 28.450 4.987 66.140 1.00 43.12 193 GLU B CA 1
ATOM 3404 C C . GLU B 1 199 ? 29.911 5.160 65.710 1.00 40.68 193 GLU B C 1
ATOM 3405 O O . GLU B 1 199 ? 30.781 5.480 66.521 1.00 39.90 193 GLU B O 1
ATOM 3411 N N . PRO B 1 200 ? 30.181 4.923 64.422 1.00 39.30 194 PRO B N 1
ATOM 3412 C CA . PRO B 1 200 ? 31.487 5.243 63.880 1.00 37.82 194 PRO B CA 1
ATOM 3413 C C . PRO B 1 200 ? 31.657 6.751 63.626 1.00 35.85 194 PRO B C 1
ATOM 3414 O O . PRO B 1 200 ? 30.684 7.425 63.316 1.00 35.53 194 PRO B O 1
ATOM 3418 N N . TYR B 1 201 ? 32.885 7.256 63.779 1.00 34.65 195 TYR B N 1
ATOM 3419 C CA . TYR B 1 201 ? 33.261 8.618 63.416 1.00 33.26 195 TYR B CA 1
ATOM 3420 C C . TYR B 1 201 ? 34.310 8.479 62.313 1.00 32.39 195 TYR B C 1
ATOM 3421 O O . TYR B 1 201 ? 35.268 7.739 62.464 1.00 33.91 195 TYR B O 1
ATOM 3430 N N . ILE B 1 202 ? 34.054 9.118 61.179 1.00 31.04 196 ILE B N 1
ATOM 3431 C CA . ILE B 1 202 ? 34.721 8.829 59.924 1.00 30.47 196 ILE B CA 1
ATOM 3432 C C . ILE B 1 202 ? 35.311 10.120 59.354 1.00 28.63 196 ILE B C 1
ATOM 3433 O O . ILE B 1 202 ? 34.583 11.114 59.137 1.00 27.77 196 ILE B O 1
ATOM 3438 N N . ASP B 1 203 ? 36.616 10.074 59.105 1.00 28.59 197 ASP B N 1
ATOM 3439 C CA . ASP B 1 203 ? 37.401 11.176 58.562 1.00 28.28 197 ASP B CA 1
ATOM 3440 C C . ASP B 1 203 ? 37.997 10.761 57.228 1.00 28.09 197 ASP B C 1
ATOM 3441 O O . ASP B 1 203 ? 38.244 9.589 57.003 1.00 29.02 197 ASP B O 1
ATOM 3446 N N . VAL B 1 204 ? 38.261 11.736 56.360 1.00 27.18 198 VAL B N 1
ATOM 3447 C CA . VAL B 1 204 ? 39.162 11.526 55.222 1.00 26.90 198 VAL B CA 1
ATOM 3448 C C . VAL B 1 204 ? 40.471 12.290 55.480 1.00 26.82 198 VAL B C 1
ATOM 3449 O O . VAL B 1 204 ? 40.470 13.513 55.651 1.00 26.30 198 VAL B O 1
ATOM 3453 N N . ASN B 1 205 ? 41.576 11.564 55.504 1.00 27.38 199 ASN B N 1
ATOM 3454 C CA . ASN B 1 205 ? 42.889 12.148 55.774 1.00 27.26 199 ASN B CA 1
ATOM 3455 C C . ASN B 1 205 ? 43.630 12.422 54.458 1.00 26.69 199 ASN B C 1
ATOM 3456 O O . ASN B 1 205 ? 43.987 11.497 53.736 1.00 27.59 199 ASN B O 1
ATOM 3461 N N . LEU B 1 206 ? 43.870 13.695 54.169 1.00 25.24 200 LEU B N 1
ATOM 3462 C CA . LEU B 1 206 ? 44.683 14.095 53.047 1.00 25.03 200 LEU B CA 1
ATOM 3463 C C . LEU B 1 206 ? 46.119 14.223 53.524 1.00 24.78 200 LEU B C 1
ATOM 3464 O O . LEU B 1 206 ? 46.419 15.011 54.417 1.00 25.13 200 LEU B O 1
ATOM 3469 N N . VAL B 1 207 ? 46.992 13.422 52.945 1.00 25.45 201 VAL B N 1
ATOM 3470 C CA . VAL B 1 207 ? 48.414 13.434 53.287 1.00 26.92 201 VAL B CA 1
ATOM 3471 C C . VAL B 1 207 ? 49.229 13.780 52.047 1.00 26.69 201 VAL B C 1
ATOM 3472 O O . VAL B 1 207 ? 49.122 13.106 51.038 1.00 26.99 201 VAL B O 1
ATOM 3476 N N . VAL B 1 208 ? 50.014 14.851 52.132 1.00 26.45 202 VAL B N 1
ATOM 3477 C CA . VAL B 1 208 ? 50.816 15.314 51.009 1.00 27.20 202 VAL B CA 1
ATOM 3478 C C . VAL B 1 208 ? 52.285 15.377 51.399 1.00 27.27 202 VAL B C 1
ATOM 3479 O O . VAL B 1 208 ? 52.624 15.950 52.425 1.00 26.73 202 VAL B O 1
ATOM 3483 N N . LYS B 1 209 ? 53.120 14.744 50.576 1.00 28.17 203 LYS B N 1
ATOM 3484 C CA . LYS B 1 209 ? 54.572 14.759 50.690 1.00 29.65 203 LYS B CA 1
ATOM 3485 C C . LYS B 1 209 ? 55.109 15.563 49.519 1.00 29.82 203 LYS B C 1
ATOM 3486 O O . LYS B 1 209 ? 54.780 15.276 48.364 1.00 28.98 203 LYS B O 1
ATOM 3497 N N . PHE B 1 210 ? 55.916 16.585 49.813 1.00 29.95 204 PHE B N 1
ATOM 3498 C CA . PHE B 1 210 ? 56.329 17.537 48.772 1.00 30.71 204 PHE B CA 1
ATOM 3499 C C . PHE B 1 210 ? 57.722 18.110 49.041 1.00 31.43 204 PHE B C 1
ATOM 3500 O O . PHE B 1 210 ? 58.232 18.025 50.150 1.00 31.61 204 PHE B O 1
ATOM 3508 N N . ARG B 1 211 ? 58.335 18.672 48.015 1.00 32.77 205 ARG B N 1
ATOM 3509 C CA . ARG B 1 211 ? 59.625 19.336 48.177 1.00 35.98 205 ARG B CA 1
ATOM 3510 C C . ARG B 1 211 ? 59.799 20.461 47.159 1.00 36.66 205 ARG B C 1
ATOM 3511 O O . ARG B 1 211 ? 59.081 20.525 46.163 1.00 35.15 205 ARG B O 1
ATOM 3519 N N . GLU B 1 212 ? 60.759 21.346 47.423 1.00 39.41 206 GLU B N 1
ATOM 3520 C CA . GLU B 1 212 ? 61.019 22.497 46.560 1.00 41.68 206 GLU B CA 1
ATOM 3521 C C . GLU B 1 212 ? 61.499 21.994 45.200 1.00 43.45 206 GLU B C 1
ATOM 3522 O O . GLU B 1 212 ? 62.385 21.167 45.140 1.00 44.21 206 GLU B O 1
ATOM 3528 N N . ARG B 1 213 ? 60.879 22.476 44.127 1.00 44.55 207 ARG B N 1
ATOM 3529 C CA . ARG B 1 213 ? 61.232 22.062 42.760 1.00 46.49 207 ARG B CA 1
ATOM 3530 C C . ARG B 1 213 ? 62.557 22.684 42.356 1.00 49.10 207 ARG B C 1
ATOM 3531 O O . ARG B 1 213 ? 62.753 23.880 42.543 1.00 49.05 207 ARG B O 1
ATOM 3546 N N . ARG B 1 214 ? 63.450 21.876 41.784 1.00 51.59 208 ARG B N 1
ATOM 3547 C CA . ARG B 1 214 ? 64.689 22.384 41.204 1.00 54.50 208 ARG B CA 1
ATOM 3548 C C . ARG B 1 214 ? 64.651 22.377 39.678 1.00 55.92 208 ARG B C 1
ATOM 3549 O O . ARG B 1 214 ? 64.660 21.314 39.056 1.00 57.54 208 ARG B O 1
ATOM 3557 N N . ASP C 1 4 ? 6.843 63.080 26.115 1.00 80.90 -2 ASP C N 1
ATOM 3558 C CA . ASP C 1 4 ? 7.989 62.408 25.420 1.00 79.13 -2 ASP C CA 1
ATOM 3559 C C . ASP C 1 4 ? 9.178 62.203 26.379 1.00 77.01 -2 ASP C C 1
ATOM 3560 O O . ASP C 1 4 ? 10.305 61.965 25.923 1.00 76.13 -2 ASP C O 1
ATOM 3565 N N . LYS C 1 5 ? 8.930 62.305 27.691 1.00 76.20 -1 LYS C N 1
ATOM 3566 C CA . LYS C 1 5 ? 9.991 62.203 28.723 1.00 73.96 -1 LYS C CA 1
ATOM 3567 C C . LYS C 1 5 ? 9.573 61.234 29.847 1.00 72.41 -1 LYS C C 1
ATOM 3568 O O . LYS C 1 5 ? 10.233 60.228 30.086 1.00 70.63 -1 LYS C O 1
ATOM 3574 N N . LEU C 1 6 ? 8.467 61.540 30.524 1.00 72.30 0 LEU C N 1
ATOM 3575 C CA . LEU C 1 6 ? 7.843 60.576 31.442 1.00 70.82 0 LEU C CA 1
ATOM 3576 C C . LEU C 1 6 ? 7.226 59.390 30.671 1.00 69.13 0 LEU C C 1
ATOM 3577 O O . LEU C 1 6 ? 7.111 58.302 31.226 1.00 67.96 0 LEU C O 1
ATOM 3582 N N . HIS C 1 7 ? 6.808 59.621 29.415 1.00 68.15 1 HIS C N 1
ATOM 3583 C CA . HIS C 1 7 ? 6.330 58.538 28.513 1.00 66.35 1 HIS C CA 1
ATOM 3584 C C . HIS C 1 7 ? 7.478 57.639 28.045 1.00 62.32 1 HIS C C 1
ATOM 3585 O O . HIS C 1 7 ? 7.324 56.427 27.973 1.00 60.99 1 HIS C O 1
ATOM 3592 N N . SER C 1 8 ? 8.610 58.241 27.702 1.00 58.81 2 SER C N 1
ATOM 3593 C CA . SER C 1 8 ? 9.800 57.468 27.383 1.00 56.11 2 SER C CA 1
ATOM 3594 C C . SER C 1 8 ? 10.236 56.690 28.639 1.00 52.54 2 SER C C 1
ATOM 3595 O O . SER C 1 8 ? 10.536 55.510 28.563 1.00 51.00 2 SER C O 1
ATOM 3598 N N . GLN C 1 9 ? 10.209 57.358 29.791 1.00 50.45 3 GLN C N 1
ATOM 3599 C CA . GLN C 1 9 ? 10.463 56.717 31.078 1.00 48.64 3 GLN C CA 1
ATOM 3600 C C . GLN C 1 9 ? 9.412 55.628 31.410 1.00 47.34 3 GLN C C 1
ATOM 3601 O O . GLN C 1 9 ? 9.756 54.549 31.918 1.00 45.12 3 GLN C O 1
ATOM 3607 N N . ALA C 1 10 ? 8.142 55.899 31.104 1.00 46.10 4 ALA C N 1
ATOM 3608 C CA . ALA C 1 10 ? 7.098 54.887 31.269 1.00 46.40 4 ALA C CA 1
ATOM 3609 C C . ALA C 1 10 ? 7.330 53.701 30.342 1.00 44.03 4 ALA C C 1
ATOM 3610 O O . ALA C 1 10 ? 7.234 52.563 30.778 1.00 43.36 4 ALA C O 1
ATOM 3612 N N . ASN C 1 11 ? 7.656 53.974 29.081 1.00 42.87 5 ASN C N 1
ATOM 3613 C CA . ASN C 1 11 ? 7.909 52.928 28.082 1.00 42.59 5 ASN C CA 1
ATOM 3614 C C . ASN C 1 11 ? 9.050 51.986 28.494 1.00 40.35 5 ASN C C 1
ATOM 3615 O O . ASN C 1 11 ? 8.957 50.769 28.312 1.00 39.62 5 ASN C O 1
ATOM 3620 N N . LEU C 1 12 ? 10.121 52.560 29.036 1.00 38.78 6 LEU C N 1
ATOM 3621 C CA . LEU C 1 12 ? 11.264 51.774 29.508 1.00 37.93 6 LEU C CA 1
ATOM 3622 C C . LEU C 1 12 ? 10.892 50.927 30.731 1.00 37.66 6 LEU C C 1
ATOM 3623 O O . LEU C 1 12 ? 11.248 49.739 30.818 1.00 35.57 6 LEU C O 1
ATOM 3628 N N . MET C 1 13 ? 10.182 51.539 31.673 1.00 38.96 7 MET C N 1
ATOM 3629 C CA . MET C 1 13 ? 9.695 50.803 32.843 1.00 41.11 7 MET C CA 1
ATOM 3630 C C . MET C 1 13 ? 8.798 49.611 32.444 1.00 41.13 7 MET C C 1
ATOM 3631 O O . MET C 1 13 ? 8.900 48.529 33.017 1.00 40.42 7 MET C O 1
ATOM 3636 N N . ARG C 1 14 ? 7.947 49.827 31.445 1.00 42.50 8 ARG C N 1
ATOM 3637 C CA . ARG C 1 14 ? 7.046 48.790 30.937 1.00 43.55 8 ARG C CA 1
ATOM 3638 C C . ARG C 1 14 ? 7.819 47.656 30.253 1.00 42.46 8 ARG C C 1
ATOM 3639 O O . ARG C 1 14 ? 7.526 46.482 30.464 1.00 42.37 8 ARG C O 1
ATOM 3647 N N . LEU C 1 15 ? 8.805 48.024 29.437 1.00 41.36 9 LEU C N 1
ATOM 3648 C CA . LEU C 1 15 ? 9.678 47.066 28.771 1.00 40.38 9 LEU C CA 1
ATOM 3649 C C . LEU C 1 15 ? 10.381 46.170 29.797 1.00 39.69 9 LEU C C 1
ATOM 3650 O O . LEU C 1 15 ? 10.317 44.943 29.706 1.00 39.60 9 LEU C O 1
ATOM 3655 N N . LYS C 1 16 ? 11.027 46.785 30.779 1.00 39.14 10 LYS C N 1
ATOM 3656 C CA . LYS C 1 16 ? 11.750 46.031 31.789 1.00 39.16 10 LYS C CA 1
ATOM 3657 C C . LYS C 1 16 ? 10.828 45.116 32.603 1.00 40.59 10 LYS C C 1
ATOM 3658 O O . LYS C 1 16 ? 11.168 43.964 32.859 1.00 40.46 10 LYS C O 1
ATOM 3664 N N . SER C 1 17 ? 9.670 45.627 32.994 1.00 42.62 11 SER C N 1
ATOM 3665 C CA . SER C 1 17 ? 8.642 44.813 33.648 1.00 44.74 11 SER C CA 1
ATOM 3666 C C . SER C 1 17 ? 8.249 43.606 32.764 1.00 45.55 11 SER C C 1
ATOM 3667 O O . SER C 1 17 ? 8.264 42.454 33.217 1.00 45.44 11 SER C O 1
ATOM 3670 N N . ASP C 1 18 ? 7.955 43.866 31.493 1.00 46.16 12 ASP C N 1
ATOM 3671 C CA . ASP C 1 18 ? 7.600 42.796 30.552 1.00 47.29 12 ASP C CA 1
ATOM 3672 C C . ASP C 1 18 ? 8.678 41.722 30.379 1.00 46.73 12 ASP C C 1
ATOM 3673 O O . ASP C 1 18 ? 8.345 40.537 30.273 1.00 46.69 12 ASP C O 1
ATOM 3678 N N . LEU C 1 19 ? 9.952 42.124 30.355 1.00 46.16 13 LEU C N 1
ATOM 3679 C CA . LEU C 1 19 ? 11.062 41.175 30.161 1.00 45.98 13 LEU C CA 1
ATOM 3680 C C . LEU C 1 19 ? 11.383 40.417 31.435 1.00 46.79 13 LEU C C 1
ATOM 3681 O O . LEU C 1 19 ? 11.691 39.227 31.392 1.00 45.98 13 LEU C O 1
ATOM 3686 N N . PHE C 1 20 ? 11.324 41.115 32.563 1.00 48.86 14 PHE C N 1
ATOM 3687 C CA . PHE C 1 20 ? 11.780 40.561 33.828 1.00 50.63 14 PHE C CA 1
ATOM 3688 C C . PHE C 1 20 ? 10.660 39.938 34.629 1.00 54.16 14 PHE C C 1
ATOM 3689 O O . PHE C 1 20 ? 10.811 38.843 35.165 1.00 54.46 14 PHE C O 1
ATOM 3697 N N . ASN C 1 21 ? 9.520 40.615 34.668 1.00 58.57 15 ASN C N 1
ATOM 3698 C CA . ASN C 1 21 ? 8.471 40.296 35.630 1.00 61.60 15 ASN C CA 1
ATOM 3699 C C . ASN C 1 21 ? 7.377 39.444 35.043 1.00 64.89 15 ASN C C 1
ATOM 3700 O O . ASN C 1 21 ? 6.893 38.513 35.690 1.00 66.75 15 ASN C O 1
ATOM 3705 N N . ARG C 1 22 ? 6.984 39.743 33.811 1.00 67.09 16 ARG C N 1
ATOM 3706 C CA . ARG C 1 22 ? 5.932 38.972 33.159 1.00 69.88 16 ARG C CA 1
ATOM 3707 C C . ARG C 1 22 ? 6.467 37.627 32.628 1.00 70.44 16 ARG C C 1
ATOM 3708 O O . ARG C 1 22 ? 5.741 36.896 31.935 1.00 72.74 16 ARG C O 1
ATOM 3716 N N . SER C 1 23 ? 7.703 37.275 32.984 1.00 69.58 17 SER C N 1
ATOM 3717 C CA . SER C 1 23 ? 8.364 36.110 32.404 1.00 69.31 17 SER C CA 1
ATOM 3718 C C . SER C 1 23 ? 9.057 35.234 33.465 1.00 69.21 17 SER C C 1
ATOM 3719 O O . SER C 1 23 ? 9.761 35.761 34.335 1.00 68.63 17 SER C O 1
ATOM 3722 N N . PRO C 1 24 ? 8.873 33.889 33.395 1.00 70.42 18 PRO C N 1
ATOM 3723 C CA . PRO C 1 24 ? 9.552 33.002 34.381 1.00 69.26 18 PRO C CA 1
ATOM 3724 C C . PRO C 1 24 ? 11.052 32.940 34.120 1.00 67.25 18 PRO C C 1
ATOM 3725 O O . PRO C 1 24 ? 11.487 33.254 33.008 1.00 67.88 18 PRO C O 1
ATOM 3729 N N . MET C 1 25 ? 11.837 32.561 35.129 1.00 65.34 19 MET C N 1
ATOM 3730 C CA . MET C 1 25 ? 13.301 32.711 35.056 1.00 62.68 19 MET C CA 1
ATOM 3731 C C . MET C 1 25 ? 13.995 31.835 33.994 1.00 59.80 19 MET C C 1
ATOM 3732 O O . MET C 1 25 ? 13.705 30.641 33.874 1.00 61.31 19 MET C O 1
ATOM 3737 N N . TYR C 1 26 ? 14.889 32.459 33.219 1.00 54.84 20 TYR C N 1
ATOM 3738 C CA . TYR C 1 26 ? 15.680 31.766 32.206 1.00 52.18 20 TYR C CA 1
ATOM 3739 C C . TYR C 1 26 ? 16.545 30.807 32.975 1.00 49.27 20 TYR C C 1
ATOM 3740 O O . TYR C 1 26 ? 17.418 31.245 33.759 1.00 49.48 20 TYR C O 1
ATOM 3749 N N . PRO C 1 27 ? 16.343 29.500 32.750 1.00 47.09 21 PRO C N 1
ATOM 3750 C CA . PRO C 1 27 ? 17.023 28.490 33.570 1.00 44.93 21 PRO C CA 1
ATOM 3751 C C . PRO C 1 27 ? 18.466 28.216 33.123 1.00 41.36 21 PRO C C 1
ATOM 3752 O O . PRO C 1 27 ? 19.080 27.253 33.588 1.00 41.33 21 PRO C O 1
ATOM 3756 N N . GLY C 1 28 ? 18.989 29.038 32.218 1.00 37.71 22 GLY C N 1
ATOM 3757 C CA . GLY C 1 28 ? 20.302 28.816 31.644 1.00 35.86 22 GLY C CA 1
ATOM 3758 C C . GLY C 1 28 ? 20.252 27.927 30.417 1.00 34.78 22 GLY C C 1
ATOM 3759 O O . GLY C 1 28 ? 19.220 27.379 30.095 1.00 34.74 22 GLY C O 1
ATOM 3760 N N . PRO C 1 29 ? 21.376 27.783 29.717 1.00 33.76 23 PRO C N 1
ATOM 3761 C CA . PRO C 1 29 ? 21.418 27.031 28.471 1.00 34.70 23 PRO C CA 1
ATOM 3762 C C . PRO C 1 29 ? 21.360 25.515 28.629 1.00 34.64 23 PRO C C 1
ATOM 3763 O O . PRO C 1 29 ? 21.644 24.985 29.695 1.00 34.27 23 PRO C O 1
ATOM 3767 N N . THR C 1 30 ? 20.997 24.833 27.552 1.00 36.56 24 THR C N 1
ATOM 3768 C CA . THR C 1 30 ? 20.955 23.372 27.505 1.00 38.19 24 THR C CA 1
ATOM 3769 C C . THR C 1 30 ? 21.419 22.899 26.141 1.00 38.90 24 THR C C 1
ATOM 3770 O O . THR C 1 30 ? 21.626 23.705 25.241 1.00 37.55 24 THR C O 1
ATOM 3774 N N . LYS C 1 31 ? 21.574 21.589 25.996 1.00 40.70 25 LYS C N 1
ATOM 3775 C CA . LYS C 1 31 ? 21.899 20.978 24.714 1.00 42.89 25 LYS C CA 1
ATOM 3776 C C . LYS C 1 31 ? 20.865 21.326 23.637 1.00 44.39 25 LYS C C 1
ATOM 3777 O O . LYS C 1 31 ? 21.228 21.559 22.484 1.00 44.46 25 LYS C O 1
ATOM 3783 N N . ASP C 1 32 ? 19.592 21.343 24.032 1.00 45.80 26 ASP C N 1
ATOM 3784 C CA . ASP C 1 32 ? 18.475 21.707 23.147 1.00 47.93 26 ASP C CA 1
ATOM 3785 C C . ASP C 1 32 ? 18.419 23.198 22.850 1.00 47.75 26 ASP C C 1
ATOM 3786 O O . ASP C 1 32 ? 17.855 23.608 21.837 1.00 49.84 26 ASP C O 1
ATOM 3791 N N . ASP C 1 33 ? 18.967 24.007 23.752 1.00 46.42 27 ASP C N 1
ATOM 3792 C CA . ASP C 1 33 ? 18.874 25.449 23.671 1.00 44.90 27 ASP C CA 1
ATOM 3793 C C . ASP C 1 33 ? 20.232 26.034 24.089 1.00 42.76 27 ASP C C 1
ATOM 3794 O O . ASP C 1 33 ? 20.337 26.674 25.150 1.00 41.07 27 ASP C O 1
ATOM 3799 N N . PRO C 1 34 ? 21.275 25.798 23.253 1.00 41.73 28 PRO C N 1
ATOM 3800 C CA . PRO C 1 34 ? 22.642 26.206 23.529 1.00 40.33 28 PRO C CA 1
ATOM 3801 C C . PRO C 1 34 ? 22.882 27.693 23.277 1.00 39.79 28 PRO C C 1
ATOM 3802 O O . PRO C 1 34 ? 22.053 28.378 22.641 1.00 40.37 28 PRO C O 1
ATOM 3806 N N . LEU C 1 35 ? 24.020 28.166 23.783 1.00 37.21 29 LEU C N 1
ATOM 3807 C CA . LEU C 1 35 ? 24.337 29.571 23.837 1.00 35.95 29 LEU C CA 1
ATOM 3808 C C . LEU C 1 35 ? 25.791 29.799 23.435 1.00 33.81 29 LEU C C 1
ATOM 3809 O O . LEU C 1 35 ? 26.650 29.108 23.917 1.00 33.11 29 LEU C O 1
ATOM 3814 N N . THR C 1 36 ? 26.067 30.757 22.554 1.00 33.24 30 THR C N 1
ATOM 3815 C CA . THR C 1 36 ? 27.441 31.228 22.347 1.00 32.30 30 THR C CA 1
ATOM 3816 C C . THR C 1 36 ? 27.785 32.416 23.259 1.00 30.73 30 THR C C 1
ATOM 3817 O O . THR C 1 36 ? 27.000 33.381 23.362 1.00 30.31 30 THR C O 1
ATOM 3821 N N . VAL C 1 37 ? 28.959 32.350 23.901 1.00 28.57 31 VAL C N 1
ATOM 3822 C CA . VAL C 1 37 ? 29.481 33.451 24.689 1.00 28.74 31 VAL C CA 1
ATOM 3823 C C . VAL C 1 37 ? 30.797 33.845 24.079 1.00 28.57 31 VAL C C 1
ATOM 3824 O O . VAL C 1 37 ? 31.705 33.013 23.932 1.00 28.28 31 VAL C O 1
ATOM 3828 N N . THR C 1 38 ? 30.909 35.114 23.721 1.00 28.56 32 THR C N 1
ATOM 3829 C CA . THR C 1 38 ? 32.170 35.637 23.212 1.00 29.09 32 THR C CA 1
ATOM 3830 C C . THR C 1 38 ? 32.921 36.445 24.228 1.00 27.65 32 THR C C 1
ATOM 3831 O O . THR C 1 38 ? 32.343 37.342 24.835 1.00 27.56 32 THR C O 1
ATOM 3835 N N . LEU C 1 39 ? 34.205 36.118 24.407 1.00 27.25 33 LEU C N 1
ATOM 3836 C CA . LEU C 1 39 ? 35.062 36.785 25.364 1.00 27.04 33 LEU C CA 1
ATOM 3837 C C . LEU C 1 39 ? 36.167 37.570 24.695 1.00 26.97 33 LEU C C 1
ATOM 3838 O O . LEU C 1 39 ? 36.773 37.095 23.732 1.00 27.56 33 LEU C O 1
ATOM 3843 N N . GLY C 1 40 ? 36.494 38.718 25.286 1.00 25.77 34 GLY C N 1
ATOM 3844 C CA . GLY C 1 40 ? 37.657 39.501 24.929 1.00 25.93 34 GLY C CA 1
ATOM 3845 C C . GLY C 1 40 ? 38.250 40.207 26.165 1.00 25.82 34 GLY C C 1
ATOM 3846 O O . GLY C 1 40 ? 37.507 40.749 26.996 1.00 25.85 34 GLY C O 1
ATOM 3847 N N . PHE C 1 41 ? 39.577 40.195 26.269 1.00 24.82 35 PHE C N 1
ATOM 3848 C CA . PHE C 1 41 ? 40.324 40.866 27.337 1.00 24.11 35 PHE C CA 1
ATOM 3849 C C . PHE C 1 41 ? 40.931 42.168 26.881 1.00 24.20 35 PHE C C 1
ATOM 3850 O O . PHE C 1 41 ? 41.477 42.270 25.780 1.00 24.44 35 PHE C O 1
ATOM 3858 N N . THR C 1 42 ? 40.749 43.177 27.725 1.00 24.56 36 THR C N 1
ATOM 3859 C CA . THR C 1 42 ? 41.462 44.427 27.669 1.00 25.22 36 THR C CA 1
ATOM 3860 C C . THR C 1 42 ? 42.425 44.365 28.877 1.00 25.10 36 THR C C 1
ATOM 3861 O O . THR C 1 42 ? 42.011 44.513 30.014 1.00 23.95 36 THR C O 1
ATOM 3865 N N . LEU C 1 43 ? 43.716 44.147 28.608 1.00 25.63 37 LEU C N 1
ATOM 3866 C CA . LEU C 1 43 ? 44.702 44.031 29.677 1.00 26.04 37 LEU C CA 1
ATOM 3867 C C . LEU C 1 43 ? 45.180 45.404 30.084 1.00 26.31 37 LEU C C 1
ATOM 3868 O O . LEU C 1 43 ? 45.680 46.161 29.256 1.00 26.47 37 LEU C O 1
ATOM 3873 N N . GLN C 1 44 ? 44.965 45.750 31.348 1.00 26.05 38 GLN C N 1
ATOM 3874 C CA . GLN C 1 44 ? 45.311 47.081 31.854 1.00 27.36 38 GLN C CA 1
ATOM 3875 C C . GLN C 1 44 ? 46.667 47.140 32.517 1.00 26.25 38 GLN C C 1
ATOM 3876 O O . GLN C 1 44 ? 47.383 48.121 32.375 1.00 26.72 38 GLN C O 1
ATOM 3882 N N . ASP C 1 45 ? 47.012 46.118 33.286 1.00 26.09 39 ASP C N 1
ATOM 3883 C CA . ASP C 1 45 ? 48.278 46.139 34.017 1.00 26.53 39 ASP C CA 1
ATOM 3884 C C . ASP C 1 45 ? 48.628 44.756 34.580 1.00 25.67 39 ASP C C 1
ATOM 3885 O O . ASP C 1 45 ? 47.734 43.981 34.921 1.00 24.86 39 ASP C O 1
ATOM 3890 N N . ILE C 1 46 ? 49.923 44.446 34.607 1.00 26.12 40 ILE C N 1
ATOM 3891 C CA . ILE C 1 46 ? 50.481 43.366 35.418 1.00 27.03 40 ILE C CA 1
ATOM 3892 C C . ILE C 1 46 ? 50.961 44.085 36.689 1.00 27.31 40 ILE C C 1
ATOM 3893 O O . ILE C 1 46 ? 51.960 44.798 36.660 1.00 28.35 40 ILE C O 1
ATOM 3898 N N . VAL C 1 47 ? 50.231 43.917 37.779 1.00 27.12 41 VAL C N 1
ATOM 3899 C CA . VAL C 1 47 ? 50.495 44.724 38.963 1.00 28.76 41 VAL C CA 1
ATOM 3900 C C . VAL C 1 47 ? 51.590 44.114 39.819 1.00 30.77 41 VAL C C 1
ATOM 3901 O O . VAL C 1 47 ? 52.403 44.857 40.372 1.00 34.81 41 VAL C O 1
ATOM 3908 N N . LYS C 1 48 ? 51.650 42.785 39.898 1.00 30.81 42 LYS C N 1
ATOM 3909 C CA . LYS C 1 48 ? 52.561 42.101 40.824 1.00 31.23 42 LYS C CA 1
ATOM 3910 C C . LYS C 1 48 ? 53.024 40.785 40.221 1.00 30.28 42 LYS C C 1
ATOM 3911 O O . LYS C 1 48 ? 52.248 40.094 39.584 1.00 27.41 42 LYS C O 1
ATOM 3922 N N . ALA C 1 49 ? 54.297 40.455 40.430 1.00 31.20 43 ALA C N 1
ATOM 3923 C CA . ALA C 1 49 ? 54.857 39.156 40.054 1.00 31.92 43 ALA C CA 1
ATOM 3924 C C . ALA C 1 49 ? 55.654 38.619 41.238 1.00 32.85 43 ALA C C 1
ATOM 3925 O O . ALA C 1 49 ? 56.703 39.174 41.556 1.00 34.00 43 ALA C O 1
ATOM 3927 N N . ASP C 1 50 ? 55.173 37.545 41.868 1.00 31.33 44 ASP C N 1
ATOM 3928 C CA . ASP C 1 50 ? 55.760 37.028 43.113 1.00 31.63 44 ASP C CA 1
ATOM 3929 C C . ASP C 1 50 ? 56.458 35.654 42.889 1.00 31.51 44 ASP C C 1
ATOM 3930 O O . ASP C 1 50 ? 55.808 34.604 42.766 1.00 30.37 44 ASP C O 1
ATOM 3935 N N . SER C 1 51 ? 57.786 35.668 42.824 1.00 32.62 45 SER C N 1
ATOM 3936 C CA . SER C 1 51 ? 58.569 34.452 42.625 1.00 33.25 45 SER C CA 1
ATOM 3937 C C . SER C 1 51 ? 58.799 33.641 43.894 1.00 33.82 45 SER C C 1
ATOM 3938 O O . SER C 1 51 ? 59.427 32.571 43.851 1.00 34.28 45 SER C O 1
ATOM 3941 N N . SER C 1 52 ? 58.342 34.127 45.034 1.00 33.22 46 SER C N 1
ATOM 3942 C CA . SER C 1 52 ? 58.475 33.310 46.223 1.00 33.56 46 SER C CA 1
ATOM 3943 C C . SER C 1 52 ? 57.295 32.315 46.259 1.00 32.18 46 SER C C 1
ATOM 3944 O O . SER C 1 52 ? 57.384 31.258 46.886 1.00 31.98 46 SER C O 1
ATOM 3947 N N . THR C 1 53 ? 56.196 32.636 45.550 1.00 30.06 47 THR C N 1
ATOM 3948 C CA . THR C 1 53 ? 55.005 31.776 45.543 1.00 28.16 47 THR C CA 1
ATOM 3949 C C . THR C 1 53 ? 54.489 31.416 44.134 1.00 27.04 47 THR C C 1
ATOM 3950 O O . THR C 1 53 ? 53.517 30.659 44.002 1.00 25.34 47 THR C O 1
ATOM 3954 N N . ASN C 1 54 ? 55.130 31.959 43.102 1.00 26.10 48 ASN C N 1
ATOM 3955 C CA . ASN C 1 54 ? 54.715 31.771 41.725 1.00 25.73 48 ASN C CA 1
ATOM 3956 C C . ASN C 1 54 ? 53.244 32.133 41.508 1.00 24.43 48 ASN C C 1
ATOM 3957 O O . ASN C 1 54 ? 52.440 31.329 40.993 1.00 23.36 48 ASN C O 1
ATOM 3962 N N . GLU C 1 55 ? 52.924 33.372 41.905 1.00 24.95 49 GLU C N 1
ATOM 3963 C CA . GLU C 1 55 ? 51.639 34.029 41.656 1.00 23.85 49 GLU C CA 1
ATOM 3964 C C . GLU C 1 55 ? 51.903 35.345 40.919 1.00 24.37 49 GLU C C 1
ATOM 3965 O O . GLU C 1 55 ? 52.850 36.076 41.260 1.00 24.76 49 GLU C O 1
ATOM 3971 N N . VAL C 1 56 ? 51.094 35.614 39.900 1.00 23.53 50 VAL C N 1
ATOM 3972 C CA . VAL C 1 56 ? 51.097 36.913 39.206 1.00 23.83 50 VAL C CA 1
ATOM 3973 C C . VAL C 1 56 ? 49.715 37.526 39.270 1.00 22.74 50 VAL C C 1
ATOM 3974 O O . VAL C 1 56 ? 48.724 36.804 39.251 1.00 22.41 50 VAL C O 1
ATOM 3978 N N . ASP C 1 57 ? 49.678 38.851 39.433 1.00 22.71 51 ASP C N 1
ATOM 3979 C CA . ASP C 1 57 ? 48.458 39.616 39.561 1.00 22.70 51 ASP C CA 1
ATOM 3980 C C . ASP C 1 57 ? 48.199 40.483 38.338 1.00 22.60 51 ASP C C 1
ATOM 3981 O O . ASP C 1 57 ? 49.041 41.293 37.973 1.00 22.75 51 ASP C O 1
ATOM 3986 N N . LEU C 1 58 ? 47.019 40.322 37.738 1.00 22.39 52 LEU C N 1
ATOM 3987 C CA . LEU C 1 58 ? 46.622 41.069 36.560 1.00 22.62 52 LEU C CA 1
ATOM 3988 C C . LEU C 1 58 ? 45.401 41.929 36.871 1.00 22.41 52 LEU C C 1
ATOM 3989 O O . LEU C 1 58 ? 44.556 41.552 37.675 1.00 21.93 52 LEU C O 1
ATOM 3994 N N . VAL C 1 59 ? 45.314 43.060 36.193 1.00 22.76 53 VAL C N 1
ATOM 3995 C CA . VAL C 1 59 ? 44.096 43.862 36.126 1.00 22.66 53 VAL C CA 1
ATOM 3996 C C . VAL C 1 59 ? 43.683 43.974 34.668 1.00 22.54 53 VAL C C 1
ATOM 3997 O O . VAL C 1 59 ? 44.489 44.368 33.819 1.00 22.30 53 VAL C O 1
ATOM 4001 N N . TYR C 1 60 ? 42.423 43.641 34.383 1.00 22.23 54 TYR C N 1
ATOM 4002 C CA . TYR C 1 60 ? 41.883 43.662 33.022 1.00 23.12 54 TYR C CA 1
ATOM 4003 C C . TYR C 1 60 ? 40.365 43.916 33.018 1.00 23.23 54 TYR C C 1
ATOM 4004 O O . TYR C 1 60 ? 39.706 43.762 34.035 1.00 21.91 54 TYR C O 1
ATOM 4013 N N . TYR C 1 61 ? 39.825 44.327 31.868 1.00 23.92 55 TYR C N 1
ATOM 4014 C CA . TYR C 1 61 ? 38.376 44.343 31.678 1.00 24.00 55 TYR C CA 1
ATOM 4015 C C . TYR C 1 61 ? 38.042 43.109 30.845 1.00 24.20 55 TYR C C 1
ATOM 4016 O O . TYR C 1 61 ? 38.695 42.845 29.809 1.00 23.65 55 TYR C O 1
ATOM 4025 N N . GLU C 1 62 ? 37.040 42.341 31.283 1.00 23.81 56 GLU C N 1
ATOM 4026 C CA . GLU C 1 62 ? 36.639 41.147 30.551 1.00 24.39 56 GLU C CA 1
ATOM 4027 C C . GLU C 1 62 ? 35.293 41.368 29.858 1.00 23.82 56 GLU C C 1
ATOM 4028 O O . GLU C 1 62 ? 34.282 41.412 30.513 1.00 25.19 56 GLU C O 1
ATOM 4034 N N . GLN C 1 63 ? 35.300 41.521 28.527 1.00 25.01 57 GLN C N 1
ATOM 4035 C CA . GLN C 1 63 ? 34.059 41.707 27.752 1.00 25.37 57 GLN C CA 1
ATOM 4036 C C . GLN C 1 63 ? 33.385 40.351 27.477 1.00 25.90 57 GLN C C 1
ATOM 4037 O O . GLN C 1 63 ? 33.990 39.442 26.908 1.00 25.87 57 GLN C O 1
ATOM 4043 N N . GLN C 1 64 ? 32.147 40.227 27.943 1.00 26.96 58 GLN C N 1
ATOM 4044 C CA . GLN C 1 64 ? 31.320 39.045 27.753 1.00 27.14 58 GLN C CA 1
ATOM 4045 C C . GLN C 1 64 ? 30.095 39.435 26.920 1.00 27.67 58 GLN C C 1
ATOM 4046 O O . GLN C 1 64 ? 29.368 40.352 27.290 1.00 25.68 58 GLN C O 1
ATOM 4052 N N . ARG C 1 65 ? 29.863 38.714 25.823 1.00 28.90 59 ARG C N 1
ATOM 4053 C CA . ARG C 1 65 ? 28.735 38.962 24.938 1.00 29.36 59 ARG C CA 1
ATOM 4054 C C . ARG C 1 65 ? 27.987 37.647 24.613 1.00 29.18 59 ARG C C 1
ATOM 4055 O O . ARG C 1 65 ? 28.586 36.600 24.322 1.00 25.91 59 ARG C O 1
ATOM 4063 N N . TRP C 1 66 ? 26.662 37.698 24.747 1.00 29.00 60 TRP C N 1
ATOM 4064 C CA . TRP C 1 66 ? 25.791 36.605 24.384 1.00 29.72 60 TRP C CA 1
ATOM 4065 C C . TRP C 1 66 ? 24.416 37.158 23.994 1.00 30.97 60 TRP C C 1
ATOM 4066 O O . TRP C 1 66 ? 24.145 38.350 24.171 1.00 29.41 60 TRP C O 1
ATOM 4077 N N . LYS C 1 67 ? 23.561 36.284 23.470 1.00 32.13 61 LYS C N 1
ATOM 4078 C CA . LYS C 1 67 ? 22.280 36.695 22.916 1.00 34.27 61 LYS C CA 1
ATOM 4079 C C . LYS C 1 67 ? 21.182 35.712 23.332 1.00 35.20 61 LYS C C 1
ATOM 4080 O O . LYS C 1 67 ? 21.320 34.494 23.122 1.00 36.14 61 LYS C O 1
ATOM 4086 N N . LEU C 1 68 ? 20.101 36.225 23.917 1.00 35.25 62 LEU C N 1
ATOM 4087 C CA . LEU C 1 68 ? 18.943 35.381 24.261 1.00 36.13 62 LEU C CA 1
ATOM 4088 C C . LEU C 1 68 ? 17.706 35.760 23.486 1.00 37.08 62 LEU C C 1
ATOM 4089 O O . LEU C 1 68 ? 17.367 36.930 23.385 1.00 36.54 62 LEU C O 1
ATOM 4094 N N . ASN C 1 69 ? 17.015 34.761 22.945 1.00 39.46 63 ASN C N 1
ATOM 4095 C CA . ASN C 1 69 ? 15.690 34.972 22.335 1.00 41.88 63 ASN C CA 1
ATOM 4096 C C . ASN C 1 69 ? 14.715 35.632 23.301 1.00 41.63 63 ASN C C 1
ATOM 4097 O O . ASN C 1 69 ? 13.944 36.491 22.909 1.00 42.16 63 ASN C O 1
ATOM 4102 N N . SER C 1 70 ? 14.769 35.227 24.564 1.00 40.92 64 SER C N 1
ATOM 4103 C CA . SER C 1 70 ? 13.863 35.754 25.585 1.00 41.06 64 SER C CA 1
ATOM 4104 C C . SER C 1 70 ? 14.129 37.216 25.988 1.00 40.10 64 SER C C 1
ATOM 4105 O O . SER C 1 70 ? 13.328 37.814 26.710 1.00 40.92 64 SER C O 1
ATOM 4108 N N . LEU C 1 71 ? 15.207 37.814 25.494 1.00 38.47 65 LEU C N 1
ATOM 4109 C CA . LEU C 1 71 ? 15.459 39.218 25.761 1.00 37.64 65 LEU C CA 1
ATOM 4110 C C . LEU C 1 71 ? 15.173 40.104 24.566 1.00 38.37 65 LEU C C 1
ATOM 4111 O O . LEU C 1 71 ? 15.428 41.306 24.627 1.00 36.90 65 LEU C O 1
ATOM 4116 N N . MET C 1 72 ? 14.617 39.546 23.488 1.00 39.93 66 MET C N 1
ATOM 4117 C CA . MET C 1 72 ? 14.294 40.404 22.344 1.00 41.58 66 MET C CA 1
ATOM 4118 C C . MET C 1 72 ? 12.954 41.105 22.513 1.00 41.05 66 MET C C 1
ATOM 4119 O O . MET C 1 72 ? 12.090 40.644 23.258 1.00 41.04 66 MET C O 1
ATOM 4124 N N . TRP C 1 73 ? 12.844 42.266 21.870 1.00 40.24 67 TRP C N 1
ATOM 4125 C CA . TRP C 1 73 ? 11.598 42.991 21.765 1.00 41.40 67 TRP C CA 1
ATOM 4126 C C . TRP C 1 73 ? 11.504 43.778 20.448 1.00 42.11 67 TRP C C 1
ATOM 4127 O O . TRP C 1 73 ? 12.485 43.954 19.715 1.00 41.63 67 TRP C O 1
ATOM 4138 N N . ASP C 1 74 ? 10.295 44.235 20.170 1.00 44.04 68 ASP C N 1
ATOM 4139 C CA . ASP C 1 74 ? 9.993 45.082 19.018 1.00 45.34 68 ASP C CA 1
ATOM 4140 C C . ASP C 1 74 ? 9.982 46.536 19.503 1.00 44.82 68 ASP C C 1
ATOM 4141 O O . ASP C 1 74 ? 9.062 46.928 20.226 1.00 45.22 68 ASP C O 1
ATOM 4146 N N . PRO C 1 75 ? 10.998 47.338 19.109 1.00 44.27 69 PRO C N 1
ATOM 4147 C CA . PRO C 1 75 ? 11.042 48.751 19.503 1.00 44.38 69 PRO C CA 1
ATOM 4148 C C . PRO C 1 75 ? 9.730 49.486 19.250 1.00 46.17 69 PRO C C 1
ATOM 4149 O O . PRO C 1 75 ? 9.422 50.436 19.946 1.00 45.79 69 PRO C O 1
ATOM 4153 N N . ASN C 1 76 ? 8.972 49.046 18.252 1.00 48.88 70 ASN C N 1
ATOM 4154 C CA . ASN C 1 76 ? 7.655 49.625 17.950 1.00 51.29 70 ASN C CA 1
ATOM 4155 C C . ASN C 1 76 ? 6.627 49.475 19.073 1.00 51.75 70 ASN C C 1
ATOM 4156 O O . ASN C 1 76 ? 5.805 50.371 19.296 1.00 52.50 70 ASN C O 1
ATOM 4161 N N . GLU C 1 77 ? 6.640 48.332 19.746 1.00 50.75 71 GLU C N 1
ATOM 4162 C CA . GLU C 1 77 ? 5.793 48.136 20.931 1.00 51.47 71 GLU C CA 1
ATOM 4163 C C . GLU C 1 77 ? 6.198 48.989 22.141 1.00 49.29 71 GLU C C 1
ATOM 4164 O O . GLU C 1 77 ? 5.424 49.078 23.086 1.00 49.75 71 GLU C O 1
ATOM 4170 N N . TYR C 1 78 ? 7.386 49.599 22.123 1.00 46.89 72 TYR C N 1
ATOM 4171 C CA . TYR C 1 78 ? 7.936 50.254 23.334 1.00 45.57 72 TYR C CA 1
ATOM 4172 C C . TYR C 1 78 ? 8.545 51.628 23.072 1.00 44.69 72 TYR C C 1
ATOM 4173 O O . TYR C 1 78 ? 9.649 51.922 23.525 1.00 42.85 72 TYR C O 1
ATOM 4182 N N . GLY C 1 79 ? 7.804 52.457 22.339 1.00 46.37 73 GLY C N 1
ATOM 4183 C CA . GLY C 1 79 ? 8.185 53.838 22.069 1.00 46.49 73 GLY C CA 1
ATOM 4184 C C . GLY C 1 79 ? 9.514 54.008 21.354 1.00 45.18 73 GLY C C 1
ATOM 4185 O O . GLY C 1 79 ? 10.199 55.001 21.566 1.00 44.87 73 GLY C O 1
ATOM 4186 N N . ASN C 1 80 ? 9.866 53.037 20.513 1.00 44.79 74 ASN C N 1
ATOM 4187 C CA . ASN C 1 80 ? 11.134 53.030 19.760 1.00 43.86 74 ASN C CA 1
ATOM 4188 C C . ASN C 1 80 ? 12.427 52.873 20.576 1.00 41.41 74 ASN C C 1
ATOM 4189 O O . ASN C 1 80 ? 13.526 53.146 20.078 1.00 40.04 74 ASN C O 1
ATOM 4194 N N . ILE C 1 81 ? 12.303 52.360 21.801 1.00 40.10 75 ILE C N 1
ATOM 4195 C CA . ILE C 1 81 ? 13.475 51.960 22.605 1.00 37.94 75 ILE C CA 1
ATOM 4196 C C . ILE C 1 81 ? 14.211 50.796 21.923 1.00 36.69 75 ILE C C 1
ATOM 4197 O O . ILE C 1 81 ? 13.587 49.804 21.541 1.00 36.93 75 ILE C O 1
ATOM 4202 N N . THR C 1 82 ? 15.518 50.958 21.722 1.00 34.68 76 THR C N 1
ATOM 4203 C CA . THR C 1 82 ? 16.360 49.977 21.044 1.00 35.13 76 THR C CA 1
ATOM 4204 C C . THR C 1 82 ? 17.395 49.303 21.955 1.00 33.05 76 THR C C 1
ATOM 4205 O O . THR C 1 82 ? 17.951 48.274 21.587 1.00 33.38 76 THR C O 1
ATOM 4209 N N . ASP C 1 83 ? 17.652 49.886 23.126 1.00 32.60 77 ASP C N 1
ATOM 4210 C CA . ASP C 1 83 ? 18.616 49.354 24.093 1.00 32.05 77 ASP C CA 1
ATOM 4211 C C . ASP C 1 83 ? 18.322 49.878 25.483 1.00 31.49 77 ASP C C 1
ATOM 4212 O O . ASP C 1 83 ? 17.663 50.912 25.632 1.00 30.41 77 ASP C O 1
ATOM 4217 N N . PHE C 1 84 ? 18.815 49.165 26.498 1.00 30.33 78 PHE C N 1
ATOM 4218 C CA . PHE C 1 84 ? 18.732 49.665 27.880 1.00 30.67 78 PHE C CA 1
ATOM 4219 C C . PHE C 1 84 ? 19.852 49.119 28.729 1.00 29.43 78 PHE C C 1
ATOM 4220 O O . PHE C 1 84 ? 20.497 48.148 28.352 1.00 27.42 78 PHE C O 1
ATOM 4228 N N . ARG C 1 85 ? 20.104 49.802 29.841 1.00 29.83 79 ARG C N 1
ATOM 4229 C CA . ARG C 1 85 ? 21.124 49.400 30.818 1.00 29.22 79 ARG C CA 1
ATOM 4230 C C . ARG C 1 85 ? 20.416 48.887 32.038 1.00 29.79 79 ARG C C 1
ATOM 4231 O O . ARG C 1 85 ? 19.405 49.436 32.420 1.00 29.27 79 ARG C O 1
ATOM 4239 N N . THR C 1 86 ? 20.922 47.810 32.639 1.00 29.71 80 THR C N 1
ATOM 4240 C CA . THR C 1 86 ? 20.271 47.241 33.816 1.00 30.73 80 THR C CA 1
ATOM 4241 C C . THR C 1 86 ? 21.300 46.510 34.665 1.00 29.88 80 THR C C 1
ATOM 4242 O O . THR C 1 86 ? 22.345 46.045 34.149 1.00 27.27 80 THR C O 1
ATOM 4246 N N . SER C 1 87 ? 21.007 46.418 35.956 1.00 29.87 81 SER C N 1
ATOM 4247 C CA . SER C 1 87 ? 21.837 45.655 36.898 1.00 30.79 81 SER C CA 1
ATOM 4248 C C . SER C 1 87 ? 22.073 44.224 36.405 1.00 30.74 81 SER C C 1
ATOM 4249 O O . SER C 1 87 ? 21.136 43.560 35.985 1.00 32.10 81 SER C O 1
ATOM 4252 N N . ALA C 1 88 ? 23.313 43.748 36.444 1.00 30.98 82 ALA C N 1
ATOM 4253 C CA . ALA C 1 88 ? 23.613 42.346 36.087 1.00 31.37 82 ALA C CA 1
ATOM 4254 C C . ALA C 1 88 ? 22.827 41.278 36.892 1.00 32.81 82 ALA C C 1
ATOM 4255 O O . ALA C 1 88 ? 22.707 40.131 36.448 1.00 32.78 82 ALA C O 1
ATOM 4257 N N . ALA C 1 89 ? 22.259 41.671 38.041 1.00 33.69 83 ALA C N 1
ATOM 4258 C CA . ALA C 1 89 ? 21.493 40.775 38.894 1.00 33.79 83 ALA C CA 1
ATOM 4259 C C . ALA C 1 89 ? 20.090 40.566 38.392 1.00 34.84 83 ALA C C 1
ATOM 4260 O O . ALA C 1 89 ? 19.421 39.620 38.812 1.00 35.91 83 ALA C O 1
ATOM 4262 N N . ASP C 1 90 ? 19.612 41.471 37.540 1.00 34.64 84 ASP C N 1
ATOM 4263 C CA . ASP C 1 90 ? 18.292 41.341 36.928 1.00 35.13 84 ASP C CA 1
ATOM 4264 C C . ASP C 1 90 ? 18.258 40.287 35.840 1.00 34.19 84 ASP C C 1
ATOM 4265 O O . ASP C 1 90 ? 17.194 39.923 35.387 1.00 34.12 84 ASP C O 1
ATOM 4270 N N . ILE C 1 91 ? 19.426 39.857 35.380 1.00 32.07 85 ILE C N 1
ATOM 4271 C CA . ILE C 1 91 ? 19.522 38.936 34.257 1.00 31.79 85 ILE C CA 1
ATOM 4272 C C . ILE C 1 91 ? 20.420 37.739 34.538 1.00 29.92 85 ILE C C 1
ATOM 4273 O O . ILE C 1 91 ? 21.229 37.757 35.457 1.00 29.33 85 ILE C O 1
ATOM 4278 N N . TRP C 1 92 ? 20.250 36.690 33.739 1.00 29.78 86 TRP C N 1
ATOM 4279 C CA . TRP C 1 92 ? 21.185 35.590 33.736 1.00 29.13 86 TRP C CA 1
ATOM 4280 C C . TRP C 1 92 ? 22.554 36.063 33.213 1.00 27.11 86 TRP C C 1
ATOM 4281 O O . TRP C 1 92 ? 22.636 36.841 32.261 1.00 26.94 86 TRP C O 1
ATOM 4292 N N . THR C 1 93 ? 23.621 35.594 33.846 1.00 26.47 87 THR C N 1
ATOM 4293 C CA . THR C 1 93 ? 24.985 35.812 33.350 1.00 26.62 87 THR C CA 1
ATOM 4294 C C . THR C 1 93 ? 25.790 34.506 33.362 1.00 25.80 87 THR C C 1
ATOM 4295 O O . THR C 1 93 ? 25.512 33.594 34.164 1.00 25.90 87 THR C O 1
ATOM 4299 N N . PRO C 1 94 ? 26.749 34.380 32.436 1.00 25.23 88 PRO C N 1
ATOM 4300 C CA . PRO C 1 94 ? 27.496 33.121 32.347 1.00 26.30 88 PRO C CA 1
ATOM 4301 C C . PRO C 1 94 ? 28.539 32.891 33.459 1.00 26.65 88 PRO C C 1
ATOM 4302 O O . PRO C 1 94 ? 29.049 33.857 34.054 1.00 26.09 88 PRO C O 1
ATOM 4306 N N . ASP C 1 95 ? 28.860 31.612 33.699 1.00 26.73 89 ASP C N 1
ATOM 4307 C CA . ASP C 1 95 ? 29.697 31.218 34.842 1.00 26.74 89 ASP C CA 1
ATOM 4308 C C . ASP C 1 95 ? 31.165 31.101 34.435 1.00 25.46 89 ASP C C 1
ATOM 4309 O O . ASP C 1 95 ? 31.859 30.164 34.803 1.00 26.02 89 ASP C O 1
ATOM 4314 N N . ILE C 1 96 ? 31.635 32.085 33.700 1.00 26.15 90 ILE C N 1
ATOM 4315 C CA . ILE C 1 96 ? 32.990 32.047 33.151 1.00 26.46 90 ILE C CA 1
ATOM 4316 C C . ILE C 1 96 ? 33.979 32.302 34.282 1.00 25.85 90 ILE C C 1
ATOM 4317 O O . ILE C 1 96 ? 33.917 33.320 34.963 1.00 26.70 90 ILE C O 1
ATOM 4322 N N . THR C 1 97 ? 34.904 31.368 34.449 1.00 26.23 91 THR C N 1
ATOM 4323 C CA . THR C 1 97 ? 35.839 31.326 35.561 1.00 25.71 91 THR C CA 1
ATOM 4324 C C . THR C 1 97 ? 37.286 31.123 35.070 1.00 25.05 91 THR C C 1
ATOM 4325 O O . THR C 1 97 ? 37.520 30.330 34.158 1.00 23.18 91 THR C O 1
ATOM 4329 N N . ALA C 1 98 ? 38.249 31.782 35.716 1.00 23.57 92 ALA C N 1
ATOM 4330 C CA . ALA C 1 98 ? 39.653 31.382 35.592 1.00 24.91 92 ALA C CA 1
ATOM 4331 C C . ALA C 1 98 ? 39.899 30.040 36.291 1.00 24.90 92 ALA C C 1
ATOM 4332 O O . ALA C 1 98 ? 39.523 29.871 37.453 1.00 25.65 92 ALA C O 1
ATOM 4334 N N . TYR C 1 99 ? 40.525 29.096 35.600 1.00 24.54 93 TYR C N 1
ATOM 4335 C CA . TYR C 1 99 ? 40.696 27.744 36.155 1.00 24.72 93 TYR C CA 1
ATOM 4336 C C . TYR C 1 99 ? 41.912 27.580 37.095 1.00 24.23 93 TYR C C 1
ATOM 4337 O O . TYR C 1 99 ? 41.982 26.604 37.853 1.00 24.33 93 TYR C O 1
ATOM 4354 N N . SER C 1 100 ? 42.835 28.537 37.070 1.00 23.47 94 SER C N 1
ATOM 4355 C CA . SER C 1 100 ? 44.062 28.486 37.881 1.00 23.55 94 SER C CA 1
ATOM 4356 C C . SER C 1 100 ? 44.285 29.759 38.701 1.00 22.21 94 SER C C 1
ATOM 4357 O O . SER C 1 100 ? 45.425 30.144 38.955 1.00 22.67 94 SER C O 1
ATOM 4360 N N . SER C 1 101 ? 43.195 30.409 39.130 1.00 21.68 95 SER C N 1
ATOM 4361 C CA . SER C 1 101 ? 43.279 31.447 40.168 1.00 21.84 95 SER C CA 1
ATOM 4362 C C . SER C 1 101 ? 43.778 30.868 41.506 1.00 22.04 95 SER C C 1
ATOM 4363 O O . SER C 1 101 ? 43.579 29.659 41.807 1.00 22.43 95 SER C O 1
ATOM 4366 N N . THR C 1 102 ? 44.454 31.723 42.276 1.00 21.79 96 THR C N 1
ATOM 4367 C CA . THR C 1 102 ? 44.944 31.393 43.609 1.00 22.35 96 THR C CA 1
ATOM 4368 C C . THR C 1 102 ? 44.271 32.200 44.746 1.00 22.22 96 THR C C 1
ATOM 4369 O O . THR C 1 102 ? 44.517 31.920 45.919 1.00 21.59 96 THR C O 1
ATOM 4373 N N . ARG C 1 103 ? 43.472 33.215 44.397 1.00 21.66 97 ARG C N 1
ATOM 4374 C CA . ARG C 1 103 ? 42.652 33.989 45.352 1.00 22.50 97 ARG C CA 1
ATOM 4375 C C . ARG C 1 103 ? 41.326 34.281 44.693 1.00 20.90 97 ARG C C 1
ATOM 4376 O O . ARG C 1 103 ? 41.273 34.288 43.482 1.00 20.74 97 ARG C O 1
ATOM 4391 N N . PRO C 1 104 ? 40.259 34.577 45.473 1.00 20.95 98 PRO C N 1
ATOM 4392 C CA . PRO C 1 104 ? 38.992 34.976 44.819 1.00 21.59 98 PRO C CA 1
ATOM 4393 C C . PRO C 1 104 ? 39.181 36.225 43.934 1.00 22.22 98 PRO C C 1
ATOM 4394 O O . PRO C 1 104 ? 39.811 37.174 44.383 1.00 22.52 98 PRO C O 1
ATOM 4398 N N . VAL C 1 105 ? 38.641 36.222 42.722 1.00 22.69 99 VAL C N 1
ATOM 4399 C CA . VAL C 1 105 ? 38.726 37.350 41.830 1.00 23.77 99 VAL C CA 1
ATOM 4400 C C . VAL C 1 105 ? 38.075 38.562 42.509 1.00 23.95 99 VAL C C 1
ATOM 4401 O O . VAL C 1 105 ? 37.032 38.441 43.135 1.00 23.74 99 VAL C O 1
ATOM 4405 N N . GLN C 1 106 ? 38.699 39.730 42.379 1.00 23.90 100 GLN C N 1
ATOM 4406 C CA . GLN C 1 106 ? 38.148 40.965 42.914 1.00 23.77 100 GLN C CA 1
ATOM 4407 C C . GLN C 1 106 ? 37.537 41.840 41.803 1.00 23.70 100 GLN C C 1
ATOM 4408 O O . GLN C 1 106 ? 38.170 42.128 40.791 1.00 20.99 100 GLN C O 1
ATOM 4414 N N . VAL C 1 107 ? 36.305 42.278 42.023 1.00 24.08 101 VAL C N 1
ATOM 4415 C CA . VAL C 1 107 ? 35.575 43.091 41.055 1.00 24.20 101 VAL C CA 1
ATOM 4416 C C . VAL C 1 107 ? 35.845 44.586 41.299 1.00 23.85 101 VAL C C 1
ATOM 4417 O O . VAL C 1 107 ? 35.758 45.084 42.422 1.00 23.90 101 VAL C O 1
ATOM 4421 N N . LEU C 1 108 ? 36.185 45.277 40.228 1.00 22.57 102 LEU C N 1
ATOM 4422 C CA . LEU C 1 108 ? 36.571 46.670 40.268 1.00 23.07 102 LEU C CA 1
ATOM 4423 C C . LEU C 1 108 ? 35.518 47.650 39.735 1.00 23.97 102 LEU C C 1
ATOM 4424 O O . LEU C 1 108 ? 35.653 48.823 39.924 1.00 24.73 102 LEU C O 1
ATOM 4429 N N . SER C 1 109 ? 34.468 47.155 39.090 1.00 24.07 103 SER C N 1
ATOM 4430 C CA . SER C 1 109 ? 33.532 47.990 38.351 1.00 23.69 103 SER C CA 1
ATOM 4431 C C . SER C 1 109 ? 32.101 47.671 38.766 1.00 23.81 103 SER C C 1
ATOM 4432 O O . SER C 1 109 ? 31.839 46.588 39.298 1.00 21.66 103 SER C O 1
ATOM 4435 N N . PRO C 1 110 ? 31.182 48.609 38.506 1.00 25.02 104 PRO C N 1
ATOM 4436 C CA . PRO C 1 110 ? 29.734 48.400 38.674 1.00 26.96 104 PRO C CA 1
ATOM 4437 C C . PRO C 1 110 ? 29.227 47.198 37.893 1.00 27.58 104 PRO C C 1
ATOM 4438 O O . PRO C 1 110 ? 29.656 46.989 36.785 1.00 29.16 104 PRO C O 1
ATOM 4442 N N . GLN C 1 111 ? 28.299 46.451 38.446 1.00 28.19 105 GLN C N 1
ATOM 4443 C CA . GLN C 1 111 ? 27.782 45.247 37.799 1.00 28.44 105 GLN C CA 1
ATOM 4444 C C . GLN C 1 111 ? 26.511 45.566 37.034 1.00 27.83 105 GLN C C 1
ATOM 4445 O O . GLN C 1 111 ? 25.410 45.312 37.490 1.00 26.76 105 GLN C O 1
ATOM 4451 N N . ILE C 1 112 ? 26.707 46.169 35.870 1.00 27.67 106 ILE C N 1
ATOM 4452 C CA . ILE C 1 112 ? 25.640 46.643 34.982 1.00 27.45 106 ILE C CA 1
ATOM 4453 C C . ILE C 1 112 ? 25.930 46.184 33.545 1.00 25.93 106 ILE C C 1
ATOM 4454 O O . ILE C 1 112 ? 27.055 46.286 33.057 1.00 23.80 106 ILE C O 1
ATOM 4459 N N . ALA C 1 113 ? 24.879 45.704 32.886 1.00 25.58 107 ALA C N 1
ATOM 4460 C CA . ALA C 1 113 ? 24.905 45.202 31.512 1.00 25.59 107 ALA C CA 1
ATOM 4461 C C . ALA C 1 113 ? 24.137 46.128 30.585 1.00 25.93 107 ALA C C 1
ATOM 4462 O O . ALA C 1 113 ? 23.251 46.869 31.034 1.00 25.35 107 ALA C O 1
ATOM 4464 N N . VAL C 1 114 ? 24.474 46.078 29.299 1.00 25.03 108 VAL C N 1
ATOM 4465 C CA . VAL C 1 114 ? 23.675 46.712 28.246 1.00 25.92 108 VAL C CA 1
ATOM 4466 C C . VAL C 1 114 ? 22.958 45.626 27.435 1.00 26.28 108 VAL C C 1
ATOM 4467 O O . VAL C 1 114 ? 23.595 44.663 26.972 1.00 24.72 108 VAL C O 1
ATOM 4471 N N . VAL C 1 115 ? 21.636 45.796 27.281 1.00 27.07 109 VAL C N 1
ATOM 4472 C CA . VAL C 1 115 ? 20.780 44.911 26.472 1.00 28.07 109 VAL C CA 1
ATOM 4473 C C . VAL C 1 115 ? 20.229 45.644 25.231 1.00 29.62 109 VAL C C 1
ATOM 4474 O O . VAL C 1 115 ? 19.715 46.766 25.342 1.00 29.36 109 VAL C O 1
ATOM 4478 N N . THR C 1 116 ? 20.325 44.994 24.062 1.00 30.17 110 THR C N 1
ATOM 4479 C CA . THR C 1 116 ? 19.782 45.545 22.805 1.00 30.73 110 THR C CA 1
ATOM 4480 C C . THR C 1 116 ? 18.588 44.728 22.352 1.00 31.42 110 THR C C 1
ATOM 4481 O O . THR C 1 116 ? 18.415 43.588 22.766 1.00 29.94 110 THR C O 1
ATOM 4485 N N . HIS C 1 117 ? 17.764 45.335 21.502 1.00 33.03 111 HIS C N 1
ATOM 4486 C CA . HIS C 1 117 ? 16.445 44.789 21.169 1.00 34.81 111 HIS C CA 1
ATOM 4487 C C . HIS C 1 117 ? 16.452 43.422 20.480 1.00 34.93 111 HIS C C 1
ATOM 4488 O O . HIS C 1 117 ? 15.428 42.749 20.478 1.00 34.78 111 HIS C O 1
ATOM 4495 N N . ASP C 1 118 ? 17.606 43.009 19.938 1.00 34.87 112 ASP C N 1
ATOM 4496 C CA . ASP C 1 118 ? 17.761 41.679 19.321 1.00 35.92 112 ASP C CA 1
ATOM 4497 C C . ASP C 1 118 ? 18.055 40.589 20.351 1.00 35.07 112 ASP C C 1
ATOM 4498 O O . ASP C 1 118 ? 18.260 39.421 19.990 1.00 34.52 112 ASP C O 1
ATOM 4503 N N . GLY C 1 119 ? 18.091 40.979 21.627 1.00 33.49 113 GLY C N 1
ATOM 4504 C CA . GLY C 1 119 ? 18.375 40.061 22.720 1.00 32.61 113 GLY C CA 1
ATOM 4505 C C . GLY C 1 119 ? 19.842 39.980 23.119 1.00 30.85 113 GLY C C 1
ATOM 4506 O O . GLY C 1 119 ? 20.191 39.202 24.002 1.00 29.10 113 GLY C O 1
ATOM 4507 N N . SER C 1 120 ? 20.704 40.777 22.484 1.00 30.32 114 SER C N 1
ATOM 4508 C CA . SER C 1 120 ? 22.130 40.746 22.797 1.00 29.97 114 SER C CA 1
ATOM 4509 C C . SER C 1 120 ? 22.452 41.481 24.093 1.00 28.43 114 SER C C 1
ATOM 4510 O O . SER C 1 120 ? 21.941 42.555 24.338 1.00 28.64 114 SER C O 1
ATOM 4513 N N . VAL C 1 121 ? 23.314 40.864 24.897 1.00 27.11 115 VAL C N 1
ATOM 4514 C CA . VAL C 1 121 ? 23.787 41.410 26.150 1.00 26.54 115 VAL C CA 1
ATOM 4515 C C . VAL C 1 121 ? 25.323 41.577 26.069 1.00 26.36 115 VAL C C 1
ATOM 4516 O O . VAL C 1 121 ? 26.027 40.681 25.606 1.00 25.22 115 VAL C O 1
ATOM 4520 N N . MET C 1 122 ? 25.821 42.727 26.513 1.00 26.66 116 MET C N 1
ATOM 4521 C CA . MET C 1 122 ? 27.257 42.960 26.692 1.00 26.05 116 MET C CA 1
ATOM 4522 C C . MET C 1 122 ? 27.453 43.292 28.153 1.00 24.87 116 MET C C 1
ATOM 4523 O O . MET C 1 122 ? 26.820 44.239 28.659 1.00 24.42 116 MET C O 1
ATOM 4528 N N . PHE C 1 123 ? 28.311 42.516 28.823 1.00 23.86 117 PHE C N 1
ATOM 4529 C CA . PHE C 1 123 ? 28.632 42.704 30.242 1.00 23.86 117 PHE C CA 1
ATOM 4530 C C . PHE C 1 123 ? 30.166 42.698 30.376 1.00 23.10 117 PHE C C 1
ATOM 4531 O O . PHE C 1 123 ? 30.829 41.786 29.880 1.00 23.13 117 PHE C O 1
ATOM 4539 N N . ILE C 1 124 ? 30.697 43.708 31.062 1.00 23.07 118 ILE C N 1
ATOM 4540 C CA . ILE C 1 124 ? 32.147 43.992 31.125 1.00 23.28 118 ILE C CA 1
ATOM 4541 C C . ILE C 1 124 ? 32.605 44.162 32.590 1.00 23.93 118 ILE C C 1
ATOM 4542 O O . ILE C 1 124 ? 32.748 45.268 33.075 1.00 24.25 118 ILE C O 1
ATOM 4547 N N . PRO C 1 125 ? 32.806 43.051 33.302 1.00 23.25 119 PRO C N 1
ATOM 4548 C CA . PRO C 1 125 ? 33.458 43.185 34.606 1.00 22.91 119 PRO C CA 1
ATOM 4549 C C . PRO C 1 125 ? 34.954 43.533 34.516 1.00 22.89 119 PRO C C 1
ATOM 4550 O O . PRO C 1 125 ? 35.709 42.888 33.795 1.00 22.48 119 PRO C O 1
ATOM 4554 N N . ALA C 1 126 ? 35.349 44.584 35.221 1.00 22.82 120 ALA C N 1
ATOM 4555 C CA . ALA C 1 126 ? 36.768 44.861 35.469 1.00 22.01 120 ALA C CA 1
ATOM 4556 C C . ALA C 1 126 ? 37.161 44.076 36.707 1.00 21.29 120 ALA C C 1
ATOM 4557 O O . ALA C 1 126 ? 36.402 44.004 37.683 1.00 20.24 120 ALA C O 1
ATOM 4559 N N . GLN C 1 127 ? 38.331 43.437 36.644 1.00 21.25 121 GLN C N 1
ATOM 4560 C CA . GLN C 1 127 ? 38.768 42.472 37.650 1.00 20.87 121 GLN C CA 1
ATOM 4561 C C . GLN C 1 127 ? 40.273 42.576 37.989 1.00 20.20 121 GLN C C 1
ATOM 4562 O O . GLN C 1 127 ? 41.074 42.928 37.139 1.00 19.99 121 GLN C O 1
ATOM 4573 N N . ARG C 1 128 ? 40.627 42.283 39.239 1.00 20.06 122 ARG C N 1
ATOM 4574 C CA . ARG C 1 128 ? 41.994 41.955 39.631 1.00 20.95 122 ARG C CA 1
ATOM 4575 C C . ARG C 1 128 ? 42.042 40.439 39.952 1.00 20.97 122 ARG C C 1
ATOM 4576 O O . ARG C 1 128 ? 41.290 39.956 40.797 1.00 20.51 122 ARG C O 1
ATOM 4584 N N . LEU C 1 129 ? 42.938 39.743 39.268 1.00 21.50 123 LEU C N 1
ATOM 4585 C CA . LEU C 1 129 ? 43.085 38.287 39.321 1.00 21.70 123 LEU C CA 1
ATOM 4586 C C . LEU C 1 129 ? 44.502 37.903 39.769 1.00 21.81 123 LEU C C 1
ATOM 4587 O O . LEU C 1 129 ? 45.482 38.359 39.173 1.00 22.86 123 LEU C O 1
ATOM 4592 N N . SER C 1 130 ? 44.606 37.048 40.786 1.00 21.56 124 SER C N 1
ATOM 4593 C CA . SER C 1 130 ? 45.866 36.363 41.120 1.00 22.16 124 SER C CA 1
ATOM 4594 C C . SER C 1 130 ? 45.787 34.934 40.565 1.00 21.90 124 SER C C 1
ATOM 4595 O O . SER C 1 130 ? 44.782 34.218 40.793 1.00 20.81 124 SER C O 1
ATOM 4598 N N . PHE C 1 131 ? 46.799 34.548 39.791 1.00 20.68 125 PHE C N 1
ATOM 4599 C CA . PHE C 1 131 ? 46.841 33.217 39.166 1.00 22.17 125 PHE C CA 1
ATOM 4600 C C . PHE C 1 131 ? 48.258 32.601 39.236 1.00 22.48 125 PHE C C 1
ATOM 4601 O O . PHE C 1 131 ? 49.228 33.285 39.535 1.00 22.61 125 PHE C O 1
ATOM 4609 N N . MET C 1 132 ? 48.317 31.294 39.009 1.00 23.61 126 MET C N 1
ATOM 4610 C CA . MET C 1 132 ? 49.539 30.502 39.002 1.00 24.69 126 MET C CA 1
ATOM 4611 C C . MET C 1 132 ? 50.451 30.860 37.856 1.00 24.51 126 MET C C 1
ATOM 4612 O O . MET C 1 132 ? 50.106 30.662 36.692 1.00 23.58 126 MET C O 1
ATOM 4617 N N . CYS C 1 133 ? 51.639 31.344 38.208 1.00 26.66 127 CYS C N 1
ATOM 4618 C CA . CYS C 1 133 ? 52.623 31.763 37.234 1.00 27.17 127 CYS C CA 1
ATOM 4619 C C . CYS C 1 133 ? 54.026 31.885 37.834 1.00 28.42 127 CYS C C 1
ATOM 4620 O O . CYS C 1 133 ? 54.243 32.579 38.832 1.00 28.50 127 CYS C O 1
ATOM 4625 N N . ASP C 1 134 ? 54.960 31.189 37.205 1.00 29.15 128 ASP C N 1
ATOM 4626 C CA . ASP C 1 134 ? 56.400 31.308 37.477 1.00 30.16 128 ASP C CA 1
ATOM 4627 C C . ASP C 1 134 ? 56.981 32.446 36.645 1.00 30.91 128 ASP C C 1
ATOM 4628 O O . ASP C 1 134 ? 57.123 32.301 35.430 1.00 29.57 128 ASP C O 1
ATOM 4633 N N . PRO C 1 135 ? 57.302 33.589 37.288 1.00 31.49 129 PRO C N 1
ATOM 4634 C CA . PRO C 1 135 ? 57.876 34.734 36.552 1.00 32.44 129 PRO C CA 1
ATOM 4635 C C . PRO C 1 135 ? 59.395 34.637 36.204 1.00 34.31 129 PRO C C 1
ATOM 4636 O O . PRO C 1 135 ? 59.976 35.618 35.746 1.00 34.42 129 PRO C O 1
ATOM 4640 N N . THR C 1 136 ? 60.021 33.479 36.412 1.00 35.60 130 THR C N 1
ATOM 4641 C CA . THR C 1 136 ? 61.436 33.283 36.043 1.00 37.44 130 THR C CA 1
ATOM 4642 C C . THR C 1 136 ? 61.724 33.820 34.629 1.00 38.18 130 THR C C 1
ATOM 4643 O O . THR C 1 136 ? 60.952 33.590 33.685 1.00 37.15 130 THR C O 1
ATOM 4647 N N . GLY C 1 137 ? 62.794 34.610 34.527 1.00 39.31 131 GLY C N 1
ATOM 4648 C CA . GLY C 1 137 ? 63.194 35.234 33.276 1.00 40.09 131 GLY C CA 1
ATOM 4649 C C . GLY C 1 137 ? 62.598 36.607 32.995 1.00 39.99 131 GLY C C 1
ATOM 4650 O O . GLY C 1 137 ? 62.894 37.207 31.957 1.00 40.13 131 GLY C O 1
ATOM 4651 N N . VAL C 1 138 ? 61.771 37.115 33.913 1.00 39.05 132 VAL C N 1
ATOM 4652 C CA . VAL C 1 138 ? 61.137 38.432 33.753 1.00 39.13 132 VAL C CA 1
ATOM 4653 C C . VAL C 1 138 ? 62.205 39.550 33.598 1.00 41.04 132 VAL C C 1
ATOM 4654 O O . VAL C 1 138 ? 61.971 40.564 32.937 1.00 40.60 132 VAL C O 1
ATOM 4658 N N . ASP C 1 139 ? 63.376 39.349 34.207 1.00 42.66 133 ASP C N 1
ATOM 4659 C CA . ASP C 1 139 ? 64.492 40.281 34.069 1.00 45.00 133 ASP C CA 1
ATOM 4660 C C . ASP C 1 139 ? 65.502 39.808 33.006 1.00 46.98 133 ASP C C 1
ATOM 4661 O O . ASP C 1 139 ? 66.695 39.754 33.253 1.00 49.16 133 ASP C O 1
ATOM 4670 N N . SER C 1 140 ? 65.003 39.464 31.828 1.00 47.20 134 SER C N 1
ATOM 4671 C CA . SER C 1 140 ? 65.840 39.131 30.682 1.00 49.00 134 SER C CA 1
ATOM 4672 C C . SER C 1 140 ? 65.171 39.677 29.428 1.00 49.35 134 SER C C 1
ATOM 4673 O O . SER C 1 140 ? 64.031 40.160 29.458 1.00 48.11 134 SER C O 1
ATOM 4676 N N . GLU C 1 141 ? 65.881 39.587 28.319 1.00 51.22 135 GLU C N 1
ATOM 4677 C CA . GLU C 1 141 ? 65.386 40.090 27.060 1.00 51.99 135 GLU C CA 1
ATOM 4678 C C . GLU C 1 141 ? 64.164 39.314 26.572 1.00 50.61 135 GLU C C 1
ATOM 4679 O O . GLU C 1 141 ? 63.276 39.892 25.957 1.00 50.81 135 GLU C O 1
ATOM 4685 N N . GLU C 1 142 ? 64.131 38.009 26.815 1.00 50.85 136 GLU C N 1
ATOM 4686 C CA . GLU C 1 142 ? 63.035 37.173 26.304 1.00 50.58 136 GLU C CA 1
ATOM 4687 C C . GLU C 1 142 ? 61.824 37.200 27.223 1.00 47.63 136 GLU C C 1
ATOM 4688 O O . GLU C 1 142 ? 60.717 36.884 26.795 1.00 47.22 136 GLU C O 1
ATOM 4694 N N . GLY C 1 143 ? 62.040 37.584 28.484 1.00 46.17 137 GLY C N 1
ATOM 4695 C CA . GLY C 1 143 ? 60.959 37.768 29.432 1.00 43.63 137 GLY C CA 1
ATOM 4696 C C . GLY C 1 143 ? 60.474 36.475 30.058 1.00 41.85 137 GLY C C 1
ATOM 4697 O O . GLY C 1 143 ? 61.142 35.434 29.971 1.00 41.78 137 GLY C O 1
ATOM 4698 N N . ALA C 1 144 ? 59.313 36.574 30.705 1.00 39.28 138 ALA C N 1
ATOM 4699 C CA . ALA C 1 144 ? 58.594 35.449 31.296 1.00 38.23 138 ALA C CA 1
ATOM 4700 C C . ALA C 1 144 ? 57.332 35.193 30.475 1.00 36.59 138 ALA C C 1
ATOM 4701 O O . ALA C 1 144 ? 56.902 36.056 29.749 1.00 36.34 138 ALA C O 1
ATOM 4703 N N . THR C 1 145 ? 56.759 34.007 30.595 1.00 35.93 139 THR C N 1
ATOM 4704 C CA . THR C 1 145 ? 55.537 33.644 29.875 1.00 35.48 139 THR C CA 1
ATOM 4705 C C . THR C 1 145 ? 54.584 33.003 30.849 1.00 34.45 139 THR C C 1
ATOM 4706 O O . THR C 1 145 ? 54.935 31.989 31.456 1.00 35.81 139 THR C O 1
ATOM 4710 N N . CYS C 1 146 ? 53.400 33.582 31.019 1.00 32.60 140 CYS C N 1
ATOM 4711 C CA . CYS C 1 146 ? 52.349 32.923 31.799 1.00 31.19 140 CYS C CA 1
ATOM 4712 C C . CYS C 1 146 ? 51.082 32.701 30.997 1.00 30.10 140 CYS C C 1
ATOM 4713 O O . CYS C 1 146 ? 50.834 33.410 30.033 1.00 30.31 140 CYS C O 1
ATOM 4718 N N . ALA C 1 147 ? 50.286 31.741 31.462 1.00 28.70 141 ALA C N 1
ATOM 4719 C CA . ALA C 1 147 ? 49.040 31.338 30.815 1.00 28.18 141 ALA C CA 1
ATOM 4720 C C . ALA C 1 147 ? 47.957 31.029 31.860 1.00 26.98 141 ALA C C 1
ATOM 4721 O O . ALA C 1 147 ? 48.248 30.502 32.961 1.00 25.79 141 ALA C O 1
ATOM 4723 N N . VAL C 1 148 ? 46.720 31.408 31.542 1.00 25.85 142 VAL C N 1
ATOM 4724 C CA . VAL C 1 148 ? 45.596 31.060 32.382 1.00 25.53 142 VAL C CA 1
ATOM 4725 C C . VAL C 1 148 ? 44.386 30.754 31.505 1.00 25.82 142 VAL C C 1
ATOM 4726 O O . VAL C 1 148 ? 44.067 31.491 30.574 1.00 25.19 142 VAL C O 1
ATOM 4730 N N . LYS C 1 149 ? 43.743 29.622 31.781 1.00 26.45 143 LYS C N 1
ATOM 4731 C CA . LYS C 1 149 ? 42.561 29.207 31.018 1.00 26.89 143 LYS C CA 1
ATOM 4732 C C . LYS C 1 149 ? 41.292 29.724 31.686 1.00 24.83 143 LYS C C 1
ATOM 4733 O O . LYS C 1 149 ? 41.166 29.688 32.916 1.00 24.63 143 LYS C O 1
ATOM 4739 N N . PHE C 1 150 ? 40.364 30.200 30.857 1.00 23.59 144 PHE C N 1
ATOM 4740 C CA . PHE C 1 150 ? 39.052 30.603 31.276 1.00 23.48 144 PHE C CA 1
ATOM 4741 C C . PHE C 1 150 ? 38.009 29.680 30.664 1.00 24.12 144 PHE C C 1
ATOM 4742 O O . PHE C 1 150 ? 38.163 29.210 29.523 1.00 25.51 144 PHE C O 1
ATOM 4750 N N . GLY C 1 151 ? 36.939 29.424 31.401 1.00 23.51 145 GLY C N 1
ATOM 4751 C CA . GLY C 1 151 ? 35.844 28.623 30.844 1.00 24.18 145 GLY C CA 1
ATOM 4752 C C . GLY C 1 151 ? 34.678 28.530 31.803 1.00 24.01 145 GLY C C 1
ATOM 4753 O O . GLY C 1 151 ? 34.740 29.071 32.910 1.00 23.28 145 GLY C O 1
ATOM 4754 N N . SER C 1 152 ? 33.603 27.879 31.366 1.00 23.67 146 SER C N 1
ATOM 4755 C CA . SER C 1 152 ? 32.459 27.625 32.237 1.00 23.46 146 SER C CA 1
ATOM 4756 C C . SER C 1 152 ? 32.843 26.612 33.332 1.00 23.68 146 SER C C 1
ATOM 4757 O O . SER C 1 152 ? 33.754 25.794 33.170 1.00 25.14 146 SER C O 1
ATOM 4760 N N . TRP C 1 153 ? 32.139 26.657 34.447 1.00 23.32 147 TRP C N 1
ATOM 4761 C CA . TRP C 1 153 ? 32.391 25.748 35.554 1.00 23.15 147 TRP C CA 1
ATOM 4762 C C . TRP C 1 153 ? 31.564 24.488 35.441 1.00 23.63 147 TRP C C 1
ATOM 4763 O O . TRP C 1 153 ? 31.992 23.425 35.912 1.00 24.04 147 TRP C O 1
ATOM 4774 N N . VAL C 1 154 ? 30.373 24.608 34.853 1.00 24.11 148 VAL C N 1
ATOM 4775 C CA . VAL C 1 154 ? 29.434 23.485 34.727 1.00 25.16 148 VAL C CA 1
ATOM 4776 C C . VAL C 1 154 ? 28.919 23.142 33.315 1.00 25.43 148 VAL C C 1
ATOM 4777 O O . VAL C 1 154 ? 28.261 22.077 33.143 1.00 26.11 148 VAL C O 1
ATOM 4781 N N . TYR C 1 155 ? 29.226 23.967 32.312 1.00 24.70 149 TYR C N 1
ATOM 4782 C CA . TYR C 1 155 ? 28.652 23.760 30.962 1.00 25.38 149 TYR C CA 1
ATOM 4783 C C . TYR C 1 155 ? 29.680 23.259 29.943 1.00 25.77 149 TYR C C 1
ATOM 4784 O O . TYR C 1 155 ? 30.791 23.816 29.844 1.00 23.61 149 TYR C O 1
ATOM 4793 N N . SER C 1 156 ? 29.313 22.202 29.204 1.00 26.00 150 SER C N 1
ATOM 4794 C CA . SER C 1 156 ? 30.130 21.733 28.090 1.00 27.31 150 SER C CA 1
ATOM 4795 C C . SER C 1 156 ? 29.948 22.642 26.866 1.00 27.63 150 SER C C 1
ATOM 4796 O O . SER C 1 156 ? 29.140 23.567 26.883 1.00 26.66 150 SER C O 1
ATOM 4799 N N . GLY C 1 157 ? 30.702 22.336 25.812 1.00 28.40 151 GLY C N 1
ATOM 4800 C CA . GLY C 1 157 ? 30.697 23.118 24.590 1.00 28.28 151 GLY C CA 1
ATOM 4801 C C . GLY C 1 157 ? 29.442 22.895 23.774 1.00 29.41 151 GLY C C 1
ATOM 4802 O O . GLY C 1 157 ? 29.178 23.653 22.853 1.00 28.03 151 GLY C O 1
ATOM 4803 N N . PHE C 1 158 ? 28.655 21.879 24.137 1.00 30.56 152 PHE C N 1
ATOM 4804 C CA . PHE C 1 158 ? 27.302 21.708 23.570 1.00 32.10 152 PHE C CA 1
ATOM 4805 C C . PHE C 1 158 ? 26.239 22.498 24.314 1.00 31.74 152 PHE C C 1
ATOM 4806 O O . PHE C 1 158 ? 25.085 22.494 23.933 1.00 32.03 152 PHE C O 1
ATOM 4814 N N . GLU C 1 159 ? 26.630 23.206 25.366 1.00 30.75 153 GLU C N 1
ATOM 4815 C CA . GLU C 1 159 ? 25.685 24.029 26.129 1.00 30.59 153 GLU C CA 1
ATOM 4816 C C . GLU C 1 159 ? 26.091 25.496 26.046 1.00 28.73 153 GLU C C 1
ATOM 4817 O O . GLU C 1 159 ? 25.262 26.346 25.744 1.00 27.93 153 GLU C O 1
ATOM 4823 N N . ILE C 1 160 ? 27.361 25.776 26.332 1.00 27.87 154 ILE C N 1
ATOM 4824 C CA . ILE C 1 160 ? 27.964 27.087 26.104 1.00 28.22 154 ILE C CA 1
ATOM 4825 C C . ILE C 1 160 ? 29.165 26.920 25.158 1.00 28.58 154 ILE C C 1
ATOM 4826 O O . ILE C 1 160 ? 30.187 26.321 25.519 1.00 27.29 154 ILE C O 1
ATOM 4831 N N . ASP C 1 161 ? 29.032 27.460 23.953 1.00 30.39 155 ASP C N 1
ATOM 4832 C CA . ASP C 1 161 ? 30.162 27.575 23.029 1.00 31.58 155 ASP C CA 1
ATOM 4833 C C . ASP C 1 161 ? 30.892 28.870 23.340 1.00 32.07 155 ASP C C 1
ATOM 4834 O O . ASP C 1 161 ? 30.249 29.898 23.445 1.00 32.75 155 ASP C O 1
ATOM 4839 N N . LEU C 1 162 ? 32.210 28.823 23.563 1.00 32.58 156 LEU C N 1
ATOM 4840 C CA . LEU C 1 162 ? 33.007 30.036 23.781 1.00 32.83 156 LEU C CA 1
ATOM 4841 C C . LEU C 1 162 ? 33.776 30.392 22.544 1.00 34.70 156 LEU C C 1
ATOM 4842 O O . LEU C 1 162 ? 34.319 29.493 21.856 1.00 37.21 156 LEU C O 1
ATOM 4847 N N . LYS C 1 163 ? 33.840 31.695 22.256 1.00 34.51 157 LYS C N 1
ATOM 4848 C CA . LYS C 1 163 ? 34.653 32.226 21.170 1.00 34.94 157 LYS C CA 1
ATOM 4849 C C . LYS C 1 163 ? 35.385 33.449 21.695 1.00 33.86 157 LYS C C 1
ATOM 4850 O O . LYS C 1 163 ? 35.034 33.955 22.775 1.00 31.43 157 LYS C O 1
ATOM 4856 N N . THR C 1 164 ? 36.388 33.918 20.944 1.00 33.80 158 THR C N 1
ATOM 4857 C CA . THR C 1 164 ? 37.115 35.122 21.317 1.00 33.96 158 THR C CA 1
ATOM 4858 C C . THR C 1 164 ? 36.886 36.271 20.340 1.00 34.60 158 THR C C 1
ATOM 4859 O O . THR C 1 164 ? 36.625 36.058 19.134 1.00 35.44 158 THR C O 1
ATOM 4863 N N . ASP C 1 165 ? 36.986 37.496 20.885 1.00 34.55 159 ASP C N 1
ATOM 4864 C CA . ASP C 1 165 ? 36.969 38.712 20.081 1.00 34.78 159 ASP C CA 1
ATOM 4865 C C . ASP C 1 165 ? 38.365 38.980 19.471 1.00 35.18 159 ASP C C 1
ATOM 4866 O O . ASP C 1 165 ? 39.081 39.889 19.943 1.00 34.69 159 ASP C O 1
ATOM 4871 N N . THR C 1 166 ? 38.700 38.201 18.416 1.00 35.56 160 THR C N 1
ATOM 4872 C CA . THR C 1 166 ? 40.070 38.038 17.849 1.00 35.89 160 THR C CA 1
ATOM 4873 C C . THR C 1 166 ? 40.951 37.240 18.815 1.00 34.87 160 THR C C 1
ATOM 4874 O O . THR C 1 166 ? 40.590 37.085 19.986 1.00 33.65 160 THR C O 1
ATOM 4878 N N . ASP C 1 167 ? 42.099 36.754 18.331 1.00 34.33 161 ASP C N 1
ATOM 4879 C CA . ASP C 1 167 ? 43.051 36.069 19.213 1.00 34.28 161 ASP C CA 1
ATOM 4880 C C . ASP C 1 167 ? 44.099 37.005 19.858 1.00 33.04 161 ASP C C 1
ATOM 4881 O O . ASP C 1 167 ? 44.969 36.559 20.611 1.00 31.51 161 ASP C O 1
ATOM 4886 N N . GLN C 1 168 ? 43.980 38.298 19.561 1.00 33.46 162 GLN C N 1
ATOM 4887 C CA . GLN C 1 168 ? 44.860 39.334 20.082 1.00 34.05 162 GLN C CA 1
ATOM 4888 C C . GLN C 1 168 ? 44.174 40.032 21.260 1.00 32.63 162 GLN C C 1
ATOM 4889 O O . GLN C 1 168 ? 43.088 40.633 21.124 1.00 33.12 162 GLN C O 1
ATOM 4895 N N . VAL C 1 169 ? 44.809 39.947 22.423 1.00 31.63 163 VAL C N 1
ATOM 4896 C CA . VAL C 1 169 ? 44.353 40.699 23.577 1.00 30.27 163 VAL C CA 1
ATOM 4897 C C . VAL C 1 169 ? 44.451 42.208 23.243 1.00 29.93 163 VAL C C 1
ATOM 4898 O O . VAL C 1 169 ? 45.369 42.643 22.580 1.00 28.51 163 VAL C O 1
ATOM 4902 N N . ASP C 1 170 ? 43.481 42.981 23.712 1.00 29.68 164 ASP C N 1
ATOM 4903 C CA . ASP C 1 170 ? 43.514 44.428 23.570 1.00 30.17 164 ASP C CA 1
ATOM 4904 C C . ASP C 1 170 ? 44.488 45.021 24.594 1.00 29.43 164 ASP C C 1
ATOM 4905 O O . ASP C 1 170 ? 44.268 44.923 25.809 1.00 27.89 164 ASP C O 1
ATOM 4910 N N . LEU C 1 171 ? 45.550 45.625 24.064 1.00 29.65 165 LEU C N 1
ATOM 4911 C CA . LEU C 1 171 ? 46.591 46.304 24.826 1.00 30.09 165 LEU C CA 1
ATOM 4912 C C . LEU C 1 171 ? 46.552 47.841 24.704 1.00 30.15 165 LEU C C 1
ATOM 4913 O O . LEU C 1 171 ? 47.432 48.499 25.239 1.00 29.02 165 LEU C O 1
ATOM 4918 N N . SER C 1 172 ? 45.503 48.388 24.065 1.00 30.58 166 SER C N 1
ATOM 4919 C CA . SER C 1 172 ? 45.354 49.838 23.803 1.00 31.50 166 SER C CA 1
ATOM 4920 C C . SER C 1 172 ? 45.219 50.680 25.067 1.00 30.70 166 SER C C 1
ATOM 4921 O O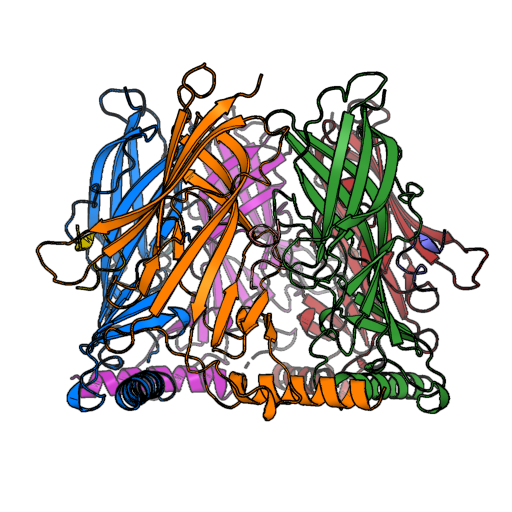 . SER C 1 172 ? 45.504 51.853 25.038 1.00 30.66 166 SER C O 1
ATOM 4924 N N . SER C 1 173 ? 44.794 50.069 26.180 1.00 29.97 167 SER C N 1
ATOM 4925 C CA . SER C 1 173 ? 44.670 50.740 27.466 1.00 29.32 167 SER C CA 1
ATOM 4926 C C . SER C 1 173 ? 45.694 50.244 28.487 1.00 28.66 167 SER C C 1
ATOM 4927 O O . SER C 1 173 ? 45.509 50.434 29.685 1.00 28.37 167 SER C O 1
ATOM 4930 N N . TYR C 1 174 ? 46.767 49.598 28.034 1.00 28.36 168 TYR C N 1
ATOM 4931 C CA . TYR C 1 174 ? 47.753 49.033 28.962 1.00 28.10 168 TYR C CA 1
ATOM 4932 C C . TYR C 1 174 ? 48.509 50.181 29.633 1.00 28.55 168 TYR C C 1
ATOM 4933 O O . TYR C 1 174 ? 48.951 51.097 28.965 1.00 29.32 168 TYR C O 1
ATOM 4942 N N . TYR C 1 175 ? 48.661 50.128 30.951 1.00 28.19 169 TYR C N 1
ATOM 4943 C CA . TYR C 1 175 ? 49.279 51.221 31.680 1.00 29.20 169 TYR C CA 1
ATOM 4944 C C . TYR C 1 175 ? 50.718 51.491 31.177 1.00 30.44 169 TYR C C 1
ATOM 4945 O O . TYR C 1 175 ? 51.610 50.650 31.296 1.00 31.47 169 TYR C O 1
ATOM 4954 N N . ALA C 1 176 ? 50.930 52.693 30.665 1.00 31.97 170 ALA C N 1
ATOM 4955 C CA . ALA C 1 176 ? 52.181 53.038 29.983 1.00 34.06 170 ALA C CA 1
ATOM 4956 C C . ALA C 1 176 ? 53.413 53.062 30.911 1.00 35.26 170 ALA C C 1
ATOM 4957 O O . ALA C 1 176 ? 54.561 53.029 30.428 1.00 36.50 170 ALA C O 1
ATOM 4959 N N . SER C 1 177 ? 53.185 53.100 32.230 1.00 34.40 171 SER C N 1
ATOM 4960 C CA . SER C 1 177 ? 54.278 53.205 33.201 1.00 35.25 171 SER C CA 1
ATOM 4961 C C . SER C 1 177 ? 54.276 52.043 34.185 1.00 34.79 171 SER C C 1
ATOM 4962 O O . SER C 1 177 ? 54.791 52.174 35.310 1.00 35.17 171 SER C O 1
ATOM 4965 N N . SER C 1 178 ? 53.696 50.922 33.755 1.00 33.35 172 SER C N 1
ATOM 4966 C CA . SER C 1 178 ? 53.729 49.656 34.487 1.00 33.14 172 SER C CA 1
ATOM 4967 C C . SER C 1 178 ? 55.152 49.247 34.791 1.00 34.57 172 SER C C 1
ATOM 4968 O O . SER C 1 178 ? 56.064 49.572 34.006 1.00 34.41 172 SER C O 1
ATOM 4971 N N . LYS C 1 179 ? 55.333 48.474 35.878 1.00 34.49 173 LYS C N 1
ATOM 4972 C CA . LYS C 1 179 ? 56.655 47.853 36.149 1.00 35.64 173 LYS C CA 1
ATOM 4973 C C . LYS C 1 179 ? 57.039 46.847 35.050 1.00 36.47 173 LYS C C 1
ATOM 4974 O O . LYS C 1 179 ? 58.223 46.526 34.884 1.00 37.83 173 LYS C O 1
ATOM 4985 N N . TYR C 1 180 ? 56.030 46.340 34.314 1.00 36.15 174 TYR C N 1
ATOM 4986 C CA . TYR C 1 180 ? 56.220 45.312 33.282 1.00 36.65 174 TYR C CA 1
ATOM 4987 C C . TYR C 1 180 ? 55.707 45.732 31.920 1.00 37.53 174 TYR C C 1
ATOM 4988 O O . TYR C 1 180 ? 54.567 46.205 31.801 1.00 39.59 174 TYR C O 1
ATOM 4997 N N . GLU C 1 181 ? 56.505 45.499 30.891 1.00 39.04 175 GLU C N 1
ATOM 4998 C CA . GLU C 1 181 ? 56.068 45.706 29.507 1.00 39.99 175 GLU C CA 1
ATOM 4999 C C . GLU C 1 181 ? 55.589 44.411 28.843 1.00 39.13 175 GLU C C 1
ATOM 5000 O O . GLU C 1 181 ? 56.150 43.339 29.081 1.00 39.43 175 GLU C O 1
ATOM 5006 N N . ILE C 1 182 ? 54.571 44.530 27.991 1.00 37.69 176 ILE C N 1
ATOM 5007 C CA . ILE C 1 182 ? 53.999 43.375 27.313 1.00 36.27 176 ILE C CA 1
ATOM 5008 C C . ILE C 1 182 ? 54.723 43.119 25.988 1.00 37.00 176 ILE C C 1
ATOM 5009 O O . ILE C 1 182 ? 54.825 43.998 25.131 1.00 36.71 176 ILE C O 1
ATOM 5014 N N . LEU C 1 183 ? 55.249 41.904 25.853 1.00 36.42 177 LEU C N 1
ATOM 5015 C CA . LEU C 1 183 ? 55.903 41.455 24.648 1.00 37.39 177 LEU C CA 1
ATOM 5016 C C . LEU C 1 183 ? 54.876 40.852 23.676 1.00 36.22 177 LEU C C 1
ATOM 5017 O O . LEU C 1 183 ? 54.988 41.015 22.471 1.00 37.09 177 LEU C O 1
ATOM 5022 N N . SER C 1 184 ? 53.930 40.108 24.216 1.00 34.17 178 SER C N 1
ATOM 5023 C CA . SER C 1 184 ? 52.767 39.612 23.484 1.00 33.70 178 SER C CA 1
ATOM 5024 C C . SER C 1 184 ? 51.668 39.218 24.465 1.00 31.97 178 SER C C 1
ATOM 5025 O O . SER C 1 184 ? 51.918 38.842 25.629 1.00 30.67 178 SER C O 1
ATOM 5028 N N . ALA C 1 185 ? 50.431 39.332 23.997 1.00 30.96 179 ALA C N 1
ATOM 5029 C CA . ALA C 1 185 ? 49.301 38.878 24.773 1.00 29.29 179 ALA C CA 1
ATOM 5030 C C . ALA C 1 185 ? 48.270 38.277 23.812 1.00 28.84 179 ALA C C 1
ATOM 5031 O O . ALA C 1 185 ? 47.771 38.964 22.917 1.00 28.50 179 ALA C O 1
ATOM 5033 N N . THR C 1 186 ? 47.961 36.995 23.985 1.00 28.26 180 THR C N 1
ATOM 5034 C CA . THR C 1 186 ? 46.995 36.328 23.095 1.00 28.62 180 THR C CA 1
ATOM 5035 C C . THR C 1 186 ? 45.857 35.669 23.881 1.00 26.87 180 THR C C 1
ATOM 5036 O O . THR C 1 186 ? 46.014 35.332 25.034 1.00 27.06 180 THR C O 1
ATOM 5040 N N . GLN C 1 187 ? 44.710 35.514 23.232 1.00 26.63 181 GLN C N 1
ATOM 5041 C CA . GLN C 1 187 ? 43.508 34.921 23.818 1.00 26.01 181 GLN C CA 1
ATOM 5042 C C . GLN C 1 187 ? 42.932 33.928 22.797 1.00 26.52 181 GLN C C 1
ATOM 5043 O O . GLN C 1 187 ? 42.359 34.332 21.779 1.00 27.19 181 GLN C O 1
ATOM 5049 N N . THR C 1 188 ? 43.087 32.641 23.074 1.00 26.78 182 THR C N 1
ATOM 5050 C CA . THR C 1 188 ? 42.922 31.587 22.073 1.00 28.34 182 THR C CA 1
ATOM 5051 C C . THR C 1 188 ? 41.965 30.500 22.529 1.00 28.95 182 THR C C 1
ATOM 5052 O O . THR C 1 188 ? 42.171 29.847 23.561 1.00 28.05 182 THR C O 1
ATOM 5056 N N . ARG C 1 189 ? 40.931 30.306 21.718 1.00 29.92 183 ARG C N 1
ATOM 5057 C CA . ARG C 1 189 ? 39.978 29.220 21.886 1.00 30.09 183 ARG C CA 1
ATOM 5058 C C . ARG C 1 189 ? 40.679 27.884 21.719 1.00 30.18 183 ARG C C 1
ATOM 5059 O O . ARG C 1 189 ? 41.384 27.683 20.730 1.00 31.42 183 ARG C O 1
ATOM 5067 N N . GLN C 1 190 ? 40.478 26.994 22.693 1.00 29.28 184 GLN C N 1
ATOM 5068 C CA . GLN C 1 190 ? 41.070 25.649 22.698 1.00 31.54 184 GLN C CA 1
ATOM 5069 C C . GLN C 1 190 ? 39.943 24.639 22.862 1.00 31.30 184 GLN C C 1
ATOM 5070 O O . GLN C 1 190 ? 38.949 24.931 23.502 1.00 31.14 184 GLN C O 1
ATOM 5076 N N . VAL C 1 191 ? 40.084 23.475 22.245 1.00 32.37 185 VAL C N 1
ATOM 5077 C CA . VAL C 1 191 ? 39.037 22.443 22.277 1.00 32.34 185 VAL C CA 1
ATOM 5078 C C . VAL C 1 191 ? 39.692 21.100 22.617 1.00 33.26 185 VAL C C 1
ATOM 5079 O O . VAL C 1 191 ? 40.798 20.794 22.153 1.00 33.47 185 VAL C O 1
ATOM 5086 N N . GLN C 1 192 ? 38.968 20.317 23.411 1.00 32.60 186 GLN C N 1
ATOM 5087 C CA . GLN C 1 192 ? 39.408 19.060 23.987 1.00 33.42 186 GLN C CA 1
ATOM 5088 C C . GLN C 1 192 ? 38.226 18.081 23.914 1.00 32.21 186 GLN C C 1
ATOM 5089 O O . GLN C 1 192 ? 37.090 18.505 24.046 1.00 30.64 186 GLN C O 1
ATOM 5095 N N . HIS C 1 193 ? 38.479 16.788 23.675 1.00 31.93 187 HIS C N 1
ATOM 5096 C CA . HIS C 1 193 ? 37.416 15.776 23.729 1.00 32.14 187 HIS C CA 1
ATOM 5097 C C . HIS C 1 193 ? 37.861 14.630 24.617 1.00 31.86 187 HIS C C 1
ATOM 5098 O O . HIS C 1 193 ? 39.041 14.281 24.621 1.00 32.97 187 HIS C O 1
ATOM 5105 N N . TYR C 1 194 ? 36.920 14.052 25.364 1.00 30.62 188 TYR C N 1
ATOM 5106 C CA . TYR C 1 194 ? 37.213 12.927 26.259 1.00 30.52 188 TYR C CA 1
ATOM 5107 C C . TYR C 1 194 ? 36.676 11.624 25.686 1.00 31.27 188 TYR C C 1
ATOM 5108 O O . TYR C 1 194 ? 35.671 11.613 24.993 1.00 30.59 188 TYR C O 1
ATOM 5117 N N . SER C 1 195 ? 37.365 10.520 25.966 1.00 32.63 189 SER C N 1
ATOM 5118 C CA . SER C 1 195 ? 36.978 9.233 25.436 1.00 34.12 189 SER C CA 1
ATOM 5119 C C . SER C 1 195 ? 35.531 8.832 25.784 1.00 34.02 189 SER C C 1
ATOM 5120 O O . SER C 1 195 ? 34.872 8.181 25.006 1.00 32.79 189 SER C O 1
ATOM 5123 N N . CYS C 1 196 ? 35.041 9.261 26.943 1.00 33.91 190 CYS C N 1
ATOM 5124 C CA . CYS C 1 196 ? 33.682 8.954 27.377 1.00 35.16 190 CYS C CA 1
ATOM 5125 C C . CYS C 1 196 ? 32.545 9.490 26.510 1.00 35.52 190 CYS C C 1
ATOM 5126 O O . CYS C 1 196 ? 31.492 8.871 26.453 1.00 36.03 190 CYS C O 1
ATOM 5129 N N . CYS C 1 197 ? 32.762 10.623 25.838 1.00 34.96 191 CYS C N 1
ATOM 5130 C CA . CYS C 1 197 ? 31.686 11.550 25.547 1.00 35.30 191 CYS C CA 1
ATOM 5131 C C . CYS C 1 197 ? 31.838 12.285 24.214 1.00 35.00 191 CYS C C 1
ATOM 5132 O O . CYS C 1 197 ? 32.942 12.586 23.800 1.00 34.20 191 CYS C O 1
ATOM 5135 N N . PRO C 1 198 ? 30.723 12.566 23.533 1.00 35.90 192 PRO C N 1
ATOM 5136 C CA . PRO C 1 198 ? 30.777 13.322 22.267 1.00 36.43 192 PRO C CA 1
ATOM 5137 C C . PRO C 1 198 ? 31.146 14.802 22.336 1.00 34.86 192 PRO C C 1
ATOM 5138 O O . PRO C 1 198 ? 31.847 15.260 21.437 1.00 34.59 192 PRO C O 1
ATOM 5142 N N . GLU C 1 199 ? 30.683 15.518 23.373 1.00 33.52 193 GLU C N 1
ATOM 5143 C CA . GLU C 1 199 ? 30.780 16.987 23.480 1.00 33.20 193 GLU C CA 1
ATOM 5144 C C . GLU C 1 199 ? 32.203 17.531 23.443 1.00 32.13 193 GLU C C 1
ATOM 5145 O O . GLU C 1 199 ? 33.080 16.972 24.091 1.00 31.34 193 GLU C O 1
ATOM 5151 N N . PRO C 1 200 ? 32.402 18.694 22.797 1.00 31.40 194 PRO C N 1
ATOM 5152 C CA . PRO C 1 200 ? 33.646 19.406 23.010 1.00 30.95 194 PRO C CA 1
ATOM 5153 C C . PRO C 1 200 ? 33.664 20.118 24.383 1.00 29.61 194 PRO C C 1
ATOM 5154 O O . PRO C 1 200 ? 32.618 20.548 24.901 1.00 29.22 194 PRO C O 1
ATOM 5158 N N . TYR C 1 201 ? 34.843 20.167 24.983 1.00 29.64 195 TYR C N 1
ATOM 5159 C CA . TYR C 1 201 ? 35.126 21.020 26.147 1.00 28.16 195 TYR C CA 1
ATOM 5160 C C . TYR C 1 201 ? 36.054 22.136 25.668 1.00 28.65 195 TYR C C 1
ATOM 5161 O O . TYR C 1 201 ? 37.146 21.863 25.151 1.00 30.19 195 TYR C O 1
ATOM 5170 N N . ILE C 1 202 ? 35.583 23.379 25.802 1.00 28.11 196 ILE C N 1
ATOM 5171 C CA . ILE C 1 202 ? 36.180 24.553 25.183 1.00 27.89 196 ILE C CA 1
ATOM 5172 C C . ILE C 1 202 ? 36.686 25.538 26.272 1.00 26.38 196 ILE C C 1
ATOM 5173 O O . ILE C 1 202 ? 35.957 25.876 27.207 1.00 23.11 196 ILE C O 1
ATOM 5178 N N . ASP C 1 203 ? 37.958 25.929 26.153 1.00 26.69 197 ASP C N 1
ATOM 5179 C CA . ASP C 1 203 ? 38.589 26.925 27.023 1.00 27.45 197 ASP C CA 1
ATOM 5180 C C . ASP C 1 203 ? 39.072 28.104 26.177 1.00 27.01 197 ASP C C 1
ATOM 5181 O O . ASP C 1 203 ? 39.360 27.940 24.986 1.00 27.23 197 ASP C O 1
ATOM 5186 N N . VAL C 1 204 ? 39.230 29.259 26.809 1.00 26.25 198 VAL C N 1
ATOM 5187 C CA . VAL C 1 204 ? 40.011 30.361 26.239 1.00 26.52 198 VAL C CA 1
ATOM 5188 C C . VAL C 1 204 ? 41.329 30.535 27.024 1.00 26.27 198 VAL C C 1
ATOM 5189 O O . VAL C 1 204 ? 41.308 30.824 28.209 1.00 24.64 198 VAL C O 1
ATOM 5193 N N . ASN C 1 205 ? 42.456 30.293 26.355 1.00 26.41 199 ASN C N 1
ATOM 5194 C CA . ASN C 1 205 ? 43.794 30.379 26.958 1.00 25.96 199 ASN C CA 1
ATOM 5195 C C . ASN C 1 205 ? 44.370 31.789 26.776 1.00 25.92 199 ASN C C 1
ATOM 5196 O O . ASN C 1 205 ? 44.605 32.235 25.637 1.00 25.60 199 ASN C O 1
ATOM 5201 N N . LEU C 1 206 ? 44.534 32.501 27.895 1.00 24.75 200 LEU C N 1
ATOM 5202 C CA . LEU C 1 206 ? 45.140 33.809 27.892 1.00 25.38 200 LEU C CA 1
ATOM 5203 C C . LEU C 1 206 ? 46.622 33.625 28.157 1.00 25.28 200 LEU C C 1
ATOM 5204 O O . LEU C 1 206 ? 47.003 33.129 29.199 1.00 25.44 200 LEU C O 1
ATOM 5209 N N . VAL C 1 207 ? 47.450 33.992 27.193 1.00 26.45 201 VAL C N 1
ATOM 5210 C CA . VAL C 1 207 ? 48.897 33.824 27.292 1.00 27.84 201 VAL C CA 1
ATOM 5211 C C . VAL C 1 207 ? 49.564 35.196 27.204 1.00 28.55 201 VAL C C 1
ATOM 5212 O O . VAL C 1 207 ? 49.376 35.951 26.237 1.00 27.51 201 VAL C O 1
ATOM 5216 N N . VAL C 1 208 ? 50.354 35.500 28.232 1.00 28.98 202 VAL C N 1
ATOM 5217 C CA . VAL C 1 208 ? 51.011 36.808 28.377 1.00 29.37 202 VAL C CA 1
ATOM 5218 C C . VAL C 1 208 ? 52.511 36.568 28.491 1.00 29.70 202 VAL C C 1
ATOM 5219 O O . VAL C 1 208 ? 52.962 35.800 29.339 1.00 28.31 202 VAL C O 1
ATOM 5223 N N . LYS C 1 209 ? 53.262 37.214 27.608 1.00 31.06 203 LYS C N 1
ATOM 5224 C CA . LYS C 1 209 ? 54.726 37.220 27.630 1.00 32.93 203 LYS C CA 1
ATOM 5225 C C . LYS C 1 209 ? 55.141 38.644 27.998 1.00 32.28 203 LYS C C 1
ATOM 5226 O O . LYS C 1 209 ? 54.657 39.607 27.399 1.00 30.24 203 LYS C O 1
ATOM 5232 N N . PHE C 1 210 ? 56.001 38.776 29.001 1.00 32.67 204 PHE C N 1
ATOM 5233 C CA . PHE C 1 210 ? 56.314 40.087 29.580 1.00 33.92 204 PHE C CA 1
ATOM 5234 C C . PHE C 1 210 ? 57.703 40.124 30.222 1.00 35.41 204 PHE C C 1
ATOM 5235 O O . PHE C 1 210 ? 58.310 39.081 30.537 1.00 34.39 204 PHE C O 1
ATOM 5243 N N . ARG C 1 211 ? 58.189 41.345 30.408 1.00 37.13 205 ARG C N 1
ATOM 5244 C CA . ARG C 1 211 ? 59.472 41.592 31.062 1.00 39.49 205 ARG C CA 1
ATOM 5245 C C . ARG C 1 211 ? 59.463 42.898 31.826 1.00 40.11 205 ARG C C 1
ATOM 5246 O O . ARG C 1 211 ? 58.639 43.767 31.582 1.00 37.85 205 ARG C O 1
ATOM 5254 N N . GLU C 1 212 ? 60.398 43.014 32.761 1.00 42.91 206 GLU C N 1
ATOM 5255 C CA . GLU C 1 212 ? 60.590 44.244 33.513 1.00 45.84 206 GLU C CA 1
ATOM 5256 C C . GLU C 1 212 ? 60.887 45.406 32.575 1.00 48.27 206 GLU C C 1
ATOM 5257 O O . GLU C 1 212 ? 61.765 45.313 31.729 1.00 49.45 206 GLU C O 1
ATOM 5263 N N . ARG C 1 213 ? 60.130 46.486 32.737 1.00 50.25 207 ARG C N 1
ATOM 5264 C CA . ARG C 1 213 ? 60.294 47.688 31.937 1.00 52.96 207 ARG C CA 1
ATOM 5265 C C . ARG C 1 213 ? 61.504 48.471 32.442 1.00 55.74 207 ARG C C 1
ATOM 5266 O O . ARG C 1 213 ? 61.504 48.961 33.578 1.00 55.77 207 ARG C O 1
ATOM 5274 N N . ARG C 1 214 ? 62.528 48.554 31.598 1.00 58.39 208 ARG C N 1
ATOM 5275 C CA . ARG C 1 214 ? 63.714 49.395 31.827 1.00 61.43 208 ARG C CA 1
ATOM 5276 C C . ARG C 1 214 ? 63.357 50.801 32.349 1.00 61.99 208 ARG C C 1
ATOM 5277 O O . ARG C 1 214 ? 64.171 51.735 32.271 1.00 64.75 208 ARG C O 1
ATOM 5285 N N . LEU D 1 6 ? 6.368 66.986 67.568 1.00 96.63 0 LEU D N 1
ATOM 5286 C CA . LEU D 1 6 ? 6.202 65.808 66.652 1.00 94.78 0 LEU D CA 1
ATOM 5287 C C . LEU D 1 6 ? 5.949 66.188 65.174 1.00 93.43 0 LEU D C 1
ATOM 5288 O O . LEU D 1 6 ? 6.210 65.382 64.275 1.00 90.65 0 LEU D O 1
ATOM 5293 N N . HIS D 1 7 ? 5.438 67.406 64.945 1.00 94.78 1 HIS D N 1
ATOM 5294 C CA . HIS D 1 7 ? 5.062 67.905 63.603 1.00 93.95 1 HIS D CA 1
ATOM 5295 C C . HIS D 1 7 ? 5.911 67.410 62.424 1.00 89.80 1 HIS D C 1
ATOM 5296 O O . HIS D 1 7 ? 5.377 66.844 61.467 1.00 89.22 1 HIS D O 1
ATOM 5303 N N . SER D 1 8 ? 7.218 67.637 62.483 1.00 86.98 2 SER D N 1
ATOM 5304 C CA . SER D 1 8 ? 8.093 67.246 61.377 1.00 83.27 2 SER D CA 1
ATOM 5305 C C . SER D 1 8 ? 8.001 65.737 61.164 1.00 81.84 2 SER D C 1
ATOM 5306 O O . SER D 1 8 ? 7.769 65.266 60.047 1.00 80.98 2 SER D O 1
ATOM 5309 N N . GLN D 1 9 ? 8.160 65.001 62.260 1.00 81.56 3 GLN D N 1
ATOM 5310 C CA . GLN D 1 9 ? 8.275 63.544 62.239 1.00 79.99 3 GLN D CA 1
ATOM 5311 C C . GLN D 1 9 ? 7.182 62.871 61.410 1.00 80.19 3 GLN D C 1
ATOM 5312 O O . GLN D 1 9 ? 7.471 62.005 60.588 1.00 78.11 3 GLN D O 1
ATOM 5318 N N . ALA D 1 10 ? 5.937 63.294 61.619 1.00 82.48 4 ALA D N 1
ATOM 5319 C CA . ALA D 1 10 ? 4.771 62.714 60.937 1.00 83.53 4 ALA D CA 1
ATOM 5320 C C . ALA D 1 10 ? 4.749 63.013 59.434 1.00 81.50 4 ALA D C 1
ATOM 5321 O O . ALA D 1 10 ? 4.413 62.140 58.617 1.00 80.62 4 ALA D O 1
ATOM 5323 N N . ASN D 1 11 ? 5.093 64.251 59.079 1.00 80.57 5 ASN D N 1
ATOM 5324 C CA . ASN D 1 11 ? 5.214 64.660 57.674 1.00 79.01 5 ASN D CA 1
ATOM 5325 C C . ASN D 1 11 ? 6.403 64.005 56.947 1.00 75.11 5 ASN D C 1
ATOM 5326 O O . ASN D 1 11 ? 6.278 63.615 55.790 1.00 74.35 5 ASN D O 1
ATOM 5331 N N . LEU D 1 12 ? 7.547 63.894 57.618 1.00 72.83 6 LEU D N 1
ATOM 5332 C CA . LEU D 1 12 ? 8.724 63.257 57.018 1.00 69.62 6 LEU D CA 1
ATOM 5333 C C . LEU D 1 12 ? 8.513 61.757 56.802 1.00 69.18 6 LEU D C 1
ATOM 5334 O O . LEU D 1 12 ? 8.887 61.221 55.754 1.00 67.29 6 LEU D O 1
ATOM 5339 N N . MET D 1 13 ? 7.927 61.070 57.783 1.00 71.09 7 MET D N 1
ATOM 5340 C CA . MET D 1 13 ? 7.590 59.660 57.594 1.00 71.56 7 MET D CA 1
ATOM 5341 C C . MET D 1 13 ? 6.721 59.491 56.347 1.00 72.16 7 MET D C 1
ATOM 5342 O O . MET D 1 13 ? 6.982 58.611 55.524 1.00 70.80 7 MET D O 1
ATOM 5347 N N . ARG D 1 14 ? 5.710 60.351 56.201 1.00 74.47 8 ARG D N 1
ATOM 5348 C CA . ARG D 1 14 ? 4.800 60.289 55.051 1.00 75.64 8 ARG D CA 1
ATOM 5349 C C . ARG D 1 14 ? 5.523 60.586 53.740 1.00 72.62 8 ARG D C 1
ATOM 5350 O O . ARG D 1 14 ? 5.350 59.863 52.765 1.00 71.41 8 ARG D O 1
ATOM 5358 N N . LEU D 1 15 ? 6.315 61.658 53.728 1.00 71.57 9 LEU D N 1
ATOM 5359 C CA . LEU D 1 15 ? 7.117 62.052 52.551 1.00 69.67 9 LEU D CA 1
ATOM 5360 C C . LEU D 1 15 ? 7.991 60.920 51.999 1.00 67.28 9 LEU D C 1
ATOM 5361 O O . LEU D 1 15 ? 8.039 60.708 50.782 1.00 66.30 9 LEU D O 1
ATOM 5366 N N . LYS D 1 16 ? 8.686 60.207 52.884 1.00 66.42 10 LYS D N 1
ATOM 5367 C CA . LYS D 1 16 ? 9.592 59.148 52.444 1.00 64.64 10 LYS D CA 1
ATOM 5368 C C . LYS D 1 16 ? 8.794 57.975 51.878 1.00 66.09 10 LYS D C 1
ATOM 5369 O O . LYS D 1 16 ? 9.111 57.473 50.803 1.00 64.50 10 LYS D O 1
ATOM 5375 N N . SER D 1 17 ? 7.737 57.572 52.581 1.00 69.29 11 SER D N 1
ATOM 5376 C CA . SER D 1 17 ? 6.830 56.528 52.085 1.00 71.33 11 SER D CA 1
ATOM 5377 C C . SER D 1 17 ? 6.200 56.886 50.725 1.00 72.47 11 SER D C 1
ATOM 5378 O O . SER D 1 17 ? 6.071 56.023 49.859 1.00 72.36 11 SER D O 1
ATOM 5381 N N . ASP D 1 18 ? 5.800 58.146 50.547 1.00 73.84 12 ASP D N 1
ATOM 5382 C CA . ASP D 1 18 ? 5.285 58.620 49.256 1.00 74.93 12 ASP D CA 1
ATOM 5383 C C . ASP D 1 18 ? 6.363 58.492 48.170 1.00 73.20 12 ASP D C 1
ATOM 5384 O O . ASP D 1 18 ? 6.184 57.748 47.207 1.00 73.60 12 ASP D O 1
ATOM 5389 N N . LEU D 1 19 ? 7.492 59.184 48.346 1.00 71.76 13 LEU D N 1
ATOM 5390 C CA . LEU D 1 19 ? 8.555 59.221 47.322 1.00 69.98 13 LEU D CA 1
ATOM 5391 C C . LEU D 1 19 ? 9.088 57.850 46.950 1.00 69.46 13 LEU D C 1
ATOM 5392 O O . LEU D 1 19 ? 9.403 57.602 45.784 1.00 68.63 13 LEU D O 1
ATOM 5397 N N . PHE D 1 20 ? 9.186 56.961 47.935 1.00 70.54 14 PHE D N 1
ATOM 5398 C CA . PHE D 1 20 ? 9.857 55.676 47.739 1.00 69.91 14 PHE D CA 1
ATOM 5399 C C . PHE D 1 20 ? 8.901 54.518 47.411 1.00 73.03 14 PHE D C 1
ATOM 5400 O O . PHE D 1 20 ? 9.112 53.805 46.425 1.00 72.85 14 PHE D O 1
ATOM 5408 N N . ASN D 1 21 ? 7.851 54.342 48.212 1.00 76.77 15 ASN D N 1
ATOM 5409 C CA . ASN D 1 21 ? 6.965 53.174 48.079 1.00 79.59 15 ASN D CA 1
ATOM 5410 C C . ASN D 1 21 ? 5.824 53.311 47.071 1.00 82.69 15 ASN D C 1
ATOM 5411 O O . ASN D 1 21 ? 5.133 52.320 46.798 1.00 84.66 15 ASN D O 1
ATOM 5416 N N . ARG D 1 22 ? 5.626 54.509 46.513 1.00 83.82 16 ARG D N 1
ATOM 5417 C CA . ARG D 1 22 ? 4.418 54.796 45.720 1.00 86.97 16 ARG D CA 1
ATOM 5418 C C . ARG D 1 22 ? 4.744 55.307 44.314 1.00 86.39 16 ARG D C 1
ATOM 5419 O O . ARG D 1 22 ? 3.833 55.684 43.557 1.00 88.49 16 ARG D O 1
ATOM 5427 N N . MET D 1 25 ? 10.058 52.279 40.131 1.00 61.69 19 MET D N 1
ATOM 5428 C CA . MET D 1 25 ? 11.514 52.430 40.246 1.00 58.84 19 MET D CA 1
ATOM 5429 C C . MET D 1 25 ? 12.137 53.224 39.084 1.00 56.53 19 MET D C 1
ATOM 5430 O O . MET D 1 25 ? 11.855 52.944 37.912 1.00 57.29 19 MET D O 1
ATOM 5435 N N . TYR D 1 26 ? 13.002 54.185 39.419 1.00 52.62 20 TYR D N 1
ATOM 5436 C CA . TYR D 1 26 ? 13.636 55.059 38.417 1.00 50.54 20 TYR D CA 1
ATOM 5437 C C . TYR D 1 26 ? 14.609 54.230 37.580 1.00 47.62 20 TYR D C 1
ATOM 5438 O O . TYR D 1 26 ? 15.615 53.762 38.101 1.00 46.69 20 TYR D O 1
ATOM 5447 N N . PRO D 1 27 ? 14.317 54.064 36.275 1.00 46.94 21 PRO D N 1
ATOM 5448 C CA . PRO D 1 27 ? 15.089 53.142 35.439 1.00 45.12 21 PRO D CA 1
ATOM 5449 C C . PRO D 1 27 ? 16.473 53.674 35.041 1.00 41.93 21 PRO D C 1
ATOM 5450 O O . PRO D 1 27 ? 17.170 53.044 34.238 1.00 41.98 21 PRO D O 1
ATOM 5454 N N . GLY D 1 28 ? 16.882 54.807 35.617 1.00 39.31 22 GLY D N 1
ATOM 5455 C CA . GLY D 1 28 ? 18.115 55.463 35.235 1.00 36.40 22 GLY D CA 1
ATOM 5456 C C . GLY D 1 28 ? 17.902 56.381 34.034 1.00 36.34 22 GLY D C 1
ATOM 5457 O O . GLY D 1 28 ? 16.804 56.412 33.444 1.00 36.15 22 GLY D O 1
ATOM 5458 N N . PRO D 1 29 ? 18.952 57.134 33.662 1.00 33.91 23 PRO D N 1
ATOM 5459 C CA . PRO D 1 29 ? 18.887 58.070 32.537 1.00 35.57 23 PRO D CA 1
ATOM 5460 C C . PRO D 1 29 ? 18.895 57.466 31.140 1.00 35.88 23 PRO D C 1
ATOM 5461 O O . PRO D 1 29 ? 19.348 56.342 30.943 1.00 35.56 23 PRO D O 1
ATOM 5465 N N . THR D 1 30 ? 18.419 58.245 30.177 1.00 37.83 24 THR D N 1
ATOM 5466 C CA . THR D 1 30 ? 18.385 57.853 28.760 1.00 39.02 24 THR D CA 1
ATOM 5467 C C . THR D 1 30 ? 18.698 59.074 27.894 1.00 40.11 24 THR D C 1
ATOM 5468 O O . THR D 1 30 ? 18.815 60.182 28.394 1.00 38.58 24 THR D O 1
ATOM 5472 N N . LYS D 1 31 ? 18.821 58.860 26.593 1.00 41.95 25 LYS D N 1
ATOM 5473 C CA . LYS D 1 31 ? 19.050 59.944 25.656 1.00 43.38 25 LYS D CA 1
ATOM 5474 C C . LYS D 1 31 ? 17.855 60.911 25.661 1.00 44.97 25 LYS D C 1
ATOM 5475 O O . LYS D 1 31 ? 18.038 62.109 25.491 1.00 44.58 25 LYS D O 1
ATOM 5481 N N . ASP D 1 32 ? 16.650 60.373 25.868 1.00 45.95 26 ASP D N 1
ATOM 5482 C CA . ASP D 1 32 ? 15.419 61.161 25.983 1.00 47.74 26 ASP D CA 1
ATOM 5483 C C . ASP D 1 32 ? 15.243 61.875 27.319 1.00 46.70 26 ASP D C 1
ATOM 5484 O O . ASP D 1 32 ? 14.628 62.937 27.354 1.00 48.49 26 ASP D O 1
ATOM 5489 N N . ASP D 1 33 ? 15.713 61.256 28.405 1.00 44.26 27 ASP D N 1
ATOM 5490 C CA . ASP D 1 33 ? 15.738 61.876 29.730 1.00 43.09 27 ASP D CA 1
ATOM 5491 C C . ASP D 1 33 ? 17.160 61.841 30.296 1.00 40.26 27 ASP D C 1
ATOM 5492 O O . ASP D 1 33 ? 17.451 61.038 31.198 1.00 37.51 27 ASP D O 1
ATOM 5501 N N . PRO D 1 34 ? 18.052 62.706 29.767 1.00 39.69 28 PRO D N 1
ATOM 5502 C CA . PRO D 1 34 ? 19.439 62.715 30.228 1.00 38.46 28 PRO D CA 1
ATOM 5503 C C . PRO D 1 34 ? 19.624 63.356 31.597 1.00 37.65 28 PRO D C 1
ATOM 5504 O O . PRO D 1 34 ? 18.761 64.078 32.066 1.00 38.64 28 PRO D O 1
ATOM 5508 N N . LEU D 1 35 ? 20.777 63.111 32.200 1.00 36.32 29 LEU D N 1
ATOM 5509 C CA . LEU D 1 35 ? 21.071 63.581 33.548 1.00 35.76 29 LEU D CA 1
ATOM 5510 C C . LEU D 1 35 ? 22.454 64.213 33.599 1.00 34.41 29 LEU D C 1
ATOM 5511 O O . LEU D 1 35 ? 23.408 63.663 33.054 1.00 33.01 29 LEU D O 1
ATOM 5516 N N . THR D 1 36 ? 22.576 65.345 34.292 1.00 34.61 30 THR D N 1
ATOM 5517 C CA . THR D 1 36 ? 23.885 65.913 34.621 1.00 33.41 30 THR D CA 1
ATOM 5518 C C . THR D 1 36 ? 24.358 65.484 36.023 1.00 32.13 30 THR D C 1
ATOM 5519 O O . THR D 1 36 ? 23.662 65.723 37.031 1.00 33.04 30 THR D O 1
ATOM 5523 N N . VAL D 1 37 ? 25.556 64.898 36.086 1.00 30.46 31 VAL D N 1
ATOM 5524 C CA . VAL D 1 37 ? 26.202 64.565 37.338 1.00 29.46 31 VAL D CA 1
ATOM 5525 C C . VAL D 1 37 ? 27.425 65.496 37.503 1.00 28.86 31 VAL D C 1
ATOM 5526 O O . VAL D 1 37 ? 28.238 65.634 36.591 1.00 26.89 31 VAL D O 1
ATOM 5530 N N . THR D 1 38 ? 27.484 66.202 38.637 1.00 29.34 32 THR D N 1
ATOM 5531 C CA . THR D 1 38 ? 28.608 67.065 38.959 1.00 29.89 32 THR D CA 1
ATOM 5532 C C . THR D 1 38 ? 29.493 66.377 40.014 1.00 29.14 32 THR D C 1
ATOM 5533 O O . THR D 1 38 ? 28.992 65.916 41.021 1.00 28.69 32 THR D O 1
ATOM 5537 N N . LEU D 1 39 ? 30.800 66.319 39.730 1.00 29.26 33 LEU D N 1
ATOM 5538 C CA . LEU D 1 39 ? 31.832 65.700 40.572 1.00 29.49 33 LEU D CA 1
ATOM 5539 C C . LEU D 1 39 ? 32.794 66.712 41.175 1.00 29.53 33 LEU D C 1
ATOM 5540 O O . LEU D 1 39 ? 33.169 67.683 40.520 1.00 30.67 33 LEU D O 1
ATOM 5545 N N . GLY D 1 40 ? 33.206 66.470 42.411 1.00 28.97 34 GLY D N 1
ATOM 5546 C CA . GLY D 1 40 ? 34.203 67.294 43.092 1.00 29.56 34 GLY D CA 1
ATOM 5547 C C . GLY D 1 40 ? 34.969 66.449 44.102 1.00 29.11 34 GLY D C 1
ATOM 5548 O O . GLY D 1 40 ? 34.373 65.623 44.808 1.00 29.74 34 GLY D O 1
ATOM 5549 N N . PHE D 1 41 ? 36.287 66.622 44.156 1.00 28.03 35 PHE D N 1
ATOM 5550 C CA . PHE D 1 41 ? 37.109 65.844 45.077 1.00 27.02 35 PHE D CA 1
ATOM 5551 C C . PHE D 1 41 ? 37.653 66.745 46.186 1.00 27.24 35 PHE D C 1
ATOM 5552 O O . PHE D 1 41 ? 38.113 67.852 45.934 1.00 26.33 35 PHE D O 1
ATOM 5560 N N . THR D 1 42 ? 37.477 66.284 47.416 1.00 26.65 36 THR D N 1
ATOM 5561 C CA . THR D 1 42 ? 38.164 66.811 48.571 1.00 27.80 36 THR D CA 1
ATOM 5562 C C . THR D 1 42 ? 39.275 65.821 48.947 1.00 27.91 36 THR D C 1
ATOM 5563 O O . THR D 1 42 ? 39.009 64.796 49.593 1.00 27.82 36 THR D O 1
ATOM 5567 N N . LEU D 1 43 ? 40.517 66.103 48.527 1.00 28.77 37 LEU D N 1
ATOM 5568 C CA . LEU D 1 43 ? 41.643 65.178 48.766 1.00 28.23 37 LEU D CA 1
ATOM 5569 C C . LEU D 1 43 ? 42.162 65.329 50.204 1.00 29.16 37 LEU D C 1
ATOM 5570 O O . LEU D 1 43 ? 42.604 66.413 50.612 1.00 29.53 37 LEU D O 1
ATOM 5575 N N . GLN D 1 44 ? 42.102 64.229 50.953 1.00 28.91 38 GLN D N 1
ATOM 5576 C CA . GLN D 1 44 ? 42.451 64.191 52.394 1.00 30.26 38 GLN D CA 1
ATOM 5577 C C . GLN D 1 44 ? 43.888 63.724 52.604 1.00 29.95 38 GLN D C 1
ATOM 5578 O O . GLN D 1 44 ? 44.592 64.257 53.467 1.00 32.14 38 GLN D O 1
ATOM 5589 N N . ASP D 1 45 ? 44.343 62.731 51.835 1.00 28.63 39 ASP D N 1
ATOM 5590 C CA . ASP D 1 45 ? 45.678 62.158 52.069 1.00 28.95 39 ASP D CA 1
ATOM 5591 C C . ASP D 1 45 ? 46.149 61.237 50.935 1.00 28.23 39 ASP D C 1
ATOM 5592 O O . ASP D 1 45 ? 45.360 60.501 50.350 1.00 27.13 39 ASP D O 1
ATOM 5597 N N . ILE D 1 46 ? 47.435 61.306 50.627 1.00 28.60 40 ILE D N 1
ATOM 5598 C CA . ILE D 1 46 ? 48.140 60.259 49.889 1.00 28.90 40 ILE D CA 1
ATOM 5599 C C . ILE D 1 46 ? 48.750 59.390 50.967 1.00 28.86 40 ILE D C 1
ATOM 5600 O O . ILE D 1 46 ? 49.640 59.827 51.685 1.00 29.06 40 ILE D O 1
ATOM 5605 N N . VAL D 1 47 ? 48.217 58.183 51.132 1.00 29.08 41 VAL D N 1
ATOM 5606 C CA . VAL D 1 47 ? 48.594 57.355 52.274 1.00 30.40 41 VAL D CA 1
ATOM 5607 C C . VAL D 1 47 ? 49.844 56.549 51.942 1.00 32.67 41 VAL D C 1
ATOM 5608 O O . VAL D 1 47 ? 50.790 56.501 52.734 1.00 34.24 41 VAL D O 1
ATOM 5615 N N . LYS D 1 48 ? 49.865 55.952 50.754 1.00 33.27 42 LYS D N 1
ATOM 5616 C CA . LYS D 1 48 ? 50.973 55.080 50.378 1.00 33.61 42 LYS D CA 1
ATOM 5617 C C . LYS D 1 48 ? 51.341 55.298 48.920 1.00 33.07 42 LYS D C 1
ATOM 5618 O O . LYS D 1 48 ? 50.471 55.601 48.108 1.00 31.64 42 LYS D O 1
ATOM 5624 N N . ALA D 1 49 ? 52.630 55.189 48.612 1.00 33.75 43 ALA D N 1
ATOM 5625 C CA . ALA D 1 49 ? 53.130 55.139 47.246 1.00 33.75 43 ALA D CA 1
ATOM 5626 C C . ALA D 1 49 ? 54.119 53.961 47.101 1.00 34.80 43 ALA D C 1
ATOM 5627 O O . ALA D 1 49 ? 55.224 54.010 47.649 1.00 35.91 43 ALA D O 1
ATOM 5629 N N . ASP D 1 50 ? 53.722 52.910 46.385 1.00 33.05 44 ASP D N 1
ATOM 5630 C CA . ASP D 1 50 ? 54.527 51.694 46.251 1.00 34.04 44 ASP D CA 1
ATOM 5631 C C . ASP D 1 50 ? 55.227 51.680 44.893 1.00 34.10 44 ASP D C 1
ATOM 5632 O O . ASP D 1 50 ? 54.584 51.491 43.856 1.00 31.90 44 ASP D O 1
ATOM 5637 N N . SER D 1 51 ? 56.546 51.853 44.902 1.00 35.43 45 SER D N 1
ATOM 5638 C CA . SER D 1 51 ? 57.328 51.812 43.680 1.00 36.57 45 SER D CA 1
ATOM 5639 C C . SER D 1 51 ? 57.725 50.396 43.239 1.00 36.75 45 SER D C 1
ATOM 5640 O O . SER D 1 51 ? 58.274 50.213 42.150 1.00 37.91 45 SER D O 1
ATOM 5643 N N . SER D 1 52 ? 57.480 49.403 44.084 1.00 36.47 46 SER D N 1
ATOM 5644 C CA . SER D 1 52 ? 57.679 48.012 43.686 1.00 36.86 46 SER D CA 1
ATOM 5645 C C . SER D 1 52 ? 56.529 47.484 42.801 1.00 34.67 46 SER D C 1
ATOM 5646 O O . SER D 1 52 ? 56.720 46.512 42.089 1.00 35.55 46 SER D O 1
ATOM 5649 N N . THR D 1 53 ? 55.333 48.078 42.881 1.00 31.84 47 THR D N 1
ATOM 5650 C CA . THR D 1 53 ? 54.199 47.634 42.049 1.00 30.30 47 THR D CA 1
ATOM 5651 C C . THR D 1 53 ? 53.597 48.772 41.205 1.00 28.73 47 THR D C 1
ATOM 5652 O O . THR D 1 53 ? 52.719 48.530 40.393 1.00 27.85 47 THR D O 1
ATOM 5656 N N . ASN D 1 54 ? 54.094 50.001 41.386 1.00 28.80 48 ASN D N 1
ATOM 5657 C CA . ASN D 1 54 ? 53.503 51.205 40.790 1.00 27.61 48 ASN D CA 1
ATOM 5658 C C . ASN D 1 54 ? 52.006 51.362 41.147 1.00 26.26 48 ASN D C 1
ATOM 5659 O O . ASN D 1 54 ? 51.123 51.539 40.277 1.00 24.12 48 ASN D O 1
ATOM 5664 N N . GLU D 1 55 ? 51.748 51.339 42.456 1.00 25.42 49 GLU D N 1
ATOM 5665 C CA . GLU D 1 55 ? 50.405 51.593 42.979 1.00 25.79 49 GLU D CA 1
ATOM 5666 C C . GLU D 1 55 ? 50.466 52.742 43.975 1.00 25.60 49 GLU D C 1
ATOM 5667 O O . GLU D 1 55 ? 51.395 52.792 44.798 1.00 26.25 49 GLU D O 1
ATOM 5673 N N . VAL D 1 56 ? 49.522 53.677 43.883 1.00 24.92 50 VAL D N 1
ATOM 5674 C CA . VAL D 1 56 ? 49.401 54.732 44.888 1.00 25.85 50 VAL D CA 1
ATOM 5675 C C . VAL D 1 56 ? 48.017 54.677 45.541 1.00 25.61 50 VAL D C 1
ATOM 5676 O O . VAL D 1 56 ? 47.022 54.324 44.878 1.00 25.15 50 VAL D O 1
ATOM 5680 N N . ASP D 1 57 ? 47.966 54.984 46.844 1.00 26.17 51 ASP D N 1
ATOM 5681 C CA . ASP D 1 57 ? 46.726 54.967 47.597 1.00 25.56 51 ASP D CA 1
ATOM 5682 C C . ASP D 1 57 ? 46.322 56.358 48.063 1.00 25.64 51 ASP D C 1
ATOM 5683 O O . ASP D 1 57 ? 47.080 57.042 48.752 1.00 25.66 51 ASP D O 1
ATOM 5688 N N . LEU D 1 58 ? 45.101 56.756 47.685 1.00 24.82 52 LEU D N 1
ATOM 5689 C CA . LEU D 1 58 ? 44.521 58.055 48.052 1.00 25.12 52 LEU D CA 1
ATOM 5690 C C . LEU D 1 58 ? 43.314 57.879 48.982 1.00 24.81 52 LEU D C 1
ATOM 5691 O O . LEU D 1 58 ? 42.562 56.916 48.858 1.00 24.19 52 LEU D O 1
ATOM 5696 N N . VAL D 1 59 ? 43.125 58.849 49.868 1.00 25.68 53 VAL D N 1
ATOM 5697 C CA . VAL D 1 59 ? 41.898 59.019 50.642 1.00 25.46 53 VAL D CA 1
ATOM 5698 C C . VAL D 1 59 ? 41.253 60.370 50.291 1.00 25.46 53 VAL D C 1
ATOM 5699 O O . VAL D 1 59 ? 41.891 61.421 50.394 1.00 25.74 53 VAL D O 1
ATOM 5703 N N . TYR D 1 60 ? 39.982 60.340 49.885 1.00 25.25 54 TYR D N 1
ATOM 5704 C CA . TYR D 1 60 ? 39.257 61.558 49.487 1.00 25.43 54 TYR D CA 1
ATOM 5705 C C . TYR D 1 60 ? 37.754 61.442 49.761 1.00 25.25 54 TYR D C 1
ATOM 5706 O O . TYR D 1 60 ? 37.241 60.345 49.965 1.00 23.54 54 TYR D O 1
ATOM 5715 N N . TYR D 1 61 ? 37.069 62.584 49.790 1.00 25.94 55 TYR D N 1
ATOM 5716 C CA . TYR D 1 61 ? 35.601 62.641 49.784 1.00 26.16 55 TYR D CA 1
ATOM 5717 C C . TYR D 1 61 ? 35.209 62.969 48.346 1.00 25.67 55 TYR D C 1
ATOM 5718 O O . TYR D 1 61 ? 35.673 63.963 47.782 1.00 24.49 55 TYR D O 1
ATOM 5727 N N . GLU D 1 62 ? 34.370 62.135 47.754 1.00 25.18 56 GLU D N 1
ATOM 5728 C CA . GLU D 1 62 ? 33.909 62.373 46.394 1.00 25.53 56 GLU D CA 1
ATOM 5729 C C . GLU D 1 62 ? 32.513 62.950 46.450 1.00 24.85 56 GLU D C 1
ATOM 5730 O O . GLU D 1 62 ? 31.575 62.255 46.805 1.00 24.11 56 GLU D O 1
ATOM 5736 N N . GLN D 1 63 ? 32.389 64.242 46.118 1.00 26.08 57 GLN D N 1
ATOM 5737 C CA . GLN D 1 63 ? 31.098 64.891 46.055 1.00 26.13 57 GLN D CA 1
ATOM 5738 C C . GLN D 1 63 ? 30.400 64.591 44.722 1.00 25.97 57 GLN D C 1
ATOM 5739 O O . GLN D 1 63 ? 30.941 64.869 43.640 1.00 23.79 57 GLN D O 1
ATOM 5745 N N . GLN D 1 64 ? 29.180 64.053 44.830 1.00 25.40 58 GLN D N 1
ATOM 5746 C CA . GLN D 1 64 ? 28.326 63.781 43.681 1.00 26.87 58 GLN D CA 1
ATOM 5747 C C . GLN D 1 64 ? 26.968 64.492 43.802 1.00 28.14 58 GLN D C 1
ATOM 5748 O O . GLN D 1 64 ? 26.285 64.385 44.838 1.00 27.15 58 GLN D O 1
ATOM 5754 N N . ARG D 1 65 ? 26.602 65.207 42.737 1.00 29.04 59 ARG D N 1
ATOM 5755 C CA . ARG D 1 65 ? 25.355 65.968 42.656 1.00 31.82 59 ARG D CA 1
ATOM 5756 C C . ARG D 1 65 ? 24.593 65.695 41.376 1.00 32.00 59 ARG D C 1
ATOM 5757 O O . ARG D 1 65 ? 25.181 65.659 40.302 1.00 30.27 59 ARG D O 1
ATOM 5772 N N . TRP D 1 66 ? 23.272 65.580 41.507 1.00 32.98 60 TRP D N 1
ATOM 5773 C CA . TRP D 1 66 ? 22.367 65.407 40.373 1.00 34.65 60 TRP D CA 1
ATOM 5774 C C . TRP D 1 66 ? 20.944 65.750 40.812 1.00 37.32 60 TRP D C 1
ATOM 5775 O O . TRP D 1 66 ? 20.708 65.935 41.994 1.00 37.26 60 TRP D O 1
ATOM 5786 N N . LYS D 1 67 ? 20.019 65.847 39.854 1.00 40.31 61 LYS D N 1
ATOM 5787 C CA . LYS D 1 67 ? 18.645 66.272 40.112 1.00 43.12 61 LYS D CA 1
ATOM 5788 C C . LYS D 1 67 ? 17.666 65.372 39.372 1.00 44.95 61 LYS D C 1
ATOM 5789 O O . LYS D 1 67 ? 17.806 65.204 38.168 1.00 45.56 61 LYS D O 1
ATOM 5795 N N . LEU D 1 68 ? 16.695 64.792 40.079 1.00 46.56 62 LEU D N 1
ATOM 5796 C CA . LEU D 1 68 ? 15.612 64.015 39.444 1.00 48.50 62 LEU D CA 1
ATOM 5797 C C . LEU D 1 68 ? 14.250 64.622 39.714 1.00 51.34 62 LEU D C 1
ATOM 5798 O O . LEU D 1 68 ? 13.897 64.878 40.859 1.00 52.75 62 LEU D O 1
ATOM 5803 N N . ASN D 1 69 ? 13.470 64.821 38.660 1.00 53.66 63 ASN D N 1
ATOM 5804 C CA . ASN D 1 69 ? 12.075 65.251 38.803 1.00 56.41 63 ASN D CA 1
ATOM 5805 C C . ASN D 1 69 ? 11.286 64.338 39.729 1.00 56.89 63 ASN D C 1
ATOM 5806 O O . ASN D 1 69 ? 10.481 64.803 40.536 1.00 58.45 63 ASN D O 1
ATOM 5811 N N . SER D 1 70 ? 11.530 63.036 39.626 1.00 55.86 64 SER D N 1
ATOM 5812 C CA . SER D 1 70 ? 10.777 62.051 40.407 1.00 56.72 64 SER D CA 1
ATOM 5813 C C . SER D 1 70 ? 10.998 62.163 41.930 1.00 56.55 64 SER D C 1
ATOM 5814 O O . SER D 1 70 ? 10.297 61.505 42.700 1.00 57.58 64 SER D O 1
ATOM 5817 N N . LEU D 1 71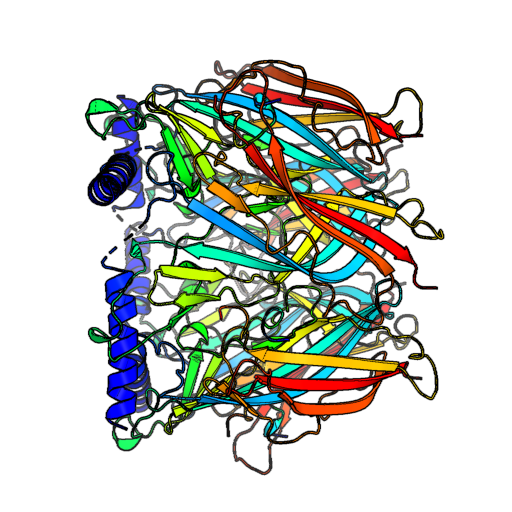 ? 11.973 62.985 42.347 1.00 55.14 65 LEU D N 1
ATOM 5818 C CA . LEU D 1 71 ? 12.291 63.230 43.765 1.00 54.15 65 LEU D CA 1
ATOM 5819 C C . LEU D 1 71 ? 11.816 64.607 44.264 1.00 55.12 65 LEU D C 1
ATOM 5820 O O . LEU D 1 71 ? 12.073 64.964 45.412 1.00 53.87 65 LEU D O 1
ATOM 5825 N N . MET D 1 72 ? 11.139 65.366 43.402 1.00 56.76 66 MET D N 1
ATOM 5826 C CA . MET D 1 72 ? 10.548 66.656 43.781 1.00 59.41 66 MET D CA 1
ATOM 5827 C C . MET D 1 72 ? 9.327 66.516 44.676 1.00 60.84 66 MET D C 1
ATOM 5828 O O . MET D 1 72 ? 8.597 65.531 44.584 1.00 61.69 66 MET D O 1
ATOM 5833 N N . TRP D 1 73 ? 9.093 67.524 45.514 1.00 61.55 67 TRP D N 1
ATOM 5834 C CA . TRP D 1 73 ? 7.846 67.622 46.277 1.00 63.69 67 TRP D CA 1
ATOM 5835 C C . TRP D 1 73 ? 7.506 69.077 46.599 1.00 65.48 67 TRP D C 1
ATOM 5836 O O . TRP D 1 73 ? 8.377 69.940 46.584 1.00 64.56 67 TRP D O 1
ATOM 5847 N N . ASP D 1 74 ? 6.219 69.333 46.856 1.00 68.51 68 ASP D N 1
ATOM 5848 C CA . ASP D 1 74 ? 5.725 70.631 47.315 1.00 70.42 68 ASP D CA 1
ATOM 5849 C C . ASP D 1 74 ? 5.874 70.663 48.834 1.00 70.12 68 ASP D C 1
ATOM 5850 O O . ASP D 1 74 ? 5.258 69.843 49.520 1.00 71.25 68 ASP D O 1
ATOM 5855 N N . PRO D 1 75 ? 6.712 71.576 49.371 1.00 68.70 69 PRO D N 1
ATOM 5856 C CA . PRO D 1 75 ? 6.820 71.718 50.835 1.00 68.99 69 PRO D CA 1
ATOM 5857 C C . PRO D 1 75 ? 5.502 72.003 51.577 1.00 72.14 69 PRO D C 1
ATOM 5858 O O . PRO D 1 75 ? 5.355 71.585 52.723 1.00 72.58 69 PRO D O 1
ATOM 5862 N N . ASN D 1 76 ? 4.559 72.695 50.940 1.00 74.42 70 ASN D N 1
ATOM 5863 C CA . ASN D 1 76 ? 3.257 72.971 51.571 1.00 77.94 70 ASN D CA 1
ATOM 5864 C C . ASN D 1 76 ? 2.370 71.731 51.751 1.00 78.64 70 ASN D C 1
ATOM 5865 O O . ASN D 1 76 ? 1.427 71.753 52.561 1.00 81.23 70 ASN D O 1
ATOM 5870 N N . GLU D 1 77 ? 2.669 70.675 50.988 1.00 76.07 71 GLU D N 1
ATOM 5871 C CA . GLU D 1 77 ? 2.039 69.366 51.163 1.00 76.56 71 GLU D CA 1
ATOM 5872 C C . GLU D 1 77 ? 2.647 68.533 52.300 1.00 74.86 71 GLU D C 1
ATOM 5873 O O . GLU D 1 77 ? 2.103 67.476 52.635 1.00 75.48 71 GLU D O 1
ATOM 5879 N N . TYR D 1 78 ? 3.780 68.979 52.859 1.00 72.71 72 TYR D N 1
ATOM 5880 C CA . TYR D 1 78 ? 4.524 68.218 53.871 1.00 70.61 72 TYR D CA 1
ATOM 5881 C C . TYR D 1 78 ? 5.109 69.118 54.971 1.00 70.47 72 TYR D C 1
ATOM 5882 O O . TYR D 1 78 ? 6.268 68.960 55.369 1.00 67.21 72 TYR D O 1
ATOM 5891 N N . GLY D 1 79 ? 4.306 70.070 55.443 1.00 73.33 73 GLY D N 1
ATOM 5892 C CA . GLY D 1 79 ? 4.653 70.899 56.602 1.00 74.24 73 GLY D CA 1
ATOM 5893 C C . GLY D 1 79 ? 5.894 71.770 56.471 1.00 72.33 73 GLY D C 1
ATOM 5894 O O . GLY D 1 79 ? 6.590 72.005 57.460 1.00 72.24 73 GLY D O 1
ATOM 5895 N N . ASN D 1 80 ? 6.156 72.257 55.256 1.00 71.36 74 ASN D N 1
ATOM 5896 C CA . ASN D 1 80 ? 7.333 73.091 54.943 1.00 69.04 74 ASN D CA 1
ATOM 5897 C C . ASN D 1 80 ? 8.684 72.345 55.107 1.00 65.12 74 ASN D C 1
ATOM 5898 O O . ASN D 1 80 ? 9.736 72.958 55.326 1.00 63.54 74 ASN D O 1
ATOM 5903 N N . ILE D 1 81 ? 8.645 71.018 54.995 1.00 63.15 75 ILE D N 1
ATOM 5904 C CA . ILE D 1 81 ? 9.865 70.233 54.901 1.00 59.50 75 ILE D CA 1
ATOM 5905 C C . ILE D 1 81 ? 10.462 70.553 53.535 1.00 57.01 75 ILE D C 1
ATOM 5906 O O . ILE D 1 81 ? 9.796 70.388 52.517 1.00 57.12 75 ILE D O 1
ATOM 5911 N N . THR D 1 82 ? 11.699 71.042 53.526 1.00 54.46 76 THR D N 1
ATOM 5912 C CA . THR D 1 82 ? 12.360 71.466 52.297 1.00 52.90 76 THR D CA 1
ATOM 5913 C C . THR D 1 82 ? 13.555 70.600 51.946 1.00 49.48 76 THR D C 1
ATOM 5914 O O . THR D 1 82 ? 14.079 70.697 50.851 1.00 47.91 76 THR D O 1
ATOM 5918 N N . ASP D 1 83 ? 13.993 69.769 52.884 1.00 48.35 77 ASP D N 1
ATOM 5919 C CA . ASP D 1 83 ? 15.092 68.848 52.649 1.00 45.98 77 ASP D CA 1
ATOM 5920 C C . ASP D 1 83 ? 14.972 67.669 53.600 1.00 45.32 77 ASP D C 1
ATOM 5921 O O . ASP D 1 83 ? 14.283 67.751 54.606 1.00 47.36 77 ASP D O 1
ATOM 5926 N N . PHE D 1 84 ? 15.619 66.565 53.246 1.00 43.52 78 PHE D N 1
ATOM 5927 C CA . PHE D 1 84 ? 15.736 65.411 54.141 1.00 43.05 78 PHE D CA 1
ATOM 5928 C C . PHE D 1 84 ? 16.970 64.572 53.808 1.00 40.06 78 PHE D C 1
ATOM 5929 O O . PHE D 1 84 ? 17.516 64.634 52.712 1.00 37.56 78 PHE D O 1
ATOM 5937 N N . ARG D 1 85 ? 17.405 63.796 54.790 1.00 40.42 79 ARG D N 1
ATOM 5938 C CA . ARG D 1 85 ? 18.498 62.845 54.617 1.00 39.03 79 ARG D CA 1
ATOM 5939 C C . ARG D 1 85 ? 17.941 61.426 54.590 1.00 39.54 79 ARG D C 1
ATOM 5940 O O . ARG D 1 85 ? 17.012 61.112 55.331 1.00 40.95 79 ARG D O 1
ATOM 5948 N N . THR D 1 86 ? 18.492 60.575 53.732 1.00 38.60 80 THR D N 1
ATOM 5949 C CA . THR D 1 86 ? 18.084 59.164 53.696 1.00 39.01 80 THR D CA 1
ATOM 5950 C C . THR D 1 86 ? 19.224 58.259 53.241 1.00 37.19 80 THR D C 1
ATOM 5951 O O . THR D 1 86 ? 20.199 58.705 52.626 1.00 33.35 80 THR D O 1
ATOM 5955 N N . SER D 1 87 ? 19.092 56.980 53.582 1.00 37.52 81 SER D N 1
ATOM 5956 C CA . SER D 1 87 ? 20.015 55.956 53.112 1.00 36.77 81 SER D CA 1
ATOM 5957 C C . SER D 1 87 ? 20.218 56.025 51.599 1.00 35.85 81 SER D C 1
ATOM 5958 O O . SER D 1 87 ? 19.250 56.058 50.866 1.00 37.18 81 SER D O 1
ATOM 5961 N N . ALA D 1 88 ? 21.473 56.036 51.130 1.00 34.80 82 ALA D N 1
ATOM 5962 C CA . ALA D 1 88 ? 21.743 56.039 49.697 1.00 34.69 82 ALA D CA 1
ATOM 5963 C C . ALA D 1 88 ? 21.150 54.825 48.960 1.00 35.96 82 ALA D C 1
ATOM 5964 O O . ALA D 1 88 ? 20.880 54.885 47.754 1.00 35.95 82 ALA D O 1
ATOM 5966 N N . ALA D 1 89 ? 20.919 53.741 49.697 1.00 36.78 83 ALA D N 1
ATOM 5967 C CA . ALA D 1 89 ? 20.275 52.558 49.168 1.00 36.97 83 ALA D CA 1
ATOM 5968 C C . ALA D 1 89 ? 18.796 52.758 48.803 1.00 38.78 83 ALA D C 1
ATOM 5969 O O . ALA D 1 89 ? 18.276 52.011 48.007 1.00 40.15 83 ALA D O 1
ATOM 5971 N N . ASP D 1 90 ? 18.117 53.756 49.378 1.00 39.74 84 ASP D N 1
ATOM 5972 C CA . ASP D 1 90 ? 16.712 54.041 49.045 1.00 40.54 84 ASP D CA 1
ATOM 5973 C C . ASP D 1 90 ? 16.519 54.706 47.684 1.00 39.76 84 ASP D C 1
ATOM 5974 O O . ASP D 1 90 ? 15.390 54.778 47.186 1.00 39.98 84 ASP D O 1
ATOM 5979 N N . ILE D 1 91 ? 17.613 55.225 47.113 1.00 37.05 85 ILE D N 1
ATOM 5980 C CA . ILE D 1 91 ? 17.575 55.947 45.840 1.00 36.33 85 ILE D CA 1
ATOM 5981 C C . ILE D 1 91 ? 18.576 55.413 44.788 1.00 34.14 85 ILE D C 1
ATOM 5982 O O . ILE D 1 91 ? 19.530 54.691 45.091 1.00 31.75 85 ILE D O 1
ATOM 5987 N N . TRP D 1 92 ? 18.328 55.788 43.539 1.00 34.09 86 TRP D N 1
ATOM 5988 C CA . TRP D 1 92 ? 19.269 55.565 42.451 1.00 32.70 86 TRP D CA 1
ATOM 5989 C C . TRP D 1 92 ? 20.490 56.445 42.689 1.00 29.92 86 TRP D C 1
ATOM 5990 O O . TRP D 1 92 ? 20.374 57.559 43.193 1.00 29.17 86 TRP D O 1
ATOM 6001 N N . THR D 1 93 ? 21.663 55.925 42.352 1.00 29.31 87 THR D N 1
ATOM 6002 C CA . THR D 1 93 ? 22.914 56.687 42.384 1.00 28.50 87 THR D CA 1
ATOM 6003 C C . THR D 1 93 ? 23.700 56.384 41.119 1.00 28.30 87 THR D C 1
ATOM 6004 O O . THR D 1 93 ? 23.546 55.322 40.545 1.00 28.99 87 THR D O 1
ATOM 6008 N N . PRO D 1 94 ? 24.488 57.349 40.638 1.00 28.55 88 PRO D N 1
ATOM 6009 C CA . PRO D 1 94 ? 25.232 57.146 39.408 1.00 28.76 88 PRO D CA 1
ATOM 6010 C C . PRO D 1 94 ? 26.426 56.153 39.539 1.00 28.07 88 PRO D C 1
ATOM 6011 O O . PRO D 1 94 ? 26.966 55.935 40.618 1.00 27.97 88 PRO D O 1
ATOM 6015 N N . ASP D 1 95 ? 26.805 55.584 38.406 1.00 28.23 89 ASP D N 1
ATOM 6016 C CA . ASP D 1 95 ? 27.824 54.523 38.324 1.00 27.68 89 ASP D CA 1
ATOM 6017 C C . ASP D 1 95 ? 29.211 55.060 38.028 1.00 26.62 89 ASP D C 1
ATOM 6018 O O . ASP D 1 95 ? 29.928 54.498 37.210 1.00 26.67 89 ASP D O 1
ATOM 6023 N N . ILE D 1 96 ? 29.569 56.146 38.697 1.00 27.04 90 ILE D N 1
ATOM 6024 C CA . ILE D 1 96 ? 30.852 56.821 38.489 1.00 27.15 90 ILE D CA 1
ATOM 6025 C C . ILE D 1 96 ? 31.946 55.951 39.113 1.00 26.79 90 ILE D C 1
ATOM 6026 O O . ILE D 1 96 ? 31.847 55.553 40.291 1.00 27.25 90 ILE D O 1
ATOM 6031 N N . THR D 1 97 ? 32.973 55.673 38.309 1.00 26.45 91 THR D N 1
ATOM 6032 C CA . THR D 1 97 ? 34.010 54.679 38.573 1.00 26.00 91 THR D CA 1
ATOM 6033 C C . THR D 1 97 ? 35.386 55.247 38.183 1.00 25.40 91 THR D C 1
ATOM 6034 O O . THR D 1 97 ? 35.528 55.881 37.129 1.00 25.62 91 THR D O 1
ATOM 6038 N N . ALA D 1 98 ? 36.384 55.023 39.032 1.00 24.01 92 ALA D N 1
ATOM 6039 C CA . ALA D 1 98 ? 37.800 55.189 38.680 1.00 24.81 92 ALA D CA 1
ATOM 6040 C C . ALA D 1 98 ? 38.205 54.097 37.685 1.00 25.42 92 ALA D C 1
ATOM 6041 O O . ALA D 1 98 ? 38.060 52.903 37.974 1.00 27.53 92 ALA D O 1
ATOM 6043 N N . TYR D 1 99 ? 38.689 54.499 36.515 1.00 25.08 93 TYR D N 1
ATOM 6044 C CA . TYR D 1 99 ? 38.961 53.569 35.423 1.00 25.07 93 TYR D CA 1
ATOM 6045 C C . TYR D 1 99 ? 40.277 52.745 35.535 1.00 25.66 93 TYR D C 1
ATOM 6046 O O . TYR D 1 99 ? 40.444 51.771 34.791 1.00 26.39 93 TYR D O 1
ATOM 6063 N N . SER D 1 100 ? 41.200 53.150 36.413 1.00 24.32 94 SER D N 1
ATOM 6064 C CA . SER D 1 100 ? 42.523 52.500 36.557 1.00 24.38 94 SER D CA 1
ATOM 6065 C C . SER D 1 100 ? 42.860 52.160 38.035 1.00 23.37 94 SER D C 1
ATOM 6066 O O . SER D 1 100 ? 44.041 52.138 38.456 1.00 23.42 94 SER D O 1
ATOM 6069 N N . SER D 1 101 ? 41.814 51.880 38.804 1.00 22.31 95 SER D N 1
ATOM 6070 C CA . SER D 1 101 ? 41.921 51.230 40.105 1.00 21.98 95 SER D CA 1
ATOM 6071 C C . SER D 1 101 ? 42.607 49.859 39.974 1.00 22.52 95 SER D C 1
ATOM 6072 O O . SER D 1 101 ? 42.616 49.239 38.896 1.00 22.67 95 SER D O 1
ATOM 6075 N N . THR D 1 102 ? 43.231 49.429 41.061 1.00 22.59 96 THR D N 1
ATOM 6076 C CA . THR D 1 102 ? 43.886 48.118 41.121 1.00 23.01 96 THR D CA 1
ATOM 6077 C C . THR D 1 102 ? 43.325 47.220 42.229 1.00 23.03 96 THR D C 1
ATOM 6078 O O . THR D 1 102 ? 43.709 46.074 42.325 1.00 22.32 96 THR D O 1
ATOM 6082 N N . ARG D 1 103 ? 42.397 47.746 43.031 1.00 23.18 97 ARG D N 1
ATOM 6083 C CA . ARG D 1 103 ? 41.760 47.027 44.141 1.00 23.91 97 ARG D CA 1
ATOM 6084 C C . ARG D 1 103 ? 40.350 47.629 44.300 1.00 22.40 97 ARG D C 1
ATOM 6085 O O . ARG D 1 103 ? 40.180 48.798 43.954 1.00 21.00 97 ARG D O 1
ATOM 6100 N N . PRO D 1 104 ? 39.361 46.860 44.819 1.00 21.54 98 PRO D N 1
ATOM 6101 C CA . PRO D 1 104 ? 38.031 47.478 45.059 1.00 22.76 98 PRO D CA 1
ATOM 6102 C C . PRO D 1 104 ? 38.190 48.688 45.985 1.00 22.92 98 PRO D C 1
ATOM 6103 O O . PRO D 1 104 ? 38.976 48.629 46.950 1.00 23.19 98 PRO D O 1
ATOM 6107 N N . VAL D 1 105 ? 37.497 49.765 45.652 1.00 23.23 99 VAL D N 1
ATOM 6108 C CA . VAL D 1 105 ? 37.481 50.983 46.445 1.00 24.18 99 VAL D CA 1
ATOM 6109 C C . VAL D 1 105 ? 36.866 50.640 47.813 1.00 25.20 99 VAL D C 1
ATOM 6110 O O . VAL D 1 105 ? 35.939 49.831 47.907 1.00 25.67 99 VAL D O 1
ATOM 6114 N N . GLN D 1 106 ? 37.437 51.186 48.877 1.00 24.52 100 GLN D N 1
ATOM 6115 C CA . GLN D 1 106 ? 36.940 50.926 50.227 1.00 25.97 100 GLN D CA 1
ATOM 6116 C C . GLN D 1 106 ? 36.163 52.151 50.708 1.00 25.82 100 GLN D C 1
ATOM 6117 O O . GLN D 1 106 ? 36.627 53.264 50.550 1.00 24.98 100 GLN D O 1
ATOM 6123 N N . VAL D 1 107 ? 34.996 51.930 51.312 1.00 27.03 101 VAL D N 1
ATOM 6124 C CA . VAL D 1 107 ? 34.119 53.025 51.724 1.00 27.73 101 VAL D CA 1
ATOM 6125 C C . VAL D 1 107 ? 34.430 53.335 53.192 1.00 27.17 101 VAL D C 1
ATOM 6126 O O . VAL D 1 107 ? 34.547 52.443 54.005 1.00 25.72 101 VAL D O 1
ATOM 6130 N N . LEU D 1 108 ? 34.620 54.615 53.510 1.00 26.62 102 LEU D N 1
ATOM 6131 C CA . LEU D 1 108 ? 35.001 55.019 54.867 1.00 27.26 102 LEU D CA 1
ATOM 6132 C C . LEU D 1 108 ? 33.907 55.776 55.622 1.00 28.15 102 LEU D C 1
ATOM 6133 O O . LEU D 1 108 ? 34.092 56.125 56.777 1.00 30.53 102 LEU D O 1
ATOM 6138 N N . SER D 1 109 ? 32.771 56.018 54.987 1.00 26.85 103 SER D N 1
ATOM 6139 C CA . SER D 1 109 ? 31.752 56.888 55.548 1.00 28.17 103 SER D CA 1
ATOM 6140 C C . SER D 1 109 ? 30.392 56.224 55.456 1.00 28.22 103 SER D C 1
ATOM 6141 O O . SER D 1 109 ? 30.211 55.322 54.650 1.00 26.35 103 SER D O 1
ATOM 6144 N N . PRO D 1 110 ? 29.429 56.685 56.272 1.00 30.33 104 PRO D N 1
ATOM 6145 C CA . PRO D 1 110 ? 28.055 56.293 56.035 1.00 31.84 104 PRO D CA 1
ATOM 6146 C C . PRO D 1 110 ? 27.642 56.585 54.582 1.00 31.80 104 PRO D C 1
ATOM 6147 O O . PRO D 1 110 ? 28.175 57.512 53.958 1.00 32.71 104 PRO D O 1
ATOM 6151 N N . GLN D 1 111 ? 26.740 55.775 54.046 1.00 32.61 105 GLN D N 1
ATOM 6152 C CA . GLN D 1 111 ? 26.225 55.991 52.698 1.00 32.25 105 GLN D CA 1
ATOM 6153 C C . GLN D 1 111 ? 24.850 56.601 52.870 1.00 32.53 105 GLN D C 1
ATOM 6154 O O . GLN D 1 111 ? 23.838 55.901 52.895 1.00 32.02 105 GLN D O 1
ATOM 6160 N N . ILE D 1 112 ? 24.843 57.916 53.047 1.00 31.86 106 ILE D N 1
ATOM 6161 C CA . ILE D 1 112 ? 23.620 58.673 53.275 1.00 33.12 106 ILE D CA 1
ATOM 6162 C C . ILE D 1 112 ? 23.637 59.872 52.342 1.00 31.75 106 ILE D C 1
ATOM 6163 O O . ILE D 1 112 ? 24.668 60.516 52.138 1.00 30.13 106 ILE D O 1
ATOM 6168 N N . ALA D 1 113 ? 22.485 60.143 51.747 1.00 32.11 107 ALA D N 1
ATOM 6169 C CA . ALA D 1 113 ? 22.334 61.276 50.824 1.00 31.49 107 ALA D CA 1
ATOM 6170 C C . ALA D 1 113 ? 21.397 62.343 51.408 1.00 32.19 107 ALA D C 1
ATOM 6171 O O . ALA D 1 113 ? 20.604 62.073 52.331 1.00 32.67 107 ALA D O 1
ATOM 6173 N N . VAL D 1 114 ? 21.524 63.552 50.861 1.00 31.23 108 VAL D N 1
ATOM 6174 C CA . VAL D 1 114 ? 20.701 64.688 51.218 1.00 32.85 108 VAL D CA 1
ATOM 6175 C C . VAL D 1 114 ? 19.874 65.052 50.007 1.00 32.88 108 VAL D C 1
ATOM 6176 O O . VAL D 1 114 ? 20.428 65.285 48.942 1.00 31.07 108 VAL D O 1
ATOM 6180 N N . VAL D 1 115 ? 18.551 65.108 50.186 1.00 34.67 109 VAL D N 1
ATOM 6181 C CA . VAL D 1 115 ? 17.622 65.424 49.098 1.00 36.48 109 VAL D CA 1
ATOM 6182 C C . VAL D 1 115 ? 16.887 66.717 49.440 1.00 38.58 109 VAL D C 1
ATOM 6183 O O . VAL D 1 115 ? 16.361 66.857 50.538 1.00 39.66 109 VAL D O 1
ATOM 6187 N N . THR D 1 116 ? 16.878 67.668 48.505 1.00 39.38 110 THR D N 1
ATOM 6188 C CA . THR D 1 116 ? 16.109 68.895 48.645 1.00 41.74 110 THR D CA 1
ATOM 6189 C C . THR D 1 116 ? 14.844 68.830 47.791 1.00 43.58 110 THR D C 1
ATOM 6190 O O . THR D 1 116 ? 14.753 68.033 46.865 1.00 41.91 110 THR D O 1
ATOM 6194 N N . HIS D 1 117 ? 13.858 69.668 48.130 1.00 46.81 111 HIS D N 1
ATOM 6195 C CA . HIS D 1 117 ? 12.515 69.597 47.519 1.00 49.56 111 HIS D CA 1
ATOM 6196 C C . HIS D 1 117 ? 12.477 69.789 45.995 1.00 49.98 111 HIS D C 1
ATOM 6197 O O . HIS D 1 117 ? 11.542 69.316 45.334 1.00 51.59 111 HIS D O 1
ATOM 6204 N N . ASP D 1 118 ? 13.483 70.467 45.439 1.00 49.26 112 ASP D N 1
ATOM 6205 C CA . ASP D 1 118 ? 13.584 70.641 43.984 1.00 49.45 112 ASP D CA 1
ATOM 6206 C C . ASP D 1 118 ? 14.073 69.373 43.266 1.00 47.86 112 ASP D C 1
ATOM 6207 O O . ASP D 1 118 ? 14.323 69.397 42.055 1.00 48.08 112 ASP D O 1
ATOM 6212 N N . GLY D 1 119 ? 14.230 68.282 44.029 1.00 46.75 113 GLY D N 1
ATOM 6213 C CA . GLY D 1 119 ? 14.635 66.990 43.509 1.00 44.89 113 GLY D CA 1
ATOM 6214 C C . GLY D 1 119 ? 16.141 66.783 43.414 1.00 42.42 113 GLY D C 1
ATOM 6215 O O . GLY D 1 119 ? 16.593 65.750 42.903 1.00 41.00 113 GLY D O 1
ATOM 6216 N N . SER D 1 120 ? 16.934 67.744 43.883 1.00 41.61 114 SER D N 1
ATOM 6217 C CA . SER D 1 120 ? 18.380 67.589 43.749 1.00 39.74 114 SER D CA 1
ATOM 6218 C C . SER D 1 120 ? 18.996 66.791 44.909 1.00 37.74 114 SER D C 1
ATOM 6219 O O . SER D 1 120 ? 18.568 66.868 46.071 1.00 37.88 114 SER D O 1
ATOM 6222 N N . VAL D 1 121 ? 19.989 65.988 44.554 1.00 35.61 115 VAL D N 1
ATOM 6223 C CA . VAL D 1 121 ? 20.565 65.046 45.475 1.00 34.28 115 VAL D CA 1
ATOM 6224 C C . VAL D 1 121 ? 22.047 65.374 45.613 1.00 33.09 115 VAL D C 1
ATOM 6225 O O . VAL D 1 121 ? 22.707 65.745 44.645 1.00 31.77 115 VAL D O 1
ATOM 6229 N N . MET D 1 122 ? 22.538 65.255 46.840 1.00 33.14 116 MET D N 1
ATOM 6230 C CA . MET D 1 122 ? 23.959 65.362 47.139 1.00 31.68 116 MET D CA 1
ATOM 6231 C C . MET D 1 122 ? 24.358 64.107 47.940 1.00 29.72 116 MET D C 1
ATOM 6232 O O . MET D 1 122 ? 23.717 63.773 48.930 1.00 28.10 116 MET D O 1
ATOM 6237 N N . PHE D 1 123 ? 25.402 63.431 47.470 1.00 28.45 117 PHE D N 1
ATOM 6238 C CA . PHE D 1 123 ? 25.925 62.194 48.065 1.00 27.96 117 PHE D CA 1
ATOM 6239 C C . PHE D 1 123 ? 27.459 62.315 48.097 1.00 27.00 117 PHE D C 1
ATOM 6240 O O . PHE D 1 123 ? 28.086 62.579 47.075 1.00 25.78 117 PHE D O 1
ATOM 6248 N N . ILE D 1 124 ? 28.048 62.104 49.275 1.00 26.95 118 ILE D N 1
ATOM 6249 C CA . ILE D 1 124 ? 29.484 62.318 49.480 1.00 26.37 118 ILE D CA 1
ATOM 6250 C C . ILE D 1 124 ? 30.103 61.093 50.162 1.00 26.00 118 ILE D C 1
ATOM 6251 O O . ILE D 1 124 ? 30.329 61.101 51.366 1.00 26.21 118 ILE D O 1
ATOM 6256 N N . PRO D 1 125 ? 30.377 60.028 49.383 1.00 25.34 119 PRO D N 1
ATOM 6257 C CA . PRO D 1 125 ? 31.150 58.876 49.904 1.00 25.31 119 PRO D CA 1
ATOM 6258 C C . PRO D 1 125 ? 32.623 59.207 50.149 1.00 25.69 119 PRO D C 1
ATOM 6259 O O . PRO D 1 125 ? 33.293 59.718 49.253 1.00 25.90 119 PRO D O 1
ATOM 6263 N N . ALA D 1 126 ? 33.115 58.934 51.359 1.00 26.13 120 ALA D N 1
ATOM 6264 C CA . ALA D 1 126 ? 34.562 58.984 51.627 1.00 24.86 120 ALA D CA 1
ATOM 6265 C C . ALA D 1 126 ? 35.145 57.621 51.245 1.00 24.12 120 ALA D C 1
ATOM 6266 O O . ALA D 1 126 ? 34.535 56.586 51.506 1.00 21.22 120 ALA D O 1
ATOM 6268 N N . GLN D 1 127 ? 36.312 57.643 50.585 1.00 23.99 121 GLN D N 1
ATOM 6269 C CA . GLN D 1 127 ? 36.871 56.450 49.940 1.00 24.50 121 GLN D CA 1
ATOM 6270 C C . GLN D 1 127 ? 38.391 56.348 50.017 1.00 23.49 121 GLN D C 1
ATOM 6271 O O . GLN D 1 127 ? 39.062 57.357 49.980 1.00 22.74 121 GLN D O 1
ATOM 6277 N N . ARG D 1 128 ? 38.897 55.113 50.129 1.00 22.93 122 ARG D N 1
ATOM 6278 C CA . ARG D 1 128 ? 40.320 54.799 49.881 1.00 23.20 122 ARG D CA 1
ATOM 6279 C C . ARG D 1 128 ? 40.429 54.036 48.558 1.00 22.63 122 ARG D C 1
ATOM 6280 O O . ARG D 1 128 ? 39.767 53.029 48.382 1.00 22.43 122 ARG D O 1
ATOM 6288 N N . LEU D 1 129 ? 41.268 54.563 47.662 1.00 23.24 123 LEU D N 1
ATOM 6289 C CA . LEU D 1 129 ? 41.456 54.119 46.298 1.00 23.44 123 LEU D CA 1
ATOM 6290 C C . LEU D 1 129 ? 42.933 53.773 46.062 1.00 23.24 123 LEU D C 1
ATOM 6291 O O . LEU D 1 129 ? 43.808 54.586 46.339 1.00 23.09 123 LEU D O 1
ATOM 6296 N N . SER D 1 130 ? 43.188 52.560 45.581 1.00 23.44 124 SER D N 1
ATOM 6297 C CA . SER D 1 130 ? 44.501 52.151 45.058 1.00 23.99 124 SER D CA 1
ATOM 6298 C C . SER D 1 130 ? 44.388 52.250 43.531 1.00 23.54 124 SER D C 1
ATOM 6299 O O . SER D 1 130 ? 43.472 51.653 42.958 1.00 22.67 124 SER D O 1
ATOM 6302 N N . PHE D 1 131 ? 45.321 52.960 42.891 1.00 23.22 125 PHE D N 1
ATOM 6303 C CA . PHE D 1 131 ? 45.327 53.112 41.439 1.00 23.42 125 PHE D CA 1
ATOM 6304 C C . PHE D 1 131 ? 46.748 53.076 40.841 1.00 24.53 125 PHE D C 1
ATOM 6305 O O . PHE D 1 131 ? 47.771 53.175 41.547 1.00 24.67 125 PHE D O 1
ATOM 6313 N N . MET D 1 132 ? 46.790 52.942 39.521 1.00 24.91 126 MET D N 1
ATOM 6314 C CA . MET D 1 132 ? 48.022 52.740 38.778 1.00 25.87 126 MET D CA 1
ATOM 6315 C C . MET D 1 132 ? 48.792 54.049 38.690 1.00 26.90 126 MET D C 1
ATOM 6316 O O . MET D 1 132 ? 48.313 55.041 38.094 1.00 26.43 126 MET D O 1
ATOM 6321 N N . CYS D 1 133 ? 49.984 54.031 39.278 1.00 28.07 127 CYS D N 1
ATOM 6322 C CA . CYS D 1 133 ? 50.840 55.208 39.350 1.00 28.58 127 CYS D CA 1
ATOM 6323 C C . CYS D 1 133 ? 52.304 54.879 39.645 1.00 30.21 127 CYS D C 1
ATOM 6324 O O . CYS D 1 133 ? 52.636 54.281 40.668 1.00 30.04 127 CYS D O 1
ATOM 6329 N N . ASP D 1 134 ? 53.182 55.333 38.761 1.00 31.54 128 ASP D N 1
ATOM 6330 C CA . ASP D 1 134 ? 54.623 55.263 38.963 1.00 32.68 128 ASP D CA 1
ATOM 6331 C C . ASP D 1 134 ? 55.079 56.489 39.755 1.00 32.87 128 ASP D C 1
ATOM 6332 O O . ASP D 1 134 ? 55.076 57.590 39.229 1.00 32.28 128 ASP D O 1
ATOM 6337 N N . PRO D 1 135 ? 55.472 56.297 41.023 1.00 33.05 129 PRO D N 1
ATOM 6338 C CA . PRO D 1 135 ? 55.849 57.452 41.850 1.00 34.37 129 PRO D CA 1
ATOM 6339 C C . PRO D 1 135 ? 57.313 57.935 41.701 1.00 36.89 129 PRO D C 1
ATOM 6340 O O . PRO D 1 135 ? 57.796 58.698 42.538 1.00 37.72 129 PRO D O 1
ATOM 6344 N N . THR D 1 136 ? 58.016 57.487 40.662 1.00 38.39 130 THR D N 1
ATOM 6345 C CA . THR D 1 136 ? 59.392 57.949 40.401 1.00 40.45 130 THR D CA 1
ATOM 6346 C C . THR D 1 136 ? 59.461 59.480 40.414 1.00 41.16 130 THR D C 1
ATOM 6347 O O . THR D 1 136 ? 58.633 60.156 39.800 1.00 40.30 130 THR D O 1
ATOM 6354 N N . GLY D 1 137 ? 60.446 60.017 41.130 1.00 43.36 131 GLY D N 1
ATOM 6355 C CA . GLY D 1 137 ? 60.609 61.460 41.275 1.00 43.98 131 GLY D CA 1
ATOM 6356 C C . GLY D 1 137 ? 59.942 62.044 42.508 1.00 43.20 131 GLY D C 1
ATOM 6357 O O . GLY D 1 137 ? 60.057 63.245 42.766 1.00 44.29 131 GLY D O 1
ATOM 6358 N N . VAL D 1 138 ? 59.233 61.219 43.272 1.00 41.68 132 VAL D N 1
ATOM 6359 C CA . VAL D 1 138 ? 58.554 61.690 44.473 1.00 40.96 132 VAL D CA 1
ATOM 6360 C C . VAL D 1 138 ? 59.570 62.214 45.513 1.00 42.59 132 VAL D C 1
ATOM 6361 O O . VAL D 1 138 ? 59.259 63.093 46.306 1.00 42.32 132 VAL D O 1
ATOM 6365 N N . ASP D 1 139 ? 60.777 61.662 45.493 1.00 44.28 133 ASP D N 1
ATOM 6366 C CA . ASP D 1 139 ? 61.864 62.074 46.383 1.00 46.91 133 ASP D CA 1
ATOM 6367 C C . ASP D 1 139 ? 62.776 63.135 45.737 1.00 48.72 133 ASP D C 1
ATOM 6368 O O . ASP D 1 139 ? 63.992 63.139 45.948 1.00 50.96 133 ASP D O 1
ATOM 6373 N N . SER D 1 140 ? 62.185 64.038 44.960 1.00 47.75 134 SER D N 1
ATOM 6374 C CA . SER D 1 140 ? 62.925 65.110 44.299 1.00 49.52 134 SER D CA 1
ATOM 6375 C C . SER D 1 140 ? 62.091 66.389 44.320 1.00 48.72 134 SER D C 1
ATOM 6376 O O . SER D 1 140 ? 60.903 66.358 44.615 1.00 45.59 134 SER D O 1
ATOM 6379 N N . GLU D 1 141 ? 62.738 67.515 44.019 1.00 50.37 135 GLU D N 1
ATOM 6380 C CA . GLU D 1 141 ? 62.092 68.825 44.018 1.00 50.66 135 GLU D CA 1
ATOM 6381 C C . GLU D 1 141 ? 60.857 68.877 43.114 1.00 48.72 135 GLU D C 1
ATOM 6382 O O . GLU D 1 141 ? 59.825 69.440 43.487 1.00 46.88 135 GLU D O 1
ATOM 6388 N N . GLU D 1 142 ? 60.972 68.274 41.933 1.00 49.08 136 GLU D N 1
ATOM 6389 C CA . GLU D 1 142 ? 59.887 68.283 40.941 1.00 47.85 136 GLU D CA 1
ATOM 6390 C C . GLU D 1 142 ? 58.729 67.340 41.305 1.00 45.09 136 GLU D C 1
ATOM 6391 O O . GLU D 1 142 ? 57.594 67.544 40.856 1.00 43.87 136 GLU D O 1
ATOM 6397 N N . GLY D 1 143 ? 59.014 66.320 42.117 1.00 43.70 137 GLY D N 1
ATOM 6398 C CA . GLY D 1 143 ? 57.996 65.434 42.627 1.00 41.17 137 GLY D CA 1
ATOM 6399 C C . GLY D 1 143 ? 57.553 64.424 41.579 1.00 39.97 137 GLY D C 1
ATOM 6400 O O . GLY D 1 143 ? 58.141 64.309 40.493 1.00 39.91 137 GLY D O 1
ATOM 6401 N N . ALA D 1 144 ? 56.497 63.696 41.917 1.00 37.61 138 ALA D N 1
ATOM 6402 C CA . ALA D 1 144 ? 55.885 62.746 41.011 1.00 36.70 138 ALA D CA 1
ATOM 6403 C C . ALA D 1 144 ? 54.570 63.328 40.491 1.00 35.62 138 ALA D C 1
ATOM 6404 O O . ALA D 1 144 ? 54.004 64.235 41.098 1.00 34.76 138 ALA D O 1
ATOM 6406 N N . THR D 1 145 ? 54.096 62.796 39.367 1.00 35.60 139 THR D N 1
ATOM 6407 C CA . THR D 1 145 ? 52.790 63.123 38.810 1.00 34.47 139 THR D CA 1
ATOM 6408 C C . THR D 1 145 ? 52.026 61.867 38.487 1.00 33.72 139 THR D C 1
ATOM 6409 O O . THR D 1 145 ? 52.551 61.009 37.788 1.00 34.50 139 THR D O 1
ATOM 6413 N N . CYS D 1 146 ? 50.789 61.770 38.989 1.00 32.41 140 CYS D N 1
ATOM 6414 C CA . CYS D 1 146 ? 49.907 60.681 38.655 1.00 31.22 140 CYS D CA 1
ATOM 6415 C C . CYS D 1 146 ? 48.566 61.196 38.204 1.00 30.62 140 CYS D C 1
ATOM 6416 O O . CYS D 1 146 ? 48.191 62.343 38.506 1.00 30.96 140 CYS D O 1
ATOM 6421 N N . ALA D 1 147 ? 47.839 60.341 37.498 1.00 28.93 141 ALA D N 1
ATOM 6422 C CA . ALA D 1 147 ? 46.540 60.724 36.947 1.00 28.50 141 ALA D CA 1
ATOM 6423 C C . ALA D 1 147 ? 45.595 59.546 36.994 1.00 27.03 141 ALA D C 1
ATOM 6424 O O . ALA D 1 147 ? 46.025 58.398 36.831 1.00 26.73 141 ALA D O 1
ATOM 6426 N N . VAL D 1 148 ? 44.325 59.820 37.266 1.00 26.58 142 VAL D N 1
ATOM 6427 C CA . VAL D 1 148 ? 43.281 58.792 37.216 1.00 25.86 142 VAL D CA 1
ATOM 6428 C C . VAL D 1 148 ? 41.950 59.349 36.653 1.00 25.81 142 VAL D C 1
ATOM 6429 O O . VAL D 1 148 ? 41.482 60.408 37.073 1.00 24.49 142 VAL D O 1
ATOM 6433 N N . LYS D 1 149 ? 41.376 58.628 35.690 1.00 25.67 143 LYS D N 1
ATOM 6434 C CA . LYS D 1 149 ? 40.117 59.017 35.058 1.00 26.86 143 LYS D CA 1
ATOM 6435 C C . LYS D 1 149 ? 38.903 58.395 35.760 1.00 25.18 143 LYS D C 1
ATOM 6436 O O . LYS D 1 149 ? 38.897 57.205 36.090 1.00 23.61 143 LYS D O 1
ATOM 6442 N N . PHE D 1 150 ? 37.883 59.240 35.955 1.00 24.61 144 PHE D N 1
ATOM 6443 C CA . PHE D 1 150 ? 36.579 58.888 36.451 1.00 24.16 144 PHE D CA 1
ATOM 6444 C C . PHE D 1 150 ? 35.503 59.051 35.359 1.00 24.99 144 PHE D C 1
ATOM 6445 O O . PHE D 1 150 ? 35.483 60.012 34.609 1.00 25.73 144 PHE D O 1
ATOM 6453 N N . GLY D 1 151 ? 34.579 58.115 35.295 1.00 25.30 145 GLY D N 1
ATOM 6454 C CA . GLY D 1 151 ? 33.389 58.284 34.457 1.00 25.85 145 GLY D CA 1
ATOM 6455 C C . GLY D 1 151 ? 32.388 57.180 34.744 1.00 25.86 145 GLY D C 1
ATOM 6456 O O . GLY D 1 151 ? 32.642 56.292 35.582 1.00 23.91 145 GLY D O 1
ATOM 6457 N N . SER D 1 152 ? 31.237 57.275 34.081 1.00 25.89 146 SER D N 1
ATOM 6458 C CA . SER D 1 152 ? 30.239 56.207 34.099 1.00 25.77 146 SER D CA 1
ATOM 6459 C C . SER D 1 152 ? 30.820 54.938 33.476 1.00 25.63 146 SER D C 1
ATOM 6460 O O . SER D 1 152 ? 31.676 54.995 32.562 1.00 25.59 146 SER D O 1
ATOM 6463 N N . TRP D 1 153 ? 30.323 53.799 33.960 1.00 24.78 147 TRP D N 1
ATOM 6464 C CA . TRP D 1 153 ? 30.694 52.512 33.433 1.00 24.98 147 TRP D CA 1
ATOM 6465 C C . TRP D 1 153 ? 29.916 52.167 32.168 1.00 25.87 147 TRP D C 1
ATOM 6466 O O . TRP D 1 153 ? 30.474 51.530 31.277 1.00 26.00 147 TRP D O 1
ATOM 6477 N N . VAL D 1 154 ? 28.659 52.616 32.056 1.00 26.35 148 VAL D N 1
ATOM 6478 C CA . VAL D 1 154 ? 27.776 52.213 30.946 1.00 27.73 148 VAL D CA 1
ATOM 6479 C C . VAL D 1 154 ? 27.077 53.339 30.178 1.00 28.58 148 VAL D C 1
ATOM 6480 O O . VAL D 1 154 ? 26.524 53.085 29.133 1.00 29.49 148 VAL D O 1
ATOM 6484 N N . TYR D 1 155 ? 27.084 54.560 30.698 1.00 27.71 149 TYR D N 1
ATOM 6485 C CA . TYR D 1 155 ? 26.380 55.667 30.049 1.00 28.39 149 TYR D CA 1
ATOM 6486 C C . TYR D 1 155 ? 27.320 56.622 29.286 1.00 28.10 149 TYR D C 1
ATOM 6487 O O . TYR D 1 155 ? 28.335 57.031 29.818 1.00 28.22 149 TYR D O 1
ATOM 6496 N N . SER D 1 156 ? 26.951 56.967 28.052 1.00 29.72 150 SER D N 1
ATOM 6497 C CA . SER D 1 156 ? 27.604 58.024 27.273 1.00 30.26 150 SER D CA 1
ATOM 6498 C C . SER D 1 156 ? 27.234 59.425 27.764 1.00 30.56 150 SER D C 1
ATOM 6499 O O . SER D 1 156 ? 26.408 59.596 28.647 1.00 28.51 150 SER D O 1
ATOM 6502 N N . GLY D 1 157 ? 27.848 60.429 27.145 1.00 32.03 151 GLY D N 1
ATOM 6503 C CA . GLY D 1 157 ? 27.561 61.829 27.455 1.00 32.83 151 GLY D CA 1
ATOM 6504 C C . GLY D 1 157 ? 26.147 62.260 27.092 1.00 34.58 151 GLY D C 1
ATOM 6505 O O . GLY D 1 157 ? 25.684 63.249 27.608 1.00 35.24 151 GLY D O 1
ATOM 6506 N N . PHE D 1 158 ? 25.465 61.521 26.223 1.00 35.61 152 PHE D N 1
ATOM 6507 C CA . PHE D 1 158 ? 24.050 61.794 25.896 1.00 37.97 152 PHE D CA 1
ATOM 6508 C C . PHE D 1 158 ? 23.072 61.261 26.962 1.00 36.95 152 PHE D C 1
ATOM 6509 O O . PHE D 1 158 ? 21.912 61.601 26.948 1.00 38.14 152 PHE D O 1
ATOM 6517 N N . GLU D 1 159 ? 23.561 60.460 27.896 1.00 35.41 153 GLU D N 1
ATOM 6518 C CA . GLU D 1 159 ? 22.746 59.893 28.960 1.00 35.09 153 GLU D CA 1
ATOM 6519 C C . GLU D 1 159 ? 23.131 60.484 30.331 1.00 33.19 153 GLU D C 1
ATOM 6520 O O . GLU D 1 159 ? 22.265 60.889 31.099 1.00 31.80 153 GLU D O 1
ATOM 6526 N N . ILE D 1 160 ? 24.426 60.497 30.630 1.00 32.18 154 ILE D N 1
ATOM 6527 C CA . ILE D 1 160 ? 24.961 61.226 31.764 1.00 32.17 154 ILE D CA 1
ATOM 6528 C C . ILE D 1 160 ? 25.986 62.244 31.265 1.00 32.67 154 ILE D C 1
ATOM 6529 O O . ILE D 1 160 ? 27.065 61.887 30.799 1.00 32.01 154 ILE D O 1
ATOM 6534 N N . ASP D 1 161 ? 25.637 63.515 31.385 1.00 35.13 155 ASP D N 1
ATOM 6535 C CA . ASP D 1 161 ? 26.596 64.594 31.194 1.00 36.00 155 ASP D CA 1
ATOM 6536 C C . ASP D 1 161 ? 27.366 64.818 32.498 1.00 35.93 155 ASP D C 1
ATOM 6537 O O . ASP D 1 161 ? 26.804 65.253 33.504 1.00 37.82 155 ASP D O 1
ATOM 6542 N N . LEU D 1 162 ? 28.654 64.518 32.465 1.00 35.41 156 LEU D N 1
ATOM 6543 C CA . LEU D 1 162 ? 29.520 64.591 33.627 1.00 34.75 156 LEU D CA 1
ATOM 6544 C C . LEU D 1 162 ? 30.261 65.920 33.612 1.00 36.07 156 LEU D C 1
ATOM 6545 O O . LEU D 1 162 ? 30.804 66.321 32.589 1.00 37.41 156 LEU D O 1
ATOM 6550 N N . LYS D 1 163 ? 30.281 66.609 34.740 1.00 37.13 157 LYS D N 1
ATOM 6551 C CA . LYS D 1 163 ? 31.063 67.833 34.851 1.00 38.50 157 LYS D CA 1
ATOM 6552 C C . LYS D 1 163 ? 31.690 68.055 36.220 1.00 37.57 157 LYS D C 1
ATOM 6553 O O . LYS D 1 163 ? 31.429 67.326 37.160 1.00 35.54 157 LYS D O 1
ATOM 6559 N N . THR D 1 164 ? 32.580 69.045 36.264 1.00 38.77 158 THR D N 1
ATOM 6560 C CA . THR D 1 164 ? 33.092 69.637 37.500 1.00 38.45 158 THR D CA 1
ATOM 6561 C C . THR D 1 164 ? 32.657 71.126 37.532 1.00 39.83 158 THR D C 1
ATOM 6562 O O . THR D 1 164 ? 32.468 71.767 36.479 1.00 41.97 158 THR D O 1
ATOM 6566 N N . ASP D 1 165 ? 32.439 71.665 38.718 1.00 39.62 159 ASP D N 1
ATOM 6567 C CA . ASP D 1 165 ? 32.143 73.099 38.852 1.00 40.51 159 ASP D CA 1
ATOM 6568 C C . ASP D 1 165 ? 33.441 73.915 38.877 1.00 40.17 159 ASP D C 1
ATOM 6569 O O . ASP D 1 165 ? 33.436 75.099 38.511 1.00 41.44 159 ASP D O 1
ATOM 6574 N N . THR D 1 166 ? 34.530 73.288 39.329 1.00 37.00 160 THR D N 1
ATOM 6575 C CA . THR D 1 166 ? 35.862 73.886 39.288 1.00 36.69 160 THR D CA 1
ATOM 6576 C C . THR D 1 166 ? 36.877 72.796 38.952 1.00 34.37 160 THR D C 1
ATOM 6577 O O . THR D 1 166 ? 36.648 71.627 39.273 1.00 31.87 160 THR D O 1
ATOM 6581 N N . ASP D 1 167 ? 37.967 73.192 38.290 1.00 34.22 161 ASP D N 1
ATOM 6582 C CA . ASP D 1 167 ? 39.093 72.295 37.986 1.00 33.93 161 ASP D CA 1
ATOM 6583 C C . ASP D 1 167 ? 40.123 72.229 39.114 1.00 32.80 161 ASP D C 1
ATOM 6584 O O . ASP D 1 167 ? 41.119 71.530 39.004 1.00 30.81 161 ASP D O 1
ATOM 6593 N N . GLN D 1 168 ? 39.899 72.991 40.171 1.00 32.89 162 GLN D N 1
ATOM 6594 C CA . GLN D 1 168 ? 40.745 72.925 41.352 1.00 33.56 162 GLN D CA 1
ATOM 6595 C C . GLN D 1 168 ? 40.209 71.889 42.352 1.00 31.38 162 GLN D C 1
ATOM 6596 O O . GLN D 1 168 ? 39.083 71.976 42.845 1.00 31.65 162 GLN D O 1
ATOM 6602 N N . VAL D 1 169 ? 41.011 70.882 42.626 1.00 29.92 163 VAL D N 1
ATOM 6603 C CA . VAL D 1 169 ? 40.682 69.930 43.677 1.00 28.82 163 VAL D CA 1
ATOM 6604 C C . VAL D 1 169 ? 40.640 70.669 45.005 1.00 28.79 163 VAL D C 1
ATOM 6605 O O . VAL D 1 169 ? 41.434 71.586 45.242 1.00 29.04 163 VAL D O 1
ATOM 6609 N N . ASP D 1 170 ? 39.712 70.263 45.875 1.00 28.58 164 ASP D N 1
ATOM 6610 C CA . ASP D 1 170 ? 39.621 70.864 47.201 1.00 29.56 164 ASP D CA 1
ATOM 6611 C C . ASP D 1 170 ? 40.713 70.281 48.116 1.00 28.70 164 ASP D C 1
ATOM 6612 O O . ASP D 1 170 ? 40.637 69.126 48.546 1.00 27.73 164 ASP D O 1
ATOM 6617 N N . LEU D 1 171 ? 41.692 71.122 48.442 1.00 29.54 165 LEU D N 1
ATOM 6618 C CA . LEU D 1 171 ? 42.818 70.741 49.295 1.00 30.39 165 LEU D CA 1
ATOM 6619 C C . LEU D 1 171 ? 42.732 71.350 50.705 1.00 31.43 165 LEU D C 1
ATOM 6620 O O . LEU D 1 171 ? 43.667 71.223 51.505 1.00 31.76 165 LEU D O 1
ATOM 6625 N N . SER D 1 172 ? 41.605 71.990 51.020 1.00 32.50 166 SER D N 1
ATOM 6626 C CA . SER D 1 172 ? 41.461 72.724 52.298 1.00 34.06 166 SER D CA 1
ATOM 6627 C C . SER D 1 172 ? 41.417 71.771 53.538 1.00 34.23 166 SER D C 1
ATOM 6628 O O . SER D 1 172 ? 41.584 72.229 54.669 1.00 35.13 166 SER D O 1
ATOM 6631 N N . SER D 1 173 ? 41.212 70.462 53.323 1.00 32.87 167 SER D N 1
ATOM 6632 C CA . SER D 1 173 ? 41.223 69.447 54.400 1.00 33.06 167 SER D CA 1
ATOM 6633 C C . SER D 1 173 ? 42.396 68.448 54.273 1.00 32.51 167 SER D C 1
ATOM 6634 O O . SER D 1 173 ? 42.361 67.394 54.915 1.00 32.04 167 SER D O 1
ATOM 6637 N N . TYR D 1 174 ? 43.368 68.712 53.390 1.00 32.07 168 TYR D N 1
ATOM 6638 C CA . TYR D 1 174 ? 44.505 67.783 53.176 1.00 31.56 168 TYR D CA 1
ATOM 6639 C C . TYR D 1 174 ? 45.350 67.646 54.445 1.00 32.59 168 TYR D C 1
ATOM 6640 O O . TYR D 1 174 ? 45.617 68.626 55.111 1.00 33.87 168 TYR D O 1
ATOM 6649 N N . TYR D 1 175 ? 45.759 66.420 54.771 1.00 32.19 169 TYR D N 1
ATOM 6650 C CA . TYR D 1 175 ? 46.467 66.140 56.027 1.00 33.72 169 TYR D CA 1
ATOM 6651 C C . TYR D 1 175 ? 47.830 66.829 56.079 1.00 35.11 169 TYR D C 1
ATOM 6652 O O . TYR D 1 175 ? 48.742 66.510 55.311 1.00 35.55 169 TYR D O 1
ATOM 6661 N N . ALA D 1 176 ? 47.955 67.762 57.015 1.00 36.82 170 ALA D N 1
ATOM 6662 C CA . ALA D 1 176 ? 49.150 68.587 57.149 1.00 38.61 170 ALA D CA 1
ATOM 6663 C C . ALA D 1 176 ? 50.418 67.794 57.429 1.00 39.25 170 ALA D C 1
ATOM 6664 O O . ALA D 1 176 ? 51.494 68.222 57.046 1.00 41.42 170 ALA D O 1
ATOM 6666 N N . SER D 1 177 ? 50.307 66.657 58.094 1.00 38.43 171 SER D N 1
ATOM 6667 C CA . SER D 1 177 ? 51.478 65.844 58.386 1.00 39.46 171 SER D CA 1
ATOM 6668 C C . SER D 1 177 ? 51.565 64.563 57.535 1.00 38.40 171 SER D C 1
ATOM 6669 O O . SER D 1 177 ? 52.195 63.578 57.939 1.00 38.48 171 SER D O 1
ATOM 6672 N N . SER D 1 178 ? 50.973 64.590 56.335 1.00 37.63 172 SER D N 1
ATOM 6673 C CA . SER D 1 178 ? 51.076 63.456 55.384 1.00 36.57 172 SER D CA 1
ATOM 6674 C C . SER D 1 178 ? 52.531 63.150 55.056 1.00 37.98 172 SER D C 1
ATOM 6675 O O . SER D 1 178 ? 53.380 64.009 55.197 1.00 38.97 172 SER D O 1
ATOM 6678 N N . LYS D 1 179 ? 52.813 61.939 54.572 1.00 38.19 173 LYS D N 1
ATOM 6679 C CA . LYS D 1 179 ? 54.169 61.631 54.086 1.00 39.72 173 LYS D CA 1
ATOM 6680 C C . LYS D 1 179 ? 54.461 62.393 52.807 1.00 39.83 173 LYS D C 1
ATOM 6681 O O . LYS D 1 179 ? 55.618 62.625 52.476 1.00 40.86 173 LYS D O 1
ATOM 6687 N N . TYR D 1 180 ? 53.400 62.791 52.106 1.00 38.92 174 TYR D N 1
ATOM 6688 C CA . TYR D 1 180 ? 53.519 63.473 50.823 1.00 39.71 174 TYR D CA 1
ATOM 6689 C C . TYR D 1 180 ? 52.825 64.809 50.879 1.00 40.38 174 TYR D C 1
ATOM 6690 O O . TYR D 1 180 ? 51.681 64.891 51.315 1.00 41.75 174 TYR D O 1
ATOM 6699 N N . GLU D 1 181 ? 53.506 65.848 50.435 1.00 42.20 175 GLU D N 1
ATOM 6700 C CA . GLU D 1 181 ? 52.852 67.130 50.195 1.00 42.21 175 GLU D CA 1
ATOM 6701 C C . GLU D 1 181 ? 52.359 67.276 48.749 1.00 40.75 175 GLU D C 1
ATOM 6702 O O . GLU D 1 181 ? 52.952 66.739 47.821 1.00 40.43 175 GLU D O 1
ATOM 6708 N N . ILE D 1 182 ? 51.286 68.047 48.584 1.00 39.39 176 ILE D N 1
ATOM 6709 C CA . ILE D 1 182 ? 50.634 68.239 47.301 1.00 38.18 176 ILE D CA 1
ATOM 6710 C C . ILE D 1 182 ? 51.177 69.469 46.622 1.00 39.06 176 ILE D C 1
ATOM 6711 O O . ILE D 1 182 ? 51.087 70.577 47.157 1.00 40.45 176 ILE D O 1
ATOM 6716 N N . LEU D 1 183 ? 51.722 69.293 45.426 1.00 38.65 177 LEU D N 1
ATOM 6717 C CA . LEU D 1 183 ? 52.201 70.433 44.660 1.00 39.99 177 LEU D CA 1
ATOM 6718 C C . LEU D 1 183 ? 51.101 70.993 43.742 1.00 38.93 177 LEU D C 1
ATOM 6719 O O . LEU D 1 183 ? 51.064 72.184 43.483 1.00 40.07 177 LEU D O 1
ATOM 6724 N N . SER D 1 184 ? 50.225 70.132 43.240 1.00 36.54 178 SER D N 1
ATOM 6725 C CA . SER D 1 184 ? 49.030 70.567 42.513 1.00 35.98 178 SER D CA 1
ATOM 6726 C C . SER D 1 184 ? 48.045 69.418 42.399 1.00 33.16 178 SER D C 1
ATOM 6727 O O . SER D 1 184 ? 48.424 68.242 42.446 1.00 33.12 178 SER D O 1
ATOM 6730 N N . ALA D 1 185 ? 46.770 69.759 42.329 1.00 31.76 179 ALA D N 1
ATOM 6731 C CA . ALA D 1 185 ? 45.720 68.777 42.109 1.00 30.10 179 ALA D CA 1
ATOM 6732 C C . ALA D 1 185 ? 44.569 69.397 41.354 1.00 29.56 179 ALA D C 1
ATOM 6733 O O . ALA D 1 185 ? 43.955 70.366 41.826 1.00 28.33 179 ALA D O 1
ATOM 6735 N N . THR D 1 186 ? 44.291 68.815 40.181 1.00 28.89 180 THR D N 1
ATOM 6736 C CA . THR D 1 186 ? 43.282 69.308 39.270 1.00 29.58 180 THR D CA 1
ATOM 6737 C C . THR D 1 186 ? 42.264 68.193 38.920 1.00 28.40 180 THR D C 1
ATOM 6738 O O . THR D 1 186 ? 42.576 66.986 38.950 1.00 27.24 180 THR D O 1
ATOM 6742 N N . GLN D 1 187 ? 41.036 68.618 38.631 1.00 28.22 181 GLN D N 1
ATOM 6743 C CA . GLN D 1 187 ? 39.927 67.718 38.296 1.00 27.64 181 GLN D CA 1
ATOM 6744 C C . GLN D 1 187 ? 39.244 68.281 37.043 1.00 29.46 181 GLN D C 1
ATOM 6745 O O . GLN D 1 187 ? 38.471 69.224 37.138 1.00 30.40 181 GLN D O 1
ATOM 6751 N N . THR D 1 188 ? 39.568 67.729 35.868 1.00 30.22 182 THR D N 1
ATOM 6752 C CA . THR D 1 188 ? 39.269 68.370 34.584 1.00 31.45 182 THR D CA 1
ATOM 6753 C C . THR D 1 188 ? 38.390 67.512 33.672 1.00 31.58 182 THR D C 1
ATOM 6754 O O . THR D 1 188 ? 38.759 66.393 33.351 1.00 30.79 182 THR D O 1
ATOM 6758 N N . ARG D 1 189 ? 37.242 68.058 33.257 1.00 32.05 183 ARG D N 1
ATOM 6759 C CA . ARG D 1 189 ? 36.367 67.423 32.267 1.00 32.82 183 ARG D CA 1
ATOM 6760 C C . ARG D 1 189 ? 37.120 67.272 30.950 1.00 33.71 183 ARG D C 1
ATOM 6761 O O . ARG D 1 189 ? 37.743 68.208 30.488 1.00 34.19 183 ARG D O 1
ATOM 6769 N N . GLN D 1 190 ? 37.091 66.089 30.367 1.00 33.86 184 GLN D N 1
ATOM 6770 C CA . GLN D 1 190 ? 37.636 65.871 29.032 1.00 36.47 184 GLN D CA 1
ATOM 6771 C C . GLN D 1 190 ? 36.585 65.152 28.201 1.00 36.26 184 GLN D C 1
ATOM 6772 O O . GLN D 1 190 ? 35.991 64.197 28.660 1.00 34.22 184 GLN D O 1
ATOM 6778 N N . VAL D 1 191 ? 36.402 65.588 26.964 1.00 38.06 185 VAL D N 1
ATOM 6779 C CA . VAL D 1 191 ? 35.423 65.015 26.058 1.00 39.29 185 VAL D CA 1
ATOM 6780 C C . VAL D 1 191 ? 36.126 64.423 24.852 1.00 40.43 185 VAL D C 1
ATOM 6781 O O . VAL D 1 191 ? 36.939 65.112 24.230 1.00 41.62 185 VAL D O 1
ATOM 6785 N N . GLN D 1 192 ? 35.813 63.168 24.510 1.00 40.25 186 GLN D N 1
ATOM 6786 C CA . GLN D 1 192 ? 36.211 62.611 23.198 1.00 42.02 186 GLN D CA 1
ATOM 6787 C C . GLN D 1 192 ? 35.023 62.177 22.372 1.00 42.06 186 GLN D C 1
ATOM 6788 O O . GLN D 1 192 ? 33.935 61.943 22.892 1.00 41.02 186 GLN D O 1
ATOM 6794 N N . HIS D 1 193 ? 35.289 62.018 21.075 1.00 43.01 187 HIS D N 1
ATOM 6795 C CA . HIS D 1 193 ? 34.393 61.349 20.151 1.00 44.14 187 HIS D CA 1
ATOM 6796 C C . HIS D 1 193 ? 35.095 60.184 19.450 1.00 44.13 187 HIS D C 1
ATOM 6797 O O . HIS D 1 193 ? 36.300 60.216 19.207 1.00 44.53 187 HIS D O 1
ATOM 6804 N N . TYR D 1 194 ? 34.338 59.137 19.165 1.00 43.57 188 TYR D N 1
ATOM 6805 C CA . TYR D 1 194 ? 34.841 58.029 18.371 1.00 44.19 188 TYR D CA 1
ATOM 6806 C C . TYR D 1 194 ? 34.225 58.161 16.974 1.00 46.62 188 TYR D C 1
ATOM 6807 O O . TYR D 1 194 ? 33.062 58.576 16.819 1.00 45.76 188 TYR D O 1
ATOM 6816 N N . SER D 1 195 ? 35.012 57.815 15.960 1.00 48.81 189 SER D N 1
ATOM 6817 C CA . SER D 1 195 ? 34.622 58.096 14.585 1.00 51.90 189 SER D CA 1
ATOM 6818 C C . SER D 1 195 ? 33.357 57.340 14.182 1.00 53.14 189 SER D C 1
ATOM 6819 O O . SER D 1 195 ? 32.609 57.808 13.345 1.00 54.64 189 SER D O 1
ATOM 6822 N N . CYS D 1 196 ? 33.107 56.187 14.797 1.00 52.26 190 CYS D N 1
ATOM 6823 C CA . CYS D 1 196 ? 31.882 55.427 14.539 1.00 53.45 190 CYS D CA 1
ATOM 6824 C C . CYS D 1 196 ? 30.602 56.171 14.900 1.00 53.46 190 CYS D C 1
ATOM 6825 O O . CYS D 1 196 ? 29.534 55.862 14.371 1.00 54.38 190 CYS D O 1
ATOM 6828 N N . CYS D 1 197 ? 30.708 57.121 15.824 1.00 52.08 191 CYS D N 1
ATOM 6829 C CA . CYS D 1 197 ? 29.592 57.444 16.700 1.00 51.82 191 CYS D CA 1
ATOM 6830 C C . CYS D 1 197 ? 29.507 58.935 17.016 1.00 51.78 191 CYS D C 1
ATOM 6831 O O . CYS D 1 197 ? 30.533 59.564 17.217 1.00 51.61 191 CYS D O 1
ATOM 6834 N N . PRO D 1 198 ? 28.288 59.514 17.020 1.00 52.82 192 PRO D N 1
ATOM 6835 C CA . PRO D 1 198 ? 28.063 60.922 17.416 1.00 52.27 192 PRO D CA 1
ATOM 6836 C C . PRO D 1 198 ? 28.137 61.275 18.911 1.00 49.74 192 PRO D C 1
ATOM 6837 O O . PRO D 1 198 ? 28.502 62.409 19.237 1.00 49.57 192 PRO D O 1
ATOM 6841 N N . GLU D 1 199 ? 27.778 60.348 19.804 1.00 47.69 193 GLU D N 1
ATOM 6842 C CA . GLU D 1 199 ? 27.769 60.633 21.254 1.00 44.79 193 GLU D CA 1
ATOM 6843 C C . GLU D 1 199 ? 29.158 61.061 21.733 1.00 42.19 193 GLU D C 1
ATOM 6844 O O . GLU D 1 199 ? 30.150 60.470 21.320 1.00 40.90 193 GLU D O 1
ATOM 6850 N N . PRO D 1 200 ? 29.221 62.060 22.633 1.00 40.48 194 PRO D N 1
ATOM 6851 C CA . PRO D 1 200 ? 30.457 62.369 23.360 1.00 39.03 194 PRO D CA 1
ATOM 6852 C C . PRO D 1 200 ? 30.696 61.378 24.501 1.00 36.85 194 PRO D C 1
ATOM 6853 O O . PRO D 1 200 ? 29.731 60.9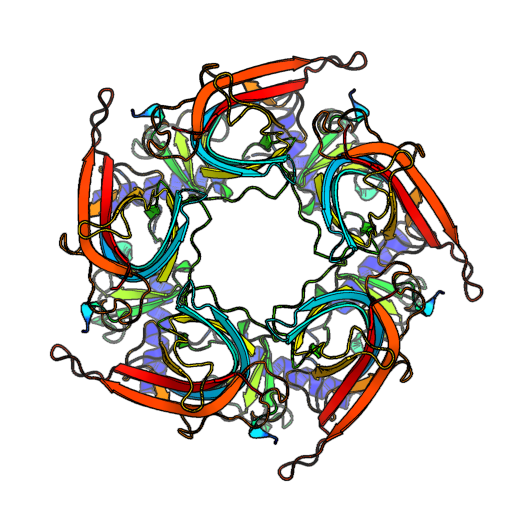10 25.118 1.00 37.59 194 PRO D O 1
ATOM 6857 N N . TYR D 1 201 ? 31.954 61.040 24.758 1.00 34.90 195 TYR D N 1
ATOM 6858 C CA . TYR D 1 201 ? 32.328 60.262 25.926 1.00 32.98 195 TYR D CA 1
ATOM 6859 C C . TYR D 1 201 ? 33.183 61.170 26.848 1.00 32.60 195 TYR D C 1
ATOM 6860 O O . TYR D 1 201 ? 34.200 61.729 26.426 1.00 33.12 195 TYR D O 1
ATOM 6869 N N . ILE D 1 202 ? 32.713 61.338 28.077 1.00 31.05 196 ILE D N 1
ATOM 6870 C CA . ILE D 1 202 ? 33.171 62.391 28.999 1.00 30.78 196 ILE D CA 1
ATOM 6871 C C . ILE D 1 202 ? 33.815 61.768 30.224 1.00 28.88 196 ILE D C 1
ATOM 6872 O O . ILE D 1 202 ? 33.193 60.929 30.886 1.00 27.53 196 ILE D O 1
ATOM 6877 N N . ASP D 1 203 ? 35.056 62.182 30.514 1.00 28.51 197 ASP D N 1
ATOM 6878 C CA . ASP D 1 203 ? 35.773 61.756 31.727 1.00 28.19 197 ASP D CA 1
ATOM 6879 C C . ASP D 1 203 ? 36.087 62.990 32.568 1.00 27.15 197 ASP D C 1
ATOM 6880 O O . ASP D 1 203 ? 36.108 64.110 32.068 1.00 26.40 197 ASP D O 1
ATOM 6885 N N . VAL D 1 204 ? 36.288 62.758 33.851 1.00 25.56 198 VAL D N 1
ATOM 6886 C CA . VAL D 1 204 ? 36.935 63.712 34.727 1.00 26.48 198 VAL D CA 1
ATOM 6887 C C . VAL D 1 204 ? 38.291 63.127 35.112 1.00 26.13 198 VAL D C 1
ATOM 6888 O O . VAL D 1 204 ? 38.378 62.122 35.812 1.00 26.31 198 VAL D O 1
ATOM 6892 N N . ASN D 1 205 ? 39.343 63.799 34.680 1.00 27.94 199 ASN D N 1
ATOM 6893 C CA . ASN D 1 205 ? 40.726 63.414 34.948 1.00 27.66 199 ASN D CA 1
ATOM 6894 C C . ASN D 1 205 ? 41.267 64.100 36.206 1.00 27.50 199 ASN D C 1
ATOM 6895 O O . ASN D 1 205 ? 41.392 65.317 36.266 1.00 27.09 199 ASN D O 1
ATOM 6900 N N . LEU D 1 206 ? 41.544 63.292 37.226 1.00 26.96 200 LEU D N 1
ATOM 6901 C CA . LEU D 1 206 ? 42.169 63.756 38.445 1.00 27.59 200 LEU D CA 1
ATOM 6902 C C . LEU D 1 206 ? 43.710 63.625 38.295 1.00 28.09 200 LEU D C 1
ATOM 6903 O O . LEU D 1 206 ? 44.216 62.516 38.135 1.00 27.98 200 LEU D O 1
ATOM 6908 N N . VAL D 1 207 ? 44.424 64.766 38.304 1.00 28.62 201 VAL D N 1
ATOM 6909 C CA . VAL D 1 207 ? 45.875 64.802 38.165 1.00 30.05 201 VAL D CA 1
ATOM 6910 C C . VAL D 1 207 ? 46.514 65.369 39.433 1.00 30.56 201 VAL D C 1
ATOM 6911 O O . VAL D 1 207 ? 46.285 66.500 39.783 1.00 31.98 201 VAL D O 1
ATOM 6915 N N . VAL D 1 208 ? 47.304 64.562 40.127 1.00 30.47 202 VAL D N 1
ATOM 6916 C CA . VAL D 1 208 ? 47.964 64.994 41.361 1.00 30.74 202 VAL D CA 1
ATOM 6917 C C . VAL D 1 208 ? 49.481 64.986 41.167 1.00 31.56 202 VAL D C 1
ATOM 6918 O O . VAL D 1 208 ? 50.053 63.998 40.710 1.00 30.32 202 VAL D O 1
ATOM 6922 N N . LYS D 1 209 ? 50.112 66.125 41.468 1.00 32.84 203 LYS D N 1
ATOM 6923 C CA . LYS D 1 209 ? 51.558 66.237 41.510 1.00 34.65 203 LYS D CA 1
ATOM 6924 C C . LYS D 1 209 ? 51.943 66.369 42.983 1.00 34.11 203 LYS D C 1
ATOM 6925 O O . LYS D 1 209 ? 51.427 67.235 43.689 1.00 32.64 203 LYS D O 1
ATOM 6931 N N . PHE D 1 210 ? 52.829 65.485 43.436 1.00 34.48 204 PHE D N 1
ATOM 6932 C CA . PHE D 1 210 ? 53.215 65.377 44.856 1.00 35.78 204 PHE D CA 1
ATOM 6933 C C . PHE D 1 210 ? 54.686 64.989 45.086 1.00 36.94 204 PHE D C 1
ATOM 6934 O O . PHE D 1 210 ? 55.338 64.409 44.224 1.00 35.82 204 PHE D O 1
ATOM 6942 N N . ARG D 1 211 ? 55.168 65.268 46.285 1.00 38.92 205 ARG D N 1
ATOM 6943 C CA . ARG D 1 211 ? 56.525 64.880 46.674 1.00 41.82 205 ARG D CA 1
ATOM 6944 C C . ARG D 1 211 ? 56.628 64.561 48.163 1.00 42.42 205 ARG D C 1
ATOM 6945 O O . ARG D 1 211 ? 55.753 64.918 48.947 1.00 40.66 205 ARG D O 1
ATOM 6953 N N . GLU D 1 212 ? 57.685 63.851 48.538 1.00 44.97 206 GLU D N 1
ATOM 6954 C CA . GLU D 1 212 ? 57.902 63.502 49.941 1.00 47.25 206 GLU D CA 1
ATOM 6955 C C . GLU D 1 212 ? 58.098 64.780 50.757 1.00 49.49 206 GLU D C 1
ATOM 6956 O O . GLU D 1 212 ? 58.817 65.684 50.346 1.00 50.64 206 GLU D O 1
ATOM 6962 N N . ARG D 1 213 ? 57.415 64.852 51.895 1.00 51.07 207 ARG D N 1
ATOM 6963 C CA . ARG D 1 213 ? 57.473 66.017 52.759 1.00 53.41 207 ARG D CA 1
ATOM 6964 C C . ARG D 1 213 ? 58.877 66.184 53.295 1.00 57.56 207 ARG D C 1
ATOM 6965 O O . ARG D 1 213 ? 59.554 65.204 53.629 1.00 58.41 207 ARG D O 1
ATOM 6973 N N . ARG D 1 214 ? 59.281 67.442 53.408 1.00 60.75 208 ARG D N 1
ATOM 6974 C CA . ARG D 1 214 ? 60.686 67.802 53.540 1.00 64.90 208 ARG D CA 1
ATOM 6975 C C . ARG D 1 214 ? 61.223 67.679 54.954 1.00 66.44 208 ARG D C 1
ATOM 6976 O O . ARG D 1 214 ? 62.434 67.751 55.150 1.00 69.39 208 ARG D O 1
ATOM 6984 N N . ASP E 1 1 ? 5.663 29.542 88.798 1.00 109.53 -5 ASP E N 1
ATOM 6985 C CA . ASP E 1 1 ? 7.104 29.944 88.674 1.00 106.34 -5 ASP E CA 1
ATOM 6986 C C . ASP E 1 1 ? 7.557 29.826 87.223 1.00 103.66 -5 ASP E C 1
ATOM 6987 O O . ASP E 1 1 ? 8.127 30.759 86.649 1.00 101.19 -5 ASP E O 1
ATOM 6992 N N . ASP E 1 2 ? 7.313 28.647 86.655 1.00 103.89 -4 ASP E N 1
ATOM 6993 C CA . ASP E 1 2 ? 7.553 28.377 85.238 1.00 101.81 -4 ASP E CA 1
ATOM 6994 C C . ASP E 1 2 ? 6.461 29.070 84.432 1.00 102.25 -4 ASP E C 1
ATOM 6995 O O . ASP E 1 2 ? 6.697 29.568 83.325 1.00 100.24 -4 ASP E O 1
ATOM 7000 N N . ASP E 1 3 ? 5.259 29.070 85.015 1.00 104.66 -3 ASP E N 1
ATOM 7001 C CA . ASP E 1 3 ? 4.115 29.832 84.524 1.00 105.61 -3 ASP E CA 1
ATOM 7002 C C . ASP E 1 3 ? 4.512 31.307 84.441 1.00 103.44 -3 ASP E C 1
ATOM 7003 O O . ASP E 1 3 ? 4.312 31.966 83.414 1.00 102.41 -3 ASP E O 1
ATOM 7008 N N . ASP E 1 4 ? 5.099 31.799 85.534 1.00 102.46 -2 ASP E N 1
ATOM 7009 C CA . ASP E 1 4 ? 5.576 33.186 85.637 1.00 100.44 -2 ASP E CA 1
ATOM 7010 C C . ASP E 1 4 ? 6.652 33.550 84.609 1.00 96.30 -2 ASP E C 1
ATOM 7011 O O . ASP E 1 4 ? 6.687 34.686 84.137 1.00 95.25 -2 ASP E O 1
ATOM 7016 N N . LYS E 1 5 ? 7.524 32.595 84.280 1.00 93.83 -1 LYS E N 1
ATOM 7017 C CA . LYS E 1 5 ? 8.594 32.813 83.295 1.00 90.24 -1 LYS E CA 1
ATOM 7018 C C . LYS E 1 5 ? 8.050 32.907 81.866 1.00 88.83 -1 LYS E C 1
ATOM 7019 O O . LYS E 1 5 ? 8.626 33.591 81.028 1.00 85.89 -1 LYS E O 1
ATOM 7025 N N . LEU E 1 6 ? 6.943 32.210 81.603 1.00 90.14 0 LEU E N 1
ATOM 7026 C CA . LEU E 1 6 ? 6.213 32.343 80.331 1.00 89.57 0 LEU E CA 1
ATOM 7027 C C . LEU E 1 6 ? 5.638 33.750 80.178 1.00 89.08 0 LEU E C 1
ATOM 7028 O O . LEU E 1 6 ? 5.780 34.361 79.111 1.00 87.49 0 LEU E O 1
ATOM 7033 N N . HIS E 1 7 ? 4.995 34.247 81.242 1.00 90.12 1 HIS E N 1
ATOM 7034 C CA . HIS E 1 7 ? 4.459 35.619 81.292 1.00 90.05 1 HIS E CA 1
ATOM 7035 C C . HIS E 1 7 ? 5.539 36.669 80.975 1.00 86.22 1 HIS E C 1
ATOM 7036 O O . HIS E 1 7 ? 5.314 37.570 80.167 1.00 85.70 1 HIS E O 1
ATOM 7043 N N . SER E 1 8 ? 6.701 36.552 81.624 1.00 83.41 2 SER E N 1
ATOM 7044 C CA . SER E 1 8 ? 7.811 37.505 81.439 1.00 79.86 2 SER E CA 1
ATOM 7045 C C . SER E 1 8 ? 8.388 37.437 80.036 1.00 76.22 2 SER E C 1
ATOM 7046 O O . SER E 1 8 ? 8.760 38.460 79.463 1.00 74.62 2 SER E O 1
ATOM 7049 N N . GLN E 1 9 ? 8.485 36.223 79.501 1.00 74.58 3 GLN E N 1
ATOM 7050 C CA . GLN E 1 9 ? 8.870 36.025 78.104 1.00 71.84 3 GLN E CA 1
ATOM 7051 C C . GLN E 1 9 ? 7.871 36.702 77.173 1.00 71.15 3 GLN E C 1
ATOM 7052 O O . GLN E 1 9 ? 8.262 37.352 76.199 1.00 68.93 3 GLN E O 1
ATOM 7058 N N . ALA E 1 10 ? 6.583 36.551 77.490 1.00 72.48 4 ALA E N 1
ATOM 7059 C CA . ALA E 1 10 ? 5.507 37.108 76.674 1.00 72.49 4 ALA E CA 1
ATOM 7060 C C . ALA E 1 10 ? 5.483 38.627 76.735 1.00 70.95 4 ALA E C 1
ATOM 7061 O O . ALA E 1 10 ? 5.304 39.290 75.696 1.00 69.87 4 ALA E O 1
ATOM 7063 N N . ASN E 1 11 ? 5.652 39.167 77.950 1.00 70.27 5 ASN E N 1
ATOM 7064 C CA . ASN E 1 11 ? 5.685 40.622 78.169 1.00 69.48 5 ASN E CA 1
ATOM 7065 C C . ASN E 1 11 ? 6.828 41.308 77.404 1.00 65.58 5 ASN E C 1
ATOM 7066 O O . ASN E 1 11 ? 6.627 42.359 76.802 1.00 63.99 5 ASN E O 1
ATOM 7071 N N . LEU E 1 12 ? 8.014 40.700 77.427 1.00 63.13 6 LEU E N 1
ATOM 7072 C CA . LEU E 1 12 ? 9.166 41.208 76.653 1.00 60.46 6 LEU E CA 1
ATOM 7073 C C . LEU E 1 12 ? 8.910 41.177 75.140 1.00 59.38 6 LEU E C 1
ATOM 7074 O O . LEU E 1 12 ? 9.231 42.131 74.420 1.00 57.55 6 LEU E O 1
ATOM 7079 N N . MET E 1 13 ? 8.320 40.084 74.663 1.00 60.28 7 MET E N 1
ATOM 7080 C CA . MET E 1 13 ? 8.002 39.951 73.238 1.00 60.45 7 MET E CA 1
ATOM 7081 C C . MET E 1 13 ? 6.981 40.997 72.784 1.00 60.63 7 MET E C 1
ATOM 7082 O O . MET E 1 13 ? 7.129 41.596 71.727 1.00 59.06 7 MET E O 1
ATOM 7087 N N . ARG E 1 14 ? 5.960 41.225 73.606 1.00 62.11 8 ARG E N 1
ATOM 7088 C CA . ARG E 1 14 ? 4.952 42.251 73.326 1.00 63.22 8 ARG E CA 1
ATOM 7089 C C . ARG E 1 14 ? 5.580 43.647 73.261 1.00 61.13 8 ARG E C 1
ATOM 7090 O O . ARG E 1 14 ? 5.350 44.403 72.311 1.00 60.26 8 ARG E O 1
ATOM 7098 N N . LEU E 1 15 ? 6.381 43.980 74.266 1.00 59.93 9 LEU E N 1
ATOM 7099 C CA . LEU E 1 15 ? 7.078 45.264 74.292 1.00 59.42 9 LEU E CA 1
ATOM 7100 C C . LEU E 1 15 ? 7.877 45.495 73.001 1.00 57.17 9 LEU E C 1
ATOM 7101 O O . LEU E 1 15 ? 7.754 46.553 72.359 1.00 56.59 9 LEU E O 1
ATOM 7106 N N . LYS E 1 16 ? 8.685 44.507 72.617 1.00 56.23 10 LYS E N 1
ATOM 7107 C CA . LYS E 1 16 ? 9.523 44.654 71.419 1.00 55.35 10 LYS E CA 1
ATOM 7108 C C . LYS E 1 16 ? 8.655 44.754 70.157 1.00 56.06 10 LYS E C 1
ATOM 7109 O O . LYS E 1 16 ? 8.837 45.643 69.327 1.00 55.01 10 LYS E O 1
ATOM 7115 N N . SER E 1 17 ? 7.690 43.851 70.050 1.00 58.65 11 SER E N 1
ATOM 7116 C CA . SER E 1 17 ? 6.728 43.876 68.964 1.00 60.59 11 SER E CA 1
ATOM 7117 C C . SER E 1 17 ? 5.998 45.232 68.874 1.00 62.57 11 SER E C 1
ATOM 7118 O O . SER E 1 17 ? 5.863 45.796 67.784 1.00 61.94 11 SER E O 1
ATOM 7121 N N . ASP E 1 18 ? 5.557 45.760 70.018 1.00 64.90 12 ASP E N 1
ATOM 7122 C CA . ASP E 1 18 ? 4.891 47.075 70.068 1.00 67.12 12 ASP E CA 1
ATOM 7123 C C . ASP E 1 18 ? 5.767 48.232 69.626 1.00 65.98 12 ASP E C 1
ATOM 7124 O O . ASP E 1 18 ? 5.334 49.074 68.848 1.00 66.14 12 ASP E O 1
ATOM 7129 N N . LEU E 1 19 ? 6.979 48.299 70.170 1.00 65.71 13 LEU E N 1
ATOM 7130 C CA . LEU E 1 19 ? 7.913 49.370 69.829 1.00 65.33 13 LEU E CA 1
ATOM 7131 C C . LEU E 1 19 ? 8.309 49.303 68.361 1.00 65.10 13 LEU E C 1
ATOM 7132 O O . LEU E 1 19 ? 8.307 50.319 67.676 1.00 64.92 13 LEU E O 1
ATOM 7137 N N . PHE E 1 20 ? 8.617 48.104 67.878 1.00 66.13 14 PHE E N 1
ATOM 7138 C CA . PHE E 1 20 ? 9.235 47.955 66.553 1.00 66.12 14 PHE E CA 1
ATOM 7139 C C . PHE E 1 20 ? 8.241 47.718 65.422 1.00 68.85 14 PHE E C 1
ATOM 7140 O O . PHE E 1 20 ? 8.311 48.394 64.388 1.00 69.02 14 PHE E O 1
ATOM 7148 N N . ASN E 1 21 ? 7.316 46.780 65.619 1.00 72.05 15 ASN E N 1
ATOM 7149 C CA . ASN E 1 21 ? 6.404 46.362 64.552 1.00 74.37 15 ASN E CA 1
ATOM 7150 C C . ASN E 1 21 ? 5.148 47.232 64.440 1.00 77.79 15 ASN E C 1
ATOM 7151 O O . ASN E 1 21 ? 4.661 47.484 63.332 1.00 79.10 15 ASN E O 1
ATOM 7156 N N . ARG E 1 22 ? 4.639 47.717 65.567 1.00 80.06 16 ARG E N 1
ATOM 7157 C CA . ARG E 1 22 ? 3.399 48.502 65.555 1.00 83.31 16 ARG E CA 1
ATOM 7158 C C . ARG E 1 22 ? 3.641 49.995 65.305 1.00 83.28 16 ARG E C 1
ATOM 7159 O O . ARG E 1 22 ? 2.690 50.782 65.288 1.00 85.74 16 ARG E O 1
ATOM 7167 N N . SER E 1 23 ? 4.899 50.381 65.119 1.00 81.17 17 SER E N 1
ATOM 7168 C CA . SER E 1 23 ? 5.266 51.788 65.020 1.00 80.87 17 SER E CA 1
ATOM 7169 C C . SER E 1 23 ? 6.026 52.077 63.727 1.00 79.09 17 SER E C 1
ATOM 7170 O O . SER E 1 23 ? 5.522 52.790 62.856 1.00 80.05 17 SER E O 1
ATOM 7173 N N . TYR E 1 26 ? 10.965 55.600 62.839 1.00 56.59 20 TYR E N 1
ATOM 7174 C CA . TYR E 1 26 ? 11.720 56.807 63.191 1.00 55.84 20 TYR E CA 1
ATOM 7175 C C . TYR E 1 26 ? 12.643 57.188 62.040 1.00 53.75 20 TYR E C 1
ATOM 7176 O O . TYR E 1 26 ? 13.534 56.432 61.712 1.00 52.88 20 TYR E O 1
ATOM 7185 N N . PRO E 1 27 ? 12.423 58.362 61.425 1.00 53.79 21 PRO E N 1
ATOM 7186 C CA . PRO E 1 27 ? 13.179 58.787 60.252 1.00 51.76 21 PRO E CA 1
ATOM 7187 C C . PRO E 1 27 ? 14.414 59.649 60.551 1.00 49.82 21 PRO E C 1
ATOM 7188 O O . PRO E 1 27 ? 14.869 60.373 59.678 1.00 49.78 21 PRO E O 1
ATOM 7192 N N . GLY E 1 28 ? 14.954 59.573 61.761 1.00 48.35 22 GLY E N 1
ATOM 7193 C CA . GLY E 1 28 ? 16.083 60.408 62.142 1.00 46.89 22 GLY E CA 1
ATOM 7194 C C . GLY E 1 28 ? 15.642 61.808 62.519 1.00 47.67 22 GLY E C 1
ATOM 7195 O O . GLY E 1 28 ? 14.491 62.168 62.285 1.00 48.89 22 GLY E O 1
ATOM 7196 N N . PRO E 1 29 ? 16.551 62.592 63.127 1.00 46.60 23 PRO E N 1
ATOM 7197 C CA . PRO E 1 29 ? 16.258 63.917 63.641 1.00 48.35 23 PRO E CA 1
ATOM 7198 C C . PRO E 1 29 ? 16.088 65.002 62.566 1.00 49.01 23 PRO E C 1
ATOM 7199 O O . PRO E 1 29 ? 16.577 64.847 61.446 1.00 47.11 23 PRO E O 1
ATOM 7203 N N . THR E 1 30 ? 15.371 66.073 62.921 1.00 50.76 24 THR E N 1
ATOM 7204 C CA . THR E 1 30 ? 15.223 67.261 62.065 1.00 52.04 24 THR E CA 1
ATOM 7205 C C . THR E 1 30 ? 15.500 68.531 62.877 1.00 53.10 24 THR E C 1
ATOM 7206 O O . THR E 1 30 ? 15.721 68.470 64.083 1.00 52.95 24 THR E O 1
ATOM 7210 N N . LYS E 1 31 ? 15.490 69.682 62.208 1.00 54.70 25 LYS E N 1
ATOM 7211 C CA . LYS E 1 31 ? 15.577 70.976 62.897 1.00 56.79 25 LYS E CA 1
ATOM 7212 C C . LYS E 1 31 ? 14.440 71.110 63.926 1.00 59.07 25 LYS E C 1
ATOM 7213 O O . LYS E 1 31 ? 14.631 71.699 64.993 1.00 60.21 25 LYS E O 1
ATOM 7224 N N . ASP E 1 32 ? 13.262 70.581 63.582 1.00 60.36 26 ASP E N 1
ATOM 7225 C CA . ASP E 1 32 ? 12.052 70.696 64.414 1.00 63.18 26 ASP E CA 1
ATOM 7226 C C . ASP E 1 32 ? 11.967 69.611 65.490 1.00 62.98 26 ASP E C 1
ATOM 7227 O O . ASP E 1 32 ? 11.404 69.836 66.559 1.00 65.09 26 ASP E O 1
ATOM 7232 N N . ASP E 1 33 ? 12.519 68.435 65.202 1.00 61.48 27 ASP E N 1
ATOM 7233 C CA . ASP E 1 33 ? 12.689 67.370 66.211 1.00 60.72 27 ASP E CA 1
ATOM 7234 C C . ASP E 1 33 ? 14.191 66.952 66.357 1.00 57.73 27 ASP E C 1
ATOM 7235 O O . ASP E 1 33 ? 14.574 65.887 65.882 1.00 55.33 27 ASP E O 1
ATOM 7240 N N . PRO E 1 34 ? 15.024 67.784 67.044 1.00 57.36 28 PRO E N 1
ATOM 7241 C CA . PRO E 1 34 ? 16.472 67.576 67.239 1.00 55.43 28 PRO E CA 1
ATOM 7242 C C . PRO E 1 34 ? 16.898 66.611 68.363 1.00 54.54 28 PRO E C 1
ATOM 7243 O O . PRO E 1 34 ? 16.235 66.519 69.397 1.00 55.98 28 PRO E O 1
ATOM 7247 N N . LEU E 1 35 ? 18.052 65.968 68.171 1.00 51.95 29 LEU E N 1
ATOM 7248 C CA . LEU E 1 35 ? 18.534 64.874 69.023 1.00 51.01 29 LEU E CA 1
ATOM 7249 C C . LEU E 1 35 ? 19.880 65.193 69.686 1.00 49.67 29 LEU E C 1
ATOM 7250 O O . LEU E 1 35 ? 20.824 65.588 69.022 1.00 48.40 29 LEU E O 1
ATOM 7255 N N . THR E 1 36 ? 19.985 65.001 70.992 1.00 50.01 30 THR E N 1
ATOM 7256 C CA . THR E 1 36 ? 21.288 65.066 71.658 1.00 49.41 30 THR E CA 1
ATOM 7257 C C . THR E 1 36 ? 21.959 63.671 71.612 1.00 47.34 30 THR E C 1
ATOM 7258 O O . THR E 1 36 ? 21.323 62.650 71.933 1.00 47.22 30 THR E O 1
ATOM 7262 N N . VAL E 1 37 ? 23.217 63.632 71.170 1.00 45.24 31 VAL E N 1
ATOM 7263 C CA . VAL E 1 37 ? 24.016 62.404 71.185 1.00 43.47 31 VAL E CA 1
ATOM 7264 C C . VAL E 1 37 ? 25.267 62.598 72.039 1.00 42.92 31 VAL E C 1
ATOM 7265 O O . VAL E 1 37 ? 26.075 63.484 71.780 1.00 42.12 31 VAL E O 1
ATOM 7269 N N . THR E 1 38 ? 25.430 61.745 73.044 1.00 43.41 32 THR E N 1
ATOM 7270 C CA . THR E 1 38 ? 26.589 61.811 73.938 1.00 43.83 32 THR E CA 1
ATOM 7271 C C . THR E 1 38 ? 27.616 60.706 73.578 1.00 42.33 32 THR E C 1
ATOM 7272 O O . THR E 1 38 ? 27.286 59.523 73.516 1.00 41.62 32 THR E O 1
ATOM 7276 N N . LEU E 1 39 ? 28.850 61.132 73.308 1.00 42.46 33 LEU E N 1
ATOM 7277 C CA . LEU E 1 39 ? 29.948 60.266 72.880 1.00 41.29 33 LEU E CA 1
ATOM 7278 C C . LEU E 1 39 ? 30.966 60.157 73.980 1.00 41.89 33 LEU E C 1
ATOM 7279 O O . LEU E 1 39 ? 31.219 61.133 74.687 1.00 44.03 33 LEU E O 1
ATOM 7284 N N . GLY E 1 40 ? 31.575 58.985 74.107 1.00 40.84 34 GLY E N 1
ATOM 7285 C CA . GLY E 1 40 ? 32.699 58.783 75.037 1.00 40.69 34 GLY E CA 1
ATOM 7286 C C . GLY E 1 40 ? 33.581 57.636 74.565 1.00 38.49 34 GLY E C 1
ATOM 7287 O O . GLY E 1 40 ? 33.086 56.688 74.008 1.00 38.14 34 GLY E O 1
ATOM 7288 N N . PHE E 1 41 ? 34.884 57.735 74.788 1.00 37.96 35 PHE E N 1
ATOM 7289 C CA . PHE E 1 41 ? 35.819 56.697 74.399 1.00 36.57 35 PHE E CA 1
ATOM 7290 C C . PHE E 1 41 ? 36.489 55.993 75.583 1.00 36.50 35 PHE E C 1
ATOM 7291 O O . PHE E 1 41 ? 36.889 56.627 76.574 1.00 37.18 35 PHE E O 1
ATOM 7299 N N . THR E 1 42 ? 36.589 54.665 75.464 1.00 34.58 36 THR E N 1
ATOM 7300 C CA . THR E 1 42 ? 37.410 53.836 76.351 1.00 34.53 36 THR E CA 1
ATOM 7301 C C . THR E 1 42 ? 38.522 53.267 75.484 1.00 32.85 36 THR E C 1
ATOM 7302 O O . THR E 1 42 ? 38.277 52.332 74.712 1.00 30.60 36 THR E O 1
ATOM 7306 N N . LEU E 1 43 ? 39.723 53.830 75.596 1.00 33.06 37 LEU E N 1
ATOM 7307 C CA . LEU E 1 43 ? 40.857 53.429 74.763 1.00 32.97 37 LEU E CA 1
ATOM 7308 C C . LEU E 1 43 ? 41.529 52.166 75.337 1.00 32.87 37 LEU E C 1
ATOM 7309 O O . LEU E 1 43 ? 41.939 52.143 76.497 1.00 33.55 37 LEU E O 1
ATOM 7314 N N . GLN E 1 44 ? 41.646 51.134 74.513 1.00 31.71 38 GLN E N 1
ATOM 7315 C CA . GLN E 1 44 ? 42.217 49.848 74.950 1.00 32.02 38 GLN E CA 1
ATOM 7316 C C . GLN E 1 44 ? 43.678 49.598 74.586 1.00 31.29 38 GLN E C 1
ATOM 7317 O O . GLN E 1 44 ? 44.403 49.006 75.376 1.00 31.02 38 GLN E O 1
ATOM 7328 N N . ASP E 1 45 ? 44.073 49.995 73.385 1.00 30.22 39 ASP E N 1
ATOM 7329 C CA . ASP E 1 45 ? 45.407 49.731 72.886 1.00 30.61 39 ASP E CA 1
ATOM 7330 C C . ASP E 1 45 ? 45.734 50.599 71.669 1.00 29.98 39 ASP E C 1
ATOM 7331 O O . ASP E 1 45 ? 44.860 50.911 70.847 1.00 29.31 39 ASP E O 1
ATOM 7336 N N . ILE E 1 46 ? 46.981 51.060 71.605 1.00 31.11 40 ILE E N 1
ATOM 7337 C CA . ILE E 1 46 ? 47.565 51.509 70.361 1.00 31.61 40 ILE E CA 1
ATOM 7338 C C . ILE E 1 46 ? 48.339 50.294 69.879 1.00 31.36 40 ILE E C 1
ATOM 7339 O O . ILE E 1 46 ? 49.340 49.884 70.487 1.00 30.61 40 ILE E O 1
ATOM 7344 N N . VAL E 1 47 ? 47.833 49.682 68.817 1.00 31.10 41 VAL E N 1
ATOM 7345 C CA . VAL E 1 47 ? 48.347 48.416 68.358 1.00 32.49 41 VAL E CA 1
ATOM 7346 C C . VAL E 1 47 ? 49.566 48.600 67.486 1.00 34.66 41 VAL E C 1
ATOM 7347 O O . VAL E 1 47 ? 50.557 47.879 67.651 1.00 36.51 41 VAL E O 1
ATOM 7351 N N . LYS E 1 48 ? 49.505 49.586 66.587 1.00 35.89 42 LYS E N 1
ATOM 7352 C CA . LYS E 1 48 ? 50.545 49.801 65.602 1.00 36.83 42 LYS E CA 1
ATOM 7353 C C . LYS E 1 48 ? 50.684 51.288 65.266 1.00 37.57 42 LYS E C 1
ATOM 7354 O O . LYS E 1 48 ? 49.682 52.007 65.214 1.00 36.98 42 LYS E O 1
ATOM 7360 N N . ALA E 1 49 ? 51.923 51.729 65.063 1.00 38.79 43 ALA E N 1
ATOM 7361 C CA . ALA E 1 49 ? 52.237 53.053 64.533 1.00 39.55 43 ALA E CA 1
ATOM 7362 C C . ALA E 1 49 ? 53.176 52.891 63.340 1.00 40.69 43 ALA E C 1
ATOM 7363 O O . ALA E 1 49 ? 54.304 52.465 63.508 1.00 43.49 43 ALA E O 1
ATOM 7365 N N . ASP E 1 50 ? 52.707 53.219 62.139 1.00 39.80 44 ASP E N 1
ATOM 7366 C CA . ASP E 1 50 ? 53.459 53.008 60.904 1.00 39.81 44 ASP E CA 1
ATOM 7367 C C . ASP E 1 50 ? 53.978 54.340 60.369 1.00 40.61 44 ASP E C 1
ATOM 7368 O O . ASP E 1 50 ? 53.214 55.125 59.798 1.00 39.60 44 ASP E O 1
ATOM 7373 N N . SER E 1 51 ? 55.285 54.569 60.529 1.00 41.80 45 SER E N 1
ATOM 7374 C CA . SER E 1 51 ? 55.922 55.811 60.109 1.00 42.73 45 SER E CA 1
ATOM 7375 C C . SER E 1 51 ? 56.249 55.867 58.607 1.00 42.94 45 SER E C 1
ATOM 7376 O O . SER E 1 51 ? 56.658 56.911 58.094 1.00 44.11 45 SER E O 1
ATOM 7379 N N . SER E 1 52 ? 56.063 54.759 57.895 1.00 41.83 46 SER E N 1
ATOM 7380 C CA . SER E 1 52 ? 56.247 54.747 56.444 1.00 41.76 46 SER E CA 1
ATOM 7381 C C . SER E 1 52 ? 55.022 55.337 55.714 1.00 39.57 46 SER E C 1
ATOM 7382 O O . SER E 1 52 ? 55.158 55.873 54.613 1.00 40.01 46 SER E O 1
ATOM 7385 N N . THR E 1 53 ? 53.846 55.244 56.342 1.00 37.17 47 THR E N 1
ATOM 7386 C CA . THR E 1 53 ? 52.586 55.739 55.787 1.00 35.45 47 THR E CA 1
ATOM 7387 C C . THR E 1 53 ? 51.871 56.781 56.662 1.00 34.49 47 THR E C 1
ATOM 7388 O O . THR E 1 53 ? 50.859 57.365 56.225 1.00 33.39 47 THR E O 1
ATOM 7392 N N . ASN E 1 54 ? 52.372 57.015 57.881 1.00 34.30 48 ASN E N 1
ATOM 7393 C CA . ASN E 1 54 ? 51.712 57.899 58.846 1.00 34.06 48 ASN E CA 1
ATOM 7394 C C . ASN E 1 54 ? 50.259 57.487 59.131 1.00 32.74 48 ASN E C 1
ATOM 7395 O O . ASN E 1 54 ? 49.293 58.268 58.971 1.00 31.96 48 ASN E O 1
ATOM 7400 N N . GLU E 1 55 ? 50.124 56.206 59.504 1.00 31.95 49 GLU E N 1
ATOM 7401 C CA . GLU E 1 55 ? 48.872 55.603 59.929 1.00 30.58 49 GLU E CA 1
ATOM 7402 C C . GLU E 1 55 ? 49.117 55.006 61.303 1.00 30.71 49 GLU E C 1
ATOM 7403 O O . GLU E 1 55 ? 50.133 54.373 61.505 1.00 31.78 49 GLU E O 1
ATOM 7409 N N . VAL E 1 56 ? 48.220 55.245 62.250 1.00 30.48 50 VAL E N 1
ATOM 7410 C CA . VAL E 1 56 ? 48.249 54.585 63.569 1.00 30.53 50 VAL E CA 1
ATOM 7411 C C . VAL E 1 56 ? 46.952 53.809 63.776 1.00 29.09 50 VAL E C 1
ATOM 7412 O O . VAL E 1 56 ? 45.928 54.214 63.290 1.00 28.48 50 VAL E O 1
ATOM 7416 N N . ASP E 1 57 ? 47.015 52.693 64.501 1.00 29.18 51 ASP E N 1
ATOM 7417 C CA . ASP E 1 57 ? 45.874 51.789 64.666 1.00 28.33 51 ASP E CA 1
ATOM 7418 C C . ASP E 1 57 ? 45.498 51.738 66.138 1.00 28.39 51 ASP E C 1
ATOM 7419 O O . ASP E 1 57 ? 46.331 51.373 66.962 1.00 28.52 51 ASP E O 1
ATOM 7424 N N . LEU E 1 58 ? 44.245 52.093 66.448 1.00 27.85 52 LEU E N 1
ATOM 7425 C CA . LEU E 1 58 ? 43.689 52.079 67.804 1.00 28.26 52 LEU E CA 1
ATOM 7426 C C . LEU E 1 58 ? 42.602 51.034 67.956 1.00 26.98 52 LEU E C 1
ATOM 7427 O O . LEU E 1 58 ? 41.796 50.803 67.045 1.00 26.32 52 LEU E O 1
ATOM 7432 N N . VAL E 1 59 ? 42.551 50.459 69.137 1.00 26.74 53 VAL E N 1
ATOM 7433 C CA . VAL E 1 59 ? 41.432 49.641 69.573 1.00 26.74 53 VAL E CA 1
ATOM 7434 C C . VAL E 1 59 ? 40.767 50.388 70.722 1.00 27.91 53 VAL E C 1
ATOM 7435 O O . VAL E 1 59 ? 41.435 50.755 71.702 1.00 28.86 53 VAL E O 1
ATOM 7439 N N . TYR E 1 60 ? 39.457 50.631 70.585 1.00 28.60 54 TYR E N 1
ATOM 7440 C CA . TYR E 1 60 ? 38.652 51.312 71.616 1.00 29.55 54 TYR E CA 1
ATOM 7441 C C . TYR E 1 60 ? 37.193 50.854 71.595 1.00 29.23 54 TYR E C 1
ATOM 7442 O O . TYR E 1 60 ? 36.718 50.203 70.630 1.00 25.70 54 TYR E O 1
ATOM 7451 N N . TYR E 1 61 ? 36.506 51.171 72.693 1.00 30.11 55 TYR E N 1
ATOM 7452 C CA . TYR E 1 61 ? 35.041 51.053 72.783 1.00 31.43 55 TYR E CA 1
ATOM 7453 C C . TYR E 1 61 ? 34.454 52.442 72.609 1.00 32.27 55 TYR E C 1
ATOM 7454 O O . TYR E 1 61 ? 34.915 53.381 73.241 1.00 33.32 55 TYR E O 1
ATOM 7463 N N . GLU E 1 62 ? 33.462 52.574 71.730 1.00 33.24 56 GLU E N 1
ATOM 7464 C CA . GLU E 1 62 ? 32.819 53.859 71.472 1.00 33.79 56 GLU E CA 1
ATOM 7465 C C . GLU E 1 62 ? 31.450 53.927 72.158 1.00 34.34 56 GLU E C 1
ATOM 7466 O O . GLU E 1 62 ? 30.524 53.249 71.756 1.00 34.45 56 GLU E O 1
ATOM 7472 N N . GLN E 1 63 ? 31.340 54.705 73.229 1.00 35.49 57 GLN E N 1
ATOM 7473 C CA . GLN E 1 63 ? 30.057 54.819 73.961 1.00 36.99 57 GLN E CA 1
ATOM 7474 C C . GLN E 1 63 ? 29.163 55.885 73.291 1.00 37.33 57 GLN E C 1
ATOM 7475 O O . GLN E 1 63 ? 29.515 57.053 73.283 1.00 37.11 57 GLN E O 1
ATOM 7481 N N . GLN E 1 64 ? 28.051 55.459 72.692 1.00 37.47 58 GLN E N 1
ATOM 7482 C CA . GLN E 1 64 ? 27.026 56.377 72.193 1.00 38.61 58 GLN E CA 1
ATOM 7483 C C . GLN E 1 64 ? 25.736 56.293 73.036 1.00 39.88 58 GLN E C 1
ATOM 7484 O O . GLN E 1 64 ? 25.230 55.201 73.305 1.00 38.84 58 GLN E O 1
ATOM 7490 N N . ARG E 1 65 ? 25.206 57.465 73.402 1.00 41.31 59 ARG E N 1
ATOM 7491 C CA . ARG E 1 65 ? 24.044 57.615 74.266 1.00 43.23 59 ARG E CA 1
ATOM 7492 C C . ARG E 1 65 ? 23.050 58.628 73.642 1.00 43.82 59 ARG E C 1
ATOM 7493 O O . ARG E 1 65 ? 23.422 59.782 73.379 1.00 42.60 59 ARG E O 1
ATOM 7508 N N . TRP E 1 66 ? 21.816 58.200 73.372 1.00 43.82 60 TRP E N 1
ATOM 7509 C CA . TRP E 1 66 ? 20.749 59.141 73.002 1.00 45.29 60 TRP E CA 1
ATOM 7510 C C . TRP E 1 66 ? 19.399 58.676 73.551 1.00 46.91 60 TRP E C 1
ATOM 7511 O O . TRP E 1 66 ? 19.300 57.596 74.118 1.00 46.32 60 TRP E O 1
ATOM 7522 N N . LYS E 1 67 ? 18.370 59.508 73.387 1.00 48.22 61 LYS E N 1
ATOM 7523 C CA . LYS E 1 67 ? 17.075 59.291 74.024 1.00 50.35 61 LYS E CA 1
ATOM 7524 C C . LYS E 1 67 ? 15.956 59.652 73.054 1.00 51.19 61 LYS E C 1
ATOM 7525 O O . LYS E 1 67 ? 15.967 60.748 72.488 1.00 51.50 61 LYS E O 1
ATOM 7531 N N . LEU E 1 68 ? 15.005 58.733 72.865 1.00 51.34 62 LEU E N 1
ATOM 7532 C CA . LEU E 1 68 ? 13.870 58.937 71.957 1.00 52.08 62 LEU E CA 1
ATOM 7533 C C . LEU E 1 68 ? 12.497 58.738 72.620 1.00 53.87 62 LEU E C 1
ATOM 7534 O O . LEU E 1 68 ? 12.236 57.701 73.216 1.00 52.72 62 LEU E O 1
ATOM 7539 N N . ASN E 1 69 ? 11.618 59.726 72.460 1.00 55.55 63 ASN E N 1
ATOM 7540 C CA . ASN E 1 69 ? 10.199 59.588 72.807 1.00 58.62 63 ASN E CA 1
ATOM 7541 C C . ASN E 1 69 ? 9.540 58.330 72.280 1.00 57.85 63 ASN E C 1
ATOM 7542 O O . ASN E 1 69 ? 8.777 57.685 72.988 1.00 58.56 63 ASN E O 1
ATOM 7547 N N . SER E 1 70 ? 9.843 57.986 71.033 1.00 55.68 64 SER E N 1
ATOM 7548 C CA . SER E 1 70 ? 9.223 56.831 70.404 1.00 55.34 64 SER E CA 1
ATOM 7549 C C . SER E 1 70 ? 9.625 55.501 71.051 1.00 54.23 64 SER E C 1
ATOM 7550 O O . SER E 1 70 ? 8.999 54.480 70.786 1.00 55.10 64 SER E O 1
ATOM 7553 N N . LEU E 1 71 ? 10.651 55.501 71.907 1.00 53.15 65 LEU E N 1
ATOM 7554 C CA . LEU E 1 71 ? 11.068 54.279 72.614 1.00 51.91 65 LEU E CA 1
ATOM 7555 C C . LEU E 1 71 ? 10.713 54.255 74.115 1.00 53.28 65 LEU E C 1
ATOM 7556 O O . LEU E 1 71 ? 11.244 53.421 74.850 1.00 51.75 65 LEU E O 1
ATOM 7561 N N . MET E 1 72 ? 9.819 55.147 74.563 1.00 55.57 66 MET E N 1
ATOM 7562 C CA . MET E 1 72 ? 9.335 55.145 75.964 1.00 58.13 66 MET E CA 1
ATOM 7563 C C . MET E 1 72 ? 8.239 54.104 76.213 1.00 58.56 66 MET E C 1
ATOM 7564 O O . MET E 1 72 ? 7.461 53.799 75.313 1.00 58.73 66 MET E O 1
ATOM 7569 N N . TRP E 1 73 ? 8.144 53.606 77.451 1.00 58.90 67 TRP E N 1
ATOM 7570 C CA . TRP E 1 73 ? 7.000 52.782 77.869 1.00 60.40 67 TRP E CA 1
ATOM 7571 C C . TRP E 1 73 ? 6.674 52.842 79.407 1.00 63.13 67 TRP E C 1
ATOM 7572 O O . TRP E 1 73 ? 7.449 53.378 80.218 1.00 62.88 67 TRP E O 1
ATOM 7583 N N . ASP E 1 74 ? 5.497 52.316 79.777 1.00 66.42 68 ASP E N 1
ATOM 7584 C CA . ASP E 1 74 ? 5.046 52.354 81.210 1.00 69.76 68 ASP E CA 1
ATOM 7585 C C . ASP E 1 74 ? 5.154 50.937 81.807 1.00 70.33 68 ASP E C 1
ATOM 7586 O O . ASP E 1 74 ? 4.417 50.062 81.351 1.00 71.18 68 ASP E O 1
ATOM 7591 N N . PRO E 1 75 ? 6.275 50.744 82.595 1.00 69.26 69 PRO E N 1
ATOM 7592 C CA . PRO E 1 75 ? 6.718 49.368 82.960 1.00 67.86 69 PRO E CA 1
ATOM 7593 C C . PRO E 1 75 ? 5.585 48.555 83.558 1.00 69.91 69 PRO E C 1
ATOM 7594 O O . PRO E 1 75 ? 5.538 47.346 83.380 1.00 68.68 69 PRO E O 1
ATOM 7598 N N . ASN E 1 76 ? 4.651 49.233 84.222 1.00 73.29 70 ASN E N 1
ATOM 7599 C CA . ASN E 1 76 ? 3.446 48.585 84.720 1.00 76.04 70 ASN E CA 1
ATOM 7600 C C . ASN E 1 76 ? 2.555 47.931 83.657 1.00 76.21 70 ASN E C 1
ATOM 7601 O O . ASN E 1 76 ? 1.809 46.991 83.973 1.00 78.11 70 ASN E O 1
ATOM 7606 N N . GLU E 1 77 ? 2.619 48.423 82.422 1.00 74.19 71 GLU E N 1
ATOM 7607 C CA . GLU E 1 77 ? 1.883 47.825 81.308 1.00 74.09 71 GLU E CA 1
ATOM 7608 C C . GLU E 1 77 ? 2.576 46.607 80.695 1.00 71.56 71 GLU E C 1
ATOM 7609 O O . GLU E 1 77 ? 1.925 45.849 79.947 1.00 71.56 71 GLU E O 1
ATOM 7615 N N . TYR E 1 78 ? 3.869 46.415 81.036 1.00 69.35 72 TYR E N 1
ATOM 7616 C CA . TYR E 1 78 ? 4.689 45.338 80.488 1.00 66.49 72 TYR E CA 1
ATOM 7617 C C . TYR E 1 78 ? 5.416 44.581 81.593 1.00 66.01 72 TYR E C 1
ATOM 7618 O O . TYR E 1 78 ? 6.625 44.344 81.503 1.00 63.62 72 TYR E O 1
ATOM 7627 N N . GLY E 1 79 ? 4.676 44.241 82.642 1.00 67.88 73 GLY E N 1
ATOM 7628 C CA . GLY E 1 79 ? 5.153 43.374 83.718 1.00 67.73 73 GLY E CA 1
ATOM 7629 C C . GLY E 1 79 ? 6.367 43.873 84.478 1.00 65.83 73 GLY E C 1
ATOM 7630 O O . GLY E 1 79 ? 7.197 43.076 84.904 1.00 65.28 73 GLY E O 1
ATOM 7631 N N . ASN E 1 80 ? 6.459 45.188 84.654 1.00 65.18 74 ASN E N 1
ATOM 7632 C CA . ASN E 1 80 ? 7.563 45.825 85.381 1.00 63.71 74 ASN E CA 1
ATOM 7633 C C . ASN E 1 80 ? 8.913 45.809 84.658 1.00 59.71 74 ASN E C 1
ATOM 7634 O O . ASN E 1 80 ? 9.929 46.082 85.279 1.00 58.91 74 ASN E O 1
ATOM 7639 N N . ILE E 1 81 ? 8.923 45.519 83.362 1.00 57.44 75 ILE E N 1
ATOM 7640 C CA . ILE E 1 81 ? 10.168 45.582 82.574 1.00 54.19 75 ILE E CA 1
ATOM 7641 C C . ILE E 1 81 ? 10.647 47.040 82.457 1.00 53.01 75 ILE E C 1
ATOM 7642 O O . ILE E 1 81 ? 9.908 47.917 81.947 1.00 53.31 75 ILE E O 1
ATOM 7647 N N . THR E 1 82 ? 11.887 47.285 82.946 1.00 51.73 76 THR E N 1
ATOM 7648 C CA . THR E 1 82 ? 12.444 48.644 82.984 1.00 51.79 76 THR E CA 1
ATOM 7649 C C . THR E 1 82 ? 13.512 48.885 81.884 1.00 48.62 76 THR E C 1
ATOM 7650 O O . THR E 1 82 ? 13.894 50.029 81.612 1.00 47.84 76 THR E O 1
ATOM 7654 N N . ASP E 1 83 ? 13.957 47.800 81.254 1.00 47.62 77 ASP E N 1
ATOM 7655 C CA . ASP E 1 83 ? 15.011 47.840 80.244 1.00 45.45 77 ASP E CA 1
ATOM 7656 C C . ASP E 1 83 ? 15.055 46.545 79.424 1.00 44.58 77 ASP E C 1
ATOM 7657 O O . ASP E 1 83 ? 14.546 45.497 79.856 1.00 46.19 77 ASP E O 1
ATOM 7662 N N . PHE E 1 84 ? 15.622 46.638 78.225 1.00 43.04 78 PHE E N 1
ATOM 7663 C CA . PHE E 1 84 ? 15.855 45.466 77.386 1.00 42.23 78 PHE E CA 1
ATOM 7664 C C . PHE E 1 84 ? 17.005 45.669 76.410 1.00 40.17 78 PHE E C 1
ATOM 7665 O O . PHE E 1 84 ? 17.416 46.792 76.131 1.00 38.73 78 PHE E O 1
ATOM 7673 N N . ARG E 1 85 ? 17.505 44.551 75.894 1.00 39.78 79 ARG E N 1
ATOM 7674 C CA . ARG E 1 85 ? 18.603 44.545 74.912 1.00 39.08 79 ARG E CA 1
ATOM 7675 C C . ARG E 1 85 ? 18.067 44.136 73.543 1.00 39.27 79 ARG E C 1
ATOM 7676 O O . ARG E 1 85 ? 17.175 43.316 73.463 1.00 40.74 79 ARG E O 1
ATOM 7684 N N . THR E 1 86 ? 18.566 44.745 72.473 1.00 39.10 80 THR E N 1
ATOM 7685 C CA . THR E 1 86 ? 18.152 44.356 71.120 1.00 39.66 80 THR E CA 1
ATOM 7686 C C . THR E 1 86 ? 19.277 44.601 70.090 1.00 38.13 80 THR E C 1
ATOM 7687 O O . THR E 1 86 ? 20.189 45.377 70.339 1.00 37.30 80 THR E O 1
ATOM 7691 N N . SER E 1 87 ? 19.221 43.916 68.956 1.00 38.63 81 SER E N 1
ATOM 7692 C CA . SER E 1 87 ? 20.171 44.144 67.871 1.00 38.65 81 SER E CA 1
ATOM 7693 C C . SER E 1 87 ? 20.098 45.608 67.456 1.00 39.26 81 SER E C 1
ATOM 7694 O O . SER E 1 87 ? 19.005 46.161 67.334 1.00 40.80 81 SER E O 1
ATOM 7697 N N . ALA E 1 88 ? 21.255 46.237 67.261 1.00 39.08 82 ALA E N 1
ATOM 7698 C CA . ALA E 1 88 ? 21.331 47.630 66.835 1.00 40.05 82 ALA E CA 1
ATOM 7699 C C . ALA E 1 88 ? 20.747 47.842 65.430 1.00 41.35 82 ALA E C 1
ATOM 7700 O O . ALA E 1 88 ? 20.414 48.970 65.054 1.00 41.67 82 ALA E O 1
ATOM 7702 N N . ALA E 1 89 ? 20.622 46.755 64.665 1.00 42.66 83 ALA E N 1
ATOM 7703 C CA . ALA E 1 89 ? 19.814 46.740 63.429 1.00 43.21 83 ALA E CA 1
ATOM 7704 C C . ALA E 1 89 ? 18.320 46.979 63.648 1.00 45.35 83 ALA E C 1
ATOM 7705 O O . ALA E 1 89 ? 17.608 47.369 62.709 1.00 46.87 83 ALA E O 1
ATOM 7707 N N . ASP E 1 90 ? 17.831 46.749 64.868 1.00 46.17 84 ASP E N 1
ATOM 7708 C CA . ASP E 1 90 ? 16.394 46.867 65.164 1.00 47.54 84 ASP E CA 1
ATOM 7709 C C . ASP E 1 90 ? 15.956 48.310 65.406 1.00 47.98 84 ASP E C 1
ATOM 7710 O O . ASP E 1 90 ? 14.770 48.582 65.563 1.00 50.07 84 ASP E O 1
ATOM 7715 N N . ILE E 1 91 ? 16.920 49.220 65.477 1.00 46.30 85 ILE E N 1
ATOM 7716 C CA . ILE E 1 91 ? 16.648 50.600 65.838 1.00 45.80 85 ILE E CA 1
ATOM 7717 C C . ILE E 1 91 ? 17.477 51.530 64.960 1.00 44.07 85 ILE E C 1
ATOM 7718 O O . ILE E 1 91 ? 18.378 51.102 64.234 1.00 42.57 85 ILE E O 1
ATOM 7723 N N . TRP E 1 92 ? 17.153 52.809 65.039 1.00 43.92 86 TRP E N 1
ATOM 7724 C CA . TRP E 1 92 ? 17.944 53.846 64.405 1.00 42.12 86 TRP E CA 1
ATOM 7725 C C . TRP E 1 92 ? 19.172 54.069 65.265 1.00 40.15 86 TRP E C 1
ATOM 7726 O O . TRP E 1 92 ? 19.103 54.001 66.500 1.00 40.64 86 TRP E O 1
ATOM 7737 N N . THR E 1 93 ? 20.295 54.326 64.603 1.00 37.75 87 THR E N 1
ATOM 7738 C CA . THR E 1 93 ? 21.542 54.692 65.260 1.00 36.33 87 THR E CA 1
ATOM 7739 C C . THR E 1 93 ? 22.182 55.903 64.542 1.00 35.42 87 THR E C 1
ATOM 7740 O O . THR E 1 93 ? 21.992 56.090 63.323 1.00 34.37 87 THR E O 1
ATOM 7744 N N . PRO E 1 94 ? 22.899 56.750 65.303 1.00 34.90 88 PRO E N 1
ATOM 7745 C CA . PRO E 1 94 ? 23.512 57.937 64.710 1.00 35.39 88 PRO E CA 1
ATOM 7746 C C . PRO E 1 94 ? 24.679 57.644 63.742 1.00 34.35 88 PRO E C 1
ATOM 7747 O O . PRO E 1 94 ? 25.361 56.627 63.852 1.00 34.08 88 PRO E O 1
ATOM 7751 N N . ASP E 1 95 ? 24.900 58.541 62.793 1.00 33.80 89 ASP E N 1
ATOM 7752 C CA . ASP E 1 95 ? 25.899 58.296 61.758 1.00 33.12 89 ASP E CA 1
ATOM 7753 C C . ASP E 1 95 ? 27.213 58.932 62.144 1.00 32.57 89 ASP E C 1
ATOM 7754 O O . ASP E 1 95 ? 27.790 59.675 61.366 1.00 32.55 89 ASP E O 1
ATOM 7759 N N . ILE E 1 96 ? 27.665 58.654 63.359 1.00 33.39 90 ILE E N 1
ATOM 7760 C CA . ILE E 1 96 ? 28.912 59.210 63.885 1.00 33.70 90 ILE E CA 1
ATOM 7761 C C . ILE E 1 96 ? 30.115 58.504 63.258 1.00 33.08 90 ILE E C 1
ATOM 7762 O O . IL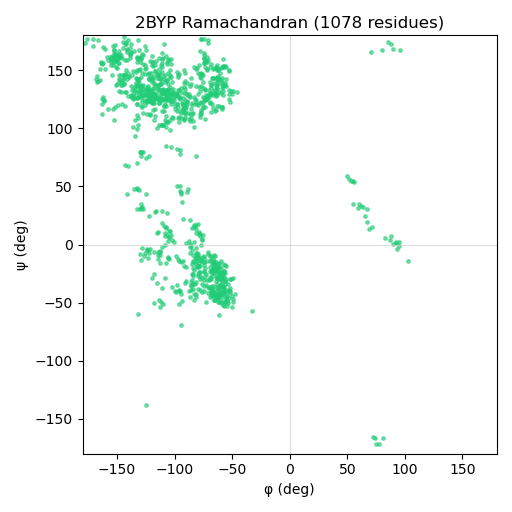E E 1 96 ? 30.237 57.250 63.267 1.00 32.65 90 ILE E O 1
ATOM 7767 N N . THR E 1 97 ? 31.002 59.326 62.713 1.00 32.28 91 THR E N 1
ATOM 7768 C CA . THR E 1 97 ? 32.080 58.871 61.869 1.00 31.41 91 THR E CA 1
ATOM 7769 C C . THR E 1 97 ? 33.382 59.520 62.272 1.00 30.24 91 THR E C 1
ATOM 7770 O O . THR E 1 97 ? 33.393 60.686 62.580 1.00 30.52 91 THR E O 1
ATOM 7774 N N . ALA E 1 98 ? 34.483 58.769 62.200 1.00 29.10 92 ALA E N 1
ATOM 7775 C CA . ALA E 1 98 ? 35.835 59.343 62.247 1.00 30.28 92 ALA E CA 1
ATOM 7776 C C . ALA E 1 98 ? 36.160 60.000 60.900 1.00 30.14 92 ALA E C 1
ATOM 7777 O O . ALA E 1 98 ? 36.097 59.356 59.851 1.00 30.70 92 ALA E O 1
ATOM 7779 N N . TYR E 1 99 ? 36.481 61.282 60.921 1.00 30.04 93 TYR E N 1
ATOM 7780 C CA . TYR E 1 99 ? 36.664 62.026 59.693 1.00 30.66 93 TYR E CA 1
ATOM 7781 C C . TYR E 1 99 ? 38.007 61.757 58.996 1.00 31.12 93 TYR E C 1
ATOM 7782 O O . TYR E 1 99 ? 38.156 62.139 57.826 1.00 33.50 93 TYR E O 1
ATOM 7799 N N . SER E 1 100 ? 38.965 61.137 59.682 1.00 30.54 94 SER E N 1
ATOM 7800 C CA . SER E 1 100 ? 40.303 60.954 59.125 1.00 30.64 94 SER E CA 1
ATOM 7801 C C . SER E 1 100 ? 40.794 59.492 59.215 1.00 29.67 94 SER E C 1
ATOM 7802 O O . SER E 1 100 ? 41.987 59.229 59.317 1.00 28.87 94 SER E O 1
ATOM 7805 N N . SER E 1 101 ? 39.855 58.552 59.130 1.00 28.86 95 SER E N 1
ATOM 7806 C CA . SER E 1 101 ? 40.186 57.150 58.958 1.00 28.12 95 SER E CA 1
ATOM 7807 C C . SER E 1 101 ? 40.839 56.904 57.583 1.00 27.95 95 SER E C 1
ATOM 7808 O O . SER E 1 101 ? 40.594 57.624 56.611 1.00 26.83 95 SER E O 1
ATOM 7811 N N . THR E 1 102 ? 41.699 55.892 57.530 1.00 27.58 96 THR E N 1
ATOM 7812 C CA . THR E 1 102 ? 42.366 55.497 56.275 1.00 27.60 96 THR E CA 1
ATOM 7813 C C . THR E 1 102 ? 41.915 54.132 55.764 1.00 26.95 96 THR E C 1
ATOM 7814 O O . THR E 1 102 ? 42.278 53.726 54.656 1.00 27.19 96 THR E O 1
ATOM 7818 N N . ARG E 1 103 ? 41.107 53.428 56.568 1.00 26.30 97 ARG E N 1
ATOM 7819 C CA . ARG E 1 103 ? 40.599 52.119 56.212 1.00 25.83 97 ARG E CA 1
ATOM 7820 C C . ARG E 1 103 ? 39.246 51.981 56.874 1.00 24.32 97 ARG E C 1
ATOM 7821 O O . ARG E 1 103 ? 38.970 52.677 57.848 1.00 23.87 97 ARG E O 1
ATOM 7836 N N . PRO E 1 104 ? 38.373 51.109 56.335 1.00 23.44 98 PRO E N 1
ATOM 7837 C CA . PRO E 1 104 ? 37.103 50.901 57.004 1.00 23.64 98 PRO E CA 1
ATOM 7838 C C . PRO E 1 104 ? 37.332 50.390 58.446 1.00 23.92 98 PRO E C 1
ATOM 7839 O O . PRO E 1 104 ? 38.210 49.561 58.689 1.00 22.05 98 PRO E O 1
ATOM 7843 N N . VAL E 1 105 ? 36.505 50.876 59.367 1.00 25.36 99 VAL E N 1
ATOM 7844 C CA . VAL E 1 105 ? 36.598 50.514 60.779 1.00 26.65 99 VAL E CA 1
ATOM 7845 C C . VAL E 1 105 ? 36.233 49.041 60.895 1.00 26.69 99 VAL E C 1
ATOM 7846 O O . VAL E 1 105 ? 35.413 48.533 60.113 1.00 27.50 99 VAL E O 1
ATOM 7850 N N . GLN E 1 106 ? 36.910 48.327 61.799 1.00 26.42 100 GLN E N 1
ATOM 7851 C CA . GLN E 1 106 ? 36.627 46.909 62.010 1.00 26.32 100 GLN E CA 1
ATOM 7852 C C . GLN E 1 106 ? 35.905 46.728 63.338 1.00 25.89 100 GLN E C 1
ATOM 7853 O O . GLN E 1 106 ? 36.300 47.296 64.341 1.00 24.22 100 GLN E O 1
ATOM 7859 N N . VAL E 1 107 ? 34.804 45.981 63.298 1.00 25.90 101 VAL E N 1
ATOM 7860 C CA . VAL E 1 107 ? 33.921 45.801 64.445 1.00 26.68 101 VAL E CA 1
ATOM 7861 C C . VAL E 1 107 ? 34.384 44.578 65.231 1.00 25.77 101 VAL E C 1
ATOM 7862 O O . VAL E 1 107 ? 34.506 43.492 64.686 1.00 26.11 101 VAL E O 1
ATOM 7866 N N . LEU E 1 108 ? 34.648 44.763 66.512 1.00 25.69 102 LEU E N 1
ATOM 7867 C CA . LEU E 1 108 ? 35.213 43.708 67.327 1.00 25.55 102 LEU E CA 1
ATOM 7868 C C . LEU E 1 108 ? 34.229 43.118 68.345 1.00 26.82 102 LEU E C 1
ATOM 7869 O O . LEU E 1 108 ? 34.603 42.252 69.095 1.00 27.42 102 LEU E O 1
ATOM 7874 N N . SER E 1 109 ? 32.994 43.610 68.390 1.00 27.19 103 SER E N 1
ATOM 7875 C CA . SER E 1 109 ? 32.006 43.172 69.368 1.00 28.25 103 SER E CA 1
ATOM 7876 C C . SER E 1 109 ? 30.629 42.994 68.712 1.00 29.51 103 SER E C 1
ATOM 7877 O O . SER E 1 109 ? 30.396 43.535 67.606 1.00 28.72 103 SER E O 1
ATOM 7880 N N . PRO E 1 110 ? 29.696 42.303 69.416 1.00 30.00 104 PRO E N 1
ATOM 7881 C CA . PRO E 1 110 ? 28.302 42.264 68.948 1.00 30.55 104 PRO E CA 1
ATOM 7882 C C . PRO E 1 110 ? 27.738 43.691 68.857 1.00 31.02 104 PRO E C 1
ATOM 7883 O O . PRO E 1 110 ? 28.208 44.575 69.560 1.00 31.15 104 PRO E O 1
ATOM 7887 N N . GLN E 1 111 ? 26.761 43.902 67.977 1.00 31.45 105 GLN E N 1
ATOM 7888 C CA . GLN E 1 111 ? 26.150 45.202 67.773 1.00 32.12 105 GLN E CA 1
ATOM 7889 C C . GLN E 1 111 ? 24.769 45.124 68.374 1.00 33.21 105 GLN E C 1
ATOM 7890 O O . GLN E 1 111 ? 23.808 44.794 67.671 1.00 32.68 105 GLN E O 1
ATOM 7901 N N . ILE E 1 112 ? 24.722 45.362 69.701 1.00 33.39 106 ILE E N 1
ATOM 7902 C CA . ILE E 1 112 ? 23.543 45.229 70.546 1.00 34.20 106 ILE E CA 1
ATOM 7903 C C . ILE E 1 112 ? 23.437 46.461 71.417 1.00 34.71 106 ILE E C 1
ATOM 7904 O O . ILE E 1 112 ? 24.428 46.870 72.037 1.00 34.38 106 ILE E O 1
ATOM 7909 N N . ALA E 1 113 ? 22.238 47.058 71.429 1.00 35.21 107 ALA E N 1
ATOM 7910 C CA . ALA E 1 113 ? 21.927 48.244 72.223 1.00 35.96 107 ALA E CA 1
ATOM 7911 C C . ALA E 1 113 ? 21.090 47.893 73.461 1.00 37.45 107 ALA E C 1
ATOM 7912 O O . ALA E 1 113 ? 20.335 46.893 73.470 1.00 37.23 107 ALA E O 1
ATOM 7914 N N . VAL E 1 114 ? 21.275 48.707 74.507 1.00 37.71 108 VAL E N 1
ATOM 7915 C CA . VAL E 1 114 ? 20.475 48.648 75.723 1.00 38.90 108 VAL E CA 1
ATOM 7916 C C . VAL E 1 114 ? 19.476 49.809 75.668 1.00 40.02 108 VAL E C 1
ATOM 7917 O O . VAL E 1 114 ? 19.866 50.965 75.460 1.00 39.80 108 VAL E O 1
ATOM 7921 N N . VAL E 1 115 ? 18.193 49.485 75.815 1.00 41.36 109 VAL E N 1
ATOM 7922 C CA . VAL E 1 115 ? 17.125 50.486 75.861 1.00 42.91 109 VAL E CA 1
ATOM 7923 C C . VAL E 1 115 ? 16.436 50.494 77.239 1.00 44.86 109 VAL E C 1
ATOM 7924 O O . VAL E 1 115 ? 16.052 49.434 77.760 1.00 44.57 109 VAL E O 1
ATOM 7928 N N . THR E 1 116 ? 16.302 51.698 77.804 1.00 46.47 110 THR E N 1
ATOM 7929 C CA . THR E 1 116 ? 15.622 51.951 79.088 1.00 49.11 110 THR E CA 1
ATOM 7930 C C . THR E 1 116 ? 14.230 52.548 78.845 1.00 50.47 110 THR E C 1
ATOM 7931 O O . THR E 1 116 ? 14.001 53.157 77.797 1.00 49.54 110 THR E O 1
ATOM 7935 N N . HIS E 1 117 ? 13.315 52.359 79.810 1.00 52.84 111 HIS E N 1
ATOM 7936 C CA . HIS E 1 117 ? 11.894 52.742 79.681 1.00 54.98 111 HIS E CA 1
ATOM 7937 C C . HIS E 1 117 ? 11.577 54.226 79.475 1.00 56.15 111 HIS E C 1
ATOM 7938 O O . HIS E 1 117 ? 10.468 54.573 79.055 1.00 57.54 111 HIS E O 1
ATOM 7945 N N . ASP E 1 118 ? 12.519 55.097 79.813 1.00 55.99 112 ASP E N 1
ATOM 7946 C CA . ASP E 1 118 ? 12.433 56.511 79.451 1.00 56.84 112 ASP E CA 1
ATOM 7947 C C . ASP E 1 118 ? 12.801 56.809 77.983 1.00 54.95 112 ASP E C 1
ATOM 7948 O O . ASP E 1 118 ? 12.894 57.968 77.593 1.00 55.56 112 ASP E O 1
ATOM 7953 N N . GLY E 1 119 ? 13.014 55.778 77.173 1.00 53.38 113 GLY E N 1
ATOM 7954 C CA . GLY E 1 119 ? 13.443 55.960 75.780 1.00 51.54 113 GLY E CA 1
ATOM 7955 C C . GLY E 1 119 ? 14.941 56.169 75.568 1.00 49.56 113 GLY E C 1
ATOM 7956 O O . GLY E 1 119 ? 15.384 56.422 74.447 1.00 47.41 113 GLY E O 1
ATOM 7957 N N . SER E 1 120 ? 15.720 56.053 76.640 1.00 50.00 114 SER E N 1
ATOM 7958 C CA . SER E 1 120 ? 17.191 56.106 76.586 1.00 48.86 114 SER E CA 1
ATOM 7959 C C . SER E 1 120 ? 17.810 54.900 75.880 1.00 46.93 114 SER E C 1
ATOM 7960 O O . SER E 1 120 ? 17.507 53.763 76.219 1.00 46.72 114 SER E O 1
ATOM 7963 N N . VAL E 1 121 ? 18.710 55.163 74.937 1.00 45.62 115 VAL E N 1
ATOM 7964 C CA . VAL E 1 121 ? 19.486 54.128 74.259 1.00 44.22 115 VAL E CA 1
ATOM 7965 C C . VAL E 1 121 ? 20.991 54.271 74.527 1.00 43.55 115 VAL E C 1
ATOM 7966 O O . VAL E 1 121 ? 21.554 55.376 74.444 1.00 43.85 115 VAL E O 1
ATOM 7970 N N . MET E 1 122 ? 21.637 53.137 74.799 1.00 42.87 116 MET E N 1
ATOM 7971 C CA . MET E 1 122 ? 23.084 53.063 74.968 1.00 40.87 116 MET E CA 1
ATOM 7972 C C . MET E 1 122 ? 23.672 51.962 74.063 1.00 38.53 116 MET E C 1
ATOM 7973 O O . MET E 1 122 ? 23.225 50.794 74.094 1.00 37.26 116 MET E O 1
ATOM 7978 N N . PHE E 1 123 ? 24.692 52.340 73.284 1.00 36.92 117 PHE E N 1
ATOM 7979 C CA . PHE E 1 123 ? 25.302 51.472 72.261 1.00 35.43 117 PHE E CA 1
ATOM 7980 C C . PHE E 1 123 ? 26.823 51.625 72.373 1.00 34.46 117 PHE E C 1
ATOM 7981 O O . PHE E 1 123 ? 27.343 52.753 72.352 1.00 33.99 117 PHE E O 1
ATOM 7989 N N . ILE E 1 124 ? 27.533 50.498 72.538 1.00 34.09 118 ILE E N 1
ATOM 7990 C CA . ILE E 1 124 ? 28.996 50.520 72.744 1.00 33.23 118 ILE E CA 1
ATOM 7991 C C . ILE E 1 124 ? 29.739 49.573 71.783 1.00 31.90 118 ILE E C 1
ATOM 7992 O O . ILE E 1 124 ? 30.180 48.500 72.179 1.00 31.75 118 ILE E O 1
ATOM 7997 N N . PRO E 1 125 ? 29.876 49.973 70.521 1.00 30.87 119 PRO E N 1
ATOM 7998 C CA . PRO E 1 125 ? 30.711 49.143 69.624 1.00 30.35 119 PRO E CA 1
ATOM 7999 C C . PRO E 1 125 ? 32.217 49.184 69.975 1.00 29.56 119 PRO E C 1
ATOM 8000 O O . PRO E 1 125 ? 32.769 50.258 70.155 1.00 30.61 119 PRO E O 1
ATOM 8004 N N . ALA E 1 126 ? 32.847 48.014 70.087 1.00 29.58 120 ALA E N 1
ATOM 8005 C CA . ALA E 1 126 ? 34.320 47.908 70.055 1.00 28.25 120 ALA E CA 1
ATOM 8006 C C . ALA E 1 126 ? 34.823 47.918 68.615 1.00 27.32 120 ALA E C 1
ATOM 8007 O O . ALA E 1 126 ? 34.246 47.275 67.737 1.00 25.36 120 ALA E O 1
ATOM 8009 N N . GLN E 1 127 ? 35.895 48.677 68.379 1.00 26.27 121 GLN E N 1
ATOM 8010 C CA . GLN E 1 127 ? 36.373 48.931 67.038 1.00 26.61 121 GLN E CA 1
ATOM 8011 C C . GLN E 1 127 ? 37.885 49.000 66.982 1.00 25.06 121 GLN E C 1
ATOM 8012 O O . GLN E 1 127 ? 38.523 49.450 67.940 1.00 23.89 121 GLN E O 1
ATOM 8018 N N . ARG E 1 128 ? 38.431 48.540 65.862 1.00 23.65 122 ARG E N 1
ATOM 8019 C CA . ARG E 1 128 ? 39.790 48.860 65.460 1.00 25.27 122 ARG E CA 1
ATOM 8020 C C . ARG E 1 128 ? 39.754 49.889 64.309 1.00 24.59 122 ARG E C 1
ATOM 8021 O O . ARG E 1 128 ? 39.150 49.645 63.265 1.00 23.29 122 ARG E O 1
ATOM 8029 N N . LEU E 1 129 ? 40.453 50.998 64.517 1.00 25.45 123 LEU E N 1
ATOM 8030 C CA . LEU E 1 129 ? 40.509 52.111 63.572 1.00 25.94 123 LEU E CA 1
ATOM 8031 C C . LEU E 1 129 ? 41.952 52.406 63.126 1.00 26.37 123 LEU E C 1
ATOM 8032 O O . LEU E 1 129 ? 42.803 52.570 63.979 1.00 26.61 123 LEU E O 1
ATOM 8037 N N . SER E 1 130 ? 42.197 52.489 61.801 1.00 26.28 124 SER E N 1
ATOM 8038 C CA . SER E 1 130 ? 43.433 53.093 61.255 1.00 27.90 124 SER E CA 1
ATOM 8039 C C . SER E 1 130 ? 43.131 54.539 60.869 1.00 28.14 124 SER E C 1
ATOM 8040 O O . SER E 1 130 ? 42.140 54.788 60.167 1.00 28.00 124 SER E O 1
ATOM 8043 N N . PHE E 1 131 ? 43.935 55.478 61.360 1.00 29.28 125 PHE E N 1
ATOM 8044 C CA . PHE E 1 131 ? 43.741 56.905 61.051 1.00 30.06 125 PHE E CA 1
ATOM 8045 C C . PHE E 1 131 ? 45.055 57.648 60.775 1.00 30.95 125 PHE E C 1
ATOM 8046 O O . PHE E 1 131 ? 46.139 57.194 61.150 1.00 30.59 125 PHE E O 1
ATOM 8054 N N . MET E 1 132 ? 44.921 58.797 60.114 1.00 31.72 126 MET E N 1
ATOM 8055 C CA . MET E 1 132 ? 46.068 59.641 59.733 1.00 33.46 126 MET E CA 1
ATOM 8056 C C . MET E 1 132 ? 46.796 60.154 60.962 1.00 34.95 126 MET E C 1
ATOM 8057 O O . MET E 1 132 ? 46.210 60.878 61.767 1.00 34.79 126 MET E O 1
ATOM 8062 N N . CYS E 1 133 ? 48.074 59.801 61.085 1.00 36.55 127 CYS E N 1
ATOM 8063 C CA . CYS E 1 133 ? 48.860 60.127 62.265 1.00 37.67 127 CYS E CA 1
ATOM 8064 C C . CYS E 1 133 ? 50.354 59.987 61.968 1.00 38.68 127 CYS E C 1
ATOM 8065 O O . CYS E 1 133 ? 50.810 58.920 61.588 1.00 37.81 127 CYS E O 1
ATOM 8068 N N . ASP E 1 134 ? 51.103 61.077 62.140 1.00 40.37 128 ASP E N 1
ATOM 8069 C CA . ASP E 1 134 ? 52.561 61.053 62.069 1.00 41.54 128 ASP E CA 1
ATOM 8070 C C . ASP E 1 134 ? 53.115 60.686 63.452 1.00 42.06 128 ASP E C 1
ATOM 8071 O O . ASP E 1 134 ? 52.967 61.456 64.396 1.00 42.33 128 ASP E O 1
ATOM 8076 N N . PRO E 1 135 ? 53.738 59.494 63.585 1.00 42.11 129 PRO E N 1
ATOM 8077 C CA . PRO E 1 135 ? 54.278 59.066 64.891 1.00 43.26 129 PRO E CA 1
ATOM 8078 C C . PRO E 1 135 ? 55.661 59.652 65.256 1.00 45.66 129 PRO E C 1
ATOM 8079 O O . PRO E 1 135 ? 56.315 59.190 66.213 1.00 45.53 129 PRO E O 1
ATOM 8083 N N . THR E 1 136 ? 56.101 60.671 64.519 1.00 47.13 130 THR E N 1
ATOM 8084 C CA . THR E 1 136 ? 57.340 61.367 64.856 1.00 49.95 130 THR E CA 1
ATOM 8085 C C . THR E 1 136 ? 57.327 61.819 66.323 1.00 50.71 130 THR E C 1
ATOM 8086 O O . THR E 1 136 ? 56.404 62.495 66.767 1.00 49.98 130 THR E O 1
ATOM 8090 N N . GLY E 1 137 ? 58.356 61.416 67.061 1.00 52.75 131 GLY E N 1
ATOM 8091 C CA . GLY E 1 137 ? 58.466 61.694 68.487 1.00 54.37 131 GLY E CA 1
ATOM 8092 C C . GLY E 1 137 ? 58.143 60.519 69.388 1.00 54.02 131 GLY E C 1
ATOM 8093 O O . GLY E 1 137 ? 58.454 60.549 70.572 1.00 55.34 131 GLY E O 1
ATOM 8094 N N . VAL E 1 138 ? 57.532 59.471 68.847 1.00 52.63 132 VAL E N 1
ATOM 8095 C CA . VAL E 1 138 ? 57.073 58.362 69.685 1.00 52.31 132 VAL E CA 1
ATOM 8096 C C . VAL E 1 138 ? 58.248 57.714 70.462 1.00 54.54 132 VAL E C 1
ATOM 8097 O O . VAL E 1 138 ? 58.089 57.300 71.616 1.00 54.42 132 VAL E O 1
ATOM 8101 N N . ASP E 1 139 ? 59.427 57.675 69.838 1.00 56.96 133 ASP E N 1
ATOM 8102 C CA . ASP E 1 139 ? 60.641 57.150 70.490 1.00 59.56 133 ASP E CA 1
ATOM 8103 C C . ASP E 1 139 ? 61.407 58.186 71.322 1.00 62.49 133 ASP E C 1
ATOM 8104 O O . ASP E 1 139 ? 62.587 57.985 71.588 1.00 65.18 133 ASP E O 1
ATOM 8109 N N . SER E 1 140 ? 60.742 59.269 71.742 1.00 63.15 134 SER E N 1
ATOM 8110 C CA . SER E 1 140 ? 61.330 60.293 72.630 1.00 65.42 134 SER E CA 1
ATOM 8111 C C . SER E 1 140 ? 60.458 60.502 73.874 1.00 65.39 134 SER E C 1
ATOM 8112 O O . SER E 1 140 ? 59.336 59.991 73.948 1.00 62.44 134 SER E O 1
ATOM 8115 N N . GLU E 1 141 ? 60.979 61.258 74.843 1.00 67.61 135 GLU E N 1
ATOM 8116 C CA . GLU E 1 141 ? 60.290 61.496 76.122 1.00 68.11 135 GLU E CA 1
ATOM 8117 C C . GLU E 1 141 ? 59.035 62.365 75.994 1.00 67.12 135 GLU E C 1
ATOM 8118 O O . GLU E 1 141 ? 58.102 62.220 76.778 1.00 66.56 135 GLU E O 1
ATOM 8124 N N . GLU E 1 142 ? 59.011 63.266 75.019 1.00 67.39 136 GLU E N 1
ATOM 8125 C CA . GLU E 1 142 ? 57.797 64.051 74.738 1.00 66.32 136 GLU E CA 1
ATOM 8126 C C . GLU E 1 142 ? 56.728 63.201 74.053 1.00 63.23 136 GLU E C 1
ATOM 8127 O O . GLU E 1 142 ? 55.541 63.493 74.174 1.00 62.41 136 GLU E O 1
ATOM 8133 N N . GLY E 1 143 ? 57.153 62.161 73.335 1.00 61.58 137 GLY E N 1
ATOM 8134 C CA . GLY E 1 143 ? 56.227 61.269 72.635 1.00 58.60 137 GLY E CA 1
ATOM 8135 C C . GLY E 1 143 ? 55.668 61.928 71.389 1.00 57.17 137 GLY E C 1
ATOM 8136 O O . GLY E 1 143 ? 56.115 63.004 70.995 1.00 58.11 137 GLY E O 1
ATOM 8137 N N . ALA E 1 144 ? 54.686 61.282 70.765 1.00 54.44 138 ALA E N 1
ATOM 8138 C CA . ALA E 1 144 ? 53.999 61.856 69.607 1.00 53.00 138 ALA E CA 1
ATOM 8139 C C . ALA E 1 144 ? 52.604 62.325 70.000 1.00 51.51 138 ALA E C 1
ATOM 8140 O O . ALA E 1 144 ? 52.039 61.876 70.998 1.00 49.71 138 ALA E O 1
ATOM 8142 N N . THR E 1 145 ? 52.057 63.253 69.227 1.00 50.89 139 THR E N 1
ATOM 8143 C CA . THR E 1 145 ? 50.673 63.646 69.417 1.00 50.32 139 THR E CA 1
ATOM 8144 C C . THR E 1 145 ? 49.910 63.408 68.130 1.00 48.56 139 THR E C 1
ATOM 8145 O O . THR E 1 145 ? 50.359 63.817 67.060 1.00 49.00 139 THR E O 1
ATOM 8149 N N . CYS E 1 146 ? 48.762 62.751 68.255 1.00 46.57 140 CYS E N 1
ATOM 8150 C CA . CYS E 1 146 ? 47.837 62.554 67.147 1.00 45.25 140 CYS E CA 1
ATOM 8151 C C . CYS E 1 146 ? 46.407 62.886 67.525 1.00 44.08 140 CYS E C 1
ATOM 8152 O O . CYS E 1 146 ? 46.057 62.870 68.694 1.00 44.68 140 CYS E O 1
ATOM 8155 N N . ALA E 1 147 ? 45.595 63.202 66.520 1.00 42.68 141 ALA E N 1
ATOM 8156 C CA . ALA E 1 147 ? 44.212 63.623 66.746 1.00 41.87 141 ALA E CA 1
ATOM 8157 C C . ALA E 1 147 ? 43.275 63.122 65.646 1.00 39.93 141 ALA E C 1
ATOM 8158 O O . ALA E 1 147 ? 43.643 63.101 64.470 1.00 38.81 141 ALA E O 1
ATOM 8160 N N . VAL E 1 148 ? 42.063 62.732 66.036 1.00 38.88 142 VAL E N 1
ATOM 8161 C CA . VAL E 1 148 ? 41.048 62.316 65.077 1.00 37.55 142 VAL E CA 1
ATOM 8162 C C . VAL E 1 148 ? 39.710 62.905 65.490 1.00 37.56 142 VAL E C 1
ATOM 8163 O O . VAL E 1 148 ? 39.317 62.814 66.654 1.00 38.51 142 VAL E O 1
ATOM 8167 N N . LYS E 1 149 ? 39.054 63.561 64.536 1.00 36.25 143 LYS E N 1
ATOM 8168 C CA . LYS E 1 149 ? 37.761 64.175 64.746 1.00 36.81 143 LYS E CA 1
ATOM 8169 C C . LYS E 1 149 ? 36.643 63.193 64.459 1.00 34.32 143 LYS E C 1
ATOM 8170 O O . LYS E 1 149 ? 36.692 62.440 63.469 1.00 31.57 143 LYS E O 1
ATOM 8176 N N . PHE E 1 150 ? 35.626 63.233 65.316 1.00 33.42 144 PHE E N 1
ATOM 8177 C CA . PHE E 1 150 ? 34.415 62.486 65.129 1.00 33.29 144 PHE E CA 1
ATOM 8178 C C . PHE E 1 150 ? 33.254 63.437 64.987 1.00 33.62 144 PHE E C 1
ATOM 8179 O O . PHE E 1 150 ? 33.196 64.477 65.650 1.00 34.55 144 PHE E O 1
ATOM 8187 N N . GLY E 1 151 ? 32.293 63.056 64.160 1.00 33.15 145 GLY E N 1
ATOM 8188 C CA . GLY E 1 151 ? 31.046 63.815 64.058 1.00 33.69 145 GLY E CA 1
ATOM 8189 C C . GLY E 1 151 ? 30.115 63.135 63.092 1.00 33.17 145 GLY E C 1
ATOM 8190 O O . GLY E 1 151 ? 30.482 62.140 62.456 1.00 31.99 145 GLY E O 1
ATOM 8191 N N . SER E 1 152 ? 28.898 63.652 63.016 1.00 33.31 146 SER E N 1
ATOM 8192 C CA . SER E 1 152 ? 27.898 63.168 62.087 1.00 32.78 146 SER E CA 1
ATOM 8193 C C . SER E 1 152 ? 28.369 63.376 60.658 1.00 32.41 146 SER E C 1
ATOM 8194 O O . SER E 1 152 ? 29.155 64.312 60.387 1.00 32.57 146 SER E O 1
ATOM 8197 N N . TRP E 1 153 ? 27.920 62.504 59.747 1.00 31.08 147 TRP E N 1
ATOM 8198 C CA . TRP E 1 153 ? 28.235 62.670 58.326 1.00 30.51 147 TRP E CA 1
ATOM 8199 C C . TRP E 1 153 ? 27.316 63.651 57.625 1.00 31.61 147 TRP E C 1
ATOM 8200 O O . TRP E 1 153 ? 27.760 64.357 56.715 1.00 32.51 147 TRP E O 1
ATOM 8211 N N . VAL E 1 154 ? 26.043 63.717 58.029 1.00 32.03 148 VAL E N 1
ATOM 8212 C CA . VAL E 1 154 ? 25.054 64.512 57.312 1.00 33.09 148 VAL E CA 1
ATOM 8213 C C . VAL E 1 154 ? 24.213 65.456 58.153 1.00 34.21 148 VAL E C 1
ATOM 8214 O O . VAL E 1 154 ? 23.479 66.255 57.574 1.00 36.10 148 VAL E O 1
ATOM 8218 N N . TYR E 1 155 ? 24.296 65.395 59.477 1.00 34.81 149 TYR E N 1
ATOM 8219 C CA . TYR E 1 155 ? 23.477 66.289 60.343 1.00 36.16 149 TYR E CA 1
ATOM 8220 C C . TYR E 1 155 ? 24.287 67.420 60.971 1.00 36.46 149 TYR E C 1
ATOM 8221 O O . TYR E 1 155 ? 25.325 67.169 61.559 1.00 36.21 149 TYR E O 1
ATOM 8230 N N . SER E 1 156 ? 23.793 68.655 60.876 1.00 38.30 150 SER E N 1
ATOM 8231 C CA . SER E 1 156 ? 24.380 69.794 61.613 1.00 39.67 150 SER E CA 1
ATOM 8232 C C . SER E 1 156 ? 24.104 69.693 63.112 1.00 40.71 150 SER E C 1
ATOM 8233 O O . SER E 1 156 ? 23.378 68.800 63.562 1.00 40.84 150 SER E O 1
ATOM 8236 N N . GLY E 1 157 ? 24.665 70.638 63.868 1.00 41.67 151 GLY E N 1
ATOM 8237 C CA . GLY E 1 157 ? 24.403 70.772 65.290 1.00 42.72 151 GLY E CA 1
ATOM 8238 C C . GLY E 1 157 ? 22.972 71.113 65.642 1.00 44.00 151 GLY E C 1
ATOM 8239 O O . GLY E 1 157 ? 22.589 70.943 66.784 1.00 44.93 151 GLY E O 1
ATOM 8240 N N . PHE E 1 158 ? 22.187 71.602 64.680 1.00 44.94 152 PHE E N 1
ATOM 8241 C CA . PHE E 1 158 ? 20.749 71.811 64.892 1.00 47.20 152 PHE E CA 1
ATOM 8242 C C . PHE E 1 158 ? 19.930 70.531 64.731 1.00 46.97 152 PHE E C 1
ATOM 8243 O O . PHE E 1 158 ? 18.746 70.511 65.063 1.00 48.61 152 PHE E O 1
ATOM 8251 N N . GLU E 1 159 ? 20.551 69.473 64.222 1.00 45.16 153 GLU E N 1
ATOM 8252 C CA . GLU E 1 159 ? 19.881 68.197 64.026 1.00 44.84 153 GLU E CA 1
ATOM 8253 C C . GLU E 1 159 ? 20.412 67.162 65.001 1.00 43.46 153 GLU E C 1
ATOM 8254 O O . GLU E 1 159 ? 19.625 66.532 65.736 1.00 42.84 153 GLU E O 1
ATOM 8260 N N . ILE E 1 160 ? 21.736 67.027 65.040 1.00 42.14 154 ILE E N 1
ATOM 8261 C CA . ILE E 1 160 ? 22.408 66.240 66.071 1.00 42.31 154 ILE E CA 1
ATOM 8262 C C . ILE E 1 160 ? 23.342 67.115 66.932 1.00 43.34 154 ILE E C 1
ATOM 8263 O O . ILE E 1 160 ? 24.394 67.534 66.474 1.00 42.76 154 ILE E O 1
ATOM 8268 N N . ASP E 1 161 ? 22.931 67.379 68.174 1.00 45.56 155 ASP E N 1
ATOM 8269 C CA . ASP E 1 161 ? 23.752 68.086 69.160 1.00 47.08 155 ASP E CA 1
ATOM 8270 C C . ASP E 1 161 ? 24.665 67.056 69.815 1.00 46.85 155 ASP E C 1
ATOM 8271 O O . ASP E 1 161 ? 24.224 66.247 70.647 1.00 48.18 155 ASP E O 1
ATOM 8276 N N . LEU E 1 162 ? 25.938 67.111 69.455 1.00 45.79 156 LEU E N 1
ATOM 8277 C CA . LEU E 1 162 ? 26.906 66.098 69.833 1.00 45.03 156 LEU E CA 1
ATOM 8278 C C . LEU E 1 162 ? 27.631 66.635 71.036 1.00 46.12 156 LEU E C 1
ATOM 8279 O O . LEU E 1 162 ? 28.144 67.745 70.968 1.00 47.54 156 LEU E O 1
ATOM 8284 N N . LYS E 1 163 ? 27.713 65.855 72.102 1.00 45.96 157 LYS E N 1
ATOM 8285 C CA . LYS E 1 163 ? 28.442 66.274 73.303 1.00 48.30 157 LYS E CA 1
ATOM 8286 C C . LYS E 1 163 ? 29.190 65.123 74.021 1.00 47.18 157 LYS E C 1
ATOM 8287 O O . LYS E 1 163 ? 29.170 63.997 73.577 1.00 44.46 157 LYS E O 1
ATOM 8293 N N . THR E 1 164 ? 29.892 65.457 75.097 1.00 49.40 158 THR E N 1
ATOM 8294 C CA . THR E 1 164 ? 30.550 64.483 75.980 1.00 50.06 158 THR E CA 1
ATOM 8295 C C . THR E 1 164 ? 30.184 64.823 77.445 1.00 52.45 158 THR E C 1
ATOM 8296 O O . THR E 1 164 ? 29.763 65.943 77.725 1.00 54.26 158 THR E O 1
ATOM 8300 N N . ASP E 1 165 ? 30.325 63.860 78.363 1.00 53.43 159 ASP E N 1
ATOM 8301 C CA . ASP E 1 165 ? 30.210 64.147 79.821 1.00 55.29 159 ASP E CA 1
ATOM 8302 C C . ASP E 1 165 ? 31.564 64.517 80.444 1.00 56.03 159 ASP E C 1
ATOM 8303 O O . ASP E 1 165 ? 31.623 65.117 81.539 1.00 57.37 159 ASP E O 1
ATOM 8308 N N . THR E 1 166 ? 32.660 64.162 79.772 1.00 54.16 160 THR E N 1
ATOM 8309 C CA . THR E 1 166 ? 33.989 64.604 80.219 1.00 54.96 160 THR E CA 1
ATOM 8310 C C . THR E 1 166 ? 34.966 64.661 79.063 1.00 53.37 160 THR E C 1
ATOM 8311 O O . THR E 1 166 ? 34.740 64.051 78.015 1.00 52.07 160 THR E O 1
ATOM 8315 N N . ASP E 1 167 ? 36.045 65.410 79.258 1.00 54.17 161 ASP E N 1
ATOM 8316 C CA . ASP E 1 167 ? 37.085 65.528 78.243 1.00 53.22 161 ASP E CA 1
ATOM 8317 C C . ASP E 1 167 ? 38.306 64.649 78.534 1.00 52.07 161 ASP E C 1
ATOM 8318 O O . ASP E 1 167 ? 39.272 64.666 77.780 1.00 50.86 161 ASP E O 1
ATOM 8323 N N . GLN E 1 168 ? 38.257 63.877 79.621 1.00 51.72 162 GLN E N 1
ATOM 8324 C CA . GLN E 1 168 ? 39.247 62.826 79.856 1.00 50.77 162 GLN E CA 1
ATOM 8325 C C . GLN E 1 168 ? 38.742 61.538 79.210 1.00 47.78 162 GLN E C 1
ATOM 8326 O O . GLN E 1 168 ? 37.631 61.071 79.482 1.00 48.09 162 GLN E O 1
ATOM 8332 N N . VAL E 1 169 ? 39.549 60.986 78.312 1.00 45.23 163 VAL E N 1
ATOM 8333 C CA . VAL E 1 169 ? 39.306 59.650 77.798 1.00 42.49 163 VAL E CA 1
ATOM 8334 C C . VAL E 1 169 ? 39.493 58.638 78.939 1.00 41.72 163 VAL E C 1
ATOM 8335 O O . VAL E 1 169 ? 40.342 58.816 79.814 1.00 41.58 163 VAL E O 1
ATOM 8339 N N . ASP E 1 170 ? 38.663 57.604 78.923 1.00 40.43 164 ASP E N 1
ATOM 8340 C CA . ASP E 1 170 ? 38.742 56.485 79.867 1.00 40.35 164 ASP E CA 1
ATOM 8341 C C . ASP E 1 170 ? 39.930 55.561 79.548 1.00 38.91 164 ASP E C 1
ATOM 8342 O O . ASP E 1 170 ? 39.911 54.813 78.534 1.00 36.85 164 ASP E O 1
ATOM 8347 N N . LEU E 1 171 ? 40.959 55.630 80.403 1.00 38.83 165 LEU E N 1
ATOM 8348 C CA . LEU E 1 171 ? 42.191 54.828 80.261 1.00 38.79 165 LEU E CA 1
ATOM 8349 C C . LEU E 1 171 ? 42.273 53.667 81.248 1.00 38.68 165 LEU E C 1
ATOM 8350 O O . LEU E 1 171 ? 43.283 52.956 81.306 1.00 37.93 165 LEU E O 1
ATOM 8355 N N . SER E 1 172 ? 41.194 53.446 81.997 1.00 39.38 166 SER E N 1
ATOM 8356 C CA . SER E 1 172 ? 41.207 52.467 83.085 1.00 39.96 166 SER E CA 1
ATOM 8357 C C . SER E 1 172 ? 41.363 51.047 82.552 1.00 38.75 166 SER E C 1
ATOM 8358 O O . SER E 1 172 ? 41.839 50.178 83.265 1.00 38.19 166 SER E O 1
ATOM 8361 N N . SER E 1 173 ? 40.977 50.816 81.295 1.00 38.12 167 SER E N 1
ATOM 8362 C CA . SER E 1 173 ? 41.125 49.497 80.652 1.00 36.86 167 SER E CA 1
ATOM 8363 C C . SER E 1 173 ? 42.285 49.413 79.639 1.00 35.48 167 SER E C 1
ATOM 8364 O O . SER E 1 173 ? 42.386 48.424 78.895 1.00 33.82 167 SER E O 1
ATOM 8367 N N . TYR E 1 174 ? 43.156 50.421 79.614 1.00 35.57 168 TYR E N 1
ATOM 8368 C CA . TYR E 1 174 ? 44.267 50.428 78.656 1.00 35.18 168 TYR E CA 1
ATOM 8369 C C . TYR E 1 174 ? 45.243 49.268 78.922 1.00 35.39 168 TYR E C 1
ATOM 8370 O O . TYR E 1 174 ? 45.671 49.050 80.056 1.00 34.79 168 TYR E O 1
ATOM 8379 N N . TYR E 1 175 ? 45.570 48.528 77.858 1.00 34.16 169 TYR E N 1
ATOM 8380 C CA . TYR E 1 175 ? 46.400 47.335 77.963 1.00 34.49 169 TYR E CA 1
ATOM 8381 C C . TYR E 1 175 ? 47.771 47.688 78.574 1.00 35.83 169 TYR E C 1
ATOM 8382 O O . TYR E 1 175 ? 48.565 48.460 78.014 1.00 35.48 169 TYR E O 1
ATOM 8391 N N . ALA E 1 176 ? 48.024 47.112 79.740 1.00 36.86 170 ALA E N 1
ATOM 8392 C CA . ALA E 1 176 ? 49.206 47.433 80.518 1.00 38.89 170 ALA E CA 1
ATOM 8393 C C . ALA E 1 176 ? 50.534 47.060 79.838 1.00 39.42 170 ALA E C 1
ATOM 8394 O O . ALA E 1 176 ? 51.562 47.616 80.209 1.00 39.72 170 ALA E O 1
ATOM 8396 N N . SER E 1 177 ? 50.518 46.134 78.870 1.00 37.79 171 SER E N 1
ATOM 8397 C CA . SER E 1 177 ? 51.757 45.718 78.191 1.00 38.24 171 SER E CA 1
ATOM 8398 C C . SER E 1 177 ? 51.744 46.049 76.706 1.00 37.12 171 SER E C 1
ATOM 8399 O O . SER E 1 177 ? 52.400 45.366 75.906 1.00 37.46 171 SER E O 1
ATOM 8402 N N . SER E 1 178 ? 51.004 47.092 76.334 1.00 36.83 172 SER E N 1
ATOM 8403 C CA . SER E 1 178 ? 51.070 47.677 74.983 1.00 36.27 172 SER E CA 1
ATOM 8404 C C . SER E 1 178 ? 52.484 48.081 74.654 1.00 37.52 172 SER E C 1
ATOM 8405 O O . SER E 1 178 ? 53.259 48.376 75.536 1.00 38.54 172 SER E O 1
ATOM 8408 N N . LYS E 1 179 ? 52.811 48.108 73.376 1.00 37.54 173 LYS E N 1
ATOM 8409 C CA . LYS E 1 179 ? 54.085 48.671 72.929 1.00 39.56 173 LYS E CA 1
ATOM 8410 C C . LYS E 1 179 ? 54.149 50.174 73.195 1.00 40.62 173 LYS E C 1
ATOM 8411 O O . LYS E 1 179 ? 55.241 50.754 73.279 1.00 42.62 173 LYS E O 1
ATOM 8417 N N . TYR E 1 180 ? 52.984 50.805 73.354 1.00 40.35 174 TYR E N 1
ATOM 8418 C CA . TYR E 1 180 ? 52.903 52.257 73.576 1.00 42.02 174 TYR E CA 1
ATOM 8419 C C . TYR E 1 180 ? 52.227 52.650 74.890 1.00 42.95 174 TYR E C 1
ATOM 8420 O O . TYR E 1 180 ? 51.169 52.151 75.228 1.00 42.35 174 TYR E O 1
ATOM 8429 N N . GLU E 1 181 ? 52.838 53.569 75.624 1.00 46.03 175 GLU E N 1
ATOM 8430 C CA . GLU E 1 181 ? 52.190 54.128 76.800 1.00 47.70 175 GLU E CA 1
ATOM 8431 C C . GLU E 1 181 ? 51.525 55.476 76.519 1.00 47.77 175 GLU E C 1
ATOM 8432 O O . GLU E 1 181 ? 51.990 56.262 75.690 1.00 48.81 175 GLU E O 1
ATOM 8438 N N . ILE E 1 182 ? 50.441 55.729 77.245 1.00 47.71 176 ILE E N 1
ATOM 8439 C CA . ILE E 1 182 ? 49.605 56.892 77.043 1.00 47.68 176 ILE E CA 1
ATOM 8440 C C . ILE E 1 182 ? 49.989 57.991 78.026 1.00 49.99 176 ILE E C 1
ATOM 8441 O O . ILE E 1 182 ? 49.903 57.812 79.249 1.00 51.45 176 ILE E O 1
ATOM 8446 N N . LEU E 1 183 ? 50.433 59.119 77.475 1.00 50.89 177 LEU E N 1
ATOM 8447 C CA . LEU E 1 183 ? 50.767 60.299 78.256 1.00 52.98 177 LEU E CA 1
ATOM 8448 C C . LEU E 1 183 ? 49.502 61.088 78.528 1.00 53.08 177 LEU E C 1
ATOM 8449 O O . LEU E 1 183 ? 49.254 61.487 79.662 1.00 54.34 177 LEU E O 1
ATOM 8454 N N . SER E 1 184 ? 48.697 61.316 77.489 1.00 51.71 178 SER E N 1
ATOM 8455 C CA . SER E 1 184 ? 47.337 61.819 77.692 1.00 51.25 178 SER E CA 1
ATOM 8456 C C . SER E 1 184 ? 46.397 61.494 76.545 1.00 49.25 178 SER E C 1
ATOM 8457 O O . SER E 1 184 ? 46.829 61.186 75.438 1.00 47.87 178 SER E O 1
ATOM 8460 N N . ALA E 1 185 ? 45.105 61.573 76.850 1.00 48.58 179 ALA E N 1
ATOM 8461 C CA . ALA E 1 185 ? 44.064 61.349 75.883 1.00 47.05 179 ALA E CA 1
ATOM 8462 C C . ALA E 1 185 ? 42.842 62.164 76.291 1.00 47.54 179 ALA E C 1
ATOM 8463 O O . ALA E 1 185 ? 42.316 61.948 77.386 1.00 48.56 179 ALA E O 1
ATOM 8465 N N . THR E 1 186 ? 42.425 63.102 75.425 1.00 46.89 180 THR E N 1
ATOM 8466 C CA . THR E 1 186 ? 41.237 63.938 75.629 1.00 47.36 180 THR E CA 1
ATOM 8467 C C . THR E 1 186 ? 40.164 63.785 74.536 1.00 45.45 180 THR E C 1
ATOM 8468 O O . THR E 1 186 ? 40.471 63.436 73.409 1.00 43.14 180 THR E O 1
ATOM 8472 N N . GLN E 1 187 ? 38.913 64.068 74.902 1.00 45.97 181 GLN E N 1
ATOM 8473 C CA . GLN E 1 187 ? 37.738 63.977 74.018 1.00 45.53 181 GLN E CA 1
ATOM 8474 C C . GLN E 1 187 ? 36.825 65.226 74.157 1.00 47.83 181 GLN E C 1
ATOM 8475 O O . GLN E 1 187 ? 35.909 65.302 75.003 1.00 47.88 181 GLN E O 1
ATOM 8481 N N . THR E 1 188 ? 37.074 66.183 73.272 1.00 48.99 182 THR E N 1
ATOM 8482 C CA . THR E 1 188 ? 36.645 67.566 73.444 1.00 51.53 182 THR E CA 1
ATOM 8483 C C . THR E 1 188 ? 35.713 68.045 72.336 1.00 51.48 182 THR E C 1
ATOM 8484 O O . THR E 1 188 ? 36.027 67.913 71.150 1.00 49.80 182 THR E O 1
ATOM 8488 N N . ARG E 1 189 ? 34.571 68.579 72.756 1.00 52.68 183 ARG E N 1
ATOM 8489 C CA . ARG E 1 189 ? 33.556 69.110 71.862 1.00 53.02 183 ARG E CA 1
ATOM 8490 C C . ARG E 1 189 ? 34.022 70.427 71.281 1.00 53.65 183 ARG E C 1
ATOM 8491 O O . ARG E 1 189 ? 34.347 71.338 72.035 1.00 55.93 183 ARG E O 1
ATOM 8499 N N . GLN E 1 190 ? 34.056 70.532 69.949 1.00 53.18 184 GLN E N 1
ATOM 8500 C CA . GLN E 1 190 ? 34.427 71.781 69.260 1.00 54.08 184 GLN E CA 1
ATOM 8501 C C . GLN E 1 190 ? 33.292 72.229 68.340 1.00 53.71 184 GLN E C 1
ATOM 8502 O O . GLN E 1 190 ? 32.806 71.452 67.510 1.00 50.91 184 GLN E O 1
ATOM 8508 N N . VAL E 1 191 ? 32.886 73.495 68.484 1.00 54.60 185 VAL E N 1
ATOM 8509 C CA . VAL E 1 191 ? 31.871 74.091 67.627 1.00 53.83 185 VAL E CA 1
ATOM 8510 C C . VAL E 1 191 ? 32.503 75.131 66.712 1.00 53.47 185 VAL E C 1
ATOM 8511 O O . VAL E 1 191 ? 33.313 75.958 67.150 1.00 54.41 185 VAL E O 1
ATOM 8515 N N . GLN E 1 192 ? 32.149 75.076 65.428 1.00 51.42 186 GLN E N 1
ATOM 8516 C CA . GLN E 1 192 ? 32.455 76.158 64.498 1.00 50.80 186 GLN E CA 1
ATOM 8517 C C . GLN E 1 192 ? 31.212 76.572 63.704 1.00 49.21 186 GLN E C 1
ATOM 8518 O O . GLN E 1 192 ? 30.241 75.816 63.582 1.00 47.29 186 GLN E O 1
ATOM 8524 N N . HIS E 1 193 ? 31.244 77.800 63.201 1.00 48.05 187 HIS E N 1
ATOM 8525 C CA . HIS E 1 193 ? 30.185 78.311 62.353 1.00 47.54 187 HIS E CA 1
ATOM 8526 C C . HIS E 1 193 ? 30.811 78.731 61.032 1.00 45.81 187 HIS E C 1
ATOM 8527 O O . HIS E 1 193 ? 31.952 79.198 60.999 1.00 45.81 187 HIS E O 1
ATOM 8534 N N . TYR E 1 194 ? 30.093 78.507 59.935 1.00 43.21 188 TYR E N 1
ATOM 8535 C CA . TYR E 1 194 ? 30.482 79.101 58.665 1.00 41.70 188 TYR E CA 1
ATOM 8536 C C . TYR E 1 194 ? 29.670 80.349 58.525 1.00 41.81 188 TYR E C 1
ATOM 8537 O O . TYR E 1 194 ? 28.522 80.378 58.956 1.00 40.27 188 TYR E O 1
ATOM 8546 N N . SER E 1 195 ? 30.249 81.372 57.897 1.00 42.10 189 SER E N 1
ATOM 8547 C CA . SER E 1 195 ? 29.629 82.686 57.883 1.00 44.42 189 SER E CA 1
ATOM 8548 C C . SER E 1 195 ? 28.281 82.774 57.111 1.00 43.76 189 SER E C 1
ATOM 8549 O O . SER E 1 195 ? 27.473 83.722 57.334 1.00 44.04 189 SER E O 1
ATOM 8552 N N . CYS E 1 196 ? 28.050 81.842 56.189 1.00 41.79 190 CYS E N 1
ATOM 8553 C CA . CYS E 1 196 ? 26.787 81.785 55.439 1.00 42.64 190 CYS E CA 1
ATOM 8554 C C . CYS E 1 196 ? 25.588 81.420 56.309 1.00 43.73 190 CYS E C 1
ATOM 8555 O O . CYS E 1 196 ? 24.462 81.790 55.995 1.00 43.91 190 CYS E O 1
ATOM 8558 N N . CYS E 1 197 ? 25.848 80.696 57.392 1.00 43.42 191 CYS E N 1
ATOM 8559 C CA . CYS E 1 197 ? 24.902 79.715 57.928 1.00 44.23 191 CYS E CA 1
ATOM 8560 C C . CYS E 1 197 ? 24.813 79.792 59.452 1.00 45.40 191 CYS E C 1
ATOM 8561 O O . CYS E 1 197 ? 25.838 79.740 60.114 1.00 44.44 191 CYS E O 1
ATOM 8564 N N . PRO E 1 198 ? 23.584 79.915 60.018 1.00 48.26 192 PRO E N 1
ATOM 8565 C CA . PRO E 1 198 ? 23.380 80.001 61.470 1.00 49.48 192 PRO E CA 1
ATOM 8566 C C . PRO E 1 198 ? 23.690 78.741 62.243 1.00 48.59 192 PRO E C 1
ATOM 8567 O O . PRO E 1 198 ? 24.092 78.824 63.399 1.00 49.56 192 PRO E O 1
ATOM 8571 N N . GLU E 1 199 ? 23.519 77.580 61.616 1.00 47.33 193 GLU E N 1
ATOM 8572 C CA . GLU E 1 199 ? 23.648 76.317 62.327 1.00 45.68 193 GLU E CA 1
ATOM 8573 C C . GLU E 1 199 ? 25.101 76.037 62.738 1.00 44.84 193 GLU E C 1
ATOM 8574 O O . GLU E 1 199 ? 26.028 76.329 61.991 1.00 44.31 193 GLU E O 1
ATOM 8580 N N . PRO E 1 200 ? 25.303 75.510 63.951 1.00 44.76 194 PRO E N 1
ATOM 8581 C CA . PRO E 1 200 ? 26.640 75.129 64.395 1.00 44.47 194 PRO E CA 1
ATOM 8582 C C . PRO E 1 200 ? 27.084 73.789 63.817 1.00 42.01 194 PRO E C 1
ATOM 8583 O O . PRO E 1 200 ? 26.250 72.956 63.476 1.00 41.32 194 PRO E O 1
ATOM 8587 N N . TYR E 1 201 ? 28.394 73.603 63.717 1.00 41.63 195 TYR E N 1
ATOM 8588 C CA . TYR E 1 201 ? 28.983 72.365 63.225 1.00 40.17 195 TYR E CA 1
ATOM 8589 C C . TYR E 1 201 ? 29.945 71.837 64.290 1.00 40.92 195 TYR E C 1
ATOM 8590 O O . TYR E 1 201 ? 30.972 72.467 64.595 1.00 42.66 195 TYR E O 1
ATOM 8599 N N . ILE E 1 202 ? 29.557 70.696 64.873 1.00 40.78 196 ILE E N 1
ATOM 8600 C CA . ILE E 1 202 ? 30.097 70.193 66.141 1.00 40.73 196 ILE E CA 1
ATOM 8601 C C . ILE E 1 202 ? 30.882 68.898 65.935 1.00 39.37 196 ILE E C 1
ATOM 8602 O O . ILE E 1 202 ? 30.358 67.903 65.393 1.00 37.78 196 ILE E O 1
ATOM 8607 N N . ASP E 1 203 ? 32.154 68.924 66.329 1.00 39.72 197 ASP E N 1
ATOM 8608 C CA . ASP E 1 203 ? 32.994 67.737 66.281 1.00 38.03 197 ASP E CA 1
ATOM 8609 C C . ASP E 1 203 ? 33.414 67.394 67.705 1.00 39.02 197 ASP E C 1
ATOM 8610 O O . ASP E 1 203 ? 33.419 68.271 68.596 1.00 40.22 197 ASP E O 1
ATOM 8615 N N . VAL E 1 204 ? 33.717 66.116 67.925 1.00 38.12 198 VAL E N 1
ATOM 8616 C CA . VAL E 1 204 ? 34.479 65.679 69.095 1.00 38.48 198 VAL E CA 1
ATOM 8617 C C . VAL E 1 204 ? 35.853 65.283 68.618 1.00 38.05 198 VAL E C 1
ATOM 8618 O O . VAL E 1 204 ? 35.993 64.377 67.785 1.00 36.27 198 VAL E O 1
ATOM 8622 N N . ASN E 1 205 ? 36.862 65.979 69.132 1.00 39.62 199 ASN E N 1
ATOM 8623 C CA . ASN E 1 205 ? 38.245 65.708 68.788 1.00 39.82 199 ASN E CA 1
ATOM 8624 C C . ASN E 1 205 ? 38.862 64.789 69.829 1.00 40.25 199 ASN E C 1
ATOM 8625 O O . ASN E 1 205 ? 39.000 65.163 70.986 1.00 40.98 199 ASN E O 1
ATOM 8630 N N . LEU E 1 206 ? 39.220 63.583 69.409 1.00 38.92 200 LEU E N 1
ATOM 8631 C CA . LEU E 1 206 ? 39.964 62.649 70.251 1.00 38.94 200 LEU E CA 1
ATOM 8632 C C . LEU E 1 206 ? 41.445 62.951 70.034 1.00 39.51 200 LEU E C 1
ATOM 8633 O O . LEU E 1 206 ? 41.945 62.794 68.909 1.00 37.87 200 LEU E O 1
ATOM 8638 N N . VAL E 1 207 ? 42.128 63.448 71.074 1.00 40.65 201 VAL E N 1
ATOM 8639 C CA . VAL E 1 207 ? 43.554 63.805 70.982 1.00 41.75 201 VAL E CA 1
ATOM 8640 C C . VAL E 1 207 ? 44.359 62.869 71.893 1.00 42.54 201 VAL E C 1
ATOM 8641 O O . VAL E 1 207 ? 44.062 62.751 73.084 1.00 43.04 201 VAL E O 1
ATOM 8645 N N . VAL E 1 208 ? 45.368 62.203 71.317 1.00 42.30 202 VAL E N 1
ATOM 8646 C CA . VAL E 1 208 ? 46.164 61.196 72.010 1.00 42.23 202 VAL E CA 1
ATOM 8647 C C . VAL E 1 208 ? 47.662 61.518 71.941 1.00 43.18 202 VAL E C 1
ATOM 8648 O O . VAL E 1 208 ? 48.237 61.622 70.862 1.00 41.94 202 VAL E O 1
ATOM 8652 N N . LYS E 1 209 ? 48.271 61.696 73.118 1.00 44.98 203 LYS E N 1
ATOM 8653 C CA . LYS E 1 209 ? 49.720 61.828 73.276 1.00 46.30 203 LYS E CA 1
ATOM 8654 C C . LYS E 1 209 ? 50.308 60.517 73.855 1.00 46.00 203 LYS E C 1
ATOM 8655 O O . LYS E 1 209 ? 49.844 60.003 74.867 1.00 45.24 203 LYS E O 1
ATOM 8666 N N . PHE E 1 210 ? 51.332 59.990 73.195 1.00 46.27 204 PHE E N 1
ATOM 8667 C CA . PHE E 1 210 ? 51.807 58.642 73.444 1.00 46.68 204 PHE E CA 1
ATOM 8668 C C . PHE E 1 210 ? 53.283 58.445 73.068 1.00 48.39 204 PHE E C 1
ATOM 8669 O O . PHE E 1 210 ? 53.824 59.150 72.219 1.00 48.51 204 PHE E O 1
ATOM 8677 N N . ARG E 1 211 ? 53.932 57.478 73.713 1.00 50.32 205 ARG E N 1
ATOM 8678 C CA . ARG E 1 211 ? 55.331 57.147 73.415 1.00 52.26 205 ARG E CA 1
ATOM 8679 C C . ARG E 1 211 ? 55.600 55.658 73.582 1.00 52.59 205 ARG E C 1
ATOM 8680 O O . ARG E 1 211 ? 54.808 54.944 74.191 1.00 51.55 205 ARG E O 1
ATOM 8688 N N . GLU E 1 212 ? 56.711 55.192 73.024 1.00 54.74 206 GLU E N 1
ATOM 8689 C CA . GLU E 1 212 ? 57.106 53.797 73.166 1.00 56.09 206 GLU E CA 1
ATOM 8690 C C . GLU E 1 212 ? 57.414 53.467 74.629 1.00 58.25 206 GLU E C 1
ATOM 8691 O O . GLU E 1 212 ? 58.130 54.199 75.303 1.00 59.79 206 GLU E O 1
ATOM 8697 N N . ARG E 1 213 ? 56.847 52.362 75.099 1.00 59.26 207 ARG E N 1
ATOM 8698 C CA . ARG E 1 213 ? 57.074 51.849 76.443 1.00 61.16 207 ARG E CA 1
ATOM 8699 C C . ARG E 1 213 ? 58.523 51.370 76.533 1.00 64.01 207 ARG E C 1
ATOM 8700 O O . ARG E 1 213 ? 59.028 50.729 75.608 1.00 64.24 207 ARG E O 1
ATOM 8708 N N . ARG E 1 214 ? 59.193 51.686 77.636 1.00 66.81 208 ARG E N 1
ATOM 8709 C CA . ARG E 1 214 ? 60.605 51.356 77.794 1.00 69.45 208 ARG E CA 1
ATOM 8710 C C . ARG E 1 214 ? 60.814 50.447 78.996 1.00 70.75 208 ARG E C 1
ATOM 8711 O O . ARG E 1 214 ? 60.684 50.890 80.132 1.00 72.38 208 ARG E O 1
ATOM 8719 N N . GLY F 2 1 ? 36.130 50.556 86.274 1.00 40.82 401 GLY F N 1
ATOM 8720 C CA . GLY F 2 1 ? 34.854 50.279 86.985 1.00 39.72 401 GLY F CA 1
ATOM 8721 C C . GLY F 2 1 ? 33.709 50.070 86.032 1.00 39.36 401 GLY F C 1
ATOM 8722 O O . GLY F 2 1 ? 33.915 49.825 84.840 1.00 39.26 401 GLY F O 1
ATOM 8723 N N . CYS F 2 2 ? 32.506 50.179 86.581 1.00 38.59 402 CYS F N 1
ATOM 8724 C CA . CYS F 2 2 ? 31.268 49.936 85.874 1.00 38.66 402 CYS F CA 1
ATOM 8725 C C . CYS F 2 2 ? 31.183 50.665 84.539 1.00 38.66 402 CYS F C 1
ATOM 8726 O O . CYS F 2 2 ? 30.857 50.073 83.517 1.00 37.51 402 CYS F O 1
ATOM 8729 N N . CYS F 2 3 ? 31.479 51.961 84.564 1.00 39.47 403 CYS F N 1
ATOM 8730 C CA . CYS F 2 3 ? 31.300 52.822 83.392 1.00 39.99 403 CYS F CA 1
ATOM 8731 C C . CYS F 2 3 ? 32.268 52.506 82.230 1.00 39.42 403 CYS F C 1
ATOM 8732 O O . CYS F 2 3 ? 32.070 53.020 81.125 1.00 41.06 403 CYS F O 1
ATOM 8735 N N . SER F 2 4 ? 33.266 51.647 82.473 1.00 37.91 404 SER F N 1
ATOM 8736 C CA . SER F 2 4 ? 34.124 51.083 81.423 1.00 37.54 404 SER F CA 1
ATOM 8737 C C . SER F 2 4 ? 33.635 49.737 80.857 1.00 36.85 404 SER F C 1
ATOM 8738 O O . SER F 2 4 ? 34.053 49.321 79.773 1.00 36.85 404 SER F O 1
ATOM 8741 N N . ASP F 2 5 ? 32.761 49.063 81.598 1.00 35.64 405 ASP F N 1
ATOM 8742 C CA . ASP F 2 5 ? 32.280 47.732 81.258 1.00 35.07 405 ASP F CA 1
ATOM 8743 C C . ASP F 2 5 ? 31.001 47.824 80.443 1.00 34.60 405 ASP F C 1
ATOM 8744 O O . ASP F 2 5 ? 30.020 48.367 80.907 1.00 33.62 405 ASP F O 1
ATOM 8749 N N . PRO F 2 6 ? 31.003 47.264 79.217 1.00 34.45 406 PRO F N 1
ATOM 8750 C CA . PRO F 2 6 ? 29.836 47.366 78.344 1.00 34.57 406 PRO F CA 1
ATOM 8751 C C . PRO F 2 6 ? 28.547 46.729 78.868 1.00 34.10 406 PRO F C 1
ATOM 8752 O O . PRO F 2 6 ? 27.466 47.101 78.427 1.00 33.49 406 PRO F O 1
ATOM 8756 N N . ARG F 2 7 ? 28.662 45.764 79.769 1.00 34.33 407 ARG F N 1
ATOM 8757 C CA . ARG F 2 7 ? 27.493 45.148 80.428 1.00 34.51 407 ARG F CA 1
ATOM 8758 C C . ARG F 2 7 ? 26.854 46.067 81.506 1.00 34.79 407 ARG F C 1
ATOM 8759 O O . ARG F 2 7 ? 25.714 45.882 81.876 1.00 34.79 407 ARG F O 1
ATOM 8767 N N . CYS F 2 8 ? 27.633 47.013 82.026 1.00 36.53 408 CYS F N 1
ATOM 8768 C CA . CYS F 2 8 ? 27.258 47.852 83.174 1.00 37.39 408 CYS F CA 1
ATOM 8769 C C . CYS F 2 8 ? 27.021 49.316 82.794 1.00 38.79 408 CYS F C 1
ATOM 8770 O O . CYS F 2 8 ? 26.123 49.953 83.336 1.00 39.17 408 CYS F O 1
ATOM 8773 N N . ALA F 2 9 ? 27.828 49.835 81.862 1.00 40.04 409 ALA F N 1
ATOM 8774 C CA . ALA F 2 9 ? 27.940 51.274 81.609 1.00 41.17 409 ALA F CA 1
ATOM 8775 C C . ALA F 2 9 ? 26.613 51.995 81.400 1.00 42.27 409 ALA F C 1
ATOM 8776 O O . ALA F 2 9 ? 26.498 53.159 81.724 1.00 43.31 409 ALA F O 1
ATOM 8778 N N . TRP F 2 10 ? 25.619 51.303 80.868 1.00 43.58 410 TRP F N 1
ATOM 8779 C CA . TRP F 2 10 ? 24.282 51.871 80.686 1.00 44.64 410 TRP F CA 1
ATOM 8780 C C . TRP F 2 10 ? 23.592 52.345 81.982 1.00 45.66 410 TRP F C 1
ATOM 8781 O O . TRP F 2 10 ? 22.586 53.053 81.921 1.00 45.38 410 TRP F O 1
ATOM 8792 N N . ARG F 2 11 ? 24.121 51.937 83.131 1.00 46.53 411 ARG F N 1
ATOM 8793 C CA . ARG F 2 11 ? 23.629 52.377 84.435 1.00 47.54 411 ARG F CA 1
ATOM 8794 C C . ARG F 2 11 ? 24.198 53.737 84.870 1.00 48.73 411 ARG F C 1
ATOM 8795 O O . ARG F 2 11 ? 23.706 54.317 85.830 1.00 49.73 411 ARG F O 1
ATOM 8810 N N . GLY G 2 1 ? 39.022 12.122 71.708 1.00 36.99 401 GLY G N 1
ATOM 8811 C CA . GLY G 2 1 ? 37.858 11.430 72.332 1.00 36.21 401 GLY G CA 1
ATOM 8812 C C . GLY G 2 1 ? 36.555 12.086 71.955 1.00 35.99 401 GLY G C 1
ATOM 8813 O O . GLY G 2 1 ? 36.544 13.109 71.258 1.00 35.98 401 GLY G O 1
ATOM 8814 N N . CYS G 2 2 ? 35.451 11.512 72.426 1.00 35.20 402 CYS G N 1
ATOM 8815 C CA . CYS G 2 2 ? 34.128 11.976 72.034 1.00 35.11 402 CYS G CA 1
ATOM 8816 C C . CYS G 2 2 ? 33.913 13.450 72.390 1.00 34.56 402 CYS G C 1
ATOM 8817 O O . CYS G 2 2 ? 33.379 14.226 71.582 1.00 33.25 402 CYS G O 1
ATOM 8820 N N . CYS G 2 3 ? 34.355 13.845 73.583 1.00 33.75 403 CYS G N 1
ATOM 8821 C CA . CYS G 2 3 ? 34.080 15.196 74.077 1.00 33.57 403 CYS G CA 1
ATOM 8822 C C . CYS G 2 3 ? 34.846 16.311 73.389 1.00 32.75 403 CYS G C 1
ATOM 8823 O O . CYS G 2 3 ? 34.487 17.483 73.538 1.00 31.60 403 CYS G O 1
ATOM 8826 N N . SER G 2 4 ? 35.886 15.947 72.626 1.00 32.28 404 SER G N 1
ATOM 8827 C CA . SER G 2 4 ? 36.652 16.887 71.817 1.00 31.92 404 SER G CA 1
ATOM 8828 C C . SER G 2 4 ? 36.201 16.938 70.367 1.00 31.26 404 SER G C 1
ATOM 8829 O O . SER G 2 4 ? 36.622 17.833 69.628 1.00 30.98 404 SER G O 1
ATOM 8832 N N . ASP G 2 5 ? 35.403 15.948 69.968 1.00 30.37 405 ASP G N 1
ATOM 8833 C CA . ASP G 2 5 ? 34.937 15.755 68.595 1.00 30.18 405 ASP G CA 1
ATOM 8834 C C . ASP G 2 5 ? 33.599 16.466 68.417 1.00 29.39 405 ASP G C 1
ATOM 8835 O O . ASP G 2 5 ? 32.617 16.134 69.060 1.00 28.49 405 ASP G O 1
ATOM 8840 N N . PRO G 2 6 ? 33.549 17.461 67.511 1.00 29.49 406 PRO G N 1
ATOM 8841 C CA . PRO G 2 6 ? 32.320 18.255 67.409 1.00 29.33 406 PRO G CA 1
ATOM 8842 C C . PRO G 2 6 ? 31.084 17.461 66.929 1.00 28.87 406 PRO G C 1
ATOM 8843 O O . PRO G 2 6 ? 29.947 17.894 67.128 1.00 27.24 406 PRO G O 1
ATOM 8847 N N . ARG G 2 7 ? 31.305 16.293 66.321 1.00 29.53 407 ARG G N 1
ATOM 8848 C CA . ARG G 2 7 ? 30.191 15.446 65.893 1.00 29.36 407 ARG G CA 1
ATOM 8849 C C . ARG G 2 7 ? 29.616 14.650 67.079 1.00 30.27 407 ARG G C 1
ATOM 8850 O O . ARG G 2 7 ? 28.494 14.162 67.000 1.00 29.77 407 ARG G O 1
ATOM 8858 N N . CYS G 2 8 ? 30.386 14.524 68.160 1.00 30.95 408 CYS G N 1
ATOM 8859 C CA . CYS G 2 8 ? 30.018 13.668 69.313 1.00 31.72 408 CYS G CA 1
ATOM 8860 C C . CYS G 2 8 ? 29.831 14.438 70.634 1.00 32.54 408 CYS G C 1
ATOM 8861 O O . CYS G 2 8 ? 29.096 13.968 71.518 1.00 31.66 408 CYS G O 1
ATOM 8864 N N . ALA G 2 9 ? 30.481 15.601 70.769 1.00 32.35 409 ALA G N 1
ATOM 8865 C CA . ALA G 2 9 ? 30.576 16.271 72.073 1.00 33.50 409 ALA G CA 1
ATOM 8866 C C . ALA G 2 9 ? 29.214 16.634 72.717 1.00 33.98 409 ALA G C 1
ATOM 8867 O O . ALA G 2 9 ? 29.125 16.763 73.932 1.00 32.60 409 ALA G O 1
ATOM 8869 N N . TRP G 2 10 ? 28.190 16.856 71.888 1.00 35.42 410 TRP G N 1
ATOM 8870 C CA . TRP G 2 10 ? 26.827 17.116 72.343 1.00 36.50 410 TRP G CA 1
ATOM 8871 C C . TRP G 2 10 ? 26.278 16.011 73.273 1.00 37.75 410 TRP G C 1
ATOM 8872 O O . TRP G 2 10 ? 25.310 16.243 73.996 1.00 37.47 410 TRP G O 1
ATOM 8883 N N . ARG G 2 11 ? 26.902 14.827 73.249 1.00 38.51 411 ARG G N 1
ATOM 8884 C CA . ARG G 2 11 ? 26.480 13.693 74.078 1.00 39.46 411 ARG G CA 1
ATOM 8885 C C . ARG G 2 11 ? 26.999 13.809 75.499 1.00 39.97 411 ARG G C 1
ATOM 8886 O O . ARG G 2 11 ? 26.626 12.990 76.337 1.00 39.80 411 ARG G O 1
ATOM 8901 N N . GLY H 2 1 ? 41.248 14.762 32.088 1.00 31.52 401 GLY H N 1
ATOM 8902 C CA . GLY H 2 1 ? 40.220 13.724 31.709 1.00 30.91 401 GLY H CA 1
ATOM 8903 C C . GLY H 2 1 ? 38.885 14.228 32.186 1.00 30.28 401 GLY H C 1
ATOM 8904 O O . GLY H 2 1 ? 38.827 15.186 32.935 1.00 29.99 401 GLY H O 1
ATOM 8905 N N . CYS H 2 2 ? 37.812 13.603 31.738 1.00 29.96 402 CYS H N 1
ATOM 8906 C CA . CYS H 2 2 ? 36.469 14.008 32.133 1.00 30.03 402 CYS H CA 1
ATOM 8907 C C . CYS H 2 2 ? 36.341 14.138 33.647 1.00 30.05 402 CYS H C 1
ATOM 8908 O O . CYS H 2 2 ? 35.746 15.084 34.134 1.00 29.91 402 CYS H O 1
ATOM 8911 N N . CYS H 2 3 ? 36.880 13.157 34.375 1.00 29.80 403 CYS H N 1
ATOM 8912 C CA . CYS H 2 3 ? 36.642 13.059 35.816 1.00 30.02 403 CYS H CA 1
ATOM 8913 C C . CYS H 2 3 ? 37.418 14.085 36.638 1.00 29.45 403 CYS H C 1
ATOM 8914 O O . CYS H 2 3 ? 37.180 14.178 37.837 1.00 28.24 403 CYS H O 1
ATOM 8917 N N . SER H 2 4 ? 38.361 14.796 35.996 1.00 29.62 404 SER H N 1
ATOM 8918 C CA . SER H 2 4 ? 39.060 15.964 36.561 1.00 29.74 404 SER H CA 1
ATOM 8919 C C . SER H 2 4 ? 38.410 17.323 36.187 1.00 29.19 404 SER H C 1
ATOM 8920 O O . SER H 2 4 ? 38.700 18.370 36.802 1.00 28.80 404 SER H O 1
ATOM 8923 N N . ASP H 2 5 ? 37.529 17.302 35.188 1.00 28.93 405 ASP H N 1
ATOM 8924 C CA . ASP H 2 5 ? 36.995 18.521 34.574 1.00 28.04 405 ASP H CA 1
ATOM 8925 C C . ASP H 2 5 ? 35.653 18.770 35.226 1.00 27.88 405 ASP H C 1
ATOM 8926 O O . ASP H 2 5 ? 34.778 17.930 35.151 1.00 27.28 405 ASP H O 1
ATOM 8931 N N . PRO H 2 6 ? 35.475 19.941 35.873 1.00 28.01 406 PRO H N 1
ATOM 8932 C CA . PRO H 2 6 ? 34.236 20.250 36.580 1.00 27.43 406 PRO H CA 1
ATOM 8933 C C . PRO H 2 6 ? 32.983 20.273 35.714 1.00 26.27 406 PRO H C 1
ATOM 8934 O O . PRO H 2 6 ? 31.883 20.054 36.216 1.00 26.51 406 PRO H O 1
ATOM 8938 N N . ARG H 2 7 ? 33.162 20.539 34.431 1.00 26.47 407 ARG H N 1
ATOM 8939 C CA . ARG H 2 7 ? 32.061 20.540 33.439 1.00 26.27 407 ARG H CA 1
ATOM 8940 C C . ARG H 2 7 ? 31.558 19.144 33.074 1.00 26.58 407 ARG H C 1
ATOM 8941 O O . ARG H 2 7 ? 30.445 18.996 32.550 1.00 26.75 407 ARG H O 1
ATOM 8949 N N . CYS H 2 8 ? 32.394 18.129 33.324 1.00 26.36 408 CYS H N 1
ATOM 8950 C CA . CYS H 2 8 ? 32.147 16.748 32.878 1.00 25.77 408 CYS H CA 1
ATOM 8951 C C . CYS H 2 8 ? 32.038 15.726 34.046 1.00 26.18 408 CYS H C 1
ATOM 8952 O O . CYS H 2 8 ? 31.356 14.697 33.936 1.00 25.84 408 CYS H O 1
ATOM 8955 N N . ALA H 2 9 ? 32.719 16.001 35.159 1.00 25.48 409 ALA H N 1
ATOM 8956 C CA . ALA H 2 9 ? 32.939 14.982 36.211 1.00 25.82 409 ALA H CA 1
ATOM 8957 C C . ALA H 2 9 ? 31.648 14.383 36.776 1.00 26.05 409 ALA H C 1
ATOM 8958 O O . ALA H 2 9 ? 31.638 13.230 37.215 1.00 26.65 409 ALA H O 1
ATOM 8960 N N . TRP H 2 10 ? 30.551 15.138 36.745 1.00 26.03 410 TRP H N 1
ATOM 8961 C CA . TRP H 2 10 ? 29.233 14.612 37.146 1.00 27.26 410 TRP H CA 1
ATOM 8962 C C . TRP H 2 10 ? 28.759 13.367 36.340 1.00 28.26 410 TRP H C 1
ATOM 8963 O O . TRP H 2 10 ? 27.829 12.683 36.774 1.00 28.32 410 TRP H O 1
ATOM 8974 N N . ARG H 2 11 ? 29.381 13.109 35.186 1.00 28.79 411 ARG H N 1
ATOM 8975 C CA . ARG H 2 11 ? 29.022 11.981 34.324 1.00 30.60 411 ARG H CA 1
ATOM 8976 C C . ARG H 2 11 ? 29.741 10.718 34.788 1.00 31.23 411 ARG H C 1
ATOM 8977 O O . ARG H 2 11 ? 29.329 9.620 34.439 1.00 31.38 411 ARG H O 1
ATOM 8992 N N . GLY I 2 1 ? 39.554 53.628 21.858 1.00 35.45 401 GLY I N 1
ATOM 8993 C CA . GLY I 2 1 ? 38.461 53.574 20.848 1.00 34.61 401 GLY I CA 1
ATOM 8994 C C . GLY I 2 1 ? 37.147 53.130 21.458 1.00 34.54 401 GLY I C 1
ATOM 8995 O O . GLY I 2 1 ? 37.088 52.719 22.642 1.00 34.86 401 GLY I O 1
ATOM 8996 N N . CYS I 2 2 ? 36.091 53.189 20.651 1.00 33.16 402 CYS I N 1
ATOM 8997 C CA . CYS I 2 2 ? 34.788 52.750 21.091 1.00 33.24 402 CYS I CA 1
ATOM 8998 C C . CYS I 2 2 ? 34.849 51.337 21.684 1.00 33.07 402 CYS I C 1
ATOM 8999 O O . CYS I 2 2 ? 34.196 51.058 22.678 1.00 32.59 402 CYS I O 1
ATOM 9002 N N . CYS I 2 3 ? 35.609 50.451 21.040 1.00 32.70 403 CYS I N 1
ATOM 9003 C CA . CYS I 2 3 ? 35.548 49.045 21.375 1.00 33.34 403 CYS I CA 1
ATOM 9004 C C . CYS I 2 3 ? 36.320 48.666 22.661 1.00 32.20 403 CYS I C 1
ATOM 9005 O O . CYS I 2 3 ? 36.122 47.578 23.184 1.00 30.99 403 CYS I O 1
ATOM 9008 N N . SER I 2 4 ? 37.151 49.576 23.169 1.00 31.37 404 SER I N 1
ATOM 9009 C CA . SER I 2 4 ? 37.828 49.405 24.473 1.00 31.84 404 SER I CA 1
ATOM 9010 C C . SER I 2 4 ? 37.097 50.117 25.607 1.00 30.83 404 SER I C 1
ATOM 9011 O O . SER I 2 4 ? 37.445 49.935 26.770 1.00 31.20 404 SER I O 1
ATOM 9014 N N . ASP I 2 5 ? 36.149 50.980 25.243 1.00 30.25 405 ASP I N 1
ATOM 9015 C CA . ASP I 2 5 ? 35.474 51.863 26.166 1.00 30.23 405 ASP I CA 1
ATOM 9016 C C . ASP I 2 5 ? 34.218 51.144 26.629 1.00 30.53 405 ASP I C 1
ATOM 9017 O O . ASP I 2 5 ? 33.348 50.871 25.802 1.00 30.43 405 ASP I O 1
ATOM 9022 N N . PRO I 2 6 ? 34.114 50.842 27.936 1.00 30.06 406 PRO I N 1
ATOM 9023 C CA . PRO I 2 6 ? 32.959 50.080 28.442 1.00 29.82 406 PRO I CA 1
ATOM 9024 C C . PRO I 2 6 ? 31.598 50.736 28.211 1.00 29.10 406 PRO I C 1
ATOM 9025 O O . PRO I 2 6 ? 30.593 50.054 28.204 1.00 28.44 406 PRO I O 1
ATOM 9029 N N . ARG I 2 7 ? 31.578 52.054 27.980 1.00 29.78 407 ARG I N 1
ATOM 9030 C CA . ARG I 2 7 ? 30.344 52.807 27.728 1.00 29.25 407 ARG I CA 1
ATOM 9031 C C . ARG I 2 7 ? 29.863 52.683 26.277 1.00 29.61 407 ARG I C 1
ATOM 9032 O O . ARG I 2 7 ? 28.694 52.949 25.977 1.00 28.30 407 ARG I O 1
ATOM 9040 N N . CYS I 2 8 ? 30.791 52.278 25.408 1.00 29.71 408 CYS I N 1
ATOM 9041 C CA . CYS I 2 8 ? 30.607 52.270 23.969 1.00 29.95 408 CYS I CA 1
ATOM 9042 C C . CYS I 2 8 ? 30.637 50.862 23.339 1.00 29.97 408 CYS I C 1
ATOM 9043 O O . CYS I 2 8 ? 29.915 50.617 22.376 1.00 28.82 408 CYS I O 1
ATOM 9046 N N . ALA I 2 9 ? 31.446 49.958 23.909 1.00 29.27 409 ALA I N 1
ATOM 9047 C CA . ALA I 2 9 ? 31.794 48.668 23.302 1.00 30.14 409 ALA I CA 1
ATOM 9048 C C . ALA I 2 9 ? 30.583 47.794 22.936 1.00 30.43 409 ALA I C 1
ATOM 9049 O O . ALA I 2 9 ? 30.679 46.968 22.054 1.00 29.51 409 ALA I O 1
ATOM 9051 N N . TRP I 2 10 ? 29.452 47.997 23.606 1.00 31.10 410 TRP I N 1
ATOM 9052 C CA . TRP I 2 10 ? 28.219 47.331 23.242 1.00 32.01 410 TRP I CA 1
ATOM 9053 C C . TRP I 2 10 ? 27.763 47.570 21.783 1.00 32.39 410 TRP I C 1
ATOM 9054 O O . TRP I 2 10 ? 26.984 46.784 21.259 1.00 31.01 410 TRP I O 1
ATOM 9065 N N . ARG I 2 11 ? 28.217 48.660 21.165 1.00 33.48 411 ARG I N 1
ATOM 9066 C CA . ARG I 2 11 ? 27.846 48.986 19.791 1.00 35.22 411 ARG I CA 1
ATOM 9067 C C . ARG I 2 11 ? 28.750 48.268 18.784 1.00 35.80 411 ARG I C 1
ATOM 9068 O O . ARG I 2 11 ? 28.511 48.348 17.579 1.00 35.66 411 ARG I O 1
ATOM 9083 N N . GLY J 2 1 ? 35.442 75.230 55.031 1.00 28.23 401 GLY J N 1
ATOM 9084 C CA . GLY J 2 1 ? 34.162 75.965 54.833 1.00 27.84 401 GLY J CA 1
ATOM 9085 C C . GLY J 2 1 ? 33.026 75.011 54.631 1.00 27.85 401 GLY J C 1
ATOM 9086 O O . GLY J 2 1 ? 33.228 73.792 54.596 1.00 28.20 401 GLY J O 1
ATOM 9087 N N . CYS J 2 2 ? 31.821 75.568 54.509 1.00 28.35 402 CYS J N 1
ATOM 9088 C CA . CYS J 2 2 ? 30.607 74.803 54.350 1.00 28.77 402 CYS J CA 1
ATOM 9089 C C . CYS J 2 2 ? 30.715 73.776 53.207 1.00 29.61 402 CYS J C 1
ATOM 9090 O O . CYS J 2 2 ? 30.252 72.635 53.341 1.00 28.69 402 CYS J O 1
ATOM 9093 N N . CYS J 2 3 ? 31.341 74.174 52.093 1.00 30.31 403 CYS J N 1
ATOM 9094 C CA . CYS J 2 3 ? 31.348 73.329 50.880 1.00 30.57 403 CYS J CA 1
ATOM 9095 C C . CYS J 2 3 ? 32.337 72.155 50.938 1.00 30.67 403 CYS J C 1
ATOM 9096 O O . CYS J 2 3 ? 32.261 71.244 50.109 1.00 31.04 403 CYS J O 1
ATOM 9099 N N . SER J 2 4 ? 33.241 72.181 51.910 1.00 30.27 404 SER J N 1
ATOM 9100 C CA . SER J 2 4 ? 34.102 71.046 52.236 1.00 30.56 404 SER J CA 1
ATOM 9101 C C . SER J 2 4 ? 33.522 70.135 53.347 1.00 30.61 404 SER J C 1
ATOM 9102 O O . SER J 2 4 ? 33.990 69.011 53.534 1.00 30.16 404 SER J O 1
ATOM 9105 N N . ASP J 2 5 ? 32.502 70.620 54.061 1.00 30.50 405 ASP J N 1
ATOM 9106 C CA . ASP J 2 5 ? 31.912 69.903 55.186 1.00 29.93 405 ASP J CA 1
ATOM 9107 C C . ASP J 2 5 ? 30.737 69.061 54.700 1.00 30.13 405 ASP J C 1
ATOM 9108 O O . ASP J 2 5 ? 29.762 69.598 54.160 1.00 29.42 405 ASP J O 1
ATOM 9113 N N . PRO J 2 6 ? 30.823 67.718 54.875 1.00 30.36 406 PRO J N 1
ATOM 9114 C CA . PRO J 2 6 ? 29.762 66.828 54.444 1.00 29.78 406 PRO J CA 1
ATOM 9115 C C . PRO J 2 6 ? 28.388 67.099 55.072 1.00 29.01 406 PRO J C 1
ATOM 9116 O O . PRO J 2 6 ? 27.386 66.791 54.475 1.00 28.14 406 PRO J O 1
ATOM 9120 N N . ARG J 2 7 ? 28.338 67.702 56.255 1.00 29.15 407 ARG J N 1
ATOM 9121 C CA . ARG J 2 7 ? 27.075 68.072 56.854 1.00 29.29 407 ARG J CA 1
ATOM 9122 C C . ARG J 2 7 ? 26.513 69.387 56.292 1.00 29.33 407 ARG J C 1
ATOM 9123 O O . ARG J 2 7 ? 25.327 69.673 56.470 1.00 28.97 407 ARG J O 1
ATOM 9131 N N . CYS J 2 8 ? 27.366 70.192 55.649 1.00 29.12 408 CYS J N 1
ATOM 9132 C CA . CYS J 2 8 ? 26.947 71.484 55.132 1.00 29.11 408 CYS J CA 1
ATOM 9133 C C . CYS J 2 8 ? 26.837 71.562 53.594 1.00 29.19 408 CYS J C 1
ATOM 9134 O O . CYS J 2 8 ? 26.007 72.309 53.063 1.00 28.94 408 CYS J O 1
ATOM 9137 N N . ALA J 2 9 ? 27.635 70.769 52.881 1.00 29.74 409 ALA J N 1
ATOM 9138 C CA . ALA J 2 9 ? 27.840 70.968 51.433 1.00 30.04 409 ALA J CA 1
ATOM 9139 C C . ALA J 2 9 ? 26.574 70.850 50.555 1.00 30.69 409 ALA J C 1
ATOM 9140 O O . ALA J 2 9 ? 26.545 71.354 49.441 1.00 28.88 409 ALA J O 1
ATOM 9142 N N . TRP J 2 10 ? 25.529 70.203 51.052 1.00 30.90 410 TRP J N 1
ATOM 9143 C CA . TRP J 2 10 ? 24.273 70.167 50.317 1.00 32.90 410 TRP J CA 1
ATOM 9144 C C . TRP J 2 10 ? 23.739 71.581 50.029 1.00 33.69 410 TRP J C 1
ATOM 9145 O O . TRP J 2 10 ? 22.940 71.758 49.116 1.00 32.19 410 TRP J O 1
ATOM 9156 N N . ARG J 2 11 ? 24.179 72.562 50.834 1.00 35.31 411 ARG J N 1
ATOM 9157 C CA . ARG J 2 11 ? 23.791 73.964 50.683 1.00 35.95 411 ARG J CA 1
ATOM 9158 C C . ARG J 2 11 ? 24.452 74.572 49.469 1.00 36.73 411 ARG J C 1
ATOM 9159 O O . ARG J 2 11 ? 24.071 75.646 49.052 1.00 37.74 411 ARG J O 1
#

CATH classification: 2.70.170.10

Secondary structure (DSSP, 8-state):
-HHHHHHHHHHHHHHHHHH-------SSS-EEEEEEEEEEEEEEEETTTTEEEEEEEEEEEEE-GGG---GGGTTT--EEEEEGGGS----EEETTBSS--EE-S--EEEEETTSEEEE--EEEEEEE---TTTTSSS-EEEEEEEEESS--TTTEEEEESSSB-B-TT--TT-SEEEEEEEEEEEEE--TT--S-EEEEEEEEEEEE--/-HHHHHHHHHHHHHHHHHHTSSPPP---BTTB-EEEEEEEEEEEEEEEETTTTEEEEEEEEEEEEEEEEEE--GGGTTT--EEEEEGGGS----EEETTBSS--EE-S--EEEEETEEEEEE--EEEEEEE---TTTTSSS-EEEEEEEEESS--TTTEEEE-S-SB-B-TT--TT-SEEEEEEEEEEEEE--TT-SS-EEEEEEEEEEEE--/--HHHHHHHHHHHHHHHTSSPPP----SSS-EEEEEEEEEEEEEEEETTTTEEEEEEEEEEEEEEEEEE--GGGGTT--EEEEEGGGS----EEETTBSSPPEE-S--EEEEETEEEEEE--EEEEEEE---TTTTSSS-EEEEEEEEESS--TTTEEEEES-SB-B-TT--TT-SEEEEEEEEEEEEE--TT-SS-EEEEEEEEEEEE--/-HHHHHHHHHHHHHHH-------SSS-EEEEEEEEEEEEEEEETTTTEEEEEEEEEEEEE-GGG---GGGTTT--EEEEEGGGS----EEETTBSS--EE-S--EEEEETTSEEEE--EEEEEEE---TTTTSTT-EEEEEEEEESS--TTTEEEE-S-SB-B-TT--TT-SEEEEEEEEEEEEE--TT-SS-EEEEEEEEEEEE--/-HHHHHHHHHHHHHHHHHHHT-------SSS-EEEEEEEEEEEEEEEETTTTEEEEEEEEEEEEEEEEEE--GGGGTT--EEEEEGGGS----EEETTBSS--EE-S--EEEEETEEEEEE--EEEEEEE---TTTTSSS-EEEEEEEEESS--TTTEEEE-S-SB-B-TT--TT-SEEEEEEEEEEEEE--TT-SS-EEEEEEEEEEEE--/-GGGSTTTTT-/-GGG-TTTTT-/-GGG-TTTTT-/-GGG-TTTTT-/-GGG-TTTTT-

Foldseek 3Di:
DVVVVLLVVLVVVLLCCLFVVDDAWDLVRAWEKAKAKAWAAFADQDQVQQKTKTKIKIKIKIFDPSSADDCVVRVNDFKDKDALVRDDDAQKDWDFFDDPKDWDDGRMWMAGNRRMIITITIIMTIGGHNFPCQADPQGGKDKIKIFGPPDFCSHYPYHYPFQFHNHPNHHPPYQKDWPGWTWDWDWDDDPPDDTTHIIIMIMTGMHGDD/DVVVVLLVVLVVVLLCVLQVVDPADPAFDLVRAWEKEKAKAWAAFADADQVQQKTKTKIKIKIKIFDPSQADDCVSRVNDFKDKDALVSHDDFQKDWPFFPDDKDWDDGFMWMAGNRRMIITITIIMTIGGHNFPPQADPQGGKDKIKIDGPPDFCSHYVYHYPAQAHNHVNYHPPYQKDWPGWTWDKDWDDDPVDDTIHIIIMIMTGIHGDD/DPVLLVVLVVVLLCVLQPVDDADPAWDLVRAKEKEKAKAWAAFADADQVQQKTKTKIKIKIKIFDPSNADDCVSRVNDFKDKDALVSHDDAQKDWPFFPDPKDWDDGRMWMAGNRRMIITITIIMTIGGHNFPCLADPQGGKDKIKIDGPPDFCSHYPYHYPAQAHNHVNYPPPYQKDWPGWTWDKDWDDDPVDDTIHIIIMIMTGMHGDD/DQQVVLVVVLLCVLQVVADPAFDLVRAKEKAWAKAWAAFADQDQVQQKTKTKIKIKIKIFDPSSADDCVSRVNPFKDKDALVSHDDFQKDWPFFDDPKDWDDGFMWMAGNRRMIITITIIMTMGGHNFPCQADPQGGKDKIKIDGPPDFCSHYPYYYPFQAHNHVNYDPPYQKDWPGWTWDWDWDDDPVDDTIHIITMIMTGIHGDD/DVVVVVLLVVLVVVLLCCLQVVDDDAFDLVRAWEKAKAKAWAAFADQDQVQQKTKTKIKIKIKIFDPSNADDCVVRVNDFKDKDAPVRDDDFQKDWPFFPDDKDWDDGFMWMAGNRRMIITITIIMTIGRHNQPQQADPQGGKDKIKMDGPPDFCSHYVYYYPFQFHNHVNYDPPYQKDWPGWTWDWDWDDDPVDDTIHIITMIMTGMHGDD/DQCVDPVRVVD/DQCVDPVRVVD/DQCPDPVRVVD/DQCVDPVRVVD/DQCVDPVRNVD

Solvent-accessible surface area: 45574 Å² total

InterPro domains:
  IPR006201 Neurotransmitter-gated ion-channel [PTHR18945] (35-205)
  IPR006202 Neurotransmitter-gated ion-channel ligand-binding domain [PF02931] (35-222)
  IPR036734 Neurotransmitter-gated ion-channel ligand-binding domain superfamily [G3DSA:2.70.170.10] (12-236)
  IPR036734 Neurotransmitter-gated ion-channel ligand-binding domain superfamily [SSF63712] (25-222)

Radius of gyration: 30.74 Å; Cα contacts (8 Å, |Δi|>4): 2806; chains: 10; bounding box: 64×80×79 Å

B-factor: mean 40.34, std 15.21, range [15.75, 115.12]

GO terms:
  GO:0042802 identical protein binding (F, IPI)
  GO:0005515 protein binding (F, IPI)

Organism: Aplysia californica (NCBI:txid6500)

Sequence (1108 aa):
DDDKLHSQANLMRLKSDLFNRYPGPTKDDPLTVTLGFTLQDIVKADSSTNEVDLVYYEQQRWKLNSLMWDPNEYGNITDFRTSAADIWTPDITAYSSTRPVQVLSPQIAVVTHDGSVMFIPAQRLSFMCDPTGVDSEEGATCAVKFGSWVYSGFEIDLKTTDDTTDQVDLSSYYASSKYEILSATQTRQVQHYSCCPEPYIDVNLVVKFRERRDDDKLHSQANLMRLKSDLFNRSPMYPGPTKDDPLTVTLGFTLQDIVKADSSTNEVDLVYYEQQRWKLNSLMWDPNEYGNITDFRTSAADIWTPDITAYSSTRPVQVLSPQIAVVTHDGSVMFIPAQRLSFMCDPTGVDSEEGATCAVKFGSWVYSGFEIDLKTTDDTTDQVDLSSYYASSKYEILSATQTRQVQHYSCCPEPYIDVNLVVKFRERRDKLHSQANLMRLKSDLFNRSPMYPGPTKDDPLTVTLGFTLQDIVKADSSTNEVDLVYYEQQRWKLNSLMWDPNEYGNITDFRTSAADIWTPDITAYSSTRPVQVLSPQIAVVTHDGSVMFIPAQRLSFMCDPTGVDSEEGATCAVKFGSWVYSGFEIDLKTDTDQVDLSSYYASSKYEILSATQTRQVQHYSCCPEPYIDVNLVVKFRERRLHSQANLMRLKSDLFNRMYPGPTKDDPLTVTLGFTLQDIVKADSSTNEVDLVYYEQQRWKLNSLMWDPNEYGNITDFRTSAADIWTPDITAYSSTRPVQVLSPQIAVVTHDGSVMFIPAQRLSFMCDPTGVDSEEGATCAVKFGSWVYSGFEIDLKTDTDQVDLSSYYASSKYEILSATQTRQVQHYSCCPEPYIDVNLVVKFRERRDDDDKLHSQANLMRLKSDLFNRSYPGPTKDDPLTVTLGFTLQDIVKADSSTNEVDLVYYEQQRWKLNSLMWDPNEYGNITDFRTSAADIWTPDITAYSSTRPVQVLSPQIAVVTHDGSVMFIPAQRLSFMCDPTGVDSEEGATCAVKFGSWVYSGFEIDLKTDTDQVDLSSYYASSKYEILSATQTRQVQHYSCCPEPYIDVNLVVKFRERRGCCSDPRCAWRGCCSDPRCAWRGCCSDPRCAWRGCCSDPRCAWRGCCSDPRCAWR